Protein AF-0000000085930214 (afdb_homodimer)

Organism: NCBI:txid2903556

Radius of gyration: 37.69 Å; Cα contacts (8 Å, |Δi|>4): 2073; chains: 2; bounding box: 58×117×72 Å

Structure (mmCIF, N/CA/C/O backbone):
data_AF-0000000085930214-model_v1
#
loop_
_entity.id
_entity.type
_entity.pdbx_description
1 polymer 'Peptidase T'
#
loop_
_atom_site.group_PDB
_atom_site.id
_atom_site.type_symbol
_atom_site.label_atom_id
_atom_site.label_alt_id
_atom_site.label_comp_id
_atom_site.label_asym_id
_atom_site.label_entity_id
_atom_site.label_seq_id
_atom_site.pdbx_PDB_ins_code
_atom_site.Cartn_x
_atom_site.Cartn_y
_atom_site.Cartn_z
_atom_site.occupancy
_atom_site.B_iso_or_equiv
_atom_site.auth_seq_id
_atom_site.auth_comp_id
_atom_site.auth_asym_id
_atom_site.auth_atom_id
_atom_site.pdbx_PDB_model_num
ATOM 1 N N . MET A 1 1 ? 12.055 -40.156 -33.844 1 92 1 MET A N 1
ATOM 2 C CA . MET A 1 1 ? 12.891 -39.156 -33.219 1 92 1 MET A CA 1
ATOM 3 C C . MET A 1 1 ? 12.742 -39.188 -31.703 1 92 1 MET A C 1
ATOM 5 O O . MET A 1 1 ? 11.648 -39.469 -31.188 1 92 1 MET A O 1
ATOM 9 N N . ARG A 1 2 ? 13.875 -38.938 -31.031 1 96.81 2 ARG A N 1
ATOM 10 C CA . ARG A 1 2 ? 13.766 -38.812 -29.578 1 96.81 2 ARG A CA 1
ATOM 11 C C . ARG A 1 2 ? 13.086 -37.531 -29.188 1 96.81 2 ARG A C 1
ATOM 13 O O . ARG A 1 2 ? 13.188 -36.531 -29.891 1 96.81 2 ARG A O 1
ATOM 20 N N . ALA A 1 3 ? 12.367 -37.562 -28.125 1 98.31 3 ALA A N 1
ATOM 21 C CA . ALA A 1 3 ? 11.547 -36.438 -27.703 1 98.31 3 ALA A CA 1
ATOM 22 C C . ALA A 1 3 ? 12.398 -35.156 -27.547 1 98.31 3 ALA A C 1
ATOM 24 O O . ALA A 1 3 ? 11.961 -34.062 -27.906 1 98.31 3 ALA A O 1
ATOM 25 N N . TYR A 1 4 ? 13.68 -35.281 -27.031 1 98.38 4 TYR A N 1
ATOM 26 C CA . TYR A 1 4 ? 14.484 -34.094 -26.766 1 98.38 4 TYR A CA 1
ATOM 27 C C . TYR A 1 4 ? 14.852 -33.406 -28.078 1 98.38 4 TYR A C 1
ATOM 29 O O . TYR A 1 4 ? 15.031 -32.156 -28.094 1 98.38 4 TYR A O 1
ATOM 37 N N . GLU A 1 5 ? 14.969 -34.125 -29.141 1 98.19 5 GLU A N 1
ATOM 38 C CA . GLU A 1 5 ? 15.266 -33.531 -30.453 1 98.19 5 GLU A CA 1
ATOM 39 C C . GLU A 1 5 ? 14.133 -32.625 -30.906 1 98.19 5 GLU A C 1
ATOM 41 O O . GLU A 1 5 ? 14.383 -31.562 -31.469 1 98.19 5 GLU A O 1
ATOM 46 N N . ARG A 1 6 ? 12.898 -33.062 -30.688 1 98.25 6 ARG A N 1
ATOM 47 C CA . ARG A 1 6 ? 11.734 -32.219 -30.984 1 98.25 6 ARG A CA 1
ATOM 48 C C . ARG A 1 6 ? 11.711 -30.984 -30.094 1 98.25 6 ARG A C 1
ATOM 50 O O . ARG A 1 6 ? 11.367 -29.891 -30.547 1 98.25 6 ARG A O 1
ATOM 57 N N . LEU A 1 7 ? 12.023 -31.234 -28.797 1 98.44 7 LEU A N 1
ATOM 58 C CA . LEU A 1 7 ? 12.031 -30.125 -27.859 1 98.44 7 LEU A CA 1
ATOM 59 C C . LEU A 1 7 ? 12.969 -29.016 -28.328 1 98.44 7 LEU A C 1
ATOM 61 O O . LEU A 1 7 ? 12.625 -27.828 -28.266 1 98.44 7 LEU A O 1
ATOM 65 N N . LEU A 1 8 ? 14.125 -29.375 -28.812 1 98.12 8 LEU A N 1
ATOM 66 C CA . LEU A 1 8 ? 15.133 -28.422 -29.25 1 98.12 8 LEU A CA 1
ATOM 67 C C . LEU A 1 8 ? 14.609 -27.562 -30.406 1 98.12 8 LEU A C 1
ATOM 69 O O . LEU A 1 8 ? 15.031 -26.422 -30.578 1 98.12 8 LEU A O 1
ATOM 73 N N . GLN A 1 9 ? 13.695 -28.125 -31.141 1 97.62 9 GLN A N 1
ATOM 74 C CA . GLN A 1 9 ? 13.078 -27.375 -32.219 1 97.62 9 GLN A CA 1
ATOM 75 C C . GLN A 1 9 ? 11.953 -26.484 -31.719 1 97.62 9 GLN A C 1
ATOM 77 O O . GLN A 1 9 ? 11.844 -25.312 -32.094 1 97.62 9 GLN A O 1
ATOM 82 N N . TYR A 1 10 ? 11.141 -27 -30.859 1 98.56 10 TYR A N 1
ATOM 83 C CA . TYR A 1 10 ? 9.961 -26.297 -30.375 1 98.56 10 TYR A CA 1
ATOM 84 C C . TYR A 1 10 ? 10.352 -25.094 -29.516 1 98.56 10 TYR A C 1
ATOM 86 O O . TYR A 1 10 ? 9.68 -24.047 -29.547 1 98.56 10 TYR A O 1
ATOM 94 N N . VAL A 1 11 ? 11.484 -25.188 -28.734 1 97.81 11 VAL A N 1
ATOM 95 C CA . VAL A 1 11 ? 11.836 -24.156 -27.766 1 97.81 11 VAL A CA 1
ATOM 96 C C . VAL A 1 11 ? 12.305 -22.906 -28.5 1 97.81 11 VAL A C 1
ATOM 98 O O . VAL A 1 11 ? 12.32 -21.812 -27.938 1 97.81 11 VAL A O 1
ATOM 101 N N . ARG A 1 12 ? 12.586 -23.047 -29.719 1 96.44 12 ARG A N 1
ATOM 102 C CA . ARG A 1 12 ? 13.062 -21.922 -30.5 1 96.44 12 ARG A CA 1
ATOM 103 C C . ARG A 1 12 ? 11.891 -21.062 -30.984 1 96.44 12 ARG A C 1
ATOM 105 O O . ARG A 1 12 ? 12.086 -19.922 -31.422 1 96.44 12 ARG A O 1
ATOM 112 N N . VAL A 1 13 ? 10.672 -21.594 -30.922 1 97.81 13 VAL A N 1
ATOM 113 C CA . VAL A 1 13 ? 9.477 -20.828 -31.297 1 97.81 13 VAL A CA 1
ATOM 114 C C . VAL A 1 13 ? 9 -20 -30.094 1 97.81 13 VAL A C 1
ATOM 116 O O . VAL A 1 13 ? 8.758 -20.547 -29.016 1 97.81 13 VAL A O 1
ATOM 119 N N . HIS A 1 14 ? 8.938 -18.688 -30.281 1 97.94 14 HIS A N 1
ATOM 120 C CA . HIS A 1 14 ? 8.516 -17.797 -29.203 1 97.94 14 HIS A CA 1
ATOM 121 C C . HIS A 1 14 ? 7.008 -17.844 -29.016 1 97.94 14 HIS A C 1
ATOM 123 O O . HIS A 1 14 ? 6.25 -17.359 -29.859 1 97.94 14 HIS A O 1
ATOM 129 N N . THR A 1 15 ? 6.574 -18.391 -27.797 1 98.06 15 THR A N 1
ATOM 130 C CA . THR A 1 15 ? 5.141 -18.609 -27.625 1 98.06 15 THR A CA 1
ATOM 131 C C . THR A 1 15 ? 4.676 -18.062 -26.281 1 98.06 15 THR A C 1
ATOM 133 O O . THR A 1 15 ? 3.682 -18.531 -25.719 1 98.06 15 THR A O 1
ATOM 136 N N . THR A 1 16 ? 5.379 -17.094 -25.719 1 96.44 16 THR A N 1
ATOM 137 C CA . THR A 1 16 ? 5.039 -16.578 -24.406 1 96.44 16 THR A CA 1
ATOM 138 C C . THR A 1 16 ? 3.639 -15.969 -24.406 1 96.44 16 THR A C 1
ATOM 140 O O . THR A 1 16 ? 3.285 -15.211 -25.297 1 96.44 16 THR A O 1
ATOM 143 N N . SER A 1 17 ? 2.803 -16.375 -23.422 1 95.44 17 SER A N 1
ATOM 144 C CA . SER A 1 17 ? 1.471 -15.797 -23.266 1 95.44 17 SER A CA 1
ATOM 145 C C . SER A 1 17 ? 1.537 -14.422 -22.625 1 95.44 17 SER A C 1
ATOM 147 O O . SER A 1 17 ? 2.57 -14.039 -22.062 1 95.44 17 SER A O 1
ATOM 149 N N . ASP A 1 18 ? 0.459 -13.648 -22.812 1 92 18 ASP A N 1
ATOM 150 C CA . ASP A 1 18 ? 0.373 -12.281 -22.312 1 92 18 ASP A CA 1
ATOM 151 C C . ASP A 1 18 ? -0.847 -12.102 -21.406 1 92 18 ASP A C 1
ATOM 153 O O . ASP A 1 18 ? -1.968 -11.938 -21.891 1 92 18 ASP A O 1
ATOM 157 N N . PRO A 1 19 ? -0.649 -12.031 -20.109 1 84.81 19 PRO A N 1
ATOM 158 C CA . PRO A 1 19 ? -1.788 -11.922 -19.188 1 84.81 19 PRO A CA 1
ATOM 159 C C . PRO A 1 19 ? -2.527 -10.594 -19.328 1 84.81 19 PRO A C 1
ATOM 161 O O . PRO A 1 19 ? -3.641 -10.445 -18.812 1 84.81 19 PRO A O 1
ATOM 164 N N . ASN A 1 20 ? -2.006 -9.609 -20.078 1 81.44 20 ASN A N 1
ATOM 165 C CA . ASN A 1 20 ? -2.592 -8.281 -20.141 1 81.44 20 ASN A CA 1
ATOM 166 C C . ASN A 1 20 ? -3.316 -8.047 -21.469 1 81.44 20 ASN A C 1
ATOM 168 O O . ASN A 1 20 ? -3.9 -6.984 -21.688 1 81.44 20 ASN A O 1
ATOM 172 N N . SER A 1 21 ? -3.336 -8.977 -22.266 1 89.44 21 SER A N 1
ATOM 173 C CA . SER A 1 21 ? -3.809 -8.75 -23.625 1 89.44 21 SER A CA 1
ATOM 174 C C . SER A 1 21 ? -5.332 -8.688 -23.672 1 89.44 21 SER A C 1
ATOM 176 O O . SER A 1 21 ? -5.898 -8.008 -24.531 1 89.44 21 SER A O 1
ATOM 178 N N . GLY A 1 22 ? -6.07 -9.445 -22.891 1 87.31 22 GLY A N 1
ATOM 179 C CA . GLY A 1 22 ? -7.523 -9.523 -22.906 1 87.31 22 GLY A CA 1
ATOM 180 C C . GLY A 1 22 ? -8.062 -10.336 -24.078 1 87.31 22 GLY A C 1
ATOM 181 O O . GLY A 1 22 ? -9.273 -10.477 -24.234 1 87.31 22 GLY A O 1
ATOM 182 N N . THR A 1 23 ? -7.223 -10.836 -24.859 1 92.69 23 THR A N 1
ATOM 183 C CA . THR A 1 23 ? -7.625 -11.656 -25.984 1 92.69 23 THR A CA 1
ATOM 184 C C . THR A 1 23 ? -7.328 -13.125 -25.719 1 92.69 23 THR A C 1
ATOM 186 O O . THR A 1 23 ? -6.633 -13.461 -24.766 1 92.69 23 THR A O 1
ATOM 189 N N . HIS A 1 24 ? -8.008 -14.047 -26.594 1 94.19 24 HIS A N 1
ATOM 190 C CA . HIS A 1 24 ? -7.738 -15.484 -26.562 1 94.19 24 HIS A CA 1
ATOM 191 C C . HIS A 1 24 ? -7.539 -16.047 -27.953 1 94.19 24 HIS A C 1
ATOM 193 O O . HIS A 1 24 ? -8.438 -15.977 -28.797 1 94.19 24 HIS A O 1
ATOM 199 N N . PRO A 1 25 ? -6.312 -16.688 -28.25 1 96 25 PRO A N 1
ATOM 200 C CA . PRO A 1 25 ? -5.164 -16.75 -27.344 1 96 25 PRO A CA 1
ATOM 201 C C . PRO A 1 25 ? -4.633 -15.367 -26.969 1 96 25 PRO A C 1
ATOM 203 O O . PRO A 1 25 ? -4.91 -14.383 -27.672 1 96 25 PRO A O 1
ATOM 206 N N . SER A 1 26 ? -3.963 -15.281 -25.891 1 95.75 26 SER A N 1
ATOM 207 C CA . SER A 1 26 ? -3.48 -14.008 -25.359 1 95.75 26 SER A CA 1
ATOM 208 C C . SER A 1 26 ? -2.404 -13.406 -26.25 1 95.75 26 SER A C 1
ATOM 210 O O . SER A 1 26 ? -2.145 -12.203 -26.203 1 95.75 26 SER A O 1
ATOM 212 N N . SER A 1 27 ? -1.667 -14.188 -27.047 1 96.19 27 SER A N 1
ATOM 213 C CA . SER A 1 27 ? -0.673 -13.727 -28.016 1 96.19 27 SER A CA 1
ATOM 214 C C . SER A 1 27 ? -0.752 -14.516 -29.312 1 96.19 27 SER A C 1
ATOM 216 O O . SER A 1 27 ? -0.852 -15.742 -29.297 1 96.19 27 SER A O 1
ATOM 218 N N . ALA A 1 28 ? -0.659 -13.828 -30.438 1 96.88 28 ALA A N 1
ATOM 219 C CA . ALA A 1 28 ? -0.807 -14.43 -31.75 1 96.88 28 ALA A CA 1
ATOM 220 C C . ALA A 1 28 ? 0.369 -15.352 -32.062 1 96.88 28 ALA A C 1
ATOM 222 O O . ALA A 1 28 ? 0.23 -16.297 -32.844 1 96.88 28 ALA A O 1
ATOM 223 N N . ARG A 1 29 ? 1.49 -15.094 -31.484 1 97.56 29 ARG A N 1
ATOM 224 C CA . ARG A 1 29 ? 2.711 -15.844 -31.766 1 97.56 29 ARG A CA 1
ATOM 225 C C . ARG A 1 29 ? 2.557 -17.312 -31.375 1 97.56 29 ARG A C 1
ATOM 227 O O . ARG A 1 29 ? 3.305 -18.156 -31.859 1 97.56 29 ARG A O 1
ATOM 234 N N . GLN A 1 30 ? 1.638 -17.656 -30.516 1 98.31 30 GLN A N 1
ATOM 235 C CA . GLN A 1 30 ? 1.409 -19.047 -30.141 1 98.31 30 GLN A CA 1
ATOM 236 C C . GLN A 1 30 ? 0.952 -19.875 -31.344 1 98.31 30 GLN A C 1
ATOM 238 O O . GLN A 1 30 ? 1.174 -21.078 -31.406 1 98.31 30 GLN A O 1
ATOM 243 N N . PHE A 1 31 ? 0.354 -19.234 -32.375 1 98.5 31 PHE A N 1
ATOM 244 C CA . PHE A 1 31 ? -0.097 -19.906 -33.594 1 98.5 31 PHE A CA 1
ATOM 245 C C . PHE A 1 31 ? 1.089 -20.453 -34.375 1 98.5 31 PHE A C 1
ATOM 247 O O . PHE A 1 31 ? 0.946 -21.422 -35.125 1 98.5 31 PHE A O 1
ATOM 254 N N . ASP A 1 32 ? 2.209 -19.812 -34.188 1 98.62 32 ASP A N 1
ATOM 255 C CA . ASP A 1 32 ? 3.389 -20.281 -34.906 1 98.62 32 ASP A CA 1
ATOM 256 C C . ASP A 1 32 ? 3.707 -21.734 -34.562 1 98.62 32 ASP A C 1
ATOM 258 O O . ASP A 1 32 ? 3.912 -22.562 -35.469 1 98.62 32 ASP A O 1
ATOM 262 N N . LEU A 1 33 ? 3.701 -22 -33.312 1 98.69 33 LEU A N 1
ATOM 263 C CA . LEU A 1 33 ? 3.959 -23.375 -32.906 1 98.69 33 LEU A CA 1
ATOM 264 C C . LEU A 1 33 ? 2.771 -24.281 -33.219 1 98.69 33 LEU A C 1
ATOM 266 O O . LEU A 1 33 ? 2.951 -25.422 -33.625 1 98.69 33 LEU A O 1
ATOM 270 N N . ALA A 1 34 ? 1.61 -23.766 -33.031 1 98.81 34 ALA A N 1
ATOM 271 C CA . ALA A 1 34 ? 0.412 -24.547 -33.312 1 98.81 34 ALA A CA 1
ATOM 272 C C . ALA A 1 34 ? 0.426 -25.062 -34.75 1 98.81 34 ALA A C 1
ATOM 274 O O . ALA A 1 34 ? 0.178 -26.25 -35 1 98.81 34 ALA A O 1
ATOM 275 N N . ARG A 1 35 ? 0.671 -24.203 -35.656 1 98.69 35 ARG A N 1
ATOM 276 C CA . ARG A 1 35 ? 0.686 -24.578 -37.062 1 98.69 35 ARG A CA 1
ATOM 277 C C . ARG A 1 35 ? 1.788 -25.578 -37.344 1 98.69 35 ARG A C 1
ATOM 279 O O . ARG A 1 35 ? 1.592 -26.516 -38.125 1 98.69 35 ARG A O 1
ATOM 286 N N . MET A 1 36 ? 2.881 -25.391 -36.719 1 98.75 36 MET A N 1
ATOM 287 C CA . MET A 1 36 ? 3.977 -26.344 -36.875 1 98.75 36 MET A CA 1
ATOM 288 C C . MET A 1 36 ? 3.557 -27.719 -36.375 1 98.75 36 MET A C 1
ATOM 290 O O . MET A 1 36 ? 3.881 -28.734 -37 1 98.75 36 MET A O 1
ATOM 294 N N . LEU A 1 37 ? 2.904 -27.781 -35.281 1 98.81 37 LEU A N 1
ATOM 295 C CA . LEU A 1 37 ? 2.498 -29.031 -34.656 1 98.81 37 LEU A CA 1
ATOM 296 C C . LEU A 1 37 ? 1.438 -29.734 -35.5 1 98.81 37 LEU A C 1
ATOM 298 O O . LEU A 1 37 ? 1.433 -30.969 -35.625 1 98.81 37 LEU A O 1
ATOM 302 N N . VAL A 1 38 ? 0.516 -28.969 -36.062 1 98.81 38 VAL A N 1
ATOM 303 C CA . VAL A 1 38 ? -0.506 -29.531 -36.938 1 98.81 38 VAL A CA 1
ATOM 304 C C . VAL A 1 38 ? 0.156 -30.234 -38.125 1 98.81 38 VAL A C 1
ATOM 306 O O . VAL A 1 38 ? -0.185 -31.375 -38.438 1 98.81 38 VAL A O 1
ATOM 309 N N . GLU A 1 39 ? 1.061 -29.594 -38.75 1 98.56 39 GLU A N 1
ATOM 310 C CA . GLU A 1 39 ? 1.764 -30.172 -39.875 1 98.56 39 GLU A CA 1
ATOM 311 C C . GLU A 1 39 ? 2.512 -31.438 -39.469 1 98.56 39 GLU A C 1
ATOM 313 O O . GLU A 1 39 ? 2.494 -32.438 -40.219 1 98.56 39 GLU A O 1
ATOM 318 N N . GLU A 1 40 ? 3.148 -31.344 -38.375 1 98.38 40 GLU A N 1
ATOM 319 C CA . GLU A 1 40 ? 3.885 -32.531 -37.906 1 98.38 40 GLU A CA 1
ATOM 320 C C . GLU A 1 40 ? 2.939 -33.688 -37.594 1 98.38 40 GLU A C 1
ATOM 322 O O . GLU A 1 40 ? 3.232 -34.844 -37.906 1 98.38 40 GLU A O 1
ATOM 327 N N . LEU A 1 41 ? 1.887 -33.406 -36.906 1 98.56 41 LEU A N 1
ATOM 328 C CA . LEU A 1 41 ? 0.897 -34.438 -36.625 1 98.56 41 LEU A CA 1
ATOM 329 C C . LEU A 1 41 ? 0.411 -35.094 -37.906 1 98.56 41 LEU A C 1
ATOM 331 O O . LEU A 1 41 ? 0.295 -36.312 -37.938 1 98.56 41 LEU A O 1
ATOM 335 N N . LYS A 1 42 ? 0.135 -34.344 -38.875 1 98.06 42 LYS A N 1
ATOM 336 C CA . LYS A 1 42 ? -0.303 -34.875 -40.156 1 98.06 42 LYS A CA 1
ATOM 337 C C . LYS A 1 42 ? 0.766 -35.812 -40.75 1 98.06 42 LYS A C 1
ATOM 339 O O . LYS A 1 42 ? 0.454 -36.875 -41.281 1 98.06 42 LYS A O 1
ATOM 344 N N . THR A 1 43 ? 1.942 -35.406 -40.688 1 97.12 43 THR A N 1
ATOM 345 C CA . THR A 1 43 ? 3.055 -36.188 -41.188 1 97.12 43 THR A CA 1
ATOM 346 C C . THR A 1 43 ? 3.16 -37.5 -40.406 1 97.12 43 THR A C 1
ATOM 348 O O . THR A 1 43 ? 3.574 -38.531 -40.969 1 97.12 43 THR A O 1
ATOM 351 N N . LEU A 1 44 ? 2.715 -37.5 -39.188 1 96.19 44 LEU A N 1
ATOM 352 C CA . LEU A 1 44 ? 2.803 -38.688 -38.344 1 96.19 44 LEU A CA 1
ATOM 353 C C . LEU A 1 44 ? 1.564 -39.562 -38.5 1 96.19 44 LEU A C 1
ATOM 355 O O . LEU A 1 44 ? 1.433 -40.594 -37.844 1 96.19 44 LEU A O 1
ATOM 359 N N . GLY A 1 45 ? 0.644 -39.188 -39.281 1 93.5 45 GLY A N 1
ATOM 360 C CA . GLY A 1 45 ? -0.5 -40.031 -39.562 1 93.5 45 GLY A CA 1
ATOM 361 C C . GLY A 1 45 ? -1.779 -39.562 -38.906 1 93.5 45 GLY A C 1
ATOM 362 O O . GLY A 1 45 ? -2.82 -40.219 -39 1 93.5 45 GLY A O 1
ATOM 363 N N . VAL A 1 46 ? -1.745 -38.5 -38.188 1 97.5 46 VAL A N 1
ATOM 364 C CA . VAL A 1 46 ? -2.953 -37.906 -37.625 1 97.5 46 VAL A CA 1
ATOM 365 C C . VAL A 1 46 ? -3.564 -36.969 -38.656 1 97.5 46 VAL A C 1
ATOM 367 O O . VAL A 1 46 ? -3.426 -35.75 -38.531 1 97.5 46 VAL A O 1
ATOM 370 N N . GLU A 1 47 ? -4.332 -37.469 -39.469 1 95.94 47 GLU A N 1
ATOM 371 C CA . GLU A 1 47 ? -4.758 -36.781 -40.688 1 95.94 47 GLU A CA 1
ATOM 372 C C . GLU A 1 47 ? -5.758 -35.656 -40.375 1 95.94 47 GLU A C 1
ATOM 374 O O . GLU A 1 47 ? -5.824 -34.656 -41.094 1 95.94 47 GLU A O 1
ATOM 379 N N . ASP A 1 48 ? -6.488 -35.812 -39.344 1 98 48 ASP A N 1
ATOM 380 C CA . ASP A 1 48 ? -7.547 -34.844 -39.031 1 98 48 ASP A CA 1
ATOM 381 C C . ASP A 1 48 ? -7.023 -33.719 -38.125 1 98 48 ASP A C 1
ATOM 383 O O . ASP A 1 48 ? -7.805 -32.969 -37.562 1 98 48 ASP A O 1
ATOM 387 N N . ALA A 1 49 ? -5.703 -33.656 -38 1 98.62 49 ALA A N 1
ATOM 388 C CA . ALA A 1 49 ? -5.125 -32.625 -37.125 1 98.62 49 ALA A CA 1
ATOM 389 C C . ALA A 1 49 ? -5.457 -31.234 -37.625 1 98.62 49 ALA A C 1
ATOM 391 O O . ALA A 1 49 ? -5.438 -30.969 -38.844 1 98.62 49 ALA A O 1
ATOM 392 N N . PHE A 1 50 ? -5.824 -30.281 -36.719 1 98.62 50 PHE A N 1
ATOM 393 C CA . PHE A 1 50 ? -6.117 -28.891 -37.062 1 98.62 50 PHE A CA 1
ATOM 394 C C . PHE A 1 50 ? -5.91 -27.969 -35.875 1 98.62 50 PHE A C 1
ATOM 396 O O . PHE A 1 50 ? -5.754 -28.438 -34.75 1 98.62 50 PHE A O 1
ATOM 403 N N . VAL A 1 51 ? -5.781 -26.766 -36.156 1 98.69 51 VAL A N 1
ATOM 404 C CA . VAL A 1 51 ? -5.781 -25.719 -35.125 1 98.69 51 VAL A CA 1
ATOM 405 C C . VAL A 1 51 ? -7.004 -24.828 -35.312 1 98.69 51 VAL A C 1
ATOM 407 O O . VAL A 1 51 ? -7.328 -24.438 -36.438 1 98.69 51 VAL A O 1
ATOM 410 N N . ASP A 1 52 ? -7.711 -24.578 -34.25 1 98.06 52 ASP A N 1
ATOM 411 C CA . ASP A 1 52 ? -8.922 -23.781 -34.406 1 98.06 52 ASP A CA 1
ATOM 412 C C . ASP A 1 52 ? -8.625 -22.297 -34.25 1 98.06 52 ASP A C 1
ATOM 414 O O . ASP A 1 52 ? -7.457 -21.891 -34.188 1 98.06 52 ASP A O 1
ATOM 418 N N . GLU A 1 53 ? -9.656 -21.453 -34.219 1 97.44 53 GLU A N 1
ATOM 419 C CA . GLU A 1 53 ? -9.5 -20 -34.219 1 97.44 53 GLU A CA 1
ATOM 420 C C . GLU A 1 53 ? -8.961 -19.5 -32.875 1 97.44 53 GLU A C 1
ATOM 422 O O . GLU A 1 53 ? -8.469 -18.375 -32.781 1 97.44 53 GLU A O 1
ATOM 427 N N . HIS A 1 54 ? -9.055 -20.344 -31.922 1 97.75 54 HIS A N 1
ATOM 428 C CA . HIS A 1 54 ? -8.586 -19.969 -30.594 1 97.75 54 HIS A CA 1
ATOM 429 C C . HIS A 1 54 ? -7.234 -20.609 -30.281 1 97.75 54 HIS A C 1
ATOM 431 O O . HIS A 1 54 ? -6.789 -20.594 -29.125 1 97.75 54 HIS A O 1
ATOM 437 N N . CYS A 1 55 ? -6.602 -21.203 -31.234 1 98.44 55 CYS A N 1
ATOM 438 C CA . CYS A 1 55 ? -5.23 -21.703 -31.188 1 98.44 55 CYS A CA 1
ATOM 439 C C . CYS A 1 55 ? -5.152 -23.031 -30.453 1 98.44 55 CYS A C 1
ATOM 441 O O . CYS A 1 55 ? -4.125 -23.344 -29.859 1 98.44 55 CYS A O 1
ATOM 443 N N . TYR A 1 56 ? -6.258 -23.75 -30.359 1 98.75 56 TYR A N 1
ATOM 444 C CA . TYR A 1 56 ? -6.223 -25.125 -29.875 1 98.75 56 TYR A CA 1
ATOM 445 C C . TYR A 1 56 ? -5.883 -26.094 -31 1 98.75 56 TYR A C 1
ATOM 447 O O . TYR A 1 56 ? -6.512 -26.062 -32.062 1 98.75 56 TYR A O 1
ATOM 455 N N . VAL A 1 57 ? -4.875 -26.906 -30.797 1 98.88 57 VAL A N 1
ATOM 456 C CA . VAL A 1 57 ? -4.543 -27.969 -31.75 1 98.88 57 VAL A CA 1
ATOM 457 C C . VAL A 1 57 ? -5.238 -29.266 -31.344 1 98.88 57 VAL A C 1
ATOM 459 O O . VAL A 1 57 ? -5.18 -29.672 -30.172 1 98.88 57 VAL A O 1
ATOM 462 N N . TYR A 1 58 ? -5.918 -29.844 -32.281 1 98.75 58 TYR A N 1
ATOM 463 C CA . TYR A 1 58 ? -6.566 -31.125 -32.062 1 98.75 58 TYR A CA 1
ATOM 464 C C . TYR A 1 58 ? -6.137 -32.125 -33.125 1 98.75 58 TYR A C 1
ATOM 466 O O . TYR A 1 58 ? -5.773 -31.766 -34.25 1 98.75 58 TYR A O 1
ATOM 474 N N . GLY A 1 59 ? -6.191 -33.406 -32.75 1 98.56 59 GLY A N 1
ATOM 475 C CA . GLY A 1 59 ? -5.996 -34.5 -33.656 1 98.56 59 GLY A CA 1
ATOM 476 C C . GLY A 1 59 ? -6.332 -35.844 -33.031 1 98.56 59 GLY A C 1
ATOM 477 O O . GLY A 1 59 ? -6.352 -36 -31.812 1 98.56 59 GLY A O 1
ATOM 478 N N . THR A 1 60 ? -6.59 -36.812 -33.906 1 98.25 60 THR A N 1
ATOM 479 C CA . THR A 1 60 ? -6.965 -38.125 -33.406 1 98.25 60 THR A CA 1
ATOM 480 C C . THR A 1 60 ? -6.191 -39.219 -34.156 1 98.25 60 THR A C 1
ATOM 482 O O . THR A 1 60 ? -6.086 -39.188 -35.375 1 98.25 60 THR A O 1
ATOM 485 N N . LEU A 1 61 ? -5.562 -40.062 -33.375 1 98 61 LEU A N 1
ATOM 486 C CA . LEU A 1 61 ? -5.043 -41.312 -33.938 1 98 61 LEU A CA 1
ATOM 487 C C . LEU A 1 61 ? -6.062 -42.438 -33.781 1 98 61 LEU A C 1
ATOM 489 O O . LEU A 1 61 ? -6.367 -42.844 -32.656 1 98 61 LEU A O 1
ATOM 493 N N . PRO A 1 62 ? -6.59 -42.906 -34.906 1 97.12 62 PRO A N 1
ATOM 494 C CA . PRO A 1 62 ? -7.629 -43.938 -34.781 1 97.12 62 PRO A CA 1
ATOM 495 C C . PRO A 1 62 ? -7.129 -45.219 -34.125 1 97.12 62 PRO A C 1
ATOM 497 O O . PRO A 1 62 ? -5.934 -45.531 -34.188 1 97.12 62 PRO A O 1
ATOM 500 N N . ALA A 1 63 ? -8.07 -45.938 -33.5 1 97.56 63 ALA A N 1
ATOM 501 C CA . ALA A 1 63 ? -7.742 -47.219 -32.875 1 97.56 63 ALA A CA 1
ATOM 502 C C . ALA A 1 63 ? -7.133 -48.188 -33.875 1 97.56 63 ALA A C 1
ATOM 504 O O . ALA A 1 63 ? -7.5 -48.188 -35.062 1 97.56 63 ALA A O 1
ATOM 505 N N . THR A 1 64 ? -6.219 -48.969 -33.406 1 97.31 64 THR A N 1
ATOM 506 C CA . THR A 1 64 ? -5.73 -50.062 -34.219 1 97.31 64 THR A CA 1
ATOM 507 C C . THR A 1 64 ? -6.781 -51.188 -34.344 1 97.31 64 THR A C 1
ATOM 509 O O . THR A 1 64 ? -7.68 -51.25 -33.5 1 97.31 64 THR A O 1
ATOM 512 N N . PRO A 1 65 ? -6.645 -51.906 -35.406 1 96.12 65 PRO A N 1
ATOM 513 C CA . PRO A 1 65 ? -7.605 -53.031 -35.531 1 96.12 65 PRO A CA 1
ATOM 514 C C . PRO A 1 65 ? -7.68 -53.875 -34.281 1 96.12 65 PRO A C 1
ATOM 516 O O . PRO A 1 65 ? -6.645 -54.281 -33.719 1 96.12 65 PRO A O 1
ATOM 519 N N . GLY A 1 66 ? -8.867 -54.062 -33.812 1 96.56 66 GLY A N 1
ATOM 520 C CA . GLY A 1 66 ? -9.086 -54.875 -32.656 1 96.56 66 GLY A CA 1
ATOM 521 C C . GLY A 1 66 ? -9.203 -54.094 -31.359 1 96.56 66 GLY A C 1
ATOM 522 O O . GLY A 1 66 ? -9.625 -54.594 -30.328 1 96.56 66 GLY A O 1
ATOM 523 N N . CYS A 1 67 ? -8.898 -52.812 -31.469 1 97.56 67 CYS A N 1
ATOM 524 C CA . CYS A 1 67 ? -8.914 -51.969 -30.266 1 97.56 67 CYS A CA 1
ATOM 525 C C . CYS A 1 67 ? -9.992 -50.906 -30.375 1 97.56 67 CYS A C 1
ATOM 527 O O . CYS A 1 67 ? -9.984 -49.938 -29.609 1 97.56 67 CYS A O 1
ATOM 529 N N . GLU A 1 68 ? -10.938 -51.031 -31.281 1 95.88 68 GLU A N 1
ATOM 530 C CA . GLU A 1 68 ? -11.969 -50.031 -31.531 1 95.88 68 GLU A CA 1
ATOM 531 C C . GLU A 1 68 ? -12.914 -49.906 -30.344 1 95.88 68 GLU A C 1
ATOM 533 O O . GLU A 1 68 ? -13.516 -48.844 -30.141 1 95.88 68 GLU A O 1
ATOM 538 N N . GLY A 1 69 ? -12.977 -50.906 -29.547 1 96.19 69 GLY A N 1
ATOM 539 C CA . GLY A 1 69 ? -13.867 -50.906 -28.391 1 96.19 69 GLY A CA 1
ATOM 540 C C . GLY A 1 69 ? -13.195 -50.438 -27.125 1 96.19 69 GLY A C 1
ATOM 541 O O . GLY A 1 69 ? -13.852 -50.281 -26.094 1 96.19 69 GLY A O 1
ATOM 542 N N . LYS A 1 70 ? -11.953 -50.156 -27.172 1 97.62 70 LYS A N 1
ATOM 543 C CA . LYS A 1 70 ? -11.219 -49.688 -26.016 1 97.62 70 LYS A CA 1
ATOM 544 C C . LYS A 1 70 ? -11.5 -48.219 -25.75 1 97.62 70 LYS A C 1
ATOM 546 O O . LYS A 1 70 ? -11.961 -47.5 -26.641 1 97.62 70 LYS A O 1
ATOM 551 N N . PRO A 1 71 ? -11.289 -47.781 -24.578 1 97.56 71 PRO A N 1
ATOM 552 C CA . PRO A 1 71 ? -11.547 -46.375 -24.266 1 97.56 71 PRO A CA 1
ATOM 553 C C . PRO A 1 71 ? -10.695 -45.406 -25.094 1 97.56 71 PRO A C 1
ATOM 555 O O . PRO A 1 71 ? -9.539 -45.719 -25.406 1 97.56 71 PRO A O 1
ATOM 558 N N . ALA A 1 72 ? -11.273 -44.25 -25.406 1 98.31 72 ALA A N 1
ATOM 559 C CA . ALA A 1 72 ? -10.531 -43.188 -26.047 1 98.31 72 ALA A CA 1
ATOM 560 C C . ALA A 1 72 ? -9.695 -42.406 -25.031 1 98.31 72 ALA A C 1
ATOM 562 O O . ALA A 1 72 ? -10.242 -41.844 -24.078 1 98.31 72 ALA A O 1
ATOM 563 N N . LEU A 1 73 ? -8.461 -42.406 -25.25 1 98.69 73 LEU A N 1
ATOM 564 C CA . LEU A 1 73 ? -7.531 -41.75 -24.328 1 98.69 73 LEU A CA 1
ATOM 565 C C . LEU A 1 73 ? -7.082 -40.406 -24.891 1 98.69 73 LEU A C 1
ATOM 567 O O . LEU A 1 73 ? -6.703 -40.312 -26.062 1 98.69 73 LEU A O 1
ATOM 571 N N . GLY A 1 74 ? -7.195 -39.375 -24.047 1 98.75 74 GLY A N 1
ATOM 572 C CA . GLY A 1 74 ? -6.68 -38.062 -24.422 1 98.75 74 GLY A CA 1
ATOM 573 C C . GLY A 1 74 ? -5.289 -37.812 -23.875 1 98.75 74 GLY A C 1
ATOM 574 O O . GLY A 1 74 ? -4.984 -38.156 -22.734 1 98.75 74 GLY A O 1
ATOM 575 N N . LEU A 1 75 ? -4.41 -37.188 -24.641 1 98.88 75 LEU A N 1
ATOM 576 C CA . LEU A 1 75 ? -3.123 -36.656 -24.234 1 98.88 75 LEU A CA 1
ATOM 577 C C . LEU A 1 75 ? -3.047 -35.156 -24.547 1 98.88 75 LEU A C 1
ATOM 579 O O . LEU A 1 75 ? -3.232 -34.75 -25.688 1 98.88 75 LEU A O 1
ATOM 583 N N . ILE A 1 76 ? -2.756 -34.375 -23.469 1 98.75 76 ILE A N 1
ATOM 584 C CA . ILE A 1 76 ? -2.861 -32.938 -23.594 1 98.75 76 ILE A CA 1
ATOM 585 C C . ILE A 1 76 ? -1.592 -32.281 -23.062 1 98.75 76 ILE A C 1
ATOM 587 O O . ILE A 1 76 ? -1.06 -32.688 -22.031 1 98.75 76 ILE A O 1
ATOM 591 N N . ALA A 1 77 ? -1.053 -31.297 -23.734 1 98.56 77 ALA A N 1
ATOM 592 C CA . ALA A 1 77 ? 0.02 -30.406 -23.281 1 98.56 77 ALA A CA 1
ATOM 593 C C . ALA A 1 77 ? -0.248 -28.969 -23.719 1 98.56 77 ALA A C 1
ATOM 595 O O . ALA A 1 77 ? -1.209 -28.703 -24.438 1 98.56 77 ALA A O 1
ATOM 596 N N . HIS A 1 78 ? 0.499 -28 -23.188 1 98.19 78 HIS A N 1
ATOM 597 C CA . HIS A 1 78 ? 0.256 -26.641 -23.625 1 98.19 78 HIS A CA 1
ATOM 598 C C . HIS A 1 78 ? 1.464 -26.062 -24.359 1 98.19 78 HIS A C 1
ATOM 600 O O . HIS A 1 78 ? 2.58 -26.562 -24.219 1 98.19 78 HIS A O 1
ATOM 606 N N . MET A 1 79 ? 1.183 -25.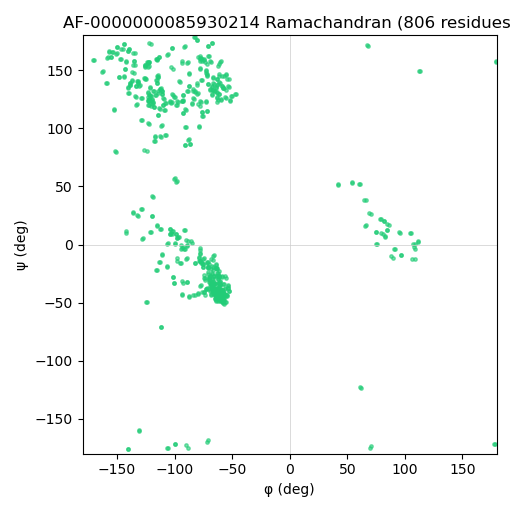047 -25.125 1 98.38 79 MET A N 1
ATOM 607 C CA . MET A 1 79 ? 2.186 -24.547 -26.062 1 98.38 79 MET A CA 1
ATOM 608 C C . MET A 1 79 ? 2.854 -23.297 -25.516 1 98.38 79 MET A C 1
ATOM 610 O O . MET A 1 79 ? 4.004 -23 -25.859 1 98.38 79 MET A O 1
ATOM 614 N N . ASP A 1 80 ? 2.145 -22.578 -24.719 1 97.19 80 ASP A N 1
ATOM 615 C CA . ASP A 1 80 ? 2.648 -21.281 -24.297 1 97.19 80 ASP A CA 1
ATOM 616 C C . ASP A 1 80 ? 3.711 -21.422 -23.203 1 97.19 80 ASP A C 1
ATOM 618 O O . ASP A 1 80 ? 3.879 -22.5 -22.641 1 97.19 80 ASP A O 1
ATOM 622 N N . THR A 1 81 ? 4.52 -20.359 -23.031 1 95 81 THR A N 1
ATOM 623 C CA . THR A 1 81 ? 5.473 -20.281 -21.938 1 95 81 THR A CA 1
ATOM 624 C C . THR A 1 81 ? 5.117 -19.125 -21 1 95 81 THR A C 1
ATOM 626 O O . THR A 1 81 ? 4.34 -18.25 -21.359 1 95 81 THR A O 1
ATOM 629 N N . ALA A 1 82 ? 5.645 -19.25 -19.844 1 88.19 82 ALA A N 1
ATOM 630 C CA . ALA A 1 82 ? 5.395 -18.219 -18.828 1 88.19 82 ALA A CA 1
ATOM 631 C C . ALA A 1 82 ? 6.117 -16.922 -19.172 1 88.19 82 ALA A C 1
ATOM 633 O O . ALA A 1 82 ? 7.027 -16.922 -20.016 1 88.19 82 ALA A O 1
ATOM 634 N N . ASN A 1 83 ? 5.699 -15.852 -18.562 1 85.5 83 ASN A N 1
ATOM 635 C CA . ASN A 1 83 ? 6.305 -14.555 -18.844 1 85.5 83 ASN A CA 1
ATOM 636 C C . ASN A 1 83 ? 7.242 -14.125 -17.719 1 85.5 83 ASN A C 1
ATOM 638 O O . ASN A 1 83 ? 7.633 -12.953 -17.641 1 85.5 83 ASN A O 1
ATOM 642 N N . ASP A 1 84 ? 7.605 -15 -16.828 1 76.94 84 ASP A N 1
ATOM 643 C CA . ASP A 1 84 ? 8.492 -14.703 -15.703 1 76.94 84 ASP A CA 1
ATOM 644 C C . ASP A 1 84 ? 9.914 -14.438 -16.188 1 76.94 84 ASP A C 1
ATOM 646 O O . ASP A 1 84 ? 10.664 -13.703 -15.547 1 76.94 84 ASP A O 1
ATOM 650 N N . ALA A 1 85 ? 10.32 -15.102 -17.25 1 81.56 85 ALA A N 1
ATOM 651 C CA . ALA A 1 85 ? 11.555 -14.891 -18 1 81.56 85 ALA A CA 1
ATOM 652 C C . ALA A 1 85 ? 11.289 -14.898 -19.516 1 81.56 85 ALA A C 1
ATOM 654 O O . ALA A 1 85 ? 10.281 -15.445 -19.969 1 81.56 85 ALA A O 1
ATOM 655 N N . SER A 1 86 ? 12.188 -14.305 -20.172 1 91.12 86 SER A N 1
ATOM 656 C CA . SER A 1 86 ? 11.969 -14.195 -21.609 1 91.12 86 SER A CA 1
ATOM 657 C C . SER A 1 86 ? 11.945 -15.57 -22.281 1 91.12 86 SER A C 1
ATOM 659 O O . SER A 1 86 ? 12.734 -16.453 -21.922 1 91.12 86 SER A O 1
ATOM 661 N N . GLY A 1 87 ? 10.992 -15.797 -23.156 1 94.94 87 GLY A N 1
ATOM 662 C CA . GLY A 1 87 ? 10.953 -17 -24 1 94.94 87 GLY A CA 1
ATOM 663 C C . GLY A 1 87 ? 11.367 -16.734 -25.438 1 94.94 87 GLY A C 1
ATOM 664 O O . GLY A 1 87 ? 11.141 -17.578 -26.312 1 94.94 87 GLY A O 1
ATOM 665 N N . GLU A 1 88 ? 11.891 -15.484 -25.641 1 95.31 88 GLU A N 1
ATOM 666 C CA . GLU A 1 88 ? 12.305 -15.086 -26.984 1 95.31 88 GLU A CA 1
ATOM 667 C C . GLU A 1 88 ? 13.758 -15.469 -27.25 1 95.31 88 GLU A C 1
ATOM 669 O O . GLU A 1 88 ? 14.633 -15.234 -26.406 1 95.31 88 GLU A O 1
ATOM 674 N N . ASN A 1 89 ? 14.008 -16.094 -28.391 1 95.94 89 ASN A N 1
ATOM 675 C CA . ASN A 1 89 ? 15.344 -16.469 -28.844 1 95.94 89 ASN A CA 1
ATOM 676 C C . ASN A 1 89 ? 16.031 -17.422 -27.875 1 95.94 89 ASN A C 1
ATOM 678 O O . ASN A 1 89 ? 17.156 -17.172 -27.438 1 95.94 89 ASN A O 1
ATOM 682 N N . VAL A 1 90 ? 15.336 -18.469 -27.562 1 96.88 90 VAL A N 1
ATOM 683 C CA . VAL A 1 90 ? 15.852 -19.469 -26.641 1 96.88 90 VAL A CA 1
ATOM 684 C C . VAL A 1 90 ? 17.031 -20.203 -27.281 1 96.88 90 VAL A C 1
ATOM 686 O O . VAL A 1 90 ? 16.953 -20.609 -28.453 1 96.88 90 VAL A O 1
ATOM 689 N N . GLN A 1 91 ? 18.125 -20.266 -26.531 1 96.69 91 GLN A N 1
ATOM 690 C CA . GLN A 1 91 ? 19.328 -20.984 -26.969 1 96.69 91 GLN A CA 1
ATOM 691 C C . GLN A 1 91 ? 19.641 -22.141 -26.016 1 96.69 91 GLN A C 1
ATOM 693 O O . GLN A 1 91 ? 20.453 -22 -25.109 1 96.69 91 GLN A O 1
ATOM 698 N N . PRO A 1 92 ? 19.078 -23.312 -26.297 1 97.69 92 PRO A N 1
ATOM 699 C CA . PRO A 1 92 ? 19.328 -24.438 -25.406 1 97.69 92 PRO A CA 1
ATOM 700 C C . PRO A 1 92 ? 20.797 -24.906 -25.438 1 97.69 92 PRO A C 1
ATOM 702 O O . PRO A 1 92 ? 21.422 -24.859 -26.5 1 97.69 92 PRO A O 1
ATOM 705 N N . VAL A 1 93 ? 21.312 -25.312 -24.281 1 98 93 VAL A N 1
ATOM 706 C CA . VAL A 1 93 ? 22.656 -25.828 -24.156 1 98 93 VAL A CA 1
ATOM 707 C C . VAL A 1 93 ? 22.609 -27.297 -23.719 1 98 93 VAL A C 1
ATOM 709 O O . VAL A 1 93 ? 21.984 -27.625 -22.703 1 98 93 VAL A O 1
ATOM 712 N N . LEU A 1 94 ? 23.312 -28.125 -24.438 1 98 94 LEU A N 1
ATOM 713 C CA . LEU A 1 94 ? 23.359 -29.547 -24.125 1 98 94 LEU A CA 1
ATOM 714 C C . LEU A 1 94 ? 24.641 -29.906 -23.391 1 98 94 LEU A C 1
ATOM 716 O O . LEU A 1 94 ? 25.734 -29.531 -23.812 1 98 94 LEU A O 1
ATOM 720 N N . HIS A 1 95 ? 24.438 -30.547 -22.266 1 97.81 95 HIS A N 1
ATOM 721 C CA . HIS A 1 95 ? 25.531 -31.109 -21.484 1 97.81 95 HIS A CA 1
ATOM 722 C C . HIS A 1 95 ? 25.484 -32.625 -21.5 1 97.81 95 HIS A C 1
ATOM 724 O O . HIS A 1 95 ? 24.859 -33.25 -20.641 1 97.81 95 HIS A O 1
ATOM 730 N N . GLU A 1 96 ? 26.203 -33.25 -22.469 1 97.62 96 GLU A N 1
ATOM 731 C CA . GLU A 1 96 ? 26.219 -34.688 -22.594 1 97.62 96 GLU A CA 1
ATOM 732 C C . GLU A 1 96 ? 27.031 -35.344 -21.469 1 97.62 96 GLU A C 1
ATOM 734 O O . GLU A 1 96 ? 28.047 -34.781 -21.047 1 97.62 96 GLU A O 1
ATOM 739 N N . ASN A 1 97 ? 26.625 -36.469 -21.141 1 97.5 97 ASN A N 1
ATOM 740 C CA . ASN A 1 97 ? 27.297 -37.156 -20.031 1 97.5 97 ASN A CA 1
ATOM 741 C C . ASN A 1 97 ? 27.609 -36.219 -18.875 1 97.5 97 ASN A C 1
ATOM 743 O O . ASN A 1 97 ? 28.75 -36.094 -18.469 1 97.5 97 ASN A O 1
ATOM 747 N N . TYR A 1 98 ? 26.547 -35.5 -18.453 1 97.56 98 TYR A N 1
ATOM 748 C CA . TYR A 1 98 ? 26.641 -34.5 -17.391 1 97.56 98 TYR A CA 1
ATOM 749 C C . TYR A 1 98 ? 27.281 -35.094 -16.141 1 97.56 98 TYR A C 1
ATOM 751 O O . TYR A 1 98 ? 27 -36.25 -15.781 1 97.56 98 TYR A O 1
ATOM 759 N N . ASP A 1 99 ? 28.109 -34.344 -15.406 1 97.5 99 ASP A N 1
ATOM 760 C CA . ASP A 1 99 ? 28.922 -34.875 -14.32 1 97.5 99 ASP A CA 1
ATOM 761 C C . ASP A 1 99 ? 28.219 -34.75 -12.977 1 97.5 99 ASP A C 1
ATOM 763 O O . ASP A 1 99 ? 28.719 -35.188 -11.945 1 97.5 99 ASP A O 1
ATOM 767 N N . GLY A 1 100 ? 27.109 -34.188 -12.977 1 96.75 100 GLY A N 1
ATOM 768 C CA . GLY A 1 100 ? 26.344 -34.062 -11.75 1 96.75 100 GLY A CA 1
ATOM 769 C C . GLY A 1 100 ? 26.812 -32.938 -10.859 1 96.75 100 GLY A C 1
ATOM 770 O O . GLY A 1 100 ? 26.422 -32.844 -9.695 1 96.75 100 GLY A O 1
ATOM 771 N N . ARG A 1 101 ? 27.797 -31.938 -11.352 1 95.75 101 ARG A N 1
ATOM 772 C CA . ARG A 1 101 ? 28.344 -30.828 -10.578 1 95.75 101 ARG A CA 1
ATOM 773 C C . ARG A 1 101 ? 27.75 -29.5 -11.031 1 95.75 101 ARG A C 1
ATOM 775 O O . ARG A 1 101 ? 26.719 -29.469 -11.711 1 95.75 101 ARG A O 1
ATOM 782 N N . ASP A 1 102 ? 28.172 -28.516 -10.555 1 97.12 102 ASP A N 1
ATOM 783 C CA . ASP A 1 102 ? 27.672 -27.188 -10.867 1 97.12 102 ASP A CA 1
ATOM 784 C C . ASP A 1 102 ? 27.719 -26.922 -12.375 1 97.12 102 ASP A C 1
ATOM 786 O O . ASP A 1 102 ? 28.625 -27.375 -13.055 1 97.12 102 ASP A O 1
ATOM 790 N N . VAL A 1 103 ? 26.734 -26.156 -12.805 1 96.38 103 VAL A N 1
ATOM 791 C CA . VAL A 1 103 ? 26.672 -25.844 -14.227 1 96.38 103 VAL A CA 1
ATOM 792 C C . VAL A 1 103 ? 26.672 -24.328 -14.406 1 96.38 103 VAL A C 1
ATOM 794 O O . VAL A 1 103 ? 25.859 -23.609 -13.82 1 96.38 103 VAL A O 1
ATOM 797 N N . THR A 1 104 ? 27.547 -23.797 -15.188 1 95.44 104 THR A N 1
ATOM 798 C CA . THR A 1 104 ? 27.594 -22.375 -15.508 1 95.44 104 THR A CA 1
ATOM 799 C C . THR A 1 104 ? 26.828 -22.094 -16.797 1 95.44 104 THR A C 1
ATOM 801 O O . THR A 1 104 ? 27.078 -22.719 -17.828 1 95.44 104 THR A O 1
ATOM 804 N N . LEU A 1 105 ? 25.891 -21.234 -16.719 1 94.44 105 LEU A N 1
ATOM 805 C CA . LEU A 1 105 ? 25.156 -20.812 -17.906 1 94.44 105 LEU A CA 1
ATOM 806 C C . LEU A 1 105 ? 25.984 -19.812 -18.719 1 94.44 105 LEU A C 1
ATOM 808 O O . LEU A 1 105 ? 26.359 -18.75 -18.219 1 94.44 105 LEU A O 1
ATOM 812 N N . PRO A 1 106 ? 26.234 -20.016 -19.828 1 94.62 106 PRO A N 1
ATOM 813 C CA . PRO A 1 106 ? 27.344 -19.375 -20.547 1 94.62 106 PRO A CA 1
ATOM 814 C C . PRO A 1 106 ? 27.078 -17.906 -20.844 1 94.62 106 PRO A C 1
ATOM 816 O O . PRO A 1 106 ? 28.016 -17.094 -20.859 1 94.62 106 PRO A O 1
ATOM 819 N N . ALA A 1 107 ? 25.875 -17.469 -21.172 1 92.69 107 ALA A N 1
ATOM 820 C CA . ALA A 1 107 ? 25.609 -16.094 -21.609 1 92.69 107 ALA A CA 1
ATOM 821 C C . ALA A 1 107 ? 25.688 -15.117 -20.438 1 92.69 107 ALA A C 1
ATOM 823 O O . ALA A 1 107 ? 26.031 -13.953 -20.609 1 92.69 107 ALA A O 1
ATOM 824 N N . THR A 1 108 ? 25.375 -15.539 -19.281 1 89.81 108 THR A N 1
ATOM 825 C CA . THR A 1 108 ? 25.25 -14.617 -18.156 1 89.81 108 THR A CA 1
ATOM 826 C C . THR A 1 108 ? 26.312 -14.922 -17.094 1 89.81 108 THR A C 1
ATOM 828 O O . THR A 1 108 ? 26.578 -14.094 -16.219 1 89.81 108 THR A O 1
ATOM 831 N N . GLY A 1 109 ? 26.844 -16.109 -17.078 1 90.56 109 GLY A N 1
ATOM 832 C CA . GLY A 1 109 ? 27.781 -16.547 -16.062 1 90.56 109 GLY A CA 1
ATOM 833 C C . GLY A 1 109 ? 27.094 -17.031 -14.797 1 90.56 109 GLY A C 1
ATOM 834 O O . GLY A 1 109 ? 27.766 -17.391 -13.828 1 90.56 109 GLY A O 1
ATOM 835 N N . MET A 1 110 ? 25.875 -17.109 -14.875 1 87.25 110 MET A N 1
ATOM 836 C CA . MET A 1 110 ? 25.125 -17.625 -13.734 1 87.25 110 MET A CA 1
ATOM 837 C C . MET A 1 110 ? 25.453 -19.094 -13.492 1 87.25 110 MET A C 1
ATOM 839 O O . MET A 1 110 ? 25.578 -19.875 -14.445 1 87.25 110 MET A O 1
ATOM 843 N N . VAL A 1 111 ? 25.609 -19.453 -12.188 1 91.06 111 VAL A N 1
ATOM 844 C CA . VAL A 1 111 ? 25.984 -20.828 -11.852 1 91.06 111 VAL A CA 1
ATOM 845 C C . VAL A 1 111 ? 24.797 -21.531 -11.188 1 91.06 111 VAL A C 1
ATOM 847 O O . VAL A 1 111 ? 24.281 -21.078 -10.164 1 91.06 111 VAL A O 1
ATOM 850 N N . MET A 1 112 ? 24.359 -22.625 -11.844 1 92.19 112 MET A N 1
ATOM 851 C CA . MET A 1 112 ? 23.438 -23.547 -11.188 1 92.19 112 MET A CA 1
ATOM 852 C C . MET A 1 112 ? 24.188 -24.453 -10.219 1 92.19 112 MET A C 1
ATOM 854 O O . MET A 1 112 ? 24.797 -25.453 -10.633 1 92.19 112 MET A O 1
ATOM 858 N N . GLN A 1 113 ? 24.078 -24.094 -8.93 1 92.38 113 GLN A N 1
ATOM 859 C CA . GLN A 1 113 ? 24.859 -24.812 -7.918 1 92.38 113 GLN A CA 1
ATOM 860 C C . GLN A 1 113 ? 24.109 -26.047 -7.422 1 92.38 113 GLN A C 1
ATOM 862 O O . GLN A 1 113 ? 22.922 -25.969 -7.094 1 92.38 113 GLN A O 1
ATOM 867 N N . VAL A 1 114 ? 24.797 -27.172 -7.273 1 94 114 VAL A N 1
ATOM 868 C CA . VAL A 1 114 ? 24.234 -28.406 -6.762 1 94 114 VAL A CA 1
ATOM 869 C C . VAL A 1 114 ? 23.719 -28.188 -5.336 1 94 114 VAL A C 1
ATOM 871 O O . VAL A 1 114 ? 22.719 -28.766 -4.934 1 94 114 VAL A O 1
ATOM 874 N N . ALA A 1 115 ? 24.406 -27.344 -4.547 1 89.31 115 ALA A N 1
ATOM 875 C CA . ALA A 1 115 ? 24 -27.031 -3.182 1 89.31 115 ALA A CA 1
ATOM 876 C C . ALA A 1 115 ? 22.609 -26.391 -3.16 1 89.31 115 ALA A C 1
ATOM 878 O O . ALA A 1 115 ? 21.828 -26.625 -2.229 1 89.31 115 ALA A O 1
ATOM 879 N N . LYS A 1 116 ? 22.25 -25.656 -4.176 1 82.62 116 LYS A N 1
ATOM 880 C CA . LYS A 1 116 ? 20.969 -24.969 -4.293 1 82.62 116 LYS A CA 1
ATOM 881 C C . LYS A 1 116 ? 19.953 -25.828 -5.039 1 82.62 116 LYS A C 1
ATOM 883 O O . LYS A 1 116 ? 18.75 -25.734 -4.785 1 82.62 116 LYS A O 1
ATOM 888 N N . PHE A 1 117 ? 20.469 -26.594 -5.926 1 88.12 117 PHE A N 1
ATOM 889 C CA . PHE A 1 117 ? 19.625 -27.469 -6.738 1 88.12 117 PHE A CA 1
ATOM 890 C C . PHE A 1 117 ? 20.125 -28.922 -6.645 1 88.12 117 PHE A C 1
ATOM 892 O O . PHE A 1 117 ? 20.688 -29.453 -7.598 1 88.12 117 PHE A O 1
ATOM 899 N N . PRO A 1 118 ? 19.734 -29.562 -5.57 1 91.44 118 PRO A N 1
ATOM 900 C CA . PRO A 1 118 ? 20.281 -30.906 -5.316 1 91.44 118 PRO A CA 1
ATOM 901 C C . PRO A 1 118 ? 19.875 -31.922 -6.379 1 91.44 118 PRO A C 1
ATOM 903 O O . PRO A 1 118 ? 20.547 -32.938 -6.551 1 91.44 118 PRO A O 1
ATOM 906 N N . PHE A 1 119 ? 18.797 -31.656 -7.145 1 91.81 119 PHE A N 1
ATOM 907 C CA . PHE A 1 119 ? 18.344 -32.594 -8.172 1 91.81 119 PHE A CA 1
ATOM 908 C C . PHE A 1 119 ? 19.406 -32.75 -9.258 1 91.81 119 PHE A C 1
ATOM 910 O O . PHE A 1 119 ? 19.422 -33.75 -9.977 1 91.81 119 PHE A O 1
ATOM 917 N N . LEU A 1 120 ? 20.312 -31.844 -9.398 1 95.62 120 LEU A N 1
ATOM 918 C CA . LEU A 1 120 ? 21.359 -31.891 -10.414 1 95.62 120 LEU A CA 1
ATOM 919 C C . LEU A 1 120 ? 22.25 -33.125 -10.227 1 95.62 120 LEU A C 1
ATOM 921 O O . LEU A 1 120 ? 22.641 -33.781 -11.195 1 95.62 120 LEU A O 1
ATOM 925 N N . ALA A 1 121 ? 22.5 -33.406 -8.953 1 96.5 121 ALA A N 1
ATOM 926 C CA . ALA A 1 121 ? 23.359 -34.531 -8.641 1 96.5 121 ALA A CA 1
ATOM 927 C C . ALA A 1 121 ? 22.75 -35.844 -9.141 1 96.5 121 ALA A C 1
ATOM 929 O O . ALA A 1 121 ? 23.469 -36.781 -9.531 1 96.5 121 ALA A O 1
ATOM 930 N N . LYS A 1 122 ? 21.438 -35.938 -9.195 1 95.38 122 LYS A N 1
ATOM 931 C CA . LYS A 1 122 ? 20.719 -37.125 -9.594 1 95.38 122 LYS A CA 1
ATOM 932 C C . LYS A 1 122 ? 20.719 -37.312 -11.109 1 95.38 122 LYS A C 1
ATOM 934 O O . LYS A 1 122 ? 20.328 -38.344 -11.625 1 95.38 122 LYS A O 1
ATOM 939 N N . MET A 1 123 ? 21.203 -36.344 -11.844 1 96.69 123 MET A N 1
ATOM 940 C CA . MET A 1 123 ? 21.172 -36.375 -13.305 1 96.69 123 MET A CA 1
ATOM 941 C C . MET A 1 123 ? 22.531 -36.75 -13.875 1 96.69 123 MET A C 1
ATOM 943 O O . MET A 1 123 ? 22.75 -36.656 -15.086 1 96.69 123 MET A O 1
ATOM 947 N N . LYS A 1 124 ? 23.422 -37.219 -12.977 1 97.62 124 LYS A N 1
ATOM 948 C CA . LYS A 1 124 ? 24.734 -37.656 -13.43 1 97.62 124 LYS A CA 1
ATOM 949 C C . LYS A 1 124 ? 24.641 -38.719 -14.516 1 97.62 124 LYS A C 1
ATOM 951 O O . LYS A 1 124 ? 23.875 -39.688 -14.375 1 97.62 124 LYS A O 1
ATOM 956 N N . GLY A 1 125 ? 25.391 -38.531 -15.547 1 98 125 GLY A N 1
ATOM 957 C CA . GLY A 1 125 ? 25.438 -39.5 -16.641 1 98 125 GLY A CA 1
ATOM 958 C C . GLY A 1 125 ? 24.406 -39.219 -17.719 1 98 125 GLY A C 1
ATOM 959 O O . GLY A 1 125 ? 24.469 -39.781 -18.812 1 98 125 GLY A O 1
ATOM 960 N N . GLU A 1 126 ? 23.469 -38.312 -17.438 1 98.12 126 GLU A N 1
ATOM 961 C CA . GLU A 1 126 ? 22.422 -38 -18.406 1 98.12 126 GLU A CA 1
ATOM 962 C C . GLU A 1 126 ? 22.859 -36.844 -19.297 1 98.12 126 GLU A C 1
ATOM 964 O O . GLU A 1 126 ? 23.938 -36.281 -19.141 1 98.12 126 GLU A O 1
ATOM 969 N N . THR A 1 127 ? 22.094 -36.562 -20.359 1 98.56 127 THR A N 1
ATOM 970 C CA . THR A 1 127 ? 22.25 -35.375 -21.188 1 98.56 127 THR A CA 1
ATOM 971 C C . THR A 1 127 ? 21.391 -34.219 -20.672 1 98.56 127 THR A C 1
ATOM 973 O O . THR A 1 127 ? 20.203 -34.156 -20.953 1 98.56 127 THR A O 1
ATOM 976 N N . LEU A 1 128 ? 22.094 -33.344 -19.984 1 98.38 128 LEU A N 1
ATOM 977 C CA . LEU A 1 128 ? 21.406 -32.188 -19.406 1 98.38 128 LEU A CA 1
ATOM 978 C C . LEU A 1 128 ? 21.219 -31.094 -20.438 1 98.38 128 LEU A C 1
ATOM 980 O O . LEU A 1 128 ? 22.125 -30.781 -21.203 1 98.38 128 LEU A O 1
ATOM 984 N N . ILE A 1 129 ? 20.016 -30.562 -20.531 1 98.44 129 ILE A N 1
ATOM 985 C CA . ILE A 1 129 ? 19.688 -29.438 -21.406 1 98.44 129 ILE A CA 1
ATOM 986 C C . ILE A 1 129 ? 19.328 -28.219 -20.578 1 98.44 129 ILE A C 1
ATOM 988 O O . ILE A 1 129 ? 18.359 -28.234 -19.812 1 98.44 129 ILE A O 1
ATOM 992 N N . THR A 1 130 ? 20.094 -27.188 -20.719 1 97.06 130 THR A N 1
ATOM 993 C CA . THR A 1 130 ? 19.859 -25.938 -19.984 1 97.06 130 THR A CA 1
ATOM 994 C C . THR A 1 130 ? 19.672 -24.766 -20.953 1 97.06 130 THR A C 1
ATOM 996 O O . THR A 1 130 ? 19.75 -24.953 -22.172 1 97.06 130 THR A O 1
ATOM 999 N N . THR A 1 131 ? 19.312 -23.641 -20.359 1 95.56 131 THR A N 1
ATOM 1000 C CA . THR A 1 131 ? 19.344 -22.391 -21.125 1 95.56 131 THR A CA 1
ATOM 1001 C C . THR A 1 131 ? 20.766 -21.797 -21.125 1 95.56 131 THR A C 1
ATOM 1003 O O . THR A 1 131 ? 21.688 -22.391 -20.578 1 95.56 131 THR A O 1
ATOM 1006 N N . ASP A 1 132 ? 20.922 -20.688 -21.812 1 95.38 132 ASP A N 1
ATOM 1007 C CA . ASP A 1 132 ? 22.219 -20.016 -21.766 1 95.38 132 ASP A CA 1
ATOM 1008 C C . ASP A 1 132 ? 22.25 -18.969 -20.641 1 95.38 132 ASP A C 1
ATOM 1010 O O . ASP A 1 132 ? 23.25 -18.281 -20.453 1 95.38 132 ASP A O 1
ATOM 1014 N N . GLY A 1 133 ? 21.109 -18.859 -20.031 1 92.31 133 GLY A N 1
ATOM 1015 C CA . GLY A 1 133 ? 21.031 -17.953 -18.891 1 92.31 133 GLY A CA 1
ATOM 1016 C C . GLY A 1 133 ? 20.25 -16.688 -19.188 1 92.31 133 GLY A C 1
ATOM 1017 O O . GLY A 1 133 ? 19.953 -15.906 -18.281 1 92.31 133 GLY A O 1
ATOM 1018 N N . THR A 1 134 ? 19.766 -16.484 -20.406 1 92.19 134 THR A N 1
ATOM 1019 C CA . THR A 1 134 ? 19.125 -15.227 -20.781 1 92.19 134 THR A CA 1
ATOM 1020 C C . THR A 1 134 ? 17.609 -15.414 -20.906 1 92.19 134 THR A C 1
ATOM 1022 O O . THR A 1 134 ? 16.859 -14.445 -20.875 1 92.19 134 THR A O 1
ATOM 1025 N N . THR A 1 135 ? 17.25 -16.625 -21.047 1 92.94 135 THR A N 1
ATOM 1026 C CA . THR A 1 135 ? 15.844 -16.953 -21.266 1 92.94 135 THR A CA 1
ATOM 1027 C C . THR A 1 135 ? 15.422 -18.125 -20.375 1 92.94 135 THR A C 1
ATOM 1029 O O . THR A 1 135 ? 16.266 -18.766 -19.75 1 92.94 135 THR A O 1
ATOM 1032 N N . LEU A 1 136 ? 14.094 -18.297 -20.266 1 93.19 136 LEU A N 1
ATOM 1033 C CA . LEU A 1 136 ? 13.672 -19.625 -19.828 1 93.19 136 LEU A CA 1
ATOM 1034 C C . LEU A 1 136 ? 13.906 -20.672 -20.906 1 93.19 136 LEU A C 1
ATOM 1036 O O . LEU A 1 136 ? 14.281 -20.312 -22.031 1 93.19 136 LEU A O 1
ATOM 1040 N N . LEU A 1 137 ? 13.758 -21.938 -20.656 1 94.62 137 LEU A N 1
ATOM 1041 C CA . LEU A 1 137 ? 13.992 -23.016 -21.625 1 94.62 137 LEU A CA 1
ATOM 1042 C C . LEU A 1 137 ? 12.742 -23.281 -22.438 1 94.62 137 LEU A C 1
ATOM 1044 O O . LEU A 1 137 ? 12.82 -23.453 -23.656 1 94.62 137 LEU A O 1
ATOM 1048 N N . GLY A 1 138 ? 11.57 -23.359 -21.75 1 95.38 138 GLY A N 1
ATOM 1049 C CA . GLY A 1 138 ? 10.32 -23.703 -22.406 1 95.38 138 GLY A CA 1
ATOM 1050 C C . GLY A 1 138 ? 9.984 -25.172 -22.297 1 95.38 138 GLY A C 1
ATOM 1051 O O . GLY A 1 138 ? 9.039 -25.656 -22.938 1 95.38 138 GLY A O 1
ATOM 1052 N N . ALA A 1 139 ? 10.734 -25.844 -21.484 1 95.69 139 ALA A N 1
ATOM 1053 C CA . ALA A 1 139 ? 10.359 -27.234 -21.219 1 95.69 139 ALA A CA 1
ATOM 1054 C C . ALA A 1 139 ? 8.945 -27.328 -20.672 1 95.69 139 ALA A C 1
ATOM 1056 O O . ALA A 1 139 ? 8.219 -28.281 -20.953 1 95.69 139 ALA A O 1
ATOM 1057 N N . ASP A 1 140 ? 8.508 -26.438 -19.953 1 92.88 140 ASP A N 1
ATOM 1058 C CA . ASP A 1 140 ? 7.133 -26.219 -19.516 1 92.88 140 ASP A CA 1
ATOM 1059 C C . ASP A 1 140 ? 6.371 -25.359 -20.516 1 92.88 140 ASP A C 1
ATOM 1061 O O . ASP A 1 140 ? 6.434 -24.125 -20.453 1 92.88 140 ASP A O 1
ATOM 1065 N N . ASP A 1 141 ? 5.75 -25.969 -21.453 1 95.44 141 ASP A N 1
ATOM 1066 C CA . ASP A 1 141 ? 5.402 -27.391 -21.5 1 95.44 141 ASP A CA 1
ATOM 1067 C C . ASP A 1 141 ? 5.688 -27.969 -22.875 1 95.44 141 ASP A C 1
ATOM 1069 O O . ASP A 1 141 ? 4.969 -28.859 -23.344 1 95.44 141 ASP A O 1
ATOM 1073 N N . LYS A 1 142 ? 6.637 -27.375 -23.516 1 98.31 142 LYS A N 1
ATOM 1074 C CA . LYS A 1 142 ? 6.992 -27.891 -24.844 1 98.31 142 LYS A CA 1
ATOM 1075 C C . LYS A 1 142 ? 7.629 -29.281 -24.734 1 98.31 142 LYS A C 1
ATOM 1077 O O . LYS A 1 142 ? 7.695 -30.016 -25.719 1 98.31 142 LYS A O 1
ATOM 1082 N N . ALA A 1 143 ? 8.094 -29.609 -23.578 1 98.44 143 ALA A N 1
ATOM 1083 C CA . ALA A 1 143 ? 8.547 -30.969 -23.344 1 98.44 143 ALA A CA 1
ATOM 1084 C C . ALA A 1 143 ? 7.391 -31.969 -23.469 1 98.44 143 ALA A C 1
ATOM 1086 O O . ALA A 1 143 ? 7.523 -33 -24.109 1 98.44 143 ALA A O 1
ATOM 1087 N N . GLY A 1 144 ? 6.266 -31.641 -22.812 1 98.69 144 GLY A N 1
ATOM 1088 C CA . GLY A 1 144 ? 5.09 -32.5 -22.953 1 98.69 144 GLY A CA 1
ATOM 1089 C C . GLY A 1 144 ? 4.633 -32.656 -24.391 1 98.69 144 GLY A C 1
ATOM 1090 O O . GLY A 1 144 ? 4.285 -33.75 -24.828 1 98.69 144 GLY A O 1
ATOM 1091 N N . VAL A 1 145 ? 4.668 -31.562 -25.141 1 98.81 145 VAL A N 1
ATOM 1092 C CA . VAL A 1 145 ? 4.32 -31.594 -26.562 1 98.81 145 VAL A CA 1
ATOM 1093 C C . VAL A 1 145 ? 5.23 -32.562 -27.297 1 98.81 145 VAL A C 1
ATOM 1095 O O . VAL A 1 145 ? 4.75 -33.438 -28.031 1 98.81 145 VAL A O 1
ATOM 1098 N N . ALA A 1 146 ? 6.488 -32.469 -27.047 1 98.88 146 ALA A N 1
ATOM 1099 C CA . ALA A 1 146 ? 7.477 -33.312 -27.719 1 98.88 146 ALA A CA 1
ATOM 1100 C C . ALA A 1 146 ? 7.262 -34.781 -27.359 1 98.88 146 ALA A C 1
ATOM 1102 O O . ALA A 1 146 ? 7.352 -35.656 -28.219 1 98.88 146 ALA A O 1
ATOM 1103 N N . GLU A 1 147 ? 6.996 -35 -26.125 1 98.88 147 GLU A N 1
ATOM 1104 C CA . GLU A 1 147 ? 6.824 -36.375 -25.656 1 98.88 147 GLU A CA 1
ATOM 1105 C C . GLU A 1 147 ? 5.57 -37.031 -26.25 1 98.88 147 GLU A C 1
ATOM 1107 O O . GLU A 1 147 ? 5.586 -38.188 -26.641 1 98.88 147 GLU A O 1
ATOM 1112 N N . ILE A 1 148 ? 4.508 -36.281 -26.328 1 98.88 148 ILE A N 1
ATOM 1113 C CA . ILE A 1 148 ? 3.277 -36.75 -26.938 1 98.88 148 ILE A CA 1
ATOM 1114 C C . ILE A 1 148 ? 3.52 -37.062 -28.422 1 98.88 148 ILE A C 1
ATOM 1116 O O . ILE A 1 148 ? 3.123 -38.125 -28.922 1 98.88 148 ILE A O 1
ATOM 1120 N N . MET A 1 149 ? 4.203 -36.188 -29.109 1 98.88 149 MET A N 1
ATOM 1121 C CA . MET A 1 149 ? 4.496 -36.375 -30.531 1 98.88 149 MET A CA 1
ATOM 1122 C C . MET A 1 149 ? 5.344 -37.625 -30.75 1 98.88 149 MET A C 1
ATOM 1124 O O . MET A 1 149 ? 5.098 -38.375 -31.688 1 98.88 149 MET A O 1
ATOM 1128 N N . THR A 1 150 ? 6.336 -37.781 -29.922 1 98.81 150 THR A N 1
ATOM 1129 C CA . THR A 1 150 ? 7.195 -38.938 -30.047 1 98.81 150 THR A CA 1
ATOM 1130 C C . THR A 1 150 ? 6.414 -40.219 -29.734 1 98.81 150 THR A C 1
ATOM 1132 O O . THR A 1 150 ? 6.652 -41.25 -30.359 1 98.81 150 THR A O 1
ATOM 1135 N N . THR A 1 151 ? 5.512 -40.156 -28.766 1 98.75 151 THR A N 1
ATOM 1136 C CA . THR A 1 151 ? 4.633 -41.281 -28.484 1 98.75 151 THR A CA 1
ATOM 1137 C C . THR A 1 151 ? 3.83 -41.656 -29.719 1 98.75 151 THR A C 1
ATOM 1139 O O . THR A 1 151 ? 3.787 -42.844 -30.094 1 98.75 151 THR A O 1
ATOM 1142 N N . VAL A 1 152 ? 3.234 -40.75 -30.391 1 98.5 152 VAL A N 1
ATOM 1143 C CA . VAL A 1 152 ? 2.441 -40.969 -31.594 1 98.5 152 VAL A CA 1
ATOM 1144 C C . VAL A 1 152 ? 3.318 -41.594 -32.688 1 98.5 152 VAL A C 1
ATOM 1146 O O . VAL A 1 152 ? 2.93 -42.562 -33.312 1 98.5 152 VAL A O 1
ATOM 1149 N N . GLU A 1 153 ? 4.461 -41.031 -32.844 1 98.5 153 GLU A N 1
ATOM 1150 C CA . GLU A 1 153 ? 5.387 -41.562 -33.875 1 98.5 153 GLU A CA 1
ATOM 1151 C C . GLU A 1 153 ? 5.738 -43.031 -33.594 1 98.5 153 GLU A C 1
ATOM 1153 O O . GLU A 1 153 ? 5.754 -43.844 -34.5 1 98.5 153 GLU A O 1
ATOM 1158 N N . THR A 1 154 ? 6.047 -43.281 -32.375 1 98.44 154 THR A N 1
ATOM 1159 C CA . THR A 1 154 ? 6.465 -44.625 -32 1 98.44 154 THR A CA 1
ATOM 1160 C C . THR A 1 154 ? 5.34 -45.656 -32.219 1 98.44 154 THR A C 1
ATOM 1162 O O . THR A 1 154 ? 5.566 -46.75 -32.719 1 98.44 154 THR A O 1
ATOM 1165 N N . LEU A 1 155 ? 4.156 -45.25 -31.797 1 97.81 155 LEU A N 1
ATOM 1166 C CA . LEU A 1 155 ? 3.002 -46.125 -31.984 1 97.81 155 LEU A CA 1
ATOM 1167 C C . LEU A 1 155 ? 2.799 -46.469 -33.469 1 97.81 155 LEU A C 1
ATOM 1169 O O . LEU A 1 155 ? 2.555 -47.625 -33.812 1 97.81 155 LEU A O 1
ATOM 1173 N N . GLN A 1 156 ? 2.891 -45.469 -34.281 1 96.06 156 GLN A N 1
ATOM 1174 C CA . GLN A 1 156 ? 2.691 -45.656 -35.719 1 96.06 156 GLN A CA 1
ATOM 1175 C C . GLN A 1 156 ? 3.822 -46.469 -36.344 1 96.06 156 GLN A C 1
ATOM 1177 O O . GLN A 1 156 ? 3.572 -47.375 -37.156 1 96.06 156 GLN A O 1
ATOM 1182 N N . ALA A 1 157 ? 5.012 -46.219 -36 1 96.31 157 ALA A N 1
ATOM 1183 C CA . ALA A 1 157 ? 6.18 -46.875 -36.562 1 96.31 157 ALA A CA 1
ATOM 1184 C C . ALA A 1 157 ? 6.207 -48.344 -36.188 1 96.31 157 ALA A C 1
ATOM 1186 O O . ALA A 1 157 ? 6.613 -49.188 -37 1 96.31 157 ALA A O 1
ATOM 1187 N N . GLU A 1 158 ? 5.754 -48.656 -34.969 1 96.69 158 GLU A N 1
ATOM 1188 C CA . GLU A 1 158 ? 5.852 -50 -34.469 1 96.69 158 GLU A CA 1
ATOM 1189 C C . GLU A 1 158 ? 4.535 -50.75 -34.656 1 96.69 158 GLU A C 1
ATOM 1191 O O . GLU A 1 158 ? 4.484 -51.969 -34.5 1 96.69 158 GLU A O 1
ATOM 1196 N N . GLY A 1 159 ? 3.543 -50.062 -34.938 1 95.38 159 GLY A N 1
ATOM 1197 C CA . GLY A 1 159 ? 2.232 -50.688 -35.062 1 95.38 159 GLY A CA 1
ATOM 1198 C C . GLY A 1 159 ? 1.706 -51.25 -33.75 1 95.38 159 GLY A C 1
ATOM 1199 O O . GLY A 1 159 ? 1.085 -52.312 -33.75 1 95.38 159 GLY A O 1
ATOM 1200 N N . ARG A 1 160 ? 1.964 -50.531 -32.656 1 96.62 160 ARG A N 1
ATOM 1201 C CA . ARG A 1 160 ? 1.51 -51 -31.344 1 96.62 160 ARG A CA 1
ATOM 1202 C C . ARG A 1 160 ? -0.002 -50.875 -31.219 1 96.62 160 ARG A C 1
ATOM 1204 O O . ARG A 1 160 ? -0.578 -49.875 -31.656 1 96.62 160 ARG A O 1
ATOM 1211 N N . PRO A 1 161 ? -0.638 -51.906 -30.625 1 97.38 161 PRO A N 1
ATOM 1212 C CA . PRO A 1 161 ? -2.08 -51.781 -30.391 1 97.38 161 PRO A CA 1
ATOM 1213 C C . PRO A 1 161 ? -2.439 -50.625 -29.484 1 97.38 161 PRO A C 1
ATOM 1215 O O . PRO A 1 161 ? -1.764 -50.375 -28.484 1 97.38 161 PRO A O 1
ATOM 1218 N N . HIS A 1 162 ? -3.477 -49.969 -29.812 1 97.94 162 HIS A N 1
ATOM 1219 C CA . HIS A 1 162 ? -3.996 -48.875 -29.016 1 97.94 162 HIS A CA 1
ATOM 1220 C C . HIS A 1 162 ? -5.438 -48.531 -29.391 1 97.94 162 HIS A C 1
ATOM 1222 O O . HIS A 1 162 ? -5.855 -48.781 -30.531 1 97.94 162 HIS A O 1
ATOM 1228 N N . GLY A 1 163 ? -6.195 -48.062 -28.391 1 97.81 163 GLY A N 1
ATOM 1229 C CA . GLY A 1 163 ? -7.48 -47.469 -28.719 1 97.81 163 GLY A CA 1
ATOM 1230 C C . GLY A 1 163 ? -7.352 -46.125 -29.406 1 97.81 163 GLY A C 1
ATOM 1231 O O . GLY A 1 163 ? -6.266 -45.75 -29.844 1 97.81 163 GLY A O 1
ATOM 1232 N N . LYS A 1 164 ? -8.516 -45.469 -29.484 1 97.69 164 LYS A N 1
ATOM 1233 C CA . LYS A 1 164 ? -8.508 -44.094 -30.031 1 97.69 164 LYS A CA 1
ATOM 1234 C C . LYS A 1 164 ? -7.676 -43.156 -29.141 1 97.69 164 LYS A C 1
ATOM 1236 O O . LYS A 1 164 ? -7.836 -43.156 -27.922 1 97.69 164 LYS A O 1
ATOM 1241 N N . LEU A 1 165 ? -6.766 -42.531 -29.797 1 98.56 165 LEU A N 1
ATOM 1242 C CA . LEU A 1 165 ? -5.961 -41.531 -29.094 1 98.56 165 LEU A CA 1
ATOM 1243 C C . LEU A 1 165 ? -6.336 -40.125 -29.531 1 98.56 165 LEU A C 1
ATOM 1245 O O . LEU A 1 165 ? -6.289 -39.812 -30.719 1 98.56 165 LEU A O 1
ATOM 1249 N N . CYS A 1 166 ? -6.742 -39.344 -28.578 1 98.75 166 CYS A N 1
ATOM 1250 C CA . CYS A 1 166 ? -7.078 -37.938 -28.828 1 98.75 166 CYS A CA 1
ATOM 1251 C C . CYS A 1 166 ? -5.961 -37.031 -28.359 1 98.75 166 CYS A C 1
ATOM 1253 O O . CYS A 1 166 ? -5.59 -37.031 -27.188 1 98.75 166 CYS A O 1
ATOM 1255 N N . ILE A 1 167 ? -5.453 -36.25 -29.266 1 98.81 167 ILE A N 1
ATOM 1256 C CA . ILE A 1 167 ? -4.305 -35.375 -28.984 1 98.81 167 ILE A CA 1
ATOM 1257 C C . ILE A 1 167 ? -4.734 -33.906 -29.016 1 98.81 167 ILE A C 1
ATOM 1259 O O . ILE A 1 167 ? -5.449 -33.5 -29.938 1 98.81 167 ILE A O 1
ATOM 1263 N N . ALA A 1 168 ? -4.285 -33.188 -28.016 1 98.81 168 ALA A N 1
ATOM 1264 C CA . ALA A 1 168 ? -4.555 -31.734 -28.031 1 98.81 168 ALA A CA 1
ATOM 1265 C C . ALA A 1 168 ? -3.385 -30.953 -27.453 1 98.81 168 ALA A C 1
ATOM 1267 O O . ALA A 1 168 ? -2.721 -31.406 -26.516 1 98.81 168 ALA A O 1
ATOM 1268 N N . PHE A 1 169 ? -3.111 -29.766 -28.016 1 98.81 169 PHE A N 1
ATOM 1269 C CA . PHE A 1 169 ? -2.174 -28.781 -27.5 1 98.81 169 PHE A CA 1
ATOM 1270 C C . PHE A 1 169 ? -2.867 -27.453 -27.266 1 98.81 169 PHE A C 1
ATOM 1272 O O . PHE A 1 169 ? -3.451 -26.875 -28.203 1 98.81 169 PHE A O 1
ATOM 1279 N N . THR A 1 170 ? -2.801 -26.938 -26.016 1 98.56 170 THR A N 1
ATOM 1280 C CA . THR A 1 170 ? -3.604 -25.781 -25.641 1 98.56 170 THR A CA 1
ATOM 1281 C C . THR A 1 170 ? -2.75 -24.516 -25.609 1 98.56 170 THR A C 1
ATOM 1283 O O . THR A 1 170 ? -1.539 -24.578 -25.391 1 98.56 170 THR A O 1
ATOM 1286 N N . PRO A 1 171 ? -3.375 -23.391 -25.844 1 97.94 171 PRO A N 1
ATOM 1287 C CA . PRO A 1 171 ? -2.748 -22.078 -25.609 1 97.94 171 PRO A CA 1
ATOM 1288 C C . PRO A 1 171 ? -2.979 -21.578 -24.188 1 97.94 171 PRO A C 1
ATOM 1290 O O . PRO A 1 171 ? -3.877 -22.047 -23.484 1 97.94 171 PRO A O 1
ATOM 1293 N N . ASP A 1 172 ? -2.166 -20.719 -23.672 1 95.69 172 ASP A N 1
ATOM 1294 C CA . ASP A 1 172 ? -2.424 -19.766 -22.609 1 95.69 172 ASP A CA 1
ATOM 1295 C C . ASP A 1 172 ? -2.59 -20.469 -21.266 1 95.69 172 ASP A C 1
ATOM 1297 O O . ASP A 1 172 ? -3.338 -20.016 -20.391 1 95.69 172 ASP A O 1
ATOM 1301 N N . GLU A 1 173 ? -2.002 -21.656 -21.078 1 92.88 173 GLU A N 1
ATOM 1302 C CA . GLU A 1 173 ? -2.049 -22.359 -19.797 1 92.88 173 GLU A CA 1
ATOM 1303 C C . GLU A 1 173 ? -1.394 -21.531 -18.688 1 92.88 173 GLU A C 1
ATOM 1305 O O . GLU A 1 173 ? -1.908 -21.469 -17.562 1 92.88 173 GLU A O 1
ATOM 1310 N N . GLU A 1 174 ? -0.397 -20.781 -18.969 1 88.62 174 GLU A N 1
ATOM 1311 C CA . GLU A 1 174 ? 0.446 -20.109 -17.984 1 88.62 174 GLU A CA 1
ATOM 1312 C C . GLU A 1 174 ? -0.265 -18.891 -17.391 1 88.62 174 GLU A C 1
ATOM 1314 O O . GLU A 1 174 ? 0.158 -18.359 -16.375 1 88.62 174 GLU A O 1
ATOM 1319 N N . ILE A 1 175 ? -1.32 -18.484 -18.078 1 85.69 175 ILE A N 1
ATOM 1320 C CA . ILE A 1 175 ? -2.09 -17.375 -17.547 1 85.69 175 ILE A CA 1
ATOM 1321 C C . ILE A 1 175 ? -3.471 -17.859 -17.109 1 85.69 175 ILE A C 1
ATOM 1323 O O . ILE A 1 175 ? -4.398 -17.062 -16.969 1 85.69 175 ILE A O 1
ATOM 1327 N N . GLY A 1 176 ? -3.604 -19.203 -17.031 1 86.44 176 GLY A N 1
ATOM 1328 C CA . GLY A 1 176 ? -4.797 -19.797 -16.469 1 86.44 176 GLY A CA 1
ATOM 1329 C C . GLY A 1 176 ? -5.949 -19.875 -17.453 1 86.44 176 GLY A C 1
ATOM 1330 O O . GLY A 1 176 ? -7.105 -20.016 -17.062 1 86.44 176 GLY A O 1
ATOM 1331 N N . GLU A 1 177 ? -5.684 -19.812 -18.75 1 90.06 177 GLU A N 1
ATOM 1332 C CA . GLU A 1 177 ? -6.762 -19.75 -19.734 1 90.06 177 GLU A CA 1
ATOM 1333 C C . GLU A 1 177 ? -6.684 -20.922 -20.719 1 90.06 177 GLU A C 1
ATOM 1335 O O . GLU A 1 177 ? -7.387 -20.938 -21.734 1 90.06 177 GLU A O 1
ATOM 1340 N N . GLY A 1 178 ? -5.887 -21.875 -20.453 1 93.31 178 GLY A N 1
ATOM 1341 C CA . GLY A 1 178 ? -5.637 -22.953 -21.391 1 93.31 178 GLY A CA 1
ATOM 1342 C C . GLY A 1 178 ? -6.863 -23.797 -21.672 1 93.31 178 GLY A C 1
ATOM 1343 O O . GLY A 1 178 ? -7.117 -24.156 -22.828 1 93.31 178 GLY A O 1
ATOM 1344 N N . ALA A 1 179 ? -7.652 -24.047 -20.656 1 93.94 179 ALA A N 1
ATOM 1345 C CA . ALA A 1 179 ? -8.797 -24.938 -20.812 1 93.94 179 ALA A CA 1
ATOM 1346 C C . ALA A 1 179 ? -10.086 -24.156 -21.031 1 93.94 179 ALA A C 1
ATOM 1348 O O . ALA A 1 179 ? -11.164 -24.75 -21.156 1 93.94 179 ALA A O 1
ATOM 1349 N N . MET A 1 180 ? -10.016 -22.875 -21.156 1 92.19 180 MET A N 1
ATOM 1350 C CA . MET A 1 180 ? -11.18 -22 -21.141 1 92.19 180 MET A CA 1
ATOM 1351 C C . MET A 1 180 ? -12.109 -22.297 -22.312 1 92.19 180 MET A C 1
ATOM 1353 O O . MET A 1 180 ? -13.336 -22.281 -22.156 1 92.19 180 MET A O 1
ATOM 1357 N N . LEU A 1 181 ? -11.562 -22.5 -23.469 1 96.19 181 LEU A N 1
ATOM 1358 C CA . LEU A 1 181 ? -12.383 -22.703 -24.656 1 96.19 181 LEU A CA 1
ATOM 1359 C C . LEU A 1 181 ? -12.102 -24.078 -25.281 1 96.19 181 LEU A C 1
ATOM 1361 O O . LEU A 1 181 ? -12.25 -24.25 -26.484 1 96.19 181 LEU A O 1
ATOM 1365 N N . PHE A 1 182 ? -11.633 -24.953 -24.422 1 97.69 182 PHE A N 1
ATOM 1366 C CA . PHE A 1 182 ? -11.336 -26.312 -24.875 1 97.69 182 PHE A CA 1
ATOM 1367 C C . PHE A 1 182 ? -12.602 -27.016 -25.312 1 97.69 182 PHE A C 1
ATOM 1369 O O . PHE A 1 182 ? -13.602 -27.031 -24.594 1 97.69 182 PHE A O 1
ATOM 1376 N N . ASP A 1 183 ? -12.641 -27.672 -26.484 1 97.81 183 ASP A N 1
ATOM 1377 C CA . ASP A 1 183 ? -13.797 -28.391 -27.031 1 97.81 183 ASP A CA 1
ATOM 1378 C C . ASP A 1 183 ? -13.781 -29.844 -26.594 1 97.81 183 ASP A C 1
ATOM 1380 O O . ASP A 1 183 ? -13.438 -30.734 -27.375 1 97.81 183 ASP A O 1
ATOM 1384 N N . ILE A 1 184 ? -14.352 -30.094 -25.391 1 97.75 184 ILE A N 1
ATOM 1385 C CA . ILE A 1 184 ? -14.297 -31.422 -24.812 1 97.75 184 ILE A CA 1
ATOM 1386 C C . ILE A 1 184 ? -15.094 -32.406 -25.688 1 97.75 184 ILE A C 1
ATOM 1388 O O . ILE A 1 184 ? -14.594 -33.469 -26.047 1 97.75 184 ILE A O 1
ATOM 1392 N N . PRO A 1 185 ? -16.328 -32.062 -26.109 1 97.5 185 PRO A N 1
ATOM 1393 C CA . PRO A 1 185 ? -17.047 -33 -26.969 1 97.5 185 PRO A CA 1
ATOM 1394 C C . PRO A 1 185 ? -16.312 -33.312 -28.281 1 97.5 185 PRO A C 1
ATOM 1396 O O . PRO A 1 185 ? -16.25 -34.438 -28.719 1 97.5 185 PRO A O 1
ATOM 1399 N N . GLY A 1 186 ? -15.797 -32.281 -28.891 1 97.56 186 GLY A N 1
ATOM 1400 C CA . GLY A 1 186 ? -15.055 -32.438 -30.125 1 97.56 186 GLY A CA 1
ATOM 1401 C C . GLY A 1 186 ? -13.75 -33.219 -29.938 1 97.56 186 GLY A C 1
ATOM 1402 O O . GLY A 1 186 ? -13.305 -33.906 -30.844 1 97.56 186 GLY A O 1
ATOM 1403 N N . PHE A 1 187 ? -13.164 -33.031 -28.781 1 97.88 187 PHE A N 1
ATOM 1404 C CA . PHE A 1 187 ? -11.938 -33.75 -28.453 1 97.88 187 PHE A CA 1
ATOM 1405 C C . PHE A 1 187 ? -12.18 -35.25 -28.406 1 97.88 187 PHE A C 1
ATOM 1407 O O . PHE A 1 187 ? -11.352 -36.031 -28.891 1 97.88 187 PHE A O 1
ATOM 1414 N N . GLY A 1 188 ? -13.266 -35.688 -27.766 1 97.56 188 GLY A N 1
ATOM 1415 C CA . GLY A 1 188 ? -13.805 -37.031 -27.938 1 97.56 188 GLY A CA 1
ATOM 1416 C C . GLY A 1 188 ? -13.133 -38.062 -27.047 1 97.56 188 GLY A C 1
ATOM 1417 O O . GLY A 1 188 ? -13.281 -39.25 -27.266 1 97.56 188 GLY A O 1
ATOM 1418 N N . ALA A 1 189 ? -12.367 -37.656 -26.078 1 98.44 189 ALA A N 1
ATOM 1419 C CA . ALA A 1 189 ? -11.719 -38.594 -25.172 1 98.44 189 ALA A CA 1
ATOM 1420 C C . ALA A 1 189 ? -12.633 -38.938 -24 1 98.44 189 ALA A C 1
ATOM 1422 O O . ALA A 1 189 ? -13.414 -38.094 -23.531 1 98.44 189 ALA A O 1
ATOM 1423 N N . ASP A 1 190 ? -12.531 -40.156 -23.5 1 98 190 ASP A N 1
ATOM 1424 C CA . ASP A 1 190 ? -13.242 -40.562 -22.297 1 98 190 ASP A CA 1
ATOM 1425 C C . ASP A 1 190 ? -12.562 -40 -21.047 1 98 190 ASP A C 1
ATOM 1427 O O . ASP A 1 190 ? -13.234 -39.656 -20.078 1 98 190 ASP A O 1
ATOM 1431 N N . PHE A 1 191 ? -11.359 -40.031 -21.031 1 98.38 191 PHE A N 1
ATOM 1432 C CA . PHE A 1 191 ? -10.461 -39.469 -20.031 1 98.38 191 PHE A CA 1
ATOM 1433 C C . PHE A 1 191 ? -9.133 -39.062 -20.656 1 98.38 191 PHE A C 1
ATOM 1435 O O . PHE A 1 191 ? -8.852 -39.438 -21.797 1 98.38 191 PHE A O 1
ATOM 1442 N N . ALA A 1 192 ? -8.398 -38.281 -19.922 1 98.69 192 ALA A N 1
ATOM 1443 C CA . ALA A 1 192 ? -7.16 -37.781 -20.5 1 98.69 192 ALA A CA 1
ATOM 1444 C C . ALA A 1 192 ? -6.078 -37.625 -19.438 1 98.69 192 ALA A C 1
ATOM 1446 O O . ALA A 1 192 ? -6.328 -37.844 -18.25 1 98.69 192 ALA A O 1
ATOM 1447 N N . TYR A 1 193 ? -4.859 -37.406 -19.875 1 98.75 193 TYR A N 1
ATOM 1448 C CA . TYR A 1 193 ? -3.734 -36.938 -19.078 1 98.75 193 TYR A CA 1
ATOM 1449 C C . TYR A 1 193 ? -3.146 -35.656 -19.656 1 98.75 193 TYR A C 1
ATOM 1451 O O . TYR A 1 193 ? -2.971 -35.562 -20.875 1 98.75 193 TYR A O 1
ATOM 1459 N N . THR A 1 194 ? -2.967 -34.688 -18.766 1 98.31 194 THR A N 1
ATOM 1460 C CA . THR A 1 194 ? -2.018 -33.656 -19.172 1 98.31 194 THR A CA 1
ATOM 1461 C C . THR A 1 194 ? -0.583 -34.125 -18.938 1 98.31 194 THR A C 1
ATOM 1463 O O . THR A 1 194 ? -0.298 -34.812 -17.953 1 98.31 194 THR A O 1
ATOM 1466 N N . VAL A 1 195 ? 0.279 -33.844 -19.859 1 98.19 195 VAL A N 1
ATOM 1467 C CA . VAL A 1 195 ? 1.718 -34.062 -19.75 1 98.19 195 VAL A CA 1
ATOM 1468 C C . VAL A 1 195 ? 2.43 -32.719 -19.609 1 98.19 195 VAL A C 1
ATOM 1470 O O . VAL A 1 195 ? 2.76 -32.062 -20.609 1 98.19 195 VAL A O 1
ATOM 1473 N N . ASP A 1 196 ? 2.629 -32.406 -18.391 1 94.38 196 ASP A N 1
ATOM 1474 C CA . ASP A 1 196 ? 2.957 -31 -18.109 1 94.38 196 ASP A CA 1
ATOM 1475 C C . ASP A 1 196 ? 3.797 -30.891 -16.828 1 94.38 196 ASP A C 1
ATOM 1477 O O . ASP A 1 196 ? 3.338 -31.25 -15.742 1 94.38 196 ASP A O 1
ATOM 1481 N N . GLY A 1 197 ? 5.02 -30.406 -17.094 1 88.44 197 GLY A N 1
ATOM 1482 C CA . GLY A 1 197 ? 5.84 -30.078 -15.938 1 88.44 197 GLY A CA 1
ATOM 1483 C C . GLY A 1 197 ? 6.309 -31.312 -15.18 1 88.44 197 GLY A C 1
ATOM 1484 O O . GLY A 1 197 ? 6.191 -32.438 -15.68 1 88.44 197 GLY A O 1
ATOM 1485 N N . GLY A 1 198 ? 6.98 -31.109 -13.992 1 90 198 GLY A N 1
ATOM 1486 C CA . GLY A 1 198 ? 7.363 -32.125 -13.047 1 90 198 GLY A CA 1
ATOM 1487 C C . GLY A 1 198 ? 8.43 -33.062 -13.586 1 90 198 GLY A C 1
ATOM 1488 O O . GLY A 1 198 ? 8.789 -33 -14.766 1 90 198 GLY A O 1
ATOM 1489 N N . ASP A 1 199 ? 8.93 -33.906 -12.695 1 94.88 199 ASP A N 1
ATOM 1490 C CA . ASP A 1 199 ? 9.898 -34.938 -13.062 1 94.88 199 ASP A CA 1
ATOM 1491 C C . ASP A 1 199 ? 9.203 -36.125 -13.695 1 94.88 199 ASP A C 1
ATOM 1493 O O . ASP A 1 199 ? 7.984 -36.281 -13.609 1 94.88 199 ASP A O 1
ATOM 1497 N N . ALA A 1 200 ? 10.109 -36.875 -14.391 1 95.94 200 ALA A N 1
ATOM 1498 C CA . ALA A 1 200 ? 9.562 -38.125 -14.953 1 95.94 200 ALA A CA 1
ATOM 1499 C C . ALA A 1 200 ? 9.07 -39.062 -13.852 1 95.94 200 ALA A C 1
ATOM 1501 O O . ALA A 1 200 ? 9.766 -39.281 -12.859 1 95.94 200 ALA A O 1
ATOM 1502 N N . GLY A 1 201 ? 7.875 -39.5 -13.844 1 96.25 201 GLY A N 1
ATOM 1503 C CA . GLY A 1 201 ? 7.309 -40.375 -12.852 1 96.25 201 GLY A CA 1
ATOM 1504 C C . GLY A 1 201 ? 6.34 -39.688 -11.906 1 96.25 201 GLY A C 1
ATOM 1505 O O . GLY A 1 201 ? 5.637 -40.344 -11.141 1 96.25 201 GLY A O 1
ATOM 1506 N N . ASP A 1 202 ? 6.379 -38.406 -11.977 1 96.5 202 ASP A N 1
ATOM 1507 C CA . ASP A 1 202 ? 5.434 -37.656 -11.156 1 96.5 202 ASP A CA 1
ATOM 1508 C C . ASP A 1 202 ? 3.998 -37.875 -11.633 1 96.5 202 ASP A C 1
ATOM 1510 O O . ASP A 1 202 ? 3.738 -37.906 -12.836 1 96.5 202 ASP A O 1
ATOM 1514 N N . ILE A 1 203 ? 3.113 -38.094 -10.734 1 97.88 203 ILE A N 1
ATOM 1515 C CA . ILE A 1 203 ? 1.674 -38.156 -10.961 1 97.88 203 ILE A CA 1
ATOM 1516 C C . ILE A 1 203 ? 0.959 -37.125 -10.102 1 97.88 203 ILE A C 1
ATOM 1518 O O . ILE A 1 203 ? 1.116 -37.094 -8.875 1 97.88 203 ILE A O 1
ATOM 1522 N N . GLU A 1 204 ? 0.275 -36.25 -10.773 1 96.56 204 GLU A N 1
ATOM 1523 C CA . GLU A 1 204 ? -0.403 -35.188 -10.062 1 96.56 204 GLU A CA 1
ATOM 1524 C C . GLU A 1 204 ? -1.911 -35.219 -10.289 1 96.56 204 GLU A C 1
ATOM 1526 O O . GLU A 1 204 ? -2.375 -35.219 -11.43 1 96.56 204 GLU A O 1
ATOM 1531 N N . TYR A 1 205 ? -2.684 -35.281 -9.188 1 96.69 205 TYR A N 1
ATOM 1532 C CA . TYR A 1 205 ? -4.137 -35.344 -9.312 1 96.69 205 TYR A CA 1
ATOM 1533 C C . TYR A 1 205 ? -4.809 -34.531 -8.219 1 96.69 205 TYR A C 1
ATOM 1535 O O . TYR A 1 205 ? -6.004 -34.656 -7.969 1 96.69 205 TYR A O 1
ATOM 1543 N N . GLU A 1 206 ? -4.02 -33.781 -7.559 1 95.38 206 GLU A N 1
ATOM 1544 C CA . GLU A 1 206 ? -4.469 -32.812 -6.586 1 95.38 206 GLU A CA 1
ATOM 1545 C C . GLU A 1 206 ? -3.914 -31.422 -6.91 1 95.38 206 GLU A C 1
ATOM 1547 O O . GLU A 1 206 ? -2.781 -31.297 -7.383 1 95.38 206 GLU A O 1
ATOM 1552 N N . ASN A 1 207 ? -4.734 -30.406 -6.68 1 94.25 207 ASN A N 1
ATOM 1553 C CA . ASN A 1 207 ? -4.297 -29.016 -6.789 1 94.25 207 ASN A CA 1
ATOM 1554 C C . ASN A 1 207 ? -4.961 -28.141 -5.738 1 94.25 207 ASN A C 1
ATOM 1556 O O . ASN A 1 207 ? -5.82 -28.609 -4.984 1 94.25 207 ASN A O 1
ATOM 1560 N N . PHE A 1 208 ? -4.535 -26.938 -5.641 1 94.75 208 PHE A N 1
ATOM 1561 C CA . PHE A 1 208 ? -5.121 -26 -4.695 1 94.75 208 PHE A CA 1
ATOM 1562 C C . PHE A 1 208 ? -6.586 -25.734 -5.031 1 94.75 208 PHE A C 1
ATOM 1564 O O . PHE A 1 208 ? -6.965 -25.734 -6.203 1 94.75 208 PHE A O 1
ATOM 1571 N N . ASN A 1 209 ? -7.34 -25.609 -3.99 1 95.06 209 ASN A N 1
ATOM 1572 C CA . ASN A 1 209 ? -8.477 -24.688 -4.086 1 95.06 209 ASN A CA 1
ATOM 1573 C C . ASN A 1 209 ? -8.039 -23.234 -3.977 1 95.06 209 ASN A C 1
ATOM 1575 O O . ASN A 1 209 ? -7.145 -22.906 -3.193 1 95.06 209 ASN A O 1
ATOM 1579 N N . ALA A 1 210 ? -8.75 -22.406 -4.824 1 93.88 210 ALA A N 1
ATOM 1580 C CA . ALA A 1 210 ? -8.219 -21.047 -4.902 1 93.88 210 ALA A CA 1
ATOM 1581 C C . ALA A 1 210 ? -9.328 -20.016 -4.75 1 93.88 210 ALA A C 1
ATOM 1583 O O . ALA A 1 210 ? -10.445 -20.219 -5.234 1 93.88 210 ALA A O 1
ATOM 1584 N N . ALA A 1 211 ? -9.016 -18.984 -4.043 1 95.25 211 ALA A N 1
ATOM 1585 C CA . ALA A 1 211 ? -9.875 -17.812 -3.934 1 95.25 211 ALA A CA 1
ATOM 1586 C C . ALA A 1 211 ? -9.047 -16.531 -3.904 1 95.25 211 ALA A C 1
ATOM 1588 O O . ALA A 1 211 ? -7.84 -16.562 -3.658 1 95.25 211 ALA A O 1
ATOM 1589 N N . ALA A 1 212 ? -9.719 -15.438 -4.273 1 93.81 212 ALA A N 1
ATOM 1590 C CA . ALA A 1 212 ? -9.148 -14.102 -4.129 1 93.81 212 ALA A CA 1
ATOM 1591 C C . ALA A 1 212 ? -9.93 -13.281 -3.107 1 93.81 212 ALA A C 1
ATOM 1593 O O . ALA A 1 212 ? -11.141 -13.445 -2.961 1 93.81 212 ALA A O 1
ATOM 1594 N N . ALA A 1 213 ? -9.25 -12.484 -2.389 1 97.81 213 ALA A N 1
ATOM 1595 C CA . ALA A 1 213 ? -9.891 -11.609 -1.409 1 97.81 213 ALA A CA 1
ATOM 1596 C C . ALA A 1 213 ? -9.383 -10.18 -1.53 1 97.81 213 ALA A C 1
ATOM 1598 O O . ALA A 1 213 ? -8.188 -9.953 -1.745 1 97.81 213 ALA A O 1
ATOM 1599 N N . THR A 1 214 ? -10.273 -9.227 -1.41 1 97.69 214 THR A N 1
ATOM 1600 C CA . THR A 1 214 ? -9.961 -7.801 -1.338 1 97.69 214 THR A CA 1
ATOM 1601 C C . THR A 1 214 ? -10.43 -7.211 -0.012 1 97.69 214 THR A C 1
ATOM 1603 O O . THR A 1 214 ? -11.609 -7.301 0.331 1 97.69 214 THR A O 1
ATOM 1606 N N . VAL A 1 215 ? -9.516 -6.668 0.682 1 98.5 215 VAL A N 1
ATOM 1607 C CA . VAL A 1 215 ? -9.812 -5.973 1.929 1 98.5 215 VAL A CA 1
ATOM 1608 C C . VAL A 1 215 ? -9.766 -4.465 1.702 1 98.5 215 VAL A C 1
ATOM 1610 O O . VAL A 1 215 ? -8.75 -3.926 1.266 1 98.5 215 VAL A O 1
ATOM 1613 N N . THR A 1 216 ? -10.844 -3.822 1.982 1 98.31 216 THR A N 1
ATOM 1614 C CA . THR A 1 216 ? -10.945 -2.371 1.867 1 98.31 216 THR A CA 1
ATOM 1615 C C . THR A 1 216 ? -11.094 -1.729 3.242 1 98.31 216 THR A C 1
ATOM 1617 O O . THR A 1 216 ? -11.891 -2.186 4.062 1 98.31 216 THR A O 1
ATOM 1620 N N . VAL A 1 217 ? -10.312 -0.692 3.471 1 97.75 217 VAL A N 1
ATOM 1621 C CA . VAL A 1 217 ? -10.352 0.018 4.742 1 97.75 217 VAL A CA 1
ATOM 1622 C C . VAL A 1 217 ? -10.688 1.488 4.504 1 97.75 217 VAL A C 1
ATOM 1624 O O . VAL A 1 217 ? -10.062 2.145 3.664 1 97.75 217 VAL A O 1
ATOM 1627 N N . ARG A 1 218 ? -11.656 1.912 5.219 1 92.94 218 ARG A N 1
ATOM 1628 C CA . ARG A 1 218 ? -12.023 3.324 5.23 1 92.94 218 ARG A CA 1
ATOM 1629 C C . ARG A 1 218 ? -11.656 3.979 6.555 1 92.94 218 ARG A C 1
ATOM 1631 O O . ARG A 1 218 ? -12.125 3.561 7.613 1 92.94 218 ARG A O 1
ATOM 1638 N N . GLY A 1 219 ? -10.695 4.977 6.453 1 90 219 GLY A N 1
ATOM 1639 C CA . GLY A 1 219 ? -10.266 5.688 7.645 1 90 219 GLY A CA 1
ATOM 1640 C C . GLY A 1 219 ? -10.938 7.039 7.809 1 90 219 GLY A C 1
ATOM 1641 O O . GLY A 1 219 ? -11.984 7.293 7.211 1 90 219 GLY A O 1
ATOM 1642 N N . LEU A 1 220 ? -10.414 7.77 8.812 1 82.56 220 LEU A N 1
ATOM 1643 C CA . LEU A 1 220 ? -10.828 9.141 9.094 1 82.56 220 LEU A CA 1
ATOM 1644 C C . LEU A 1 220 ? -9.617 10.062 9.18 1 82.56 220 LEU A C 1
ATOM 1646 O O . LEU A 1 220 ? -8.836 9.984 10.133 1 82.56 220 LEU A O 1
ATOM 1650 N N . SER A 1 221 ? -9.453 10.883 8.156 1 78.75 221 SER A N 1
ATOM 1651 C CA . SER A 1 221 ? -8.32 11.797 8.102 1 78.75 221 SER A CA 1
ATOM 1652 C C . SER A 1 221 ? -8.602 13.078 8.883 1 78.75 221 SER A C 1
ATOM 1654 O O . SER A 1 221 ? -9.703 13.617 8.828 1 78.75 221 SER A O 1
ATOM 1656 N N . VAL A 1 222 ? -7.695 13.5 9.703 1 71.81 222 VAL A N 1
ATOM 1657 C CA . VAL A 1 222 ? -7.652 14.742 10.469 1 71.81 222 VAL A CA 1
ATOM 1658 C C . VAL A 1 222 ? -6.262 15.359 10.383 1 71.81 222 VAL A C 1
ATOM 1660 O O . VAL A 1 222 ? -5.281 14.656 10.117 1 71.81 222 VAL A O 1
ATOM 1663 N N . HIS A 1 223 ? -6.168 16.75 10.414 1 76.19 223 HIS A N 1
ATOM 1664 C CA . HIS A 1 223 ? -4.844 17.359 10.461 1 76.19 223 HIS A CA 1
ATOM 1665 C C . HIS A 1 223 ? -3.959 16.688 11.508 1 76.19 223 HIS A C 1
ATOM 1667 O O . HIS A 1 223 ? -4.371 16.5 12.648 1 76.19 223 HIS A O 1
ATOM 1673 N N . PRO A 1 224 ? -2.748 16.297 11.133 1 84.88 224 PRO A N 1
ATOM 1674 C CA . PRO A 1 224 ? -1.906 15.523 12.047 1 84.88 224 PRO A CA 1
ATOM 1675 C C . PRO A 1 224 ? -1.634 16.25 13.359 1 84.88 224 PRO A C 1
ATOM 1677 O O . PRO A 1 224 ? -1.446 15.609 14.398 1 84.88 224 PRO A O 1
ATOM 1680 N N . GLY A 1 225 ? -1.646 17.5 13.375 1 84.94 225 GLY A N 1
ATOM 1681 C CA . GLY A 1 225 ? -1.391 18.281 14.57 1 84.94 225 GLY A CA 1
ATOM 1682 C C . GLY A 1 225 ? -2.516 18.203 15.586 1 84.94 225 GLY A C 1
ATOM 1683 O O . GLY A 1 225 ? -2.32 18.516 16.766 1 84.94 225 GLY A O 1
ATOM 1684 N N . SER A 1 226 ? -3.688 17.844 15.258 1 80.44 226 SER A N 1
ATOM 1685 C CA . SER A 1 226 ? -4.852 17.766 16.125 1 80.44 226 SER A CA 1
ATOM 1686 C C . SER A 1 226 ? -5.531 16.391 16.016 1 80.44 226 SER A C 1
ATOM 1688 O O . SER A 1 226 ? -6.75 16.281 16.172 1 80.44 226 SER A O 1
ATOM 1690 N N . ALA A 1 227 ? -4.734 15.414 15.742 1 83.56 227 ALA A N 1
ATOM 1691 C CA . ALA A 1 227 ? -5.281 14.133 15.305 1 83.56 227 ALA A CA 1
ATOM 1692 C C . ALA A 1 227 ? -5.559 13.219 16.5 1 83.56 227 ALA A C 1
ATOM 1694 O O . ALA A 1 227 ? -6.242 12.211 16.359 1 83.56 227 ALA A O 1
ATOM 1695 N N . LYS A 1 228 ? -5.082 13.531 17.641 1 90.75 228 LYS A N 1
ATOM 1696 C CA . LYS A 1 228 ? -5.184 12.617 18.781 1 90.75 228 LYS A CA 1
ATOM 1697 C C . LYS A 1 228 ? -6.633 12.227 19.047 1 90.75 228 LYS A C 1
ATOM 1699 O O . LYS A 1 228 ? -7.512 13.094 19.109 1 90.75 228 LYS A O 1
ATOM 1704 N N . ASP A 1 229 ? -6.875 10.922 19.094 1 88.5 229 ASP A N 1
ATOM 1705 C CA . ASP A 1 229 ? -8.141 10.289 19.438 1 88.5 229 ASP A CA 1
ATOM 1706 C C . ASP A 1 229 ? -9.211 10.594 18.391 1 88.5 229 ASP A C 1
ATOM 1708 O O . ASP A 1 229 ? -10.406 10.469 18.656 1 88.5 229 ASP A O 1
ATOM 1712 N N . LYS A 1 230 ? -8.82 11.047 17.234 1 81.06 230 LYS A N 1
ATOM 1713 C CA . LYS A 1 230 ? -9.773 11.375 16.172 1 81.06 230 LYS A CA 1
ATOM 1714 C C . LYS A 1 230 ? -9.438 10.625 14.883 1 81.06 230 LYS A C 1
ATOM 1716 O O . LYS A 1 230 ? -10.305 9.992 14.281 1 81.06 230 LYS A O 1
ATOM 1721 N N . MET A 1 231 ? -8.203 10.727 14.531 1 86.06 231 MET A N 1
ATOM 1722 C CA . MET A 1 231 ? -7.77 10.156 13.258 1 86.06 231 MET A CA 1
ATOM 1723 C C . MET A 1 231 ? -7.812 8.633 13.305 1 86.06 231 MET A C 1
ATOM 1725 O O . MET A 1 231 ? -7.434 8.023 14.312 1 86.06 231 MET A O 1
ATOM 1729 N N . ILE A 1 232 ? -8.359 8.039 12.328 1 92.44 232 ILE A N 1
ATOM 1730 C CA . ILE A 1 232 ? -8.188 6.625 12.008 1 92.44 232 ILE A CA 1
ATOM 1731 C C . ILE A 1 232 ? -7.387 6.48 10.711 1 92.44 232 ILE A C 1
ATOM 1733 O O . ILE A 1 232 ? -7.914 6.715 9.617 1 92.44 232 ILE A O 1
ATOM 1737 N N . ASN A 1 233 ? -6.094 6.145 10.844 1 94.19 233 ASN A N 1
ATOM 1738 C CA . ASN A 1 233 ? -5.254 5.969 9.664 1 94.19 233 ASN A CA 1
ATOM 1739 C C . ASN A 1 233 ? -5.539 4.641 8.969 1 94.19 233 ASN A C 1
ATOM 1741 O O . ASN A 1 233 ? -5.199 3.576 9.484 1 94.19 233 ASN A O 1
ATOM 1745 N N . ALA A 1 234 ? -6.145 4.703 7.773 1 95.38 234 ALA A N 1
ATOM 1746 C CA . ALA A 1 234 ? -6.578 3.512 7.047 1 95.38 234 ALA A CA 1
ATOM 1747 C C . ALA A 1 234 ? -5.398 2.58 6.773 1 95.38 234 ALA A C 1
ATOM 1749 O O . ALA A 1 234 ? -5.543 1.356 6.828 1 95.38 234 ALA A O 1
ATOM 1750 N N . SER A 1 235 ? -4.211 3.145 6.426 1 96.94 235 SER A N 1
ATOM 1751 C CA . SER A 1 235 ? -3.031 2.322 6.168 1 96.94 235 SER A CA 1
ATOM 1752 C C . SER A 1 235 ? -2.613 1.553 7.418 1 96.94 235 SER A C 1
ATOM 1754 O O . SER A 1 235 ? -2.27 0.371 7.34 1 96.94 235 SER A O 1
ATOM 1756 N N . ASN A 1 236 ? -2.666 2.23 8.562 1 97.62 236 ASN A N 1
ATOM 1757 C CA . ASN A 1 236 ? -2.354 1.541 9.812 1 97.62 236 ASN A CA 1
ATOM 1758 C C . ASN A 1 236 ? -3.334 0.405 10.086 1 97.62 236 ASN A C 1
ATOM 1760 O O . ASN A 1 236 ? -2.932 -0.679 10.508 1 97.62 236 ASN A O 1
ATOM 1764 N N . VAL A 1 237 ? -4.641 0.645 9.867 1 97.56 237 VAL A N 1
ATOM 1765 C CA . VAL A 1 237 ? -5.668 -0.368 10.086 1 97.56 237 VAL A CA 1
ATOM 1766 C C . VAL A 1 237 ? -5.453 -1.538 9.133 1 97.56 237 VAL A C 1
ATOM 1768 O O . VAL A 1 237 ? -5.57 -2.701 9.523 1 97.56 237 VAL A O 1
ATOM 1771 N N . ALA A 1 238 ? -5.094 -1.251 7.863 1 98.31 238 ALA A N 1
ATOM 1772 C CA . ALA A 1 238 ? -4.82 -2.295 6.879 1 98.31 238 ALA A CA 1
ATOM 1773 C C . ALA A 1 238 ? -3.646 -3.166 7.312 1 98.31 238 ALA A C 1
ATOM 1775 O O . ALA A 1 238 ? -3.689 -4.391 7.18 1 98.31 238 ALA A O 1
ATOM 1776 N N . MET A 1 239 ? -2.57 -2.541 7.824 1 97.62 239 MET A N 1
ATOM 1777 C CA . MET A 1 239 ? -1.408 -3.293 8.289 1 97.62 239 MET A CA 1
ATOM 1778 C C . MET A 1 239 ? -1.754 -4.121 9.523 1 97.62 239 MET A C 1
ATOM 1780 O O . MET A 1 239 ? -1.239 -5.227 9.695 1 97.62 239 MET A O 1
ATOM 1784 N N . GLU A 1 240 ? -2.629 -3.516 10.391 1 97.44 240 GLU A N 1
ATOM 1785 C CA . GLU A 1 240 ? -3.117 -4.281 11.531 1 97.44 240 GLU A CA 1
ATOM 1786 C C . GLU A 1 240 ? -3.893 -5.516 11.078 1 97.44 240 GLU A C 1
ATOM 1788 O O . GLU A 1 240 ? -3.744 -6.594 11.656 1 97.44 240 GLU A O 1
ATOM 1793 N N . PHE A 1 241 ? -4.723 -5.41 10.023 1 98.44 241 PHE A N 1
ATOM 1794 C CA . PHE A 1 241 ? -5.445 -6.535 9.438 1 98.44 241 PHE A CA 1
ATOM 1795 C C . PHE A 1 241 ? -4.48 -7.625 8.992 1 98.44 241 PHE A C 1
ATOM 1797 O O . PHE A 1 241 ? -4.633 -8.789 9.359 1 98.44 241 PHE A O 1
ATOM 1804 N N . HIS A 1 242 ? -3.473 -7.219 8.219 1 98.5 242 HIS A N 1
ATOM 1805 C CA . HIS A 1 242 ? -2.508 -8.172 7.676 1 98.5 242 HIS A CA 1
ATOM 1806 C C . HIS A 1 242 ? -1.739 -8.875 8.789 1 98.5 242 HIS A C 1
ATOM 1808 O O . HIS A 1 242 ? -1.474 -10.07 8.703 1 98.5 242 HIS A O 1
ATOM 1814 N N . MET A 1 243 ? -1.438 -8.125 9.867 1 96.69 243 MET A N 1
ATOM 1815 C CA . MET A 1 243 ? -0.64 -8.672 10.961 1 96.69 243 MET A CA 1
ATOM 1816 C C . MET A 1 243 ? -1.437 -9.695 11.758 1 96.69 243 MET A C 1
ATOM 1818 O O . MET A 1 243 ? -0.861 -10.5 12.492 1 96.69 243 MET A O 1
ATOM 1822 N N . ALA A 1 244 ? -2.713 -9.648 11.641 1 97.75 244 ALA A N 1
ATOM 1823 C CA . ALA A 1 244 ? -3.564 -10.594 12.359 1 97.75 244 ALA A CA 1
ATOM 1824 C C . ALA A 1 244 ? -3.584 -11.953 11.664 1 97.75 244 ALA A C 1
ATOM 1826 O O . ALA A 1 244 ? -4.027 -12.953 12.242 1 97.75 244 ALA A O 1
ATOM 1827 N N . LEU A 1 245 ? -3.105 -12.023 10.391 1 98 245 LEU A N 1
ATOM 1828 C CA . LEU A 1 245 ? -3.037 -13.289 9.664 1 98 245 LEU A CA 1
ATOM 1829 C C . LEU A 1 245 ? -1.848 -14.117 10.125 1 98 245 LEU A C 1
ATOM 1831 O O . LEU A 1 245 ? -0.851 -13.578 10.602 1 98 245 LEU A O 1
ATOM 1835 N N . PRO A 1 246 ? -1.941 -15.461 10.031 1 96.31 246 PRO A N 1
ATOM 1836 C CA . PRO A 1 246 ? -0.805 -16.297 10.414 1 96.31 246 PRO A CA 1
ATOM 1837 C C . PRO A 1 246 ? 0.448 -16.016 9.594 1 96.31 246 PRO A C 1
ATOM 1839 O O . PRO A 1 246 ? 0.434 -16.172 8.367 1 96.31 246 PRO A O 1
ATOM 1842 N N . VAL A 1 247 ? 1.561 -15.711 10.219 1 93.31 247 VAL A N 1
ATOM 1843 C CA . VAL A 1 247 ? 2.775 -15.219 9.57 1 93.31 247 VAL A CA 1
ATOM 1844 C C . VAL A 1 247 ? 3.479 -16.375 8.859 1 93.31 247 VAL A C 1
ATOM 1846 O O . VAL A 1 247 ? 4.234 -16.156 7.906 1 93.31 247 VAL A O 1
ATOM 1849 N N . MET A 1 248 ? 3.154 -17.578 9.242 1 94.75 248 MET A N 1
ATOM 1850 C CA . MET A 1 248 ? 3.846 -18.719 8.648 1 94.75 248 MET A CA 1
ATOM 1851 C C . MET A 1 248 ? 3.006 -19.359 7.551 1 94.75 248 MET A C 1
ATOM 1853 O O . MET A 1 248 ? 3.402 -20.359 6.965 1 94.75 248 MET A O 1
ATOM 1857 N N . ALA A 1 249 ? 1.828 -18.812 7.258 1 96.94 249 ALA A N 1
ATOM 1858 C CA . ALA A 1 249 ? 0.974 -19.297 6.18 1 96.94 249 ALA A CA 1
ATOM 1859 C C . ALA A 1 249 ? 1.096 -18.422 4.941 1 96.94 249 ALA A C 1
ATOM 1861 O O . ALA A 1 249 ? 0.104 -17.859 4.473 1 96.94 249 ALA A O 1
ATOM 1862 N N . ARG A 1 250 ? 2.311 -18.312 4.5 1 97.25 250 ARG A N 1
ATOM 1863 C CA . ARG A 1 250 ? 2.654 -17.547 3.303 1 97.25 250 ARG A CA 1
ATOM 1864 C C . ARG A 1 250 ? 3.381 -18.422 2.287 1 97.25 250 ARG A C 1
ATOM 1866 O O . ARG A 1 250 ? 3.928 -19.469 2.643 1 97.25 250 ARG A O 1
ATOM 1873 N N . PRO A 1 251 ? 3.348 -18.047 0.971 1 94.69 251 PRO A N 1
ATOM 1874 C CA . PRO A 1 251 ? 4.047 -18.859 -0.025 1 94.69 251 PRO A CA 1
ATOM 1875 C C . PRO A 1 251 ? 5.516 -19.094 0.321 1 94.69 251 PRO A C 1
ATOM 1877 O O . PRO A 1 251 ? 6.035 -20.203 0.154 1 94.69 251 PRO A O 1
ATOM 1880 N N . GLU A 1 252 ? 6.176 -18.094 0.887 1 93.38 252 GLU A N 1
ATOM 1881 C CA . GLU A 1 252 ? 7.609 -18.156 1.146 1 93.38 252 GLU A CA 1
ATOM 1882 C C . GLU A 1 252 ? 7.918 -18.984 2.383 1 93.38 252 GLU A C 1
ATOM 1884 O O . GLU A 1 252 ? 9.086 -19.266 2.682 1 93.38 252 GLU A O 1
ATOM 1889 N N . THR A 1 253 ? 6.848 -19.484 3.086 1 96.25 253 THR A N 1
ATOM 1890 C CA . THR A 1 253 ? 7.078 -20.266 4.289 1 96.25 253 THR A CA 1
ATOM 1891 C C . THR A 1 253 ? 6.32 -21.594 4.223 1 96.25 253 THR A C 1
ATOM 1893 O O . THR A 1 253 ? 6.234 -22.312 5.219 1 96.25 253 THR A O 1
ATOM 1896 N N . THR A 1 254 ? 5.672 -21.922 3.139 1 95.88 254 THR A N 1
ATOM 1897 C CA . THR A 1 254 ? 4.855 -23.125 3.055 1 95.88 254 THR A CA 1
ATOM 1898 C C . THR A 1 254 ? 5.324 -24.016 1.905 1 95.88 254 THR A C 1
ATOM 1900 O O . THR A 1 254 ? 6.02 -23.562 1.001 1 95.88 254 THR A O 1
ATOM 1903 N N . GLU A 1 255 ? 5.031 -25.344 1.977 1 93.19 255 GLU A N 1
ATOM 1904 C CA . GLU A 1 255 ? 5.309 -26.344 0.958 1 93.19 255 GLU A CA 1
ATOM 1905 C C . GLU A 1 255 ? 4.277 -27.469 1.003 1 93.19 255 GLU A C 1
ATOM 1907 O O . GLU A 1 255 ? 3.434 -27.516 1.899 1 93.19 255 GLU A O 1
ATOM 1912 N N . GLY A 1 256 ? 4.324 -28.328 -0.012 1 93.69 256 GLY A N 1
ATOM 1913 C CA . GLY A 1 256 ? 3.428 -29.484 -0.039 1 93.69 256 GLY A CA 1
ATOM 1914 C C . GLY A 1 256 ? 1.962 -29.094 -0.067 1 93.69 256 GLY A C 1
ATOM 1915 O O . GLY A 1 256 ? 1.543 -28.297 -0.908 1 93.69 256 GLY A O 1
ATOM 1916 N N . ARG A 1 257 ? 1.223 -29.578 0.916 1 95.62 257 ARG A N 1
ATOM 1917 C CA . ARG A 1 257 ? -0.219 -29.344 0.939 1 95.62 257 ARG A CA 1
ATOM 1918 C C . ARG A 1 257 ? -0.578 -28.188 1.868 1 95.62 257 ARG A C 1
ATOM 1920 O O . ARG A 1 257 ? -1.748 -28 2.201 1 95.62 257 ARG A O 1
ATOM 1927 N N . GLU A 1 258 ? 0.469 -27.469 2.357 1 95.81 258 GLU A N 1
ATOM 1928 C CA . GLU A 1 258 ? 0.226 -26.328 3.232 1 95.81 258 GLU A CA 1
ATOM 1929 C C . GLU A 1 258 ? -0.346 -25.141 2.455 1 95.81 258 GLU A C 1
ATOM 1931 O O . GLU A 1 258 ? 0.245 -24.703 1.468 1 95.81 258 GLU A O 1
ATOM 1936 N N . GLY A 1 259 ? -1.512 -24.688 2.896 1 97.12 259 GLY A N 1
ATOM 1937 C CA . GLY A 1 259 ? -2.125 -23.516 2.268 1 97.12 259 GLY A CA 1
ATOM 1938 C C . GLY A 1 259 ? -1.544 -22.203 2.746 1 97.12 259 GLY A C 1
ATOM 1939 O O . GLY A 1 259 ? -0.689 -22.188 3.635 1 97.12 259 GLY A O 1
ATOM 1940 N N . PHE A 1 260 ? -2.027 -21.094 2.133 1 98.06 260 PHE A N 1
ATOM 1941 C CA . PHE A 1 260 ? -1.419 -19.812 2.51 1 98.06 260 PHE A CA 1
ATOM 1942 C C . PHE A 1 260 ? -2.355 -18.656 2.199 1 98.06 260 PHE A C 1
ATOM 1944 O O . PHE A 1 260 ? -3.361 -18.828 1.511 1 98.06 260 PHE A O 1
ATOM 1951 N N . TYR A 1 261 ? -2.105 -17.562 2.812 1 98.25 261 TYR A N 1
ATOM 1952 C CA . TYR A 1 261 ? -2.525 -16.219 2.439 1 98.25 261 TYR A CA 1
ATOM 1953 C C . TYR A 1 261 ? -1.407 -15.477 1.713 1 98.25 261 TYR A C 1
ATOM 1955 O O . TYR A 1 261 ? -0.306 -15.328 2.246 1 98.25 261 TYR A O 1
ATOM 1963 N N . HIS A 1 262 ? -1.653 -15.078 0.497 1 96.69 262 HIS A N 1
ATOM 1964 C CA . HIS A 1 262 ? -0.6 -14.383 -0.232 1 96.69 262 HIS A CA 1
ATOM 1965 C C . HIS A 1 262 ? -0.994 -12.938 -0.521 1 96.69 262 HIS A C 1
ATOM 1967 O O . HIS A 1 262 ? -1.938 -12.688 -1.273 1 96.69 262 HIS A O 1
ATOM 1973 N N . LEU A 1 263 ? -0.277 -12.008 0.157 1 97.5 263 LEU A N 1
ATOM 1974 C CA . LEU A 1 263 ? -0.488 -10.594 -0.133 1 97.5 263 LEU A CA 1
ATOM 1975 C C . LEU A 1 263 ? 0.095 -10.227 -1.493 1 97.5 263 LEU A C 1
ATOM 1977 O O . LEU A 1 263 ? 1.316 -10.195 -1.663 1 97.5 263 LEU A O 1
ATOM 1981 N N . CYS A 1 264 ? -0.786 -9.852 -2.379 1 92.12 264 CYS A N 1
ATOM 1982 C CA . CYS A 1 264 ? -0.367 -9.594 -3.754 1 92.12 264 CYS A CA 1
ATOM 1983 C C . CYS A 1 264 ? -0.205 -8.102 -4.004 1 92.12 264 CYS A C 1
ATOM 1985 O O . CYS A 1 264 ? 0.608 -7.691 -4.836 1 92.12 264 CYS A O 1
ATOM 1987 N N . GLN A 1 265 ? -1.079 -7.293 -3.307 1 92.5 265 GLN A N 1
ATOM 1988 C CA . GLN A 1 265 ? -1.092 -5.855 -3.543 1 92.5 265 GLN A CA 1
ATOM 1989 C C . GLN A 1 265 ? -1.456 -5.094 -2.273 1 92.5 265 GLN A C 1
ATOM 1991 O O . GLN A 1 265 ? -2.273 -5.559 -1.476 1 92.5 265 GLN A O 1
ATOM 1996 N N . MET A 1 266 ? -0.874 -3.973 -2.096 1 96.38 266 MET A N 1
ATOM 1997 C CA . MET A 1 266 ? -1.247 -3.047 -1.029 1 96.38 266 MET A CA 1
ATOM 1998 C C . MET A 1 266 ? -1.212 -1.604 -1.522 1 96.38 266 MET A C 1
ATOM 2000 O O . MET A 1 266 ? -0.29 -1.212 -2.24 1 96.38 266 MET A O 1
ATOM 2004 N N . TYR A 1 267 ? -2.26 -0.932 -1.249 1 95.25 267 TYR A N 1
ATOM 2005 C CA . TYR A 1 267 ? -2.398 0.493 -1.527 1 95.25 267 TYR A CA 1
ATOM 2006 C C . TYR A 1 267 ? -3.096 1.208 -0.376 1 95.25 267 TYR A C 1
ATOM 2008 O O . TYR A 1 267 ? -4.016 0.661 0.236 1 95.25 267 TYR A O 1
ATOM 2016 N N . GLY A 1 268 ? -2.518 2.438 -0.088 1 93.81 268 GLY A N 1
ATOM 2017 C CA . GLY A 1 268 ? -3.299 3.137 0.918 1 93.81 268 GLY A CA 1
ATOM 2018 C C . GLY A 1 268 ? -2.717 4.488 1.291 1 93.81 268 GLY A C 1
ATOM 2019 O O . GLY A 1 268 ? -1.564 4.785 0.969 1 93.81 268 GLY A O 1
ATOM 2020 N N . ASP A 1 269 ? -3.512 5.297 1.777 1 92.56 269 ASP A N 1
ATOM 2021 C CA . ASP A 1 269 ? -3.184 6.523 2.492 1 92.56 269 ASP A CA 1
ATOM 2022 C C . ASP A 1 269 ? -3.957 6.621 3.805 1 92.56 269 ASP A C 1
ATOM 2024 O O . ASP A 1 269 ? -4.383 5.605 4.355 1 92.56 269 ASP A O 1
ATOM 2028 N N . VAL A 1 270 ? -4.086 7.812 4.359 1 89.81 270 VAL A N 1
ATOM 2029 C CA . VAL A 1 270 ? -4.738 7.992 5.648 1 89.81 270 VAL A CA 1
ATOM 2030 C C . VAL A 1 270 ? -6.238 7.73 5.508 1 89.81 270 VAL A C 1
ATOM 2032 O O . VAL A 1 270 ? -6.867 7.18 6.414 1 89.81 270 VAL A O 1
ATOM 2035 N N . THR A 1 271 ? -6.84 7.969 4.41 1 87.44 271 THR A N 1
ATOM 2036 C CA . THR A 1 271 ? -8.289 7.941 4.227 1 87.44 271 THR A CA 1
ATOM 2037 C C . THR A 1 271 ? -8.742 6.566 3.744 1 87.44 271 THR A C 1
ATOM 2039 O O . THR A 1 271 ? -9.781 6.066 4.18 1 87.44 271 THR A O 1
ATOM 2042 N N . ASP A 1 272 ? -7.996 5.992 2.793 1 93.19 272 ASP A N 1
ATOM 2043 C CA . ASP A 1 272 ? -8.383 4.738 2.16 1 93.19 272 ASP A CA 1
ATOM 2044 C C . ASP A 1 272 ? -7.188 3.803 2.01 1 93.19 272 ASP A C 1
ATOM 2046 O O . ASP A 1 272 ? -6.078 4.25 1.707 1 93.19 272 ASP A O 1
ATOM 2050 N N . ALA A 1 273 ? -7.43 2.572 2.221 1 96.75 273 ALA A N 1
ATOM 2051 C CA . ALA A 1 273 ? -6.418 1.551 1.974 1 96.75 273 ALA A CA 1
ATOM 2052 C C . ALA A 1 273 ? -7.047 0.279 1.414 1 96.75 273 ALA A C 1
ATOM 2054 O O . ALA A 1 273 ? -8.234 0.016 1.632 1 96.75 273 ALA A O 1
ATOM 2055 N N . LYS A 1 274 ? -6.324 -0.429 0.66 1 97.81 274 LYS A N 1
ATOM 2056 C CA . LYS A 1 274 ? -6.773 -1.681 0.058 1 97.81 274 LYS A CA 1
ATOM 2057 C C . LYS A 1 274 ? -5.664 -2.727 0.071 1 97.81 274 LYS A C 1
ATOM 2059 O O . LYS A 1 274 ? -4.5 -2.41 -0.189 1 97.81 274 LYS A O 1
ATOM 2064 N N . LEU A 1 275 ? -5.996 -3.924 0.44 1 98.19 275 LEU A N 1
ATOM 2065 C CA . LEU A 1 275 ? -5.121 -5.09 0.374 1 98.19 275 LEU A CA 1
ATOM 2066 C C . LEU A 1 275 ? -5.707 -6.16 -0.542 1 98.19 275 LEU A C 1
ATOM 2068 O O . LEU A 1 275 ? -6.898 -6.461 -0.469 1 98.19 275 LEU A O 1
ATOM 2072 N N . GLY A 1 276 ? -4.902 -6.668 -1.424 1 96.81 276 GLY A N 1
ATOM 2073 C CA . GLY A 1 276 ? -5.293 -7.766 -2.295 1 96.81 276 GLY A CA 1
ATOM 2074 C C . GLY A 1 276 ? -4.574 -9.062 -1.979 1 96.81 276 GLY A C 1
ATOM 2075 O O . GLY A 1 276 ? -3.346 -9.094 -1.899 1 96.81 276 GLY A O 1
ATOM 2076 N N . TYR A 1 277 ? -5.418 -10.188 -1.831 1 97.25 277 TYR A N 1
ATOM 2077 C CA . TYR A 1 277 ? -4.859 -11.484 -1.48 1 97.25 277 TYR A CA 1
ATOM 2078 C C . TYR A 1 277 ? -5.281 -12.547 -2.484 1 97.25 277 TYR A C 1
ATOM 2080 O O . TYR A 1 277 ? -6.332 -12.43 -3.123 1 97.25 277 TYR A O 1
ATOM 2088 N N . ILE A 1 278 ? -4.426 -13.562 -2.557 1 94.19 278 ILE A N 1
ATOM 2089 C CA . ILE A 1 278 ? -4.902 -14.859 -3.035 1 94.19 278 ILE A CA 1
ATOM 2090 C C . ILE A 1 278 ? -4.809 -15.891 -1.911 1 94.19 278 ILE A C 1
ATOM 2092 O O . ILE A 1 278 ? -3.877 -15.859 -1.105 1 94.19 278 ILE A O 1
ATOM 2096 N N . LEU A 1 279 ? -5.828 -16.719 -1.823 1 97.44 279 LEU A N 1
ATOM 2097 C CA . LEU A 1 279 ? -5.926 -17.781 -0.841 1 97.44 279 LEU A CA 1
ATOM 2098 C C . LEU A 1 279 ? -5.82 -19.156 -1.514 1 97.44 279 LEU A C 1
ATOM 2100 O O . LEU A 1 279 ? -6.418 -19.375 -2.568 1 97.44 279 LEU A O 1
ATOM 2104 N N . ARG A 1 280 ? -4.988 -20 -0.953 1 96.81 280 ARG A N 1
ATOM 2105 C CA . ARG A 1 280 ? -4.793 -21.344 -1.505 1 96.81 280 ARG A CA 1
ATOM 2106 C C . ARG A 1 280 ? -4.836 -22.391 -0.407 1 96.81 280 ARG A C 1
ATOM 2108 O O . ARG A 1 280 ? -4.316 -22.188 0.69 1 96.81 280 ARG A O 1
ATOM 2115 N N . ASP A 1 281 ? -5.508 -23.469 -0.667 1 97.56 281 ASP A N 1
ATOM 2116 C CA . ASP A 1 281 ? -5.453 -24.656 0.163 1 97.56 281 ASP A CA 1
ATOM 2117 C C . ASP A 1 281 ? -5.902 -25.891 -0.619 1 97.56 281 ASP A C 1
ATOM 2119 O O . ASP A 1 281 ? -6.852 -25.828 -1.404 1 97.56 281 ASP A O 1
ATOM 2123 N N . HIS A 1 282 ? -5.211 -27 -0.434 1 96.56 282 HIS A N 1
ATOM 2124 C CA . HIS A 1 282 ? -5.621 -28.234 -1.1 1 96.56 282 HIS A CA 1
ATOM 2125 C C . HIS A 1 282 ? -6.922 -28.766 -0.508 1 96.56 282 HIS A C 1
ATOM 2127 O O . HIS A 1 282 ? -7.691 -29.438 -1.197 1 96.56 282 HIS A O 1
ATOM 2133 N N . ASP A 1 283 ? -7.133 -28.484 0.705 1 95.94 283 ASP A N 1
ATOM 2134 C CA . ASP A 1 283 ? -8.344 -28.891 1.409 1 95.94 283 ASP A CA 1
ATOM 2135 C C . ASP A 1 283 ? -9.414 -27.812 1.334 1 95.94 283 ASP A C 1
ATOM 2137 O O . ASP A 1 283 ? -9.195 -26.688 1.777 1 95.94 283 ASP A O 1
ATOM 2141 N N . ALA A 1 284 ? -10.57 -28.156 0.828 1 95.06 284 ALA A N 1
ATOM 2142 C CA . ALA A 1 284 ? -11.641 -27.188 0.614 1 95.06 284 ALA A CA 1
ATOM 2143 C C . ALA A 1 284 ? -12.109 -26.594 1.938 1 95.06 284 ALA A C 1
ATOM 2145 O O . ALA A 1 284 ? -12.43 -25.391 2.014 1 95.06 284 ALA A O 1
ATOM 2146 N N . ASP A 1 285 ? -12.172 -27.406 2.932 1 97.12 285 ASP A N 1
ATOM 2147 C CA . ASP A 1 285 ? -12.617 -26.938 4.238 1 97.12 285 ASP A CA 1
ATOM 2148 C C . ASP A 1 285 ? -11.609 -25.953 4.832 1 97.12 285 ASP A C 1
ATOM 2150 O O . ASP A 1 285 ? -11.992 -24.969 5.461 1 97.12 285 ASP A O 1
ATOM 2154 N N . LYS A 1 286 ? -10.367 -26.25 4.629 1 97.56 286 LYS A N 1
ATOM 2155 C CA . LYS A 1 286 ? -9.328 -25.344 5.137 1 97.56 286 LYS A CA 1
ATOM 2156 C C . LYS A 1 286 ? -9.344 -24.016 4.395 1 97.56 286 LYS A C 1
ATOM 2158 O O . LYS A 1 286 ? -9.047 -22.969 4.977 1 97.56 286 LYS A O 1
ATOM 2163 N N . LEU A 1 287 ? -9.68 -24.047 3.119 1 97.75 287 LEU A N 1
ATOM 2164 C CA . LEU A 1 287 ? -9.82 -22.797 2.389 1 97.75 287 LEU A CA 1
ATOM 2165 C C . LEU A 1 287 ? -10.969 -21.969 2.947 1 97.75 287 LEU A C 1
ATOM 2167 O O . LEU A 1 287 ? -10.852 -20.75 3.1 1 97.75 287 LEU A O 1
ATOM 2171 N N . GLU A 1 288 ? -12.047 -22.672 3.227 1 98 288 GLU A N 1
ATOM 2172 C CA . GLU A 1 288 ? -13.188 -21.969 3.818 1 98 288 GLU A CA 1
ATOM 2173 C C . GLU A 1 288 ? -12.812 -21.328 5.156 1 98 288 GLU A C 1
ATOM 2175 O O . GLU A 1 288 ? -13.25 -20.234 5.477 1 98 288 GLU A O 1
ATOM 2180 N N . CYS A 1 289 ? -12.07 -22.062 5.934 1 98.38 289 CYS A N 1
ATOM 2181 C CA . CYS A 1 289 ? -11.594 -21.531 7.207 1 98.38 289 CYS A CA 1
ATOM 2182 C C . CYS A 1 289 ? -10.773 -20.266 7.004 1 98.38 289 CYS A C 1
ATOM 2184 O O . CYS A 1 289 ? -10.875 -19.328 7.793 1 98.38 289 CYS A O 1
ATOM 2186 N N . LYS A 1 290 ? -9.953 -20.25 5.98 1 98.38 290 LYS A N 1
ATOM 2187 C CA . LYS A 1 290 ? -9.148 -19.062 5.676 1 98.38 290 LYS A CA 1
ATOM 2188 C C . LYS A 1 290 ? -10.031 -17.875 5.328 1 98.38 290 LYS A C 1
ATOM 2190 O O . LYS A 1 290 ? -9.727 -16.734 5.695 1 98.38 290 LYS A O 1
ATOM 2195 N N . LYS A 1 291 ? -11.055 -18.141 4.555 1 98.44 291 LYS A N 1
ATOM 2196 C CA . LYS A 1 291 ? -12.016 -17.094 4.223 1 98.44 291 LYS A CA 1
ATOM 2197 C C . LYS A 1 291 ? -12.688 -16.547 5.48 1 98.44 291 LYS A C 1
ATOM 2199 O O . LYS A 1 291 ? -12.797 -15.328 5.656 1 98.44 291 LYS A O 1
ATOM 2204 N N . ASP A 1 292 ? -13.094 -17.453 6.316 1 98.56 292 ASP A N 1
ATOM 2205 C CA . ASP A 1 292 ? -13.758 -17.078 7.562 1 98.56 292 ASP A CA 1
ATOM 2206 C C . ASP A 1 292 ? -12.828 -16.281 8.461 1 98.56 292 ASP A C 1
ATOM 2208 O O . ASP A 1 292 ? -13.258 -15.352 9.141 1 98.56 292 ASP A O 1
ATOM 2212 N N . ASN A 1 293 ? -11.609 -16.672 8.492 1 98.62 293 ASN A N 1
ATOM 2213 C CA . ASN A 1 293 ? -10.625 -15.945 9.281 1 98.62 293 ASN A CA 1
ATOM 2214 C C . ASN A 1 293 ? -10.539 -14.484 8.852 1 98.62 293 ASN A C 1
ATOM 2216 O O . ASN A 1 293 ? -10.477 -13.594 9.695 1 98.62 293 ASN A O 1
ATOM 2220 N N . LEU A 1 294 ? -10.531 -14.242 7.539 1 98.69 294 LEU A N 1
ATOM 2221 C CA . LEU A 1 294 ? -10.508 -12.875 7.031 1 98.69 294 LEU A CA 1
ATOM 2222 C C . LEU A 1 294 ? -11.719 -12.086 7.527 1 98.69 294 LEU A C 1
ATOM 2224 O O . LEU A 1 294 ? -11.586 -10.953 7.977 1 98.69 294 LEU A O 1
ATOM 2228 N N . ARG A 1 295 ? -12.852 -12.719 7.469 1 98.5 295 ARG A N 1
ATOM 2229 C CA . ARG A 1 295 ? -14.086 -12.07 7.891 1 98.5 295 ARG A CA 1
ATOM 2230 C C . ARG A 1 295 ? -14.07 -11.789 9.391 1 98.5 295 ARG A C 1
ATOM 2232 O O . ARG A 1 295 ? -14.531 -10.734 9.836 1 98.5 295 ARG A O 1
ATOM 2239 N N . GLN A 1 296 ? -13.547 -12.695 10.164 1 98.62 296 GLN A N 1
ATOM 2240 C CA . GLN A 1 296 ? -13.469 -12.531 11.609 1 98.62 296 GLN A CA 1
ATOM 2241 C C . GLN A 1 296 ? -12.531 -11.383 11.984 1 98.62 296 GLN A C 1
ATOM 2243 O O . GLN A 1 296 ? -12.812 -10.625 12.914 1 98.62 296 GLN A O 1
ATOM 2248 N N . ILE A 1 297 ? -11.414 -11.297 11.297 1 98.56 297 ILE A N 1
ATOM 2249 C CA . ILE A 1 297 ? -10.484 -10.203 11.539 1 98.56 297 ILE A CA 1
ATOM 2250 C C . ILE A 1 297 ? -11.156 -8.867 11.234 1 98.56 297 ILE A C 1
ATOM 2252 O O . ILE A 1 297 ? -11.047 -7.914 12.008 1 98.56 297 ILE A O 1
ATOM 2256 N N . ALA A 1 298 ? -11.875 -8.82 10.078 1 98.5 298 ALA A N 1
ATOM 2257 C CA . ALA A 1 298 ? -12.602 -7.605 9.727 1 98.5 298 ALA A CA 1
ATOM 2258 C C . ALA A 1 298 ? -13.602 -7.223 10.812 1 98.5 298 ALA A C 1
ATOM 2260 O O . ALA A 1 298 ? -13.688 -6.055 11.203 1 98.5 298 ALA A O 1
ATOM 2261 N N . ASP A 1 299 ? -14.312 -8.219 11.359 1 98.25 299 ASP A N 1
ATOM 2262 C CA . ASP A 1 299 ? -15.289 -7.984 12.414 1 98.25 299 ASP A CA 1
ATOM 2263 C C . ASP A 1 299 ? -14.625 -7.43 13.672 1 98.25 299 ASP A C 1
ATOM 2265 O O . ASP A 1 299 ? -15.148 -6.504 14.297 1 98.25 299 ASP A O 1
ATOM 2269 N N . ALA A 1 300 ? -13.539 -7.996 14.055 1 98.38 300 ALA A N 1
ATOM 2270 C CA . ALA A 1 300 ? -12.812 -7.539 15.234 1 98.38 300 ALA A CA 1
ATOM 2271 C C . ALA A 1 300 ? -12.352 -6.09 15.062 1 98.38 300 ALA A C 1
ATOM 2273 O O . ALA A 1 300 ? -12.477 -5.285 15.992 1 98.38 300 ALA A O 1
ATOM 2274 N N . LEU A 1 301 ? -11.812 -5.746 13.898 1 98.19 301 LEU A N 1
ATOM 2275 C CA . LEU A 1 301 ? -11.328 -4.395 13.648 1 98.19 301 LEU A CA 1
ATOM 2276 C C . LEU A 1 301 ? -12.492 -3.406 13.57 1 98.19 301 LEU A C 1
ATOM 2278 O O . LEU A 1 301 ? -12.367 -2.258 14 1 98.19 301 LEU A O 1
ATOM 2282 N N . ASN A 1 302 ? -13.609 -3.85 13.023 1 97.19 302 ASN A N 1
ATOM 2283 C CA . ASN A 1 302 ? -14.797 -3.006 12.984 1 97.19 302 ASN A CA 1
ATOM 2284 C C . ASN A 1 302 ? -15.328 -2.721 14.383 1 97.19 302 ASN A C 1
ATOM 2286 O O . ASN A 1 302 ? -15.891 -1.655 14.633 1 97.19 302 ASN A O 1
ATOM 2290 N N . SER A 1 303 ? -15.18 -3.709 15.289 1 97.56 303 SER A N 1
ATOM 2291 C CA . SER A 1 303 ? -15.539 -3.486 16.688 1 97.56 303 SER A CA 1
ATOM 2292 C C . SER A 1 303 ? -14.625 -2.453 17.344 1 97.56 303 SER A C 1
ATOM 2294 O O . SER A 1 303 ? -15.062 -1.675 18.188 1 97.56 303 SER A O 1
ATOM 2296 N N . LYS A 1 304 ? -13.422 -2.453 16.938 1 95.62 304 LYS A N 1
ATOM 2297 C CA . LYS A 1 304 ? -12.406 -1.563 17.5 1 95.62 304 LYS A CA 1
ATOM 2298 C C . LYS A 1 304 ? -12.523 -0.161 16.906 1 95.62 304 LYS A C 1
ATOM 2300 O O . LYS A 1 304 ? -12.438 0.833 17.641 1 95.62 304 LYS A O 1
ATOM 2305 N N . TYR A 1 305 ? -12.734 0.002 15.586 1 95.44 305 TYR A N 1
ATOM 2306 C CA . TYR A 1 305 ? -12.602 1.278 14.891 1 95.44 305 TYR A CA 1
ATOM 2307 C C . TYR A 1 305 ? -13.969 1.792 14.438 1 95.44 305 TYR A C 1
ATOM 2309 O O . TYR A 1 305 ? -14.086 2.932 13.984 1 95.44 305 TYR A O 1
ATOM 2317 N N . GLY A 1 306 ? -14.977 1.019 14.555 1 93.62 306 GLY A N 1
ATOM 2318 C CA . GLY A 1 306 ? -16.328 1.375 14.125 1 93.62 306 GLY A CA 1
ATOM 2319 C C . GLY A 1 306 ? -16.812 0.55 12.953 1 93.62 306 GLY A C 1
ATOM 2320 O O . GLY A 1 306 ? -16.016 0.116 12.117 1 93.62 306 GLY A O 1
ATOM 2321 N N . PRO A 1 307 ? -18.172 0.317 12.891 1 94.31 307 PRO A N 1
ATOM 2322 C CA . PRO A 1 307 ? -18.734 -0.493 11.805 1 94.31 307 PRO A CA 1
ATOM 2323 C C . PRO A 1 307 ? -18.438 0.08 10.422 1 94.31 307 PRO A C 1
ATOM 2325 O O . PRO A 1 307 ? -18.469 1.3 10.234 1 94.31 307 PRO A O 1
ATOM 2328 N N . GLY A 1 308 ? -18.062 -0.784 9.531 1 94.44 308 GLY A N 1
ATOM 2329 C CA . GLY A 1 308 ? -17.875 -0.372 8.148 1 94.44 308 GLY A CA 1
ATOM 2330 C C . GLY A 1 308 ? -16.453 0.075 7.852 1 94.44 308 GLY A C 1
ATOM 2331 O O . GLY A 1 308 ? -16.109 0.369 6.703 1 94.44 308 GLY A O 1
ATOM 2332 N N . THR A 1 309 ? -15.57 0.14 8.789 1 96.06 309 THR A N 1
ATOM 2333 C CA . THR A 1 309 ? -14.18 0.538 8.594 1 96.06 309 THR A CA 1
ATOM 2334 C C . THR A 1 309 ? -13.445 -0.464 7.707 1 96.06 309 THR A C 1
ATOM 2336 O O . THR A 1 309 ? -12.727 -0.075 6.789 1 96.06 309 THR A O 1
ATOM 2339 N N . VAL A 1 310 ? -13.688 -1.713 7.965 1 98.31 310 VAL A N 1
ATOM 2340 C CA . VAL A 1 310 ? -13.023 -2.77 7.211 1 98.31 310 VAL A CA 1
ATOM 2341 C C . VAL A 1 310 ? -14.07 -3.639 6.512 1 98.31 310 VAL A C 1
ATOM 2343 O O . VAL A 1 310 ? -15.008 -4.133 7.148 1 98.31 310 VAL A O 1
ATOM 2346 N N . THR A 1 311 ? -13.93 -3.834 5.203 1 98.56 311 THR A N 1
ATOM 2347 C CA . THR A 1 311 ? -14.773 -4.727 4.426 1 98.56 311 THR A CA 1
ATOM 2348 C C . THR A 1 311 ? -13.93 -5.738 3.654 1 98.56 311 THR A C 1
ATOM 2350 O O . THR A 1 311 ? -12.844 -5.414 3.182 1 98.56 311 THR A O 1
ATOM 2353 N N . VAL A 1 312 ? -14.461 -6.973 3.557 1 98.56 312 VAL A N 1
ATOM 2354 C CA . VAL A 1 312 ? -13.773 -8.055 2.857 1 98.56 312 VAL A CA 1
ATOM 2355 C C . VAL A 1 312 ? -14.664 -8.602 1.743 1 98.56 312 VAL A C 1
ATOM 2357 O O . VAL A 1 312 ? -15.828 -8.93 1.979 1 98.56 312 VAL A O 1
ATOM 2360 N N . GLU A 1 313 ? -14.164 -8.594 0.525 1 98.19 313 GLU A N 1
ATOM 2361 C CA . GLU A 1 313 ? -14.789 -9.25 -0.619 1 98.19 313 GLU A CA 1
ATOM 2362 C C . GLU A 1 313 ? -13.992 -10.469 -1.062 1 98.19 313 GLU A C 1
ATOM 2364 O O . GLU A 1 313 ? -12.789 -10.383 -1.3 1 98.19 313 GLU A O 1
ATOM 2369 N N . ILE A 1 314 ? -14.656 -11.602 -1.132 1 97.56 314 ILE A N 1
ATOM 2370 C CA . ILE A 1 314 ? -13.992 -12.844 -1.501 1 97.56 314 ILE A CA 1
ATOM 2371 C C . ILE A 1 314 ? -14.648 -13.43 -2.752 1 97.56 314 ILE A C 1
ATOM 2373 O O . ILE A 1 314 ? -15.875 -13.438 -2.873 1 97.56 314 ILE A O 1
ATOM 2377 N N . LYS A 1 315 ? -13.805 -13.859 -3.684 1 93.12 315 LYS A N 1
ATOM 2378 C CA . LYS A 1 315 ? -14.25 -14.516 -4.91 1 93.12 315 LYS A CA 1
ATOM 2379 C C . LYS A 1 315 ? -13.516 -15.828 -5.125 1 93.12 315 LYS A C 1
ATOM 2381 O O . LYS A 1 315 ? -12.289 -15.859 -5.207 1 93.12 315 LYS A O 1
ATOM 2386 N N . ASP A 1 316 ? -14.273 -16.906 -5.309 1 92.06 316 ASP A N 1
ATOM 2387 C CA . ASP A 1 316 ? -13.664 -18.203 -5.609 1 92.06 316 ASP A CA 1
ATOM 2388 C C . ASP A 1 316 ? -13.102 -18.219 -7.027 1 92.06 316 ASP A C 1
ATOM 2390 O O . ASP A 1 316 ? -13.656 -17.594 -7.93 1 92.06 316 ASP A O 1
ATOM 2394 N N . SER A 1 317 ? -12.008 -18.922 -7.184 1 84.69 317 SER A N 1
ATOM 2395 C CA . SER A 1 317 ? -11.359 -19.016 -8.492 1 84.69 317 SER A CA 1
ATOM 2396 C C . SER A 1 317 ? -11.469 -20.422 -9.07 1 84.69 317 SER A C 1
ATOM 2398 O O . SER A 1 317 ? -12.18 -20.641 -10.047 1 84.69 317 SER A O 1
ATOM 2400 N N . TYR A 1 318 ? -10.766 -21.422 -8.539 1 85 318 TYR A N 1
ATOM 2401 C CA . TYR A 1 318 ? -10.812 -22.797 -9.008 1 85 318 TYR A CA 1
ATOM 2402 C C . TYR A 1 318 ? -10.789 -23.781 -7.836 1 85 318 TYR A C 1
ATOM 2404 O O . TYR A 1 318 ? -10.562 -23.375 -6.691 1 85 318 TYR A O 1
ATOM 2412 N N . ARG A 1 319 ? -11.109 -25.062 -8.125 1 92.31 319 ARG A N 1
ATOM 2413 C CA . ARG A 1 319 ? -11.234 -26.109 -7.105 1 92.31 319 ARG A CA 1
ATOM 2414 C C . ARG A 1 319 ? -10.289 -27.266 -7.387 1 92.31 319 ARG A C 1
ATOM 2416 O O . ARG A 1 319 ? -9.805 -27.422 -8.508 1 92.31 319 ARG A O 1
ATOM 2423 N N . ASN A 1 320 ? -10 -27.953 -6.391 1 95.88 320 ASN A N 1
ATOM 2424 C CA . ASN A 1 320 ? -9.148 -29.141 -6.461 1 95.88 320 ASN A CA 1
ATOM 2425 C C . ASN A 1 320 ? -9.773 -30.234 -7.32 1 95.88 320 ASN A C 1
ATOM 2427 O O . ASN A 1 320 ? -10.938 -30.594 -7.121 1 95.88 320 ASN A O 1
ATOM 2431 N N . MET A 1 321 ? -9.016 -30.781 -8.242 1 95.38 321 MET A N 1
ATOM 2432 C CA . MET A 1 321 ? -9.531 -31.766 -9.195 1 95.38 321 MET A CA 1
ATOM 2433 C C . MET A 1 321 ? -9.734 -33.125 -8.531 1 95.38 321 MET A C 1
ATOM 2435 O O . MET A 1 321 ? -10.359 -34 -9.102 1 95.38 321 MET A O 1
ATOM 2439 N N . ILE A 1 322 ? -9.211 -33.281 -7.336 1 95.31 322 ILE A N 1
ATOM 2440 C CA . ILE A 1 322 ? -9.242 -34.562 -6.684 1 95.31 322 ILE A CA 1
ATOM 2441 C C . ILE A 1 322 ? -10.68 -35.094 -6.625 1 95.31 322 ILE A C 1
ATOM 2443 O O . ILE A 1 322 ? -10.93 -36.281 -6.734 1 95.31 322 ILE A O 1
ATOM 2447 N N . GLU A 1 323 ? -11.617 -34.219 -6.453 1 93.69 323 GLU A N 1
ATOM 2448 C CA . GLU A 1 323 ? -13.031 -34.594 -6.383 1 93.69 323 GLU A CA 1
ATOM 2449 C C . GLU A 1 323 ? -13.5 -35.25 -7.68 1 93.69 323 GLU A C 1
ATOM 2451 O O . GLU A 1 323 ? -14.359 -36.125 -7.66 1 93.69 323 GLU A O 1
ATOM 2456 N N . LYS A 1 324 ? -12.961 -34.844 -8.758 1 96.06 324 LYS A N 1
ATOM 2457 C CA . LYS A 1 324 ? -13.398 -35.312 -10.07 1 96.06 324 LYS A CA 1
ATOM 2458 C C . LYS A 1 324 ? -12.539 -36.469 -10.539 1 96.06 324 LYS A C 1
ATOM 2460 O O . LYS A 1 324 ? -12.922 -37.219 -11.461 1 96.06 324 LYS A O 1
ATOM 2465 N N . ILE A 1 325 ? -11.359 -36.656 -9.891 1 97.19 325 ILE A N 1
ATOM 2466 C CA . ILE A 1 325 ? -10.461 -37.719 -10.289 1 97.19 325 ILE A CA 1
ATOM 2467 C C . ILE A 1 325 ? -10.789 -39 -9.516 1 97.19 325 ILE A C 1
ATOM 2469 O O . ILE A 1 325 ? -10.672 -40.094 -10.039 1 97.19 325 ILE A O 1
ATOM 2473 N N . LEU A 1 326 ? -11.242 -38.844 -8.289 1 95.94 326 LEU A N 1
ATOM 2474 C CA . LEU A 1 326 ? -11.484 -40 -7.398 1 95.94 326 LEU A CA 1
ATOM 2475 C C . LEU A 1 326 ? -12.422 -41 -8.039 1 95.94 326 LEU A C 1
ATOM 2477 O O . LEU A 1 326 ? -12.18 -42.219 -7.977 1 95.94 326 LEU A O 1
ATOM 2481 N N . PRO A 1 327 ? -13.508 -40.594 -8.688 1 97.06 327 PRO A N 1
ATOM 2482 C CA . PRO A 1 327 ? -14.383 -41.562 -9.352 1 97.06 327 PRO A CA 1
ATOM 2483 C C . PRO A 1 327 ? -13.688 -42.281 -10.492 1 97.06 327 PRO A C 1
ATOM 2485 O O . PRO A 1 327 ? -14.188 -43.312 -10.969 1 97.06 327 PRO A O 1
ATOM 2488 N N . HIS A 1 328 ? -12.625 -41.781 -10.961 1 97.69 328 HIS A N 1
ATOM 2489 C CA . HIS A 1 328 ? -11.859 -42.344 -12.055 1 97.69 328 HIS A CA 1
ATOM 2490 C C . HIS A 1 328 ? -10.445 -42.688 -11.617 1 97.69 328 HIS A C 1
ATOM 2492 O O . HIS A 1 328 ? -9.477 -42.438 -12.344 1 97.69 328 HIS A O 1
ATOM 2498 N N . PHE A 1 329 ? -10.336 -43.25 -10.453 1 97.5 329 PHE A N 1
ATOM 2499 C CA . PHE A 1 329 ? -9.023 -43.438 -9.844 1 97.5 329 PHE A CA 1
ATOM 2500 C C . PHE A 1 329 ? -8.203 -44.469 -10.625 1 97.5 329 PHE A C 1
ATOM 2502 O O . PHE A 1 329 ? -6.988 -44.562 -10.438 1 97.5 329 PHE A O 1
ATOM 2509 N N . HIS A 1 330 ? -8.82 -45.188 -11.508 1 97.69 330 HIS A N 1
ATOM 2510 C CA . HIS A 1 330 ? -8.078 -46.062 -12.398 1 97.69 330 HIS A CA 1
ATOM 2511 C C . HIS A 1 330 ? -7.023 -45.312 -13.195 1 97.69 330 HIS A C 1
ATOM 2513 O O . HIS A 1 330 ? -5.992 -45.875 -13.562 1 97.69 330 HIS A O 1
ATOM 2519 N N . LEU A 1 331 ? -7.297 -44.031 -13.406 1 98.25 331 LEU A N 1
ATOM 2520 C CA . LEU A 1 331 ? -6.32 -43.219 -14.094 1 98.25 331 LEU A CA 1
ATOM 2521 C C . LEU A 1 331 ? -5.004 -43.156 -13.32 1 98.25 331 LEU A C 1
ATOM 2523 O O . LEU A 1 331 ? -3.928 -43.219 -13.922 1 98.25 331 LEU A O 1
ATOM 2527 N N . ILE A 1 332 ? -5.086 -43.062 -12.031 1 98.25 332 ILE A N 1
ATOM 2528 C CA . ILE A 1 332 ? -3.912 -42.969 -11.172 1 98.25 332 ILE A CA 1
ATOM 2529 C C . ILE A 1 332 ? -3.244 -44.344 -11.07 1 98.25 332 ILE A C 1
ATOM 2531 O O . ILE A 1 332 ? -2.02 -44.469 -11.148 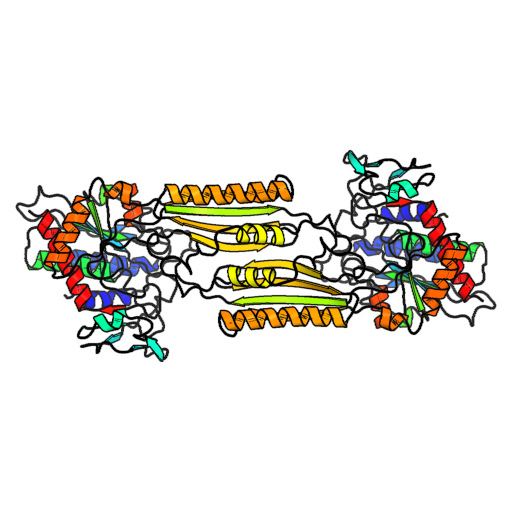1 98.25 332 ILE A O 1
ATOM 2535 N N . GLU A 1 333 ? -4.016 -45.344 -10.961 1 98.31 333 GLU A N 1
ATOM 2536 C CA . GLU A 1 333 ? -3.477 -46.688 -10.883 1 98.31 333 GLU A CA 1
ATOM 2537 C C . GLU A 1 333 ? -2.754 -47.062 -12.172 1 98.31 333 GLU A C 1
ATOM 2539 O O . GLU A 1 333 ? -1.688 -47.688 -12.133 1 98.31 333 GLU A O 1
ATOM 2544 N N . THR A 1 334 ? -3.355 -46.719 -13.266 1 98.62 334 THR A N 1
ATOM 2545 C CA . THR A 1 334 ? -2.732 -46.969 -14.562 1 98.62 334 THR A CA 1
ATOM 2546 C C . THR A 1 334 ? -1.406 -46.219 -14.68 1 98.62 334 THR A C 1
ATOM 2548 O O . THR A 1 334 ? -0.405 -46.781 -15.117 1 98.62 334 THR A O 1
ATOM 2551 N N . ALA A 1 335 ? -1.437 -44.969 -14.289 1 98.5 335 ALA A N 1
ATOM 2552 C CA . ALA A 1 335 ? -0.215 -44.156 -14.328 1 98.5 335 ALA A CA 1
ATOM 2553 C C . ALA A 1 335 ? 0.866 -44.75 -13.438 1 98.5 335 ALA A C 1
ATOM 2555 O O . ALA A 1 335 ? 2.031 -44.844 -13.828 1 98.5 335 ALA A O 1
ATOM 2556 N N . ARG A 1 336 ? 0.488 -45.219 -12.234 1 98.44 336 ARG A N 1
ATOM 2557 C CA . ARG A 1 336 ? 1.421 -45.875 -11.32 1 98.44 336 ARG A CA 1
ATOM 2558 C C . ARG A 1 336 ? 2.082 -47.094 -11.977 1 98.44 336 ARG A C 1
ATOM 2560 O O . ARG A 1 336 ? 3.307 -47.219 -11.938 1 98.44 336 ARG A O 1
ATOM 2567 N N . THR A 1 337 ? 1.263 -47.844 -12.539 1 98.62 337 THR A N 1
ATOM 2568 C CA . THR A 1 337 ? 1.745 -49.062 -13.195 1 98.62 337 THR A CA 1
ATOM 2569 C C . THR A 1 337 ? 2.678 -48.719 -14.352 1 98.62 337 THR A C 1
ATOM 2571 O O . THR A 1 337 ? 3.746 -49.312 -14.492 1 98.62 337 THR A O 1
ATOM 2574 N N . ALA A 1 338 ? 2.264 -47.75 -15.141 1 98.69 338 ALA A N 1
ATOM 2575 C CA . ALA A 1 338 ? 3.049 -47.344 -16.297 1 98.69 338 ALA A CA 1
ATOM 2576 C C . ALA A 1 338 ? 4.414 -46.812 -15.867 1 98.69 338 ALA A C 1
ATOM 2578 O O . ALA A 1 338 ? 5.422 -47.062 -16.531 1 98.69 338 ALA A O 1
ATOM 2579 N N . VAL A 1 339 ? 4.461 -46.062 -14.789 1 98.56 339 VAL A N 1
ATOM 2580 C CA . VAL A 1 339 ? 5.707 -45.5 -14.273 1 98.56 339 VAL A CA 1
ATOM 2581 C C . VAL A 1 339 ? 6.625 -46.625 -13.812 1 98.56 339 VAL A C 1
ATOM 2583 O O . VAL A 1 339 ? 7.82 -46.625 -14.117 1 98.56 339 VAL A O 1
ATOM 2586 N N . ARG A 1 340 ? 6.078 -47.594 -13.164 1 98.44 340 ARG A N 1
ATOM 2587 C CA . ARG A 1 340 ? 6.863 -48.75 -12.703 1 98.44 340 ARG A CA 1
ATOM 2588 C C . ARG A 1 340 ? 7.402 -49.562 -13.883 1 98.44 340 ARG A C 1
ATOM 2590 O O . ARG A 1 340 ? 8.531 -50.031 -13.836 1 98.44 340 ARG A O 1
ATOM 2597 N N . MET A 1 341 ? 6.621 -49.719 -14.883 1 98.44 341 MET A N 1
ATOM 2598 C CA . MET A 1 341 ? 7.047 -50.438 -16.078 1 98.44 341 MET A CA 1
ATOM 2599 C C . MET A 1 341 ? 8.234 -49.75 -16.734 1 98.44 341 MET A C 1
ATOM 2601 O O . MET A 1 341 ? 9.047 -50.375 -17.406 1 98.44 341 MET A O 1
ATOM 2605 N N . ALA A 1 342 ? 8.297 -48.438 -16.531 1 98.06 342 ALA A N 1
ATOM 2606 C CA . ALA A 1 342 ? 9.398 -47.656 -17.094 1 98.06 342 ALA A CA 1
ATOM 2607 C C . ALA A 1 342 ? 10.617 -47.688 -16.188 1 98.06 342 ALA A C 1
ATOM 2609 O O . ALA A 1 342 ? 11.617 -47 -16.453 1 98.06 342 ALA A O 1
ATOM 2610 N N . GLY A 1 343 ? 10.539 -48.375 -15.117 1 97.44 343 GLY A N 1
ATOM 2611 C CA . GLY A 1 343 ? 11.664 -48.531 -14.219 1 97.44 343 GLY A CA 1
ATOM 2612 C C . GLY A 1 343 ? 11.789 -47.406 -13.211 1 97.44 343 GLY A C 1
ATOM 2613 O O . GLY A 1 343 ? 12.859 -47.188 -12.641 1 97.44 343 GLY A O 1
ATOM 2614 N N . LEU A 1 344 ? 10.773 -46.656 -13.031 1 97.44 344 LEU A N 1
ATOM 2615 C CA . LEU A 1 344 ? 10.758 -45.562 -12.07 1 97.44 344 LEU A CA 1
ATOM 2616 C C . LEU A 1 344 ? 9.773 -45.844 -10.938 1 97.44 344 LEU A C 1
ATOM 2618 O O . LEU A 1 344 ? 8.953 -46.75 -11.039 1 97.44 344 LEU A O 1
ATOM 2622 N N . GLU A 1 345 ? 9.922 -45.156 -9.828 1 97.19 345 GLU A N 1
ATOM 2623 C CA . GLU A 1 345 ? 8.945 -45.188 -8.742 1 97.19 345 GLU A CA 1
ATOM 2624 C C . GLU A 1 345 ? 8 -44 -8.844 1 97.19 345 GLU A C 1
ATOM 2626 O O . GLU A 1 345 ? 8.445 -42.844 -8.883 1 97.19 345 GLU A O 1
ATOM 2631 N N . PRO A 1 346 ? 6.711 -44.312 -8.93 1 97.56 346 PRO A N 1
ATOM 2632 C CA . PRO A 1 346 ? 5.762 -43.188 -9 1 97.56 346 PRO A CA 1
ATOM 2633 C C . PRO A 1 346 ? 5.859 -42.25 -7.805 1 97.56 346 PRO A C 1
ATOM 2635 O O . PRO A 1 346 ? 6.055 -42.719 -6.676 1 97.56 346 PRO A O 1
ATOM 2638 N N . GLU A 1 347 ? 5.863 -40.969 -8.094 1 95.88 347 GLU A N 1
ATOM 2639 C CA . GLU A 1 347 ? 5.805 -39.938 -7.066 1 95.88 347 GLU A CA 1
ATOM 2640 C C . GLU A 1 347 ? 4.543 -39.094 -7.207 1 95.88 347 GLU A C 1
ATOM 2642 O O . GLU A 1 347 ? 4.309 -38.5 -8.258 1 95.88 347 GLU A O 1
ATOM 2647 N N . GLU A 1 348 ? 3.727 -39.125 -6.207 1 94.38 348 GLU A N 1
ATOM 2648 C CA . GLU A 1 348 ? 2.508 -38.344 -6.211 1 94.38 348 GLU A CA 1
ATOM 2649 C C . GLU A 1 348 ? 2.75 -36.938 -5.605 1 94.38 348 GLU A C 1
ATOM 2651 O O . GLU A 1 348 ? 3.098 -36.844 -4.43 1 94.38 348 GLU A O 1
ATOM 2656 N N . VAL A 1 349 ? 2.605 -35.969 -6.34 1 90.94 349 VAL A N 1
ATOM 2657 C CA . VAL A 1 349 ? 2.961 -34.625 -5.949 1 90.94 349 VAL A CA 1
ATOM 2658 C C . VAL A 1 349 ? 1.724 -33.719 -6.012 1 90.94 349 VAL A C 1
ATOM 2660 O O . VAL A 1 349 ? 1.075 -33.625 -7.059 1 90.94 349 VAL A O 1
ATOM 2663 N N . PRO A 1 350 ? 1.33 -33.125 -4.875 1 93.25 350 PRO A N 1
ATOM 2664 C CA . PRO A 1 350 ? 0.248 -32.125 -4.961 1 93.25 350 PRO A CA 1
ATOM 2665 C C . PRO A 1 350 ? 0.655 -30.875 -5.723 1 93.25 350 PRO A C 1
ATOM 2667 O O . PRO A 1 350 ? 1.714 -30.297 -5.453 1 93.25 350 PRO A O 1
ATOM 2670 N N . VAL A 1 351 ? -0.191 -30.469 -6.602 1 91.38 351 VAL A N 1
ATOM 2671 C CA . VAL A 1 351 ? 0.109 -29.281 -7.391 1 91.38 351 VAL A CA 1
ATOM 2672 C C . VAL A 1 351 ? -0.2 -28.031 -6.578 1 91.38 351 VAL A C 1
ATOM 2674 O O . VAL A 1 351 ? -1.283 -27.906 -6 1 91.38 351 VAL A O 1
ATOM 2677 N N . ARG A 1 352 ? 0.714 -27.156 -6.527 1 91.56 352 ARG A N 1
ATOM 2678 C CA . ARG A 1 352 ? 0.529 -25.891 -5.816 1 91.56 352 ARG A CA 1
ATOM 2679 C C . ARG A 1 352 ? 0.152 -24.766 -6.777 1 91.56 352 ARG A C 1
ATOM 2681 O O . ARG A 1 352 ? 0.794 -23.719 -6.797 1 91.56 352 ARG A O 1
ATOM 2688 N N . GLY A 1 353 ? -0.785 -24.938 -7.477 1 87.75 353 GLY A N 1
ATOM 2689 C CA . GLY A 1 353 ? -1.392 -24.047 -8.461 1 87.75 353 GLY A CA 1
ATOM 2690 C C . GLY A 1 353 ? -2.557 -24.688 -9.195 1 87.75 353 GLY A C 1
ATOM 2691 O O . GLY A 1 353 ? -3.123 -25.672 -8.727 1 87.75 353 GLY A O 1
ATOM 2692 N N . GLY A 1 354 ? -3.039 -24.062 -10.18 1 82.81 354 GLY A N 1
ATOM 2693 C CA . GLY A 1 354 ? -4.027 -24.641 -11.078 1 82.81 354 GLY A CA 1
ATOM 2694 C C . GLY A 1 354 ? -3.412 -25.297 -12.305 1 82.81 354 GLY A C 1
ATOM 2695 O O . GLY A 1 354 ? -2.236 -25.078 -12.602 1 82.81 354 GLY A O 1
ATOM 2696 N N . THR A 1 355 ? -4.133 -26.172 -12.875 1 88.25 355 THR A N 1
ATOM 2697 C CA . THR A 1 355 ? -3.699 -26.812 -14.109 1 88.25 355 THR A CA 1
ATOM 2698 C C . THR A 1 355 ? -4.844 -26.891 -15.117 1 88.25 355 THR A C 1
ATOM 2700 O O . THR A 1 355 ? -6.016 -26.812 -14.734 1 88.25 355 THR A O 1
ATOM 2703 N N . ASP A 1 356 ? -4.488 -26.953 -16.391 1 92.88 356 ASP A N 1
ATOM 2704 C CA . ASP A 1 356 ? -5.52 -27.234 -17.391 1 92.88 356 ASP A CA 1
ATOM 2705 C C . ASP A 1 356 ? -6.305 -28.5 -17.031 1 92.88 356 ASP A C 1
ATOM 2707 O O . ASP A 1 356 ? -7.527 -28.531 -17.172 1 92.88 356 ASP A O 1
ATOM 2711 N N . GLY A 1 357 ? -5.609 -29.484 -16.547 1 95.56 357 GLY A N 1
ATOM 2712 C CA . GLY A 1 357 ? -6.254 -30.734 -16.172 1 95.56 357 GLY A CA 1
ATOM 2713 C C . GLY A 1 357 ? -7.312 -30.562 -15.109 1 95.56 357 GLY A C 1
ATOM 2714 O O . GLY A 1 357 ? -8.352 -31.219 -15.148 1 95.56 357 GLY A O 1
ATOM 2715 N N . ALA A 1 358 ? -7.016 -29.734 -14.211 1 94.31 358 ALA A N 1
ATOM 2716 C CA . ALA A 1 358 ? -7.984 -29.469 -13.148 1 94.31 358 ALA A CA 1
ATOM 2717 C C . ALA A 1 358 ? -9.273 -28.891 -13.719 1 94.31 358 ALA A C 1
ATOM 2719 O O . ALA A 1 358 ? -10.367 -29.344 -13.398 1 94.31 358 ALA A O 1
ATOM 2720 N N . THR A 1 359 ? -9.117 -27.906 -14.562 1 93.62 359 THR A N 1
ATOM 2721 C CA . THR A 1 359 ? -10.273 -27.266 -15.188 1 93.62 359 THR A CA 1
ATOM 2722 C C . THR A 1 359 ? -11.031 -28.266 -16.047 1 93.62 359 THR A C 1
ATOM 2724 O O . THR A 1 359 ? -12.266 -28.328 -16 1 93.62 359 THR A O 1
ATOM 2727 N N . LEU A 1 360 ? -10.32 -29 -16.781 1 97.12 360 LEU A N 1
ATOM 2728 C CA . LEU A 1 360 ? -10.945 -30 -17.656 1 97.12 360 LEU A CA 1
ATOM 2729 C C . LEU A 1 360 ? -11.695 -31.031 -16.828 1 97.12 360 LEU A C 1
ATOM 2731 O O . LEU A 1 360 ? -12.789 -31.469 -17.219 1 97.12 360 LEU A O 1
ATOM 2735 N N . SER A 1 361 ? -11.086 -31.469 -15.766 1 97.06 361 SER A N 1
ATOM 2736 C CA . SER A 1 361 ? -11.742 -32.438 -14.891 1 97.06 361 SER A CA 1
ATOM 2737 C C . SER A 1 361 ? -13.086 -31.906 -14.398 1 97.06 361 SER A C 1
ATOM 2739 O O . SER A 1 361 ? -14.086 -32.625 -14.414 1 97.06 361 SER A O 1
ATOM 2741 N N . TRP A 1 362 ? -13.148 -30.719 -14.023 1 95.06 362 TRP A N 1
ATOM 2742 C CA . TRP A 1 362 ? -14.383 -30.109 -13.539 1 95.06 362 TRP A CA 1
ATOM 2743 C C . TRP A 1 362 ? -15.367 -29.891 -14.68 1 95.06 362 TRP A C 1
ATOM 2745 O O . TRP A 1 362 ? -16.578 -29.828 -14.461 1 95.06 362 TRP A O 1
ATOM 2755 N N . ASN A 1 363 ? -14.844 -29.797 -15.906 1 95.88 363 ASN A N 1
ATOM 2756 C CA . ASN A 1 363 ? -15.695 -29.625 -17.078 1 95.88 363 ASN A CA 1
ATOM 2757 C C . ASN A 1 363 ? -16.109 -30.969 -17.672 1 95.88 363 ASN A C 1
ATOM 2759 O O . ASN A 1 363 ? -16.688 -31.016 -18.766 1 95.88 363 ASN A O 1
ATOM 2763 N N . GLY A 1 364 ? -15.727 -32.031 -17.031 1 96.62 364 GLY A N 1
ATOM 2764 C CA . GLY A 1 364 ? -16.297 -33.312 -17.438 1 96.62 364 GLY A CA 1
ATOM 2765 C C . GLY A 1 364 ? -15.281 -34.219 -18.078 1 96.62 364 GLY A C 1
ATOM 2766 O O . GLY A 1 364 ? -15.633 -35.312 -18.547 1 96.62 364 GLY A O 1
ATOM 2767 N N . LEU A 1 365 ? -14.055 -33.812 -18.156 1 98.19 365 LEU A N 1
ATOM 2768 C CA . LEU A 1 365 ? -12.992 -34.688 -18.672 1 98.19 365 LEU A CA 1
ATOM 2769 C C . LEU A 1 365 ? -11.945 -34.969 -17.594 1 98.19 365 LEU A C 1
ATOM 2771 O O . LEU A 1 365 ? -10.977 -34.219 -17.453 1 98.19 365 LEU A O 1
ATOM 2775 N N . PRO A 1 366 ? -12.109 -36.094 -16.859 1 98.12 366 PRO A N 1
ATOM 2776 C CA . PRO A 1 366 ? -11.086 -36.438 -15.867 1 98.12 366 PRO A CA 1
ATOM 2777 C C . PRO A 1 366 ? -9.672 -36.438 -16.453 1 98.12 366 PRO A C 1
ATOM 2779 O O . PRO A 1 366 ? -9.414 -37.156 -17.422 1 98.12 366 PRO A O 1
ATOM 2782 N N . CYS A 1 367 ? -8.805 -35.625 -15.812 1 98.06 367 CYS A N 1
ATOM 2783 C CA . CYS A 1 367 ? -7.531 -35.375 -16.484 1 98.06 367 CYS A CA 1
ATOM 2784 C C . CYS A 1 367 ? -6.43 -35.094 -15.477 1 98.06 367 CYS A C 1
ATOM 2786 O O . CYS A 1 367 ? -6.035 -33.938 -15.289 1 98.06 367 CYS A O 1
ATOM 2788 N N . PRO A 1 368 ? -5.828 -36.156 -14.828 1 98.12 368 PRO A N 1
ATOM 2789 C CA . PRO A 1 368 ? -4.641 -35.938 -13.992 1 98.12 368 PRO A CA 1
ATOM 2790 C C . PRO A 1 368 ? -3.416 -35.531 -14.812 1 98.12 368 PRO A C 1
ATOM 2792 O O . PRO A 1 368 ? -3.486 -35.438 -16.047 1 98.12 368 PRO A O 1
ATOM 2795 N N . ASN A 1 369 ? -2.346 -35.188 -14.094 1 97.75 369 ASN A N 1
ATOM 2796 C CA . ASN A 1 369 ? -1.149 -34.688 -14.758 1 97.75 369 ASN A CA 1
ATOM 2797 C C . ASN A 1 369 ? 0.036 -35.625 -14.578 1 97.75 369 ASN A C 1
ATOM 2799 O O . ASN A 1 369 ? 0.193 -36.25 -13.523 1 97.75 369 ASN A O 1
ATOM 2803 N N . LEU A 1 370 ? 0.82 -35.75 -15.656 1 98.12 370 LEU A N 1
ATOM 2804 C CA . LEU A 1 370 ? 2.055 -36.531 -15.641 1 98.12 370 LEU A CA 1
ATOM 2805 C C . LEU A 1 370 ? 3.268 -35.625 -15.844 1 98.12 370 LEU A C 1
ATOM 2807 O O . LEU A 1 370 ? 3.211 -34.656 -16.609 1 98.12 370 LEU A O 1
ATOM 2811 N N . GLY A 1 371 ? 4.32 -36 -15.195 1 97.06 37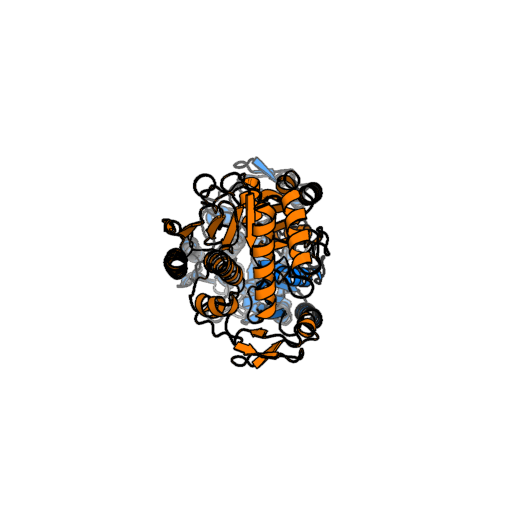1 GLY A N 1
ATOM 2812 C CA . GLY A 1 371 ? 5.547 -35.219 -15.305 1 97.06 371 GLY A CA 1
ATOM 2813 C C . GLY A 1 371 ? 6.254 -35.406 -16.641 1 97.06 371 GLY A C 1
ATOM 2814 O O . GLY A 1 371 ? 6.082 -36.438 -17.297 1 97.06 371 GLY A O 1
ATOM 2815 N N . THR A 1 372 ? 7.121 -34.406 -16.938 1 97.44 372 THR A N 1
ATOM 2816 C CA . THR A 1 372 ? 7.777 -34.406 -18.234 1 97.44 372 THR A CA 1
ATOM 2817 C C . THR A 1 372 ? 9.273 -34.625 -18.094 1 97.44 372 THR A C 1
ATOM 2819 O O . THR A 1 372 ? 9.969 -34.938 -19.062 1 97.44 372 THR A O 1
ATOM 2822 N N . GLY A 1 373 ? 9.797 -34.469 -16.875 1 96.38 373 GLY A N 1
ATOM 2823 C CA . GLY A 1 373 ? 11.219 -34.688 -16.641 1 96.38 373 GLY A CA 1
ATOM 2824 C C . GLY A 1 373 ? 11.984 -33.375 -16.469 1 96.38 373 GLY A C 1
ATOM 2825 O O . GLY A 1 373 ? 13.219 -33.375 -16.438 1 96.38 373 GLY A O 1
ATOM 2826 N N . GLY A 1 374 ? 11.312 -32.281 -16.344 1 94.94 374 GLY A N 1
ATOM 2827 C CA . GLY A 1 374 ? 11.961 -31 -16.25 1 94.94 374 GLY A CA 1
ATOM 2828 C C . GLY A 1 374 ? 12.008 -30.453 -14.836 1 94.94 374 GLY A C 1
ATOM 2829 O O . GLY A 1 374 ? 11.43 -31.047 -13.922 1 94.94 374 GLY A O 1
ATOM 2830 N N . PHE A 1 375 ? 12.859 -29.281 -14.648 1 92 375 PHE A N 1
ATOM 2831 C CA . PHE A 1 375 ? 13.055 -28.656 -13.352 1 92 375 PHE A CA 1
ATOM 2832 C C . PHE A 1 375 ? 13.242 -27.141 -13.508 1 92 375 PHE A C 1
ATOM 2834 O O . PHE A 1 375 ? 13.57 -26.672 -14.594 1 92 375 PHE A O 1
ATOM 2841 N N . ASN A 1 376 ? 13 -26.469 -12.383 1 88.38 376 ASN A N 1
ATOM 2842 C CA . ASN A 1 376 ? 13.227 -25.031 -12.297 1 88.38 376 ASN A CA 1
ATOM 2843 C C . ASN A 1 376 ? 12.492 -24.281 -13.406 1 88.38 376 ASN A C 1
ATOM 2845 O O . ASN A 1 376 ? 13.086 -23.453 -14.094 1 88.38 376 ASN A O 1
ATOM 2849 N N . PHE A 1 377 ? 11.219 -24.562 -13.461 1 87.94 377 PHE A N 1
ATOM 2850 C CA . PHE A 1 377 ? 10.398 -24.031 -14.539 1 87.94 377 PHE A CA 1
ATOM 2851 C C . PHE A 1 377 ? 10.25 -22.516 -14.398 1 87.94 377 PHE A C 1
ATOM 2853 O O . PHE A 1 377 ? 10.461 -21.953 -13.32 1 87.94 377 PHE A O 1
ATOM 2860 N N . HIS A 1 378 ? 9.953 -21.797 -15.484 1 84.44 378 HIS A N 1
ATOM 2861 C CA . HIS A 1 378 ? 9.555 -20.391 -15.57 1 84.44 378 HIS A CA 1
ATOM 2862 C C . HIS A 1 378 ? 10.75 -19.469 -15.359 1 84.44 378 HIS A C 1
ATOM 2864 O O . HIS A 1 378 ? 10.578 -18.266 -15.203 1 84.44 378 HIS A O 1
ATOM 2870 N N . GLY A 1 379 ? 12.031 -20.016 -15.359 1 84 379 GLY A N 1
ATOM 2871 C CA . GLY A 1 379 ? 13.188 -19.172 -15.125 1 84 379 GLY A CA 1
ATOM 2872 C C . GLY A 1 379 ? 14.375 -19.516 -16 1 84 379 GLY A C 1
ATOM 2873 O O . GLY A 1 379 ? 14.305 -20.453 -16.797 1 84 379 GLY A O 1
ATOM 2874 N N . VAL A 1 380 ? 15.461 -18.766 -15.703 1 88.44 380 VAL A N 1
ATOM 2875 C CA . VAL A 1 380 ? 16.641 -18.922 -16.547 1 88.44 380 VAL A CA 1
ATOM 2876 C C . VAL A 1 380 ? 17.391 -20.203 -16.188 1 88.44 380 VAL A C 1
ATOM 2878 O O . VAL A 1 380 ? 18.219 -20.672 -16.969 1 88.44 380 VAL A O 1
ATOM 2881 N N . CYS A 1 381 ? 17.062 -20.797 -15.031 1 90.5 381 CYS A N 1
ATOM 2882 C CA . CYS A 1 381 ? 17.719 -22.031 -14.617 1 90.5 381 CYS A CA 1
ATOM 2883 C C . CYS A 1 381 ? 16.906 -23.25 -14.992 1 90.5 381 CYS A C 1
ATOM 2885 O O . CYS A 1 381 ? 17.188 -24.359 -14.555 1 90.5 381 CYS A O 1
ATOM 2887 N N . GLU A 1 382 ? 15.828 -23 -15.727 1 93.44 382 GLU A N 1
ATOM 2888 C CA . GLU A 1 382 ? 15.023 -24.125 -16.203 1 93.44 382 GLU A CA 1
ATOM 2889 C C . GLU A 1 382 ? 15.867 -25.141 -16.953 1 93.44 382 GLU A C 1
ATOM 2891 O O . GLU A 1 382 ? 16.75 -24.766 -17.734 1 93.44 382 GLU A O 1
ATOM 2896 N N . CYS A 1 383 ? 15.625 -26.453 -16.672 1 96.12 383 CYS A N 1
ATOM 2897 C CA . CYS A 1 383 ? 16.422 -27.484 -17.312 1 96.12 383 CYS A CA 1
ATOM 2898 C C . CYS A 1 383 ? 15.641 -28.797 -17.391 1 96.12 383 CYS A C 1
ATOM 2900 O O . CYS A 1 383 ? 14.57 -28.922 -16.797 1 96.12 383 CYS A O 1
ATOM 2902 N N . ILE A 1 384 ? 16.125 -29.672 -18.172 1 97.56 384 ILE A N 1
ATOM 2903 C CA . ILE A 1 384 ? 15.562 -31 -18.391 1 97.56 384 ILE A CA 1
ATOM 2904 C C . ILE A 1 384 ? 16.656 -31.938 -18.906 1 97.56 384 ILE A C 1
ATOM 2906 O O . ILE A 1 384 ? 17.781 -31.516 -19.172 1 97.56 384 ILE A O 1
ATOM 2910 N N . THR A 1 385 ? 16.422 -33.219 -18.906 1 98.19 385 THR A N 1
ATOM 2911 C CA . THR A 1 385 ? 17.391 -34.125 -19.516 1 98.19 385 THR A CA 1
ATOM 2912 C C . THR A 1 385 ? 16.734 -34.969 -20.625 1 98.19 385 THR A C 1
ATOM 2914 O O . THR A 1 385 ? 15.539 -35.219 -20.578 1 98.19 385 THR A O 1
ATOM 2917 N N . ALA A 1 386 ? 17.562 -35.375 -21.578 1 98.56 386 ALA A N 1
ATOM 2918 C CA . ALA A 1 386 ? 17.078 -36.219 -22.656 1 98.56 386 ALA A CA 1
ATOM 2919 C C . ALA A 1 386 ? 16.562 -37.562 -22.109 1 98.56 386 ALA A C 1
ATOM 2921 O O . ALA A 1 386 ? 15.531 -38.062 -22.562 1 98.56 386 ALA A O 1
ATOM 2922 N N . GLU A 1 387 ? 17.25 -38.125 -21.188 1 98.31 387 GLU A N 1
ATOM 2923 C CA . GLU A 1 387 ? 16.922 -39.438 -20.641 1 98.31 387 GLU A CA 1
ATOM 2924 C C . GLU A 1 387 ? 15.602 -39.406 -19.875 1 98.31 387 GLU A C 1
ATOM 2926 O O . GLU A 1 387 ? 14.805 -40.344 -19.953 1 98.31 387 GLU A O 1
ATOM 2931 N N . ARG A 1 388 ? 15.398 -38.375 -19.156 1 98 388 ARG A N 1
ATOM 2932 C CA . ARG A 1 388 ? 14.133 -38.25 -18.438 1 98 388 ARG A CA 1
ATOM 2933 C C . ARG A 1 388 ? 12.969 -38.062 -19.391 1 98 388 ARG A C 1
ATOM 2935 O O . ARG A 1 388 ? 11.859 -38.531 -19.156 1 98 388 ARG A O 1
ATOM 2942 N N . MET A 1 389 ? 13.172 -37.312 -20.438 1 98.69 389 MET A N 1
ATOM 2943 C CA . MET A 1 389 ? 12.148 -37.188 -21.469 1 98.69 389 MET A CA 1
ATOM 2944 C C . MET A 1 389 ? 11.859 -38.562 -22.109 1 98.69 389 MET A C 1
ATOM 2946 O O . MET A 1 389 ? 10.711 -38.844 -22.453 1 98.69 389 MET A O 1
ATOM 2950 N N . ASP A 1 390 ? 12.914 -39.375 -22.297 1 98.62 390 ASP A N 1
ATOM 2951 C CA . ASP A 1 390 ? 12.711 -40.719 -22.797 1 98.62 390 ASP A CA 1
ATOM 2952 C C . ASP A 1 390 ? 11.812 -41.531 -21.859 1 98.62 390 ASP A C 1
ATOM 2954 O O . ASP A 1 390 ? 10.93 -42.25 -22.312 1 98.62 390 ASP A O 1
ATOM 2958 N N . LYS A 1 391 ? 12.125 -41.375 -20.609 1 98.56 391 LYS A N 1
ATOM 2959 C CA . LYS A 1 391 ? 11.328 -42.094 -19.625 1 98.56 391 LYS A CA 1
ATOM 2960 C C . LYS A 1 391 ? 9.875 -41.625 -19.656 1 98.56 391 LYS A C 1
ATOM 2962 O O . LYS A 1 391 ? 8.953 -42.438 -19.547 1 98.56 391 LYS A O 1
ATOM 2967 N N . ALA A 1 392 ? 9.672 -40.312 -19.719 1 98.62 392 ALA A N 1
ATOM 2968 C CA . ALA A 1 392 ? 8.312 -39.781 -19.812 1 98.62 392 ALA A CA 1
ATOM 2969 C C . ALA A 1 392 ? 7.582 -40.344 -21.031 1 98.62 392 ALA A C 1
ATOM 2971 O O . ALA A 1 392 ? 6.406 -40.719 -20.938 1 98.62 392 ALA A O 1
ATOM 2972 N N . THR A 1 393 ? 8.258 -40.406 -22.141 1 98.75 393 THR A N 1
ATOM 2973 C CA . THR A 1 393 ? 7.684 -40.969 -23.359 1 98.75 393 THR A CA 1
ATOM 2974 C C . THR A 1 393 ? 7.332 -42.438 -23.156 1 98.75 393 THR A C 1
ATOM 2976 O O . THR A 1 393 ? 6.262 -42.875 -23.562 1 98.75 393 THR A O 1
ATOM 2979 N N . GLU A 1 394 ? 8.234 -43.125 -22.562 1 98.75 394 GLU A N 1
ATOM 2980 C CA . GLU A 1 394 ? 7.988 -44.531 -22.266 1 98.75 394 GLU A CA 1
ATOM 2981 C C . GLU A 1 394 ? 6.746 -44.719 -21.391 1 98.75 394 GLU A C 1
ATOM 2983 O O . GLU A 1 394 ? 5.961 -45.625 -21.609 1 98.75 394 GLU A O 1
ATOM 2988 N N . ILE A 1 395 ? 6.602 -43.875 -20.438 1 98.81 395 ILE A N 1
ATOM 2989 C CA . ILE A 1 395 ? 5.445 -43.938 -19.547 1 98.81 395 ILE A CA 1
ATOM 2990 C C . ILE A 1 395 ? 4.164 -43.719 -20.359 1 98.81 395 ILE A C 1
ATOM 2992 O O . ILE A 1 395 ? 3.18 -44.438 -20.156 1 98.81 395 ILE A O 1
ATOM 2996 N N . LEU A 1 396 ? 4.148 -42.75 -21.266 1 98.81 396 LEU A N 1
ATOM 2997 C CA . LEU A 1 396 ? 2.984 -42.531 -22.125 1 98.81 396 LEU A CA 1
ATOM 2998 C C . LEU A 1 396 ? 2.672 -43.781 -22.953 1 98.81 396 LEU A C 1
ATOM 3000 O O . LEU A 1 396 ? 1.512 -44.156 -23.078 1 98.81 396 LEU A O 1
ATOM 3004 N N . LEU A 1 397 ? 3.699 -44.375 -23.516 1 98.75 397 LEU A N 1
ATOM 3005 C CA . LEU A 1 397 ? 3.52 -45.594 -24.312 1 98.75 397 LEU A CA 1
ATOM 3006 C C . LEU A 1 397 ? 2.938 -46.719 -23.453 1 98.75 397 LEU A C 1
ATOM 3008 O O . LEU A 1 397 ? 2.062 -47.469 -23.906 1 98.75 397 LEU A O 1
ATOM 3012 N N . ASN A 1 398 ? 3.463 -46.812 -22.25 1 98.75 398 ASN A N 1
ATOM 3013 C CA . ASN A 1 398 ? 2.951 -47.812 -21.328 1 98.75 398 ASN A CA 1
ATOM 3014 C C . ASN A 1 398 ? 1.476 -47.594 -21.016 1 98.75 398 ASN A C 1
ATOM 3016 O O . ASN A 1 398 ? 0.692 -48.562 -20.969 1 98.75 398 ASN A O 1
ATOM 3020 N N . ILE A 1 399 ? 1.08 -46.406 -20.75 1 98.75 399 ILE A N 1
ATOM 3021 C CA . ILE A 1 399 ? -0.308 -46.062 -20.438 1 98.75 399 ILE A CA 1
ATOM 3022 C C . ILE A 1 399 ? -1.201 -46.469 -21.609 1 98.75 399 ILE A C 1
ATOM 3024 O O . ILE A 1 399 ? -2.225 -47.125 -21.422 1 98.75 399 ILE A O 1
ATOM 3028 N N . VAL A 1 400 ? -0.777 -46.094 -22.812 1 98.62 400 VAL A N 1
ATOM 3029 C CA . VAL A 1 400 ? -1.527 -46.406 -24.016 1 98.62 400 VAL A CA 1
ATOM 3030 C C . VAL A 1 400 ? -1.676 -47.938 -24.109 1 98.62 400 VAL A C 1
ATOM 3032 O O . VAL A 1 400 ? -2.758 -48.438 -24.422 1 98.62 400 VAL A O 1
ATOM 3035 N N . GLY A 1 401 ? -0.616 -48.625 -23.828 1 98.31 401 GLY A N 1
ATOM 3036 C CA . GLY A 1 401 ? -0.632 -50.062 -23.891 1 98.31 401 GLY A CA 1
ATOM 3037 C C . GLY A 1 401 ? -1.572 -50.688 -22.891 1 98.31 401 GLY A C 1
ATOM 3038 O O . GLY A 1 401 ? -2.246 -51.688 -23.188 1 98.31 401 GLY A O 1
ATOM 3039 N N . ILE A 1 402 ? -1.59 -50.156 -21.719 1 98.25 402 ILE A N 1
ATOM 3040 C CA . ILE A 1 402 ? -2.447 -50.688 -20.672 1 98.25 402 ILE A CA 1
ATOM 3041 C C . ILE A 1 402 ? -3.912 -50.5 -21.062 1 98.25 402 ILE A C 1
ATOM 3043 O O . ILE A 1 402 ? -4.711 -51.438 -20.922 1 98.25 402 ILE A O 1
ATOM 3047 N N . TYR A 1 403 ? -4.297 -49.469 -21.594 1 97.69 403 TYR A N 1
ATOM 3048 C CA . TYR A 1 403 ? -5.688 -49.219 -21.953 1 97.69 403 TYR A CA 1
ATOM 3049 C C . TYR A 1 403 ? -6.074 -49.969 -23.219 1 97.69 403 TYR A C 1
ATOM 3051 O O . TYR A 1 403 ? -7.262 -50.125 -23.516 1 97.69 403 TYR A O 1
ATOM 3059 N N . ALA A 1 404 ? -5.086 -50.438 -23.953 1 96.62 404 ALA A N 1
ATOM 3060 C CA . ALA A 1 404 ? -5.352 -51.25 -25.141 1 96.62 404 ALA A CA 1
ATOM 3061 C C . ALA A 1 404 ? -5.695 -52.688 -24.781 1 96.62 404 ALA A C 1
ATOM 3063 O O . ALA A 1 404 ? -6.207 -53.438 -25.625 1 96.62 404 ALA A O 1
ATOM 3064 N N . LYS A 1 405 ? -5.48 -53.031 -23.531 1 92.12 405 LYS A N 1
ATOM 3065 C CA . LYS A 1 405 ? -5.77 -54.406 -23.062 1 92.12 405 LYS A CA 1
ATOM 3066 C C . LYS A 1 405 ? -7.168 -54.5 -22.453 1 92.12 405 LYS A C 1
ATOM 3068 O O . LYS A 1 405 ? -7.797 -55.531 -22.484 1 92.12 405 LYS A O 1
ATOM 3073 N N . MET B 1 1 ? -15.781 49.5 13.539 1 91.81 1 MET B N 1
ATOM 3074 C CA . MET B 1 1 ? -16.5 48.219 13.43 1 91.81 1 MET B CA 1
ATOM 3075 C C . MET B 1 1 ? -15.867 47.156 14.312 1 91.81 1 MET B C 1
ATOM 3077 O O . MET B 1 1 ? -14.641 47.125 14.461 1 91.81 1 MET B O 1
ATOM 3081 N N . ARG B 1 2 ? -16.734 46.312 14.898 1 96.81 2 ARG B N 1
ATOM 3082 C CA . ARG B 1 2 ? -16.172 45.188 15.641 1 96.81 2 ARG B CA 1
ATOM 3083 C C . ARG B 1 2 ? -15.609 44.156 14.688 1 96.81 2 ARG B C 1
ATOM 3085 O O . ARG B 1 2 ? -16.094 44 13.562 1 96.81 2 ARG B O 1
ATOM 3092 N N . ALA B 1 3 ? -14.594 43.5 15.102 1 98.31 3 ALA B N 1
ATOM 3093 C CA . ALA B 1 3 ? -13.867 42.562 14.25 1 98.31 3 ALA B CA 1
ATOM 3094 C C . ALA B 1 3 ? -14.797 41.5 13.688 1 98.31 3 ALA B C 1
ATOM 3096 O O . ALA B 1 3 ? -14.664 41.094 12.531 1 98.31 3 ALA B O 1
ATOM 3097 N N . TYR B 1 4 ? -15.805 41 14.5 1 98.38 4 TYR B N 1
ATOM 3098 C CA . TYR B 1 4 ? -16.656 39.906 14.039 1 98.38 4 TYR B CA 1
ATOM 3099 C C . TYR B 1 4 ? -17.531 40.344 12.875 1 98.38 4 TYR B C 1
ATOM 3101 O O . TYR B 1 4 ? -17.891 39.531 12.016 1 98.38 4 TYR B O 1
ATOM 3109 N N . GLU B 1 5 ? -17.875 41.625 12.828 1 98.19 5 GLU B N 1
ATOM 3110 C CA . GLU B 1 5 ? -18.656 42.156 11.719 1 98.19 5 GLU B CA 1
ATOM 3111 C C . GLU B 1 5 ? -17.891 42.062 10.398 1 98.19 5 GLU B C 1
ATOM 3113 O O . GLU B 1 5 ? -18.469 41.75 9.359 1 98.19 5 GLU B O 1
ATOM 3118 N N . ARG B 1 6 ? -16.609 42.375 10.438 1 98.25 6 ARG B N 1
ATOM 3119 C CA . ARG B 1 6 ? -15.742 42.219 9.273 1 98.25 6 ARG B CA 1
ATOM 3120 C C . ARG B 1 6 ? -15.625 40.75 8.875 1 98.25 6 ARG B C 1
ATOM 3122 O O . ARG B 1 6 ? -15.617 40.406 7.688 1 98.25 6 ARG B O 1
ATOM 3129 N N . LEU B 1 7 ? -15.453 39.906 9.914 1 98.44 7 LEU B N 1
ATOM 3130 C CA . LEU B 1 7 ? -15.328 38.469 9.656 1 98.44 7 LEU B CA 1
ATOM 3131 C C . LEU B 1 7 ? -16.516 37.969 8.859 1 98.44 7 LEU B C 1
ATOM 3133 O O . LEU B 1 7 ? -16.359 37.188 7.914 1 98.44 7 LEU B O 1
ATOM 3137 N N . LEU B 1 8 ? -17.703 38.406 9.234 1 98.12 8 LEU B N 1
ATOM 3138 C CA . LEU B 1 8 ? -18.938 37.938 8.594 1 98.12 8 LEU B CA 1
ATOM 3139 C C . LEU B 1 8 ? -18.953 38.312 7.113 1 98.12 8 LEU B C 1
ATOM 3141 O O . LEU B 1 8 ? -19.578 37.625 6.301 1 98.12 8 LEU B O 1
ATOM 3145 N N . GLN B 1 9 ? -18.25 39.344 6.781 1 97.62 9 GLN B N 1
ATOM 3146 C CA . GLN B 1 9 ? -18.141 39.75 5.383 1 97.62 9 GLN B CA 1
ATOM 3147 C C . GLN B 1 9 ? -17.062 38.969 4.664 1 97.62 9 GLN B C 1
ATOM 3149 O O . GLN B 1 9 ? -17.266 38.5 3.537 1 97.62 9 GLN B O 1
ATOM 3154 N N . TYR B 1 10 ? -15.938 38.781 5.281 1 98.56 10 TYR B N 1
ATOM 3155 C CA . TYR B 1 10 ? -14.789 38.125 4.66 1 98.56 10 TYR B CA 1
ATOM 3156 C C . TYR B 1 10 ? -15.055 36.656 4.402 1 98.56 10 TYR B C 1
ATOM 3158 O O . TYR B 1 10 ? -14.594 36.094 3.404 1 98.56 10 TYR B O 1
ATOM 3166 N N . VAL B 1 11 ? -15.836 35.969 5.316 1 97.81 11 VAL B N 1
ATOM 3167 C CA . VAL B 1 11 ? -16.016 34.531 5.238 1 97.81 11 VAL B CA 1
ATOM 3168 C C . VAL B 1 11 ? -16.891 34.188 4.031 1 97.81 11 VAL B C 1
ATOM 3170 O O . VAL B 1 11 ? -16.875 33.031 3.561 1 97.81 11 VAL B O 1
ATOM 3173 N N . ARG B 1 12 ? -17.516 35.125 3.514 1 96.44 12 ARG B N 1
ATOM 3174 C CA . ARG B 1 12 ? -18.391 34.906 2.363 1 96.44 12 ARG B CA 1
ATOM 3175 C C . ARG B 1 12 ? -17.578 34.875 1.068 1 96.44 12 ARG B C 1
ATOM 3177 O O . ARG B 1 12 ? -18.078 34.406 0.035 1 96.44 12 ARG B O 1
ATOM 3184 N N . VAL B 1 13 ? -16.344 35.344 1.1 1 97.81 13 VAL B N 1
ATOM 3185 C CA . VAL B 1 13 ? -15.461 35.312 -0.063 1 97.81 13 VAL B CA 1
ATOM 3186 C C . VAL B 1 13 ? -14.758 33.938 -0.121 1 97.81 13 VAL B C 1
ATOM 3188 O O . VAL B 1 13 ? -14.094 33.531 0.837 1 97.81 13 VAL B O 1
ATOM 3191 N N . HIS B 1 14 ? -14.953 33.219 -1.223 1 97.94 14 HIS B N 1
ATOM 3192 C CA . HIS B 1 14 ? -14.344 31.906 -1.389 1 97.94 14 HIS B CA 1
ATOM 3193 C C . HIS B 1 14 ? -12.859 32.031 -1.731 1 97.94 14 HIS B C 1
ATOM 3195 O O . HIS B 1 14 ? -12.508 32.438 -2.834 1 97.94 14 HIS B O 1
ATOM 3201 N N . THR B 1 15 ? -11.984 31.547 -0.76 1 98.06 15 THR B N 1
ATOM 3202 C CA . THR B 1 15 ? -10.562 31.781 -0.972 1 98.06 15 THR B CA 1
ATOM 3203 C C . THR B 1 15 ? -9.766 30.5 -0.732 1 98.06 15 THR B C 1
ATOM 3205 O O . THR B 1 15 ? -8.586 30.547 -0.376 1 98.06 15 THR B O 1
ATOM 3208 N N . THR B 1 16 ? -10.383 29.344 -0.885 1 96.44 16 THR B N 1
ATOM 3209 C CA . THR B 1 16 ? -9.719 28.078 -0.6 1 96.44 16 THR B CA 1
ATOM 3210 C C . THR B 1 16 ? -8.5 27.891 -1.502 1 96.44 16 THR B C 1
ATOM 3212 O O . THR B 1 16 ? -8.578 28.125 -2.711 1 96.44 16 THR B O 1
ATOM 3215 N N . SER B 1 17 ? -7.344 27.562 -0.903 1 95.38 17 SER B N 1
ATOM 3216 C CA . SER B 1 17 ? -6.133 27.266 -1.661 1 95.38 17 SER B CA 1
ATOM 3217 C C . SER B 1 17 ? -6.195 25.875 -2.277 1 95.38 17 SER B C 1
ATOM 3219 O O . SER B 1 17 ? -7.039 25.062 -1.9 1 95.38 17 SER B O 1
ATOM 3221 N N . ASP B 1 18 ? -5.367 25.672 -3.312 1 92 18 ASP B N 1
ATOM 3222 C CA . ASP B 1 18 ? -5.324 24.422 -4.051 1 92 18 ASP B CA 1
ATOM 3223 C C . ASP B 1 18 ? -3.922 23.812 -4.039 1 92 18 ASP B C 1
ATOM 3225 O O . ASP B 1 18 ? -3.053 24.25 -4.805 1 92 18 ASP B O 1
ATOM 3229 N N . PRO B 1 19 ? -3.701 22.781 -3.242 1 84.44 19 PRO B N 1
ATOM 3230 C CA . PRO B 1 19 ? -2.357 22.203 -3.154 1 84.44 19 PRO B CA 1
ATOM 3231 C C . PRO B 1 19 ? -1.91 21.547 -4.457 1 84.44 19 PRO B C 1
ATOM 3233 O O . PRO B 1 19 ? -0.728 21.234 -4.625 1 84.44 19 PRO B O 1
ATOM 3236 N N . ASN B 1 20 ? -2.779 21.375 -5.461 1 81.38 20 ASN B N 1
ATOM 3237 C CA . ASN B 1 20 ? -2.453 20.625 -6.676 1 81.38 20 ASN B CA 1
ATOM 3238 C C . ASN B 1 20 ? -2.244 21.562 -7.863 1 81.38 20 ASN B C 1
ATOM 3240 O O . ASN B 1 20 ? -1.931 21.109 -8.969 1 81.38 20 ASN B O 1
ATOM 3244 N N . SER B 1 21 ? -2.355 22.766 -7.652 1 89.31 21 SER B N 1
ATOM 3245 C CA . SER B 1 21 ? -2.395 23.688 -8.773 1 89.31 21 SER B CA 1
ATOM 3246 C C . SER B 1 21 ? -1.002 23.922 -9.352 1 89.31 21 SER B C 1
ATOM 3248 O O . SER B 1 21 ? -0.856 24.203 -10.547 1 89.31 21 SER B O 1
ATOM 3250 N N . GLY B 1 22 ? 0.059 23.938 -8.578 1 87.25 22 GLY B N 1
ATOM 3251 C CA . GLY B 1 22 ? 1.419 24.234 -9.008 1 87.25 22 GLY B CA 1
ATOM 3252 C C . GLY B 1 22 ? 1.665 25.703 -9.266 1 87.25 22 GLY B C 1
ATOM 3253 O O . GLY B 1 22 ? 2.771 26.094 -9.648 1 87.25 22 GLY B O 1
ATOM 3254 N N . THR B 1 23 ? 0.714 26.484 -9.086 1 92.56 23 THR B N 1
ATOM 3255 C CA . THR B 1 23 ? 0.843 27.922 -9.281 1 92.56 23 THR B CA 1
ATOM 3256 C C . THR B 1 23 ? 0.875 28.656 -7.941 1 92.56 23 THR B C 1
ATOM 3258 O O . THR B 1 23 ? 0.585 28.062 -6.902 1 92.56 23 THR B O 1
ATOM 3261 N N . HIS B 1 24 ? 1.362 30 -7.996 1 94.06 24 HIS B N 1
ATOM 3262 C CA . HIS B 1 24 ? 1.349 30.875 -6.824 1 94.06 24 HIS B CA 1
ATOM 3263 C C . HIS B 1 24 ? 0.794 32.25 -7.164 1 94.06 24 HIS B C 1
ATOM 3265 O O . HIS B 1 24 ? 1.359 32.969 -7.996 1 94.06 24 HIS B O 1
ATOM 3271 N N . PRO B 1 25 ? -0.356 32.688 -6.484 1 96 25 PRO B N 1
ATOM 3272 C CA . PRO B 1 25 ? -1.126 31.891 -5.531 1 96 25 PRO B CA 1
ATOM 3273 C C . PRO B 1 25 ? -1.708 30.625 -6.16 1 96 25 PRO B C 1
ATOM 3275 O O . PRO B 1 25 ? -1.821 30.547 -7.383 1 96 25 PRO B O 1
ATOM 3278 N N . SER B 1 26 ? -1.991 29.688 -5.367 1 95.75 26 SER B N 1
ATOM 3279 C CA . SER B 1 26 ? -2.457 28.375 -5.832 1 95.75 26 SER B CA 1
ATOM 3280 C C . SER B 1 26 ? -3.846 28.484 -6.457 1 95.75 26 SER B C 1
ATOM 3282 O O . SER B 1 26 ? -4.246 27.609 -7.234 1 95.75 26 SER B O 1
ATOM 3284 N N . SER B 1 27 ? -4.68 29.469 -6.098 1 96.19 27 SER B N 1
ATOM 3285 C CA . SER B 1 27 ? -5.992 29.719 -6.684 1 96.19 27 SER B CA 1
ATOM 3286 C C . SER B 1 27 ? -6.223 31.219 -6.895 1 96.19 27 SER B C 1
ATOM 3288 O O . SER B 1 27 ? -5.941 32.031 -6.012 1 96.19 27 SER B O 1
ATOM 3290 N N . ALA B 1 28 ? -6.777 31.578 -8.031 1 96.88 28 ALA B N 1
ATOM 3291 C CA . ALA B 1 28 ? -6.973 32.969 -8.422 1 96.88 28 ALA B CA 1
ATOM 3292 C C . ALA B 1 28 ? -8.031 33.625 -7.543 1 96.88 28 ALA B C 1
ATOM 3294 O O . ALA B 1 28 ? -8.008 34.844 -7.344 1 96.88 28 ALA B O 1
ATOM 3295 N N . ARG B 1 29 ? -8.93 32.875 -7.023 1 97.56 29 ARG B N 1
ATOM 3296 C CA . ARG B 1 29 ? -10.047 33.375 -6.238 1 97.56 29 ARG B CA 1
ATOM 3297 C C . ARG B 1 29 ? -9.555 34.094 -4.977 1 97.56 29 ARG B C 1
ATOM 3299 O O . ARG B 1 29 ? -10.281 34.906 -4.387 1 97.56 29 ARG B O 1
ATOM 3306 N N . GLN B 1 30 ? -8.367 33.812 -4.508 1 98.31 30 GLN B N 1
ATOM 3307 C CA . GLN B 1 30 ? -7.82 34.5 -3.338 1 98.31 30 GLN B CA 1
ATOM 3308 C C . GLN B 1 30 ? -7.66 35.969 -3.592 1 98.31 30 GLN B C 1
ATOM 3310 O O . GLN B 1 30 ? -7.699 36.781 -2.656 1 98.31 30 GLN B O 1
ATOM 3315 N N . PHE B 1 31 ? -7.527 36.406 -4.867 1 98.5 31 PHE B N 1
ATOM 3316 C CA . PHE B 1 31 ? -7.398 37.812 -5.227 1 98.5 31 PHE B CA 1
ATOM 3317 C C . PHE B 1 31 ? -8.68 38.562 -4.895 1 98.5 31 PHE B C 1
ATOM 3319 O O . PHE B 1 31 ? -8.641 39.781 -4.676 1 98.5 31 PHE B O 1
ATOM 3326 N N . ASP B 1 32 ? -9.766 37.844 -4.906 1 98.62 32 ASP B N 1
ATOM 3327 C CA . ASP B 1 32 ? -11.031 38.531 -4.602 1 98.62 32 ASP B CA 1
ATOM 3328 C C . ASP B 1 32 ? -10.992 39.156 -3.215 1 98.62 32 ASP B C 1
ATOM 3330 O O . ASP B 1 32 ? -11.352 40.344 -3.059 1 98.62 32 ASP B O 1
ATOM 3334 N N . LEU B 1 33 ? -10.539 38.406 -2.277 1 98.69 33 LEU B N 1
ATOM 3335 C CA . LEU B 1 33 ? -10.438 38.969 -0.932 1 98.69 33 LEU B CA 1
ATOM 3336 C C . LEU B 1 33 ? -9.297 39.969 -0.848 1 98.69 33 LEU B C 1
ATOM 3338 O O . LEU B 1 33 ? -9.422 41 -0.187 1 98.69 33 LEU B O 1
ATOM 3342 N N . ALA B 1 34 ? -8.227 39.688 -1.501 1 98.81 34 ALA B N 1
ATOM 3343 C CA . ALA B 1 34 ? -7.082 40.594 -1.48 1 98.81 34 ALA B CA 1
ATOM 3344 C C . ALA B 1 34 ? -7.48 41.969 -1.937 1 98.81 34 ALA B C 1
ATOM 3346 O O . ALA B 1 34 ? -7.141 42.969 -1.287 1 98.81 34 ALA B O 1
ATOM 3347 N N . ARG B 1 35 ? -8.141 42.031 -3.014 1 98.69 35 ARG B N 1
ATOM 3348 C CA . ARG B 1 35 ? -8.555 43.312 -3.57 1 98.69 35 ARG B CA 1
ATOM 3349 C C . ARG B 1 35 ? -9.523 44.031 -2.635 1 98.69 35 ARG B C 1
ATOM 3351 O O . ARG B 1 35 ? -9.453 45.25 -2.471 1 98.69 35 ARG B O 1
ATOM 3358 N N . MET B 1 36 ? -10.383 43.281 -2.068 1 98.75 36 MET B N 1
ATOM 3359 C CA . MET B 1 36 ? -11.297 43.844 -1.082 1 98.75 36 MET B CA 1
ATOM 3360 C C . MET B 1 36 ? -10.539 44.469 0.093 1 98.75 36 MET B C 1
ATOM 3362 O O . MET B 1 36 ? -10.891 45.531 0.584 1 98.75 36 MET B O 1
ATOM 3366 N N . LEU B 1 37 ? -9.562 43.75 0.565 1 98.81 37 LEU B N 1
ATOM 3367 C CA . LEU B 1 37 ? -8.797 44.219 1.726 1 98.81 37 LEU B CA 1
ATOM 3368 C C . LEU B 1 37 ? -7.977 45.438 1.396 1 98.81 37 LEU B C 1
ATOM 3370 O O . LEU B 1 37 ? -7.824 46.344 2.238 1 98.81 37 LEU B O 1
ATOM 3374 N N . VAL B 1 38 ? -7.41 45.5 0.2 1 98.81 38 VAL B N 1
ATOM 3375 C CA . VAL B 1 38 ? -6.652 46.688 -0.222 1 98.81 38 VAL B CA 1
ATOM 3376 C C . VAL B 1 38 ? -7.551 47.906 -0.187 1 98.81 38 VAL B C 1
ATOM 3378 O O . VAL B 1 38 ? -7.168 48.938 0.349 1 98.81 38 VAL B O 1
ATOM 3381 N N . GLU B 1 39 ? -8.703 47.812 -0.737 1 98.56 39 GLU B N 1
ATOM 3382 C CA . GLU B 1 39 ? -9.641 48.938 -0.749 1 98.56 39 GLU B CA 1
ATOM 3383 C C . GLU B 1 39 ? -10.016 49.344 0.669 1 98.56 39 GLU B C 1
ATOM 3385 O O . GLU B 1 39 ? -10.086 50.531 0.969 1 98.56 39 GLU B O 1
ATOM 3390 N N . GLU B 1 40 ? -10.266 48.375 1.471 1 98.38 40 GLU B N 1
ATOM 3391 C CA . GLU B 1 40 ? -10.625 48.688 2.85 1 98.38 40 GLU B CA 1
ATOM 3392 C C . GLU B 1 40 ? -9.469 49.344 3.584 1 98.38 40 GLU B C 1
ATOM 3394 O O . GLU B 1 40 ? -9.664 50.312 4.348 1 98.38 40 GLU B O 1
ATOM 3399 N N . LEU B 1 41 ? -8.305 48.844 3.422 1 98.56 41 LEU B N 1
ATOM 3400 C CA . LEU B 1 41 ? -7.125 49.438 4.035 1 98.56 41 LEU B CA 1
ATOM 3401 C C . LEU B 1 41 ? -6.984 50.906 3.621 1 98.56 41 LEU B C 1
ATOM 3403 O O . LEU B 1 41 ? -6.703 51.75 4.453 1 98.56 41 LEU B O 1
ATOM 3407 N N . LYS B 1 42 ? -7.156 51.156 2.383 1 98.06 42 LYS B N 1
ATOM 3408 C CA . LYS B 1 42 ? -7.078 52.531 1.895 1 98.06 42 LYS B CA 1
ATOM 3409 C C . LYS B 1 42 ? -8.133 53.406 2.559 1 98.06 42 LYS B C 1
ATOM 3411 O O . LYS B 1 42 ? -7.848 54.562 2.941 1 98.06 42 LYS B O 1
ATOM 3416 N N . THR B 1 43 ? -9.273 52.906 2.701 1 97.12 43 THR B N 1
ATOM 3417 C CA . THR B 1 43 ? -10.352 53.656 3.355 1 97.12 43 THR B CA 1
ATOM 3418 C C . THR B 1 43 ? -10 53.938 4.816 1 97.12 43 THR B C 1
ATOM 3420 O O . THR B 1 43 ? -10.422 54.938 5.371 1 97.12 43 THR B O 1
ATOM 3423 N N . LEU B 1 44 ? -9.195 53.094 5.398 1 96.19 44 LEU B N 1
ATOM 3424 C CA . LEU B 1 44 ? -8.828 53.25 6.801 1 96.19 44 LEU B CA 1
ATOM 3425 C C . LEU B 1 44 ? -7.59 54.125 6.949 1 96.19 44 LEU B C 1
ATOM 3427 O O . LEU B 1 44 ? -7.094 54.312 8.062 1 96.19 44 LEU B O 1
ATOM 3431 N N . GLY B 1 45 ? -7.039 54.562 5.91 1 93.5 45 GLY B N 1
ATOM 3432 C CA . GLY B 1 45 ? -5.938 55.531 5.996 1 93.5 45 GLY B CA 1
ATOM 3433 C C . GLY B 1 45 ? -4.598 54.906 5.625 1 93.5 45 GLY B C 1
ATOM 3434 O O . GLY B 1 45 ? -3.566 55.594 5.699 1 93.5 45 GLY B O 1
ATOM 3435 N N . VAL B 1 46 ? -4.562 53.688 5.285 1 97.5 46 VAL B N 1
ATOM 3436 C CA . VAL B 1 46 ? -3.352 53.062 4.766 1 97.5 46 VAL B CA 1
ATOM 3437 C C . VAL B 1 46 ? -3.26 53.281 3.258 1 97.5 46 VAL B C 1
ATOM 3439 O O . VAL B 1 46 ? -3.539 52.375 2.469 1 97.5 46 VAL B O 1
ATOM 3442 N N . GLU B 1 47 ? -2.721 54.344 2.91 1 96 47 GLU B N 1
ATOM 3443 C CA . GLU B 1 47 ? -2.822 54.844 1.546 1 96 47 GLU B CA 1
ATOM 3444 C C . GLU B 1 47 ? -1.954 54.062 0.587 1 96 47 GLU B C 1
ATOM 3446 O O . GLU B 1 47 ? -2.279 53.906 -0.596 1 96 47 GLU B O 1
ATOM 3451 N N . ASP B 1 48 ? -0.91 53.469 1.069 1 98 48 ASP B N 1
ATOM 3452 C CA . ASP B 1 48 ? 0.032 52.781 0.201 1 98 48 ASP B CA 1
ATOM 3453 C C . ASP B 1 48 ? -0.338 51.312 0.065 1 98 48 ASP B C 1
ATOM 3455 O O . ASP B 1 48 ? 0.455 50.5 -0.434 1 98 48 ASP B O 1
ATOM 3459 N N . ALA B 1 49 ? -1.539 50.969 0.503 1 98.62 49 ALA B N 1
ATOM 3460 C CA . ALA B 1 49 ? -1.949 49.562 0.452 1 98.62 49 ALA B CA 1
ATOM 3461 C C . ALA B 1 49 ? -2.012 49.062 -0.989 1 98.62 49 ALA B C 1
ATOM 3463 O O . ALA B 1 49 ? -2.463 49.781 -1.883 1 98.62 49 ALA B O 1
ATOM 3464 N N . PHE B 1 50 ? -1.502 47.812 -1.266 1 98.62 50 PHE B N 1
ATOM 3465 C CA . PHE B 1 50 ? -1.555 47.219 -2.594 1 98.62 50 PHE B CA 1
ATOM 3466 C C . PHE B 1 50 ? -1.499 45.688 -2.5 1 98.62 50 PHE B C 1
ATOM 3468 O O . PHE B 1 50 ? -1.211 45.125 -1.437 1 98.62 50 PHE B O 1
ATOM 3475 N N . VAL B 1 51 ? -1.9 45.062 -3.514 1 98.69 51 VAL B N 1
ATOM 3476 C CA . VAL B 1 51 ? -1.733 43.625 -3.695 1 98.69 51 VAL B CA 1
ATOM 3477 C C . VAL B 1 51 ? -0.788 43.375 -4.867 1 98.69 51 VAL B C 1
ATOM 3479 O O . VAL B 1 51 ? -0.903 44 -5.922 1 98.69 51 VAL B O 1
ATOM 3482 N N . ASP B 1 52 ? 0.199 42.531 -4.641 1 98.06 52 ASP B N 1
ATOM 3483 C CA . ASP B 1 52 ? 1.17 42.281 -5.703 1 98.06 52 ASP B CA 1
ATOM 3484 C C . ASP B 1 52 ? 0.713 41.156 -6.613 1 98.06 52 ASP B C 1
ATOM 3486 O O . ASP B 1 52 ? -0.42 40.688 -6.508 1 98.06 52 ASP B O 1
ATOM 3490 N N . GLU B 1 53 ? 1.542 40.75 -7.566 1 97.44 53 GLU B N 1
ATOM 3491 C CA . GLU B 1 53 ? 1.181 39.781 -8.586 1 97.44 53 GLU B CA 1
ATOM 3492 C C . GLU B 1 53 ? 1.035 38.375 -7.984 1 97.44 53 GLU B C 1
ATOM 3494 O O . GLU B 1 53 ? 0.443 37.5 -8.602 1 97.44 53 GLU B O 1
ATOM 3499 N N . HIS B 1 54 ? 1.562 38.219 -6.836 1 97.75 54 HIS B N 1
ATOM 3500 C CA . HIS B 1 54 ? 1.496 36.938 -6.184 1 97.75 54 HIS B CA 1
ATOM 3501 C C . HIS B 1 54 ? 0.437 36.906 -5.086 1 97.75 54 HIS B C 1
ATOM 3503 O O . HIS B 1 54 ? 0.388 35.969 -4.277 1 97.75 54 HIS B O 1
ATOM 3509 N N . CYS B 1 55 ? -0.374 37.906 -4.988 1 98.44 55 CYS B N 1
ATOM 3510 C CA . CYS B 1 55 ? -1.565 38 -4.152 1 98.44 55 CYS B CA 1
ATOM 3511 C C . CYS B 1 55 ? -1.195 38.312 -2.709 1 98.44 55 CYS B C 1
ATOM 3513 O O . CYS B 1 55 ? -1.915 37.938 -1.782 1 98.44 55 CYS B O 1
ATOM 3515 N N . TYR B 1 56 ? -0.024 38.875 -2.48 1 98.75 56 TYR B N 1
ATOM 3516 C CA . TYR B 1 56 ? 0.311 39.438 -1.169 1 98.75 56 TYR B CA 1
ATOM 3517 C C . TYR B 1 56 ? -0.227 40.844 -1.012 1 98.75 56 TYR B C 1
ATOM 3519 O O . TYR B 1 56 ? 0.018 41.719 -1.859 1 98.75 56 TYR B O 1
ATOM 3527 N N . VAL B 1 57 ? -0.982 41.062 0.039 1 98.88 57 VAL B N 1
ATOM 3528 C CA . VAL B 1 57 ? -1.441 42.406 0.371 1 98.88 57 VAL B CA 1
ATOM 3529 C C . VAL B 1 57 ? -0.464 43.062 1.344 1 98.88 57 VAL B C 1
ATOM 3531 O O . VAL B 1 57 ? -0.083 42.469 2.352 1 98.88 57 VAL B O 1
ATOM 3534 N N . TYR B 1 58 ? -0.045 44.25 0.992 1 98.75 58 TYR B N 1
ATOM 3535 C CA . TYR B 1 58 ? 0.827 45.031 1.86 1 98.75 58 TYR B CA 1
ATOM 3536 C C . TYR B 1 58 ? 0.239 46.406 2.123 1 98.75 58 TYR B C 1
ATOM 3538 O O . TYR B 1 58 ? -0.52 46.938 1.304 1 98.75 58 TYR B O 1
ATOM 3546 N N . GLY B 1 59 ? 0.596 46.969 3.264 1 98.56 59 GLY B N 1
ATOM 3547 C CA . GLY B 1 59 ? 0.285 48.344 3.617 1 98.56 59 GLY B CA 1
ATOM 3548 C C . GLY B 1 59 ? 1.004 48.812 4.867 1 98.56 59 GLY B C 1
ATOM 3549 O O . GLY B 1 59 ? 1.44 48 5.684 1 98.56 59 GLY B O 1
ATOM 3550 N N . THR B 1 60 ? 1.102 50.125 4.973 1 98.25 60 THR B N 1
ATOM 3551 C CA . THR B 1 60 ? 1.809 50.688 6.113 1 98.25 60 THR B CA 1
ATOM 3552 C C . THR B 1 60 ? 1.009 51.812 6.734 1 98.25 60 THR B C 1
ATOM 3554 O O . THR B 1 60 ? 0.504 52.688 6.02 1 98.25 60 THR B O 1
ATOM 3557 N N . LEU B 1 61 ? 0.792 51.719 8.016 1 97.94 61 LEU B N 1
ATOM 3558 C CA . LEU B 1 61 ? 0.322 52.875 8.781 1 97.94 61 LEU B CA 1
ATOM 3559 C C . LEU B 1 61 ? 1.494 53.656 9.375 1 97.94 61 LEU B C 1
ATOM 3561 O O . LEU B 1 61 ? 2.207 53.125 10.242 1 97.94 61 LEU B O 1
ATOM 3565 N N . PRO B 1 62 ? 1.697 54.875 8.898 1 97.06 62 PRO B N 1
ATOM 3566 C CA . PRO B 1 62 ? 2.855 55.625 9.391 1 97.06 62 PRO B CA 1
ATOM 3567 C C . PRO B 1 62 ? 2.799 55.875 10.891 1 97.06 62 PRO B C 1
ATOM 3569 O O . PRO B 1 62 ? 1.712 55.969 11.469 1 97.06 62 PRO B O 1
ATOM 3572 N N . ALA B 1 63 ? 3.979 56.062 11.484 1 97.5 63 ALA B N 1
ATOM 3573 C CA . ALA B 1 63 ? 4.074 56.375 12.906 1 97.5 63 ALA B CA 1
ATOM 3574 C C . ALA B 1 63 ? 3.322 57.656 13.227 1 97.5 63 ALA B C 1
ATOM 3576 O O . ALA B 1 63 ? 3.279 58.594 12.414 1 97.5 63 ALA B O 1
ATOM 3577 N N . THR B 1 64 ? 2.736 57.688 14.398 1 97.31 64 THR B N 1
ATOM 3578 C CA . THR B 1 64 ? 2.178 58.969 14.875 1 97.31 64 THR B CA 1
ATOM 3579 C C . THR B 1 64 ? 3.287 59.906 15.289 1 97.31 64 THR B C 1
ATOM 3581 O O . THR B 1 64 ? 4.414 59.5 15.555 1 97.31 64 THR B O 1
ATOM 3584 N N . PRO B 1 65 ? 2.914 61.156 15.258 1 96.12 65 PRO B N 1
ATOM 3585 C CA . PRO B 1 65 ? 3.932 62.125 15.688 1 96.12 65 PRO B CA 1
ATOM 3586 C C . PRO B 1 65 ? 4.547 61.781 17.031 1 96.12 65 PRO B C 1
ATOM 3588 O O . PRO B 1 65 ? 3.82 61.5 17.984 1 96.12 65 PRO B O 1
ATOM 3591 N N . GLY B 1 66 ? 5.832 61.75 17.047 1 96.56 66 GLY B N 1
ATOM 3592 C CA . GLY B 1 66 ? 6.547 61.469 18.281 1 96.56 66 GLY B CA 1
ATOM 3593 C C . GLY B 1 66 ? 6.949 60 18.406 1 96.56 66 GLY B C 1
ATOM 3594 O O . GLY B 1 66 ? 7.762 59.656 19.266 1 96.56 66 GLY B O 1
ATOM 3595 N N . CYS B 1 67 ? 6.441 59.188 17.5 1 97.56 67 CYS B N 1
ATOM 3596 C CA . CYS B 1 67 ? 6.719 57.781 17.578 1 97.56 67 CYS B CA 1
ATOM 3597 C C . CYS B 1 67 ? 7.535 57.312 16.375 1 97.56 67 CYS B C 1
ATOM 3599 O O . CYS B 1 67 ? 7.629 56.094 16.109 1 97.56 67 CYS B O 1
ATOM 3601 N N . GLU B 1 68 ? 8.148 58.188 15.641 1 95.88 68 GLU B N 1
ATOM 3602 C CA . GLU B 1 68 ? 8.875 57.875 14.414 1 95.88 68 GLU B CA 1
ATOM 3603 C C . GLU B 1 68 ? 10.125 57.062 14.711 1 95.88 68 GLU B C 1
ATOM 3605 O O . GLU B 1 68 ? 10.594 56.312 13.867 1 95.88 68 GLU B O 1
ATOM 3610 N N . GLY B 1 69 ? 10.602 57.125 15.922 1 96.19 69 GLY B N 1
ATOM 3611 C CA . GLY B 1 69 ? 11.805 56.406 16.312 1 96.19 69 GLY B CA 1
ATOM 3612 C C . GLY B 1 69 ? 11.523 55.062 16.922 1 96.19 69 GLY B C 1
ATOM 3613 O O . GLY B 1 69 ? 12.445 54.281 17.203 1 96.19 69 GLY B O 1
ATOM 3614 N N . LYS B 1 70 ? 10.297 54.75 17.094 1 97.62 70 LYS B N 1
ATOM 3615 C CA . LYS B 1 70 ? 9.914 53.469 17.656 1 97.62 70 LYS B CA 1
ATOM 3616 C C . LYS B 1 70 ? 10.047 52.344 16.625 1 97.62 70 LYS B C 1
ATOM 3618 O O . LYS B 1 70 ? 10.078 52.594 15.422 1 97.62 70 LYS B O 1
ATOM 3623 N N . PRO B 1 71 ? 10.172 51.156 17.078 1 97.56 71 PRO B N 1
ATOM 3624 C CA . PRO B 1 71 ? 10.305 50.031 16.125 1 97.56 71 PRO B CA 1
ATOM 3625 C C . PRO B 1 71 ? 9.094 49.875 15.219 1 97.56 71 PRO B C 1
ATOM 3627 O O . PRO B 1 71 ? 7.961 50.156 15.633 1 97.56 71 PRO B O 1
ATOM 3630 N N . ALA B 1 72 ? 9.359 49.469 13.977 1 98.31 72 ALA B N 1
ATOM 3631 C CA . ALA B 1 72 ? 8.297 49.125 13.039 1 98.31 72 ALA B CA 1
ATOM 3632 C C . ALA B 1 72 ? 7.73 47.719 13.328 1 98.31 72 ALA B C 1
ATOM 3634 O O . ALA B 1 72 ? 8.461 46.75 13.32 1 98.31 72 ALA B O 1
ATOM 3635 N N . LEU B 1 73 ? 6.504 47.688 13.617 1 98.69 73 LEU B N 1
ATOM 3636 C CA . LEU B 1 73 ? 5.832 46.438 13.977 1 98.69 73 LEU B CA 1
ATOM 3637 C C . LEU B 1 73 ? 5.035 45.906 12.797 1 98.69 73 LEU B C 1
ATOM 3639 O O . LEU B 1 73 ? 4.293 46.656 12.148 1 98.69 73 LEU B O 1
ATOM 3643 N N . GLY B 1 74 ? 5.266 44.625 12.484 1 98.75 74 GLY B N 1
ATOM 3644 C CA . GLY B 1 74 ? 4.461 43.969 11.469 1 98.75 74 GLY B CA 1
ATOM 3645 C C . GLY B 1 74 ? 3.303 43.188 12.047 1 98.75 74 GLY B C 1
ATOM 3646 O O . GLY B 1 74 ? 3.439 42.531 13.086 1 98.75 74 GLY B O 1
ATOM 3647 N N . LEU B 1 75 ? 2.139 43.219 11.438 1 98.88 75 LEU B N 1
ATOM 3648 C CA . LEU B 1 75 ? 0.983 42.375 11.688 1 98.88 75 LEU B CA 1
ATOM 3649 C C . LEU B 1 75 ? 0.586 41.594 10.43 1 98.88 75 LEU B C 1
ATOM 3651 O O . LEU B 1 75 ? 0.326 42.219 9.391 1 98.88 75 LEU B O 1
ATOM 3655 N N . ILE B 1 76 ? 0.555 40.25 10.594 1 98.75 76 ILE B N 1
ATOM 3656 C CA . ILE B 1 76 ? 0.392 39.406 9.414 1 98.75 76 ILE B CA 1
ATOM 3657 C C . ILE B 1 76 ? -0.717 38.406 9.648 1 98.75 76 ILE B C 1
ATOM 3659 O O . ILE B 1 76 ? -0.821 37.844 10.742 1 98.75 76 ILE B O 1
ATOM 3663 N N . ALA B 1 77 ? -1.591 38.156 8.703 1 98.56 77 ALA B N 1
ATOM 3664 C CA . ALA B 1 77 ? -2.582 37.094 8.656 1 98.56 77 ALA B CA 1
ATOM 3665 C C . ALA B 1 77 ? -2.686 36.5 7.25 1 98.56 77 ALA B C 1
ATOM 3667 O O . ALA B 1 77 ? -2.061 37 6.312 1 98.56 77 ALA B O 1
ATOM 3668 N N . HIS B 1 78 ? -3.363 35.375 7.086 1 98.19 78 HIS B N 1
ATOM 3669 C CA . HIS B 1 78 ? -3.48 34.812 5.742 1 98.19 78 HIS B CA 1
ATOM 3670 C C . HIS B 1 78 ? -4.934 34.812 5.277 1 98.19 78 HIS B C 1
ATOM 3672 O O . HIS B 1 78 ? -5.852 34.875 6.094 1 98.19 78 HIS B O 1
ATOM 3678 N N . MET B 1 79 ? -5.07 34.75 3.975 1 98.38 79 MET B N 1
ATOM 3679 C CA . MET B 1 79 ? -6.383 34.969 3.375 1 98.38 79 MET B CA 1
ATOM 3680 C C . MET B 1 79 ? -7.02 33.625 2.982 1 98.38 79 MET B C 1
ATOM 3682 O O . MET B 1 79 ? -8.25 33.531 2.936 1 98.38 79 MET B O 1
ATOM 3686 N N . ASP B 1 80 ? -6.195 32.688 2.701 1 97.19 80 ASP B N 1
ATOM 3687 C CA . ASP B 1 80 ? -6.727 31.438 2.154 1 97.19 80 ASP B CA 1
ATOM 3688 C C . ASP B 1 80 ? -7.344 30.578 3.252 1 97.19 80 ASP B C 1
ATOM 3690 O O . ASP B 1 80 ? -7.152 30.844 4.441 1 97.19 80 ASP B O 1
ATOM 3694 N N . THR B 1 81 ? -8.211 29.641 2.844 1 94.94 81 THR B N 1
ATOM 3695 C CA . THR B 1 81 ? -8.75 28.625 3.744 1 94.94 81 THR B CA 1
ATOM 3696 C C . THR B 1 81 ? -8.297 27.234 3.33 1 94.94 81 THR B C 1
ATOM 3698 O O . THR B 1 81 ? -7.828 27.031 2.205 1 94.94 81 THR B O 1
ATOM 3701 N N . ALA B 1 82 ? -8.383 26.375 4.281 1 88.06 82 ALA B N 1
ATOM 3702 C CA . ALA B 1 82 ? -7.977 24.984 4.039 1 88.06 82 ALA B CA 1
ATOM 3703 C C . ALA B 1 82 ? -8.961 24.281 3.107 1 88.06 82 ALA B C 1
ATOM 3705 O O . ALA B 1 82 ? -10.078 24.766 2.898 1 88.06 82 ALA B O 1
ATOM 3706 N N . ASN B 1 83 ? -8.539 23.188 2.533 1 85.44 83 ASN B N 1
ATOM 3707 C CA . ASN B 1 83 ? -9.391 22.453 1.608 1 85.44 83 ASN B CA 1
ATOM 3708 C C . ASN B 1 83 ? -9.969 21.203 2.26 1 85.44 83 ASN B C 1
ATOM 3710 O O . ASN B 1 83 ? -10.492 20.312 1.571 1 85.44 83 ASN B O 1
ATOM 3714 N N . ASP B 1 84 ? -9.891 21.062 3.553 1 76.75 84 ASP B N 1
ATOM 3715 C CA . ASP B 1 84 ? -10.398 19.891 4.281 1 76.75 84 ASP B CA 1
ATOM 3716 C C . ASP B 1 84 ? -11.93 19.875 4.27 1 76.75 84 ASP B C 1
ATOM 3718 O O . ASP B 1 84 ? -12.539 18.797 4.344 1 76.75 84 ASP B O 1
ATOM 3722 N N . ALA B 1 85 ? -12.555 21.047 4.262 1 81.69 85 ALA B N 1
ATOM 3723 C CA . ALA B 1 85 ? -13.984 21.281 4.062 1 81.69 85 ALA B CA 1
ATOM 3724 C C . ALA B 1 85 ? -14.219 22.438 3.098 1 81.69 85 ALA B C 1
ATOM 3726 O O . ALA B 1 85 ? -13.344 23.281 2.908 1 81.69 85 ALA B O 1
ATOM 3727 N N . SER B 1 86 ? -15.367 22.406 2.553 1 91.19 86 SER B N 1
ATOM 3728 C CA . SER B 1 86 ? -15.648 23.422 1.551 1 91.19 86 SER B CA 1
ATOM 3729 C C . SER B 1 86 ? -15.633 24.812 2.166 1 91.19 86 SER B C 1
ATOM 3731 O O . SER B 1 86 ? -16.125 25.016 3.279 1 91.19 86 SER B O 1
ATOM 3733 N N . GLY B 1 87 ? -14.992 25.766 1.505 1 95 87 GLY B N 1
ATOM 3734 C CA . GLY B 1 87 ? -15.039 27.172 1.881 1 95 87 GLY B CA 1
ATOM 3735 C C . GLY B 1 87 ? -15.938 28 0.979 1 95 87 GLY B C 1
ATOM 3736 O O . GLY B 1 87 ? -15.891 29.234 1.005 1 95 87 GLY B O 1
ATOM 3737 N N . GLU B 1 88 ? -16.688 27.25 0.099 1 95.31 88 GLU B N 1
ATOM 3738 C CA . GLU B 1 88 ? -17.562 27.922 -0.852 1 95.31 88 GLU B CA 1
ATOM 3739 C C . GLU B 1 88 ? -18.953 28.141 -0.253 1 95.31 88 GLU B C 1
ATOM 3741 O O . GLU B 1 88 ? -19.531 27.234 0.347 1 95.31 88 GLU B O 1
ATOM 3746 N N . ASN B 1 89 ? -19.484 29.375 -0.372 1 96 89 ASN B N 1
ATOM 3747 C CA . ASN B 1 89 ? -20.828 29.75 0.06 1 96 89 ASN B CA 1
ATOM 3748 C C . ASN B 1 89 ? -21 29.547 1.563 1 96 89 ASN B C 1
ATOM 3750 O O . ASN B 1 89 ? -21.953 28.891 2 1 96 89 ASN B O 1
ATOM 3754 N N . VAL B 1 90 ? -20.078 30.109 2.287 1 96.81 90 VAL B N 1
ATOM 3755 C CA . VAL B 1 90 ? -20.109 30.016 3.742 1 96.81 90 VAL B CA 1
ATOM 3756 C C . VAL B 1 90 ? -21.312 30.797 4.281 1 96.81 90 VAL B C 1
ATOM 3758 O O . VAL B 1 90 ? -21.547 31.938 3.869 1 96.81 90 VAL B O 1
ATOM 3761 N N . GLN B 1 91 ? -22.078 30.125 5.121 1 96.75 91 GLN B N 1
ATOM 3762 C CA . GLN B 1 91 ? -23.234 30.734 5.797 1 96.75 91 GLN B CA 1
ATOM 3763 C C . GLN B 1 91 ? -23.031 30.75 7.309 1 96.75 91 GLN B C 1
ATOM 3765 O O . GLN B 1 91 ? -23.531 29.859 8.008 1 96.75 91 GLN B O 1
ATOM 3770 N N . PRO B 1 92 ? -22.422 31.797 7.832 1 97.69 92 PRO B N 1
ATOM 3771 C CA . PRO B 1 92 ? -22.203 31.844 9.281 1 97.69 92 PRO B CA 1
ATOM 3772 C C . PRO B 1 92 ? -23.516 31.953 10.07 1 97.69 92 PRO B C 1
ATOM 3774 O O . PRO B 1 92 ? -24.453 32.625 9.625 1 97.69 92 PRO B O 1
ATOM 3777 N N . VAL B 1 93 ? -23.547 31.297 11.227 1 98 93 VAL B N 1
ATOM 3778 C CA . VAL B 1 93 ? -24.688 31.344 12.133 1 98 93 VAL B CA 1
ATOM 3779 C C . VAL B 1 93 ? -24.281 31.984 13.453 1 98 93 VAL B C 1
ATOM 3781 O O . VAL B 1 93 ? -23.312 31.547 14.094 1 98 93 VAL B O 1
ATOM 3784 N N . LEU B 1 94 ? -25.047 32.969 13.859 1 98 94 LEU B N 1
ATOM 3785 C CA . LEU B 1 94 ? -24.766 33.656 15.109 1 98 94 LEU B CA 1
ATOM 3786 C C . LEU B 1 94 ? -25.656 33.156 16.234 1 98 94 LEU B C 1
ATOM 3788 O O . LEU B 1 94 ? -26.875 33.031 16.047 1 98 94 LEU B O 1
ATOM 3792 N N . HIS B 1 95 ? -25 32.781 17.297 1 97.81 95 HIS B N 1
ATOM 3793 C CA . HIS B 1 95 ? -25.688 32.406 18.531 1 97.81 95 HIS B CA 1
ATOM 3794 C C . HIS B 1 95 ? -25.422 33.406 19.625 1 97.81 95 HIS B C 1
ATOM 3796 O O . HIS B 1 95 ? -24.453 33.281 20.375 1 97.81 95 HIS B O 1
ATOM 3802 N N . GLU B 1 96 ? -26.328 34.406 19.75 1 97.56 96 GLU B N 1
ATOM 3803 C CA . GLU B 1 96 ? -26.156 35.469 20.75 1 97.56 96 GLU B CA 1
ATOM 3804 C C . GLU B 1 96 ? -26.438 34.906 22.156 1 97.56 96 GLU B C 1
ATOM 3806 O O . GLU B 1 96 ? -27.344 34.094 22.328 1 97.56 96 GLU B O 1
ATOM 3811 N N . ASN B 1 97 ? -25.797 35.469 23.047 1 97.5 97 ASN B N 1
ATOM 3812 C CA . ASN B 1 97 ? -25.969 35.031 24.422 1 97.5 97 ASN B CA 1
ATOM 3813 C C . ASN B 1 97 ? -26.016 33.5 24.5 1 97.5 97 ASN B C 1
ATOM 3815 O O . ASN B 1 97 ? -26.984 32.938 25.031 1 97.5 97 ASN B O 1
ATOM 3819 N N . TYR B 1 98 ? -24.984 32.875 23.891 1 97.56 98 TYR B N 1
ATOM 3820 C CA . TYR B 1 98 ? -24.891 31.422 23.812 1 97.56 98 TYR B CA 1
ATOM 3821 C C . TYR B 1 98 ? -24.984 30.797 25.188 1 97.56 98 TYR B C 1
ATOM 3823 O O . TYR B 1 98 ? -24.453 31.328 26.172 1 97.56 98 TYR B O 1
ATOM 3831 N N . ASP B 1 99 ? -25.641 29.641 25.344 1 97.44 99 ASP B N 1
ATOM 3832 C CA . ASP B 1 99 ? -25.969 29.078 26.656 1 97.44 99 ASP B CA 1
ATOM 3833 C C . ASP B 1 99 ? -24.891 28.078 27.094 1 97.44 99 ASP B C 1
ATOM 3835 O O . ASP B 1 99 ? -24.969 27.547 28.203 1 97.44 99 ASP B O 1
ATOM 3839 N N . GLY B 1 100 ? -23.953 27.875 26.328 1 96.81 100 GLY B N 1
ATOM 3840 C CA . GLY B 1 100 ? -22.859 27 26.719 1 96.81 100 GLY B CA 1
ATOM 3841 C C . GLY B 1 100 ? -23.172 25.531 26.547 1 96.81 100 GLY B C 1
ATOM 3842 O O . GLY B 1 100 ? -22.438 24.672 27.047 1 96.81 100 GLY B O 1
ATOM 3843 N N . ARG B 1 101 ? -24.406 25.109 25.844 1 95.69 101 ARG B N 1
ATOM 3844 C CA . ARG B 1 101 ? -24.844 23.734 25.656 1 95.69 101 ARG B CA 1
ATOM 3845 C C . ARG B 1 101 ? -24.625 23.281 24.219 1 95.69 101 ARG B C 1
ATOM 3847 O O . ARG B 1 101 ? -23.891 23.922 23.469 1 95.69 101 ARG B O 1
ATOM 3854 N N . ASP B 1 102 ? -25.016 22.219 23.922 1 97.19 102 ASP B N 1
ATOM 3855 C CA . ASP B 1 102 ? -24.844 21.641 22.578 1 97.19 102 ASP B CA 1
ATOM 3856 C C . ASP B 1 102 ? -25.422 22.578 21.516 1 97.19 102 ASP B C 1
ATOM 3858 O O . ASP B 1 102 ? -26.422 23.25 21.75 1 97.19 102 ASP B O 1
ATOM 3862 N N . VAL B 1 103 ? -24.766 22.562 20.391 1 96.44 103 VAL B N 1
ATOM 3863 C CA . VAL B 1 103 ? -25.203 23.406 19.281 1 96.44 103 VAL B CA 1
ATOM 3864 C C . VAL B 1 103 ? -25.5 22.547 18.062 1 96.44 103 VAL B C 1
ATOM 3866 O O . VAL B 1 103 ? -24.656 21.766 17.625 1 96.44 103 VAL B O 1
ATOM 3869 N N . THR B 1 104 ? -26.656 22.641 17.516 1 95.5 104 THR B N 1
ATOM 3870 C CA . THR B 1 104 ? -27 21.938 16.281 1 95.5 104 THR B CA 1
ATOM 3871 C C . THR B 1 104 ? -26.75 22.812 15.062 1 95.5 104 THR B C 1
ATOM 3873 O O . THR B 1 104 ? -27.234 23.953 15 1 95.5 104 THR B O 1
ATOM 3876 N N . LEU B 1 105 ? -25.984 22.344 14.172 1 94.56 105 LEU B N 1
ATOM 3877 C CA . LEU B 1 105 ? -25.75 23.047 12.914 1 94.56 105 LEU B CA 1
ATOM 3878 C C . LEU B 1 105 ? -26.938 22.875 11.969 1 94.56 105 LEU B C 1
ATOM 3880 O O . LEU B 1 105 ? -27.281 21.75 11.609 1 94.56 105 LEU B O 1
ATOM 3884 N N . PRO B 1 106 ? -27.516 23.797 11.539 1 94.56 106 PRO B N 1
ATOM 3885 C CA . PRO B 1 106 ? -28.875 23.75 11 1 94.56 106 PRO B CA 1
ATOM 3886 C C . PRO B 1 106 ? -28.938 23.031 9.656 1 94.56 106 PRO B C 1
ATOM 3888 O O . PRO B 1 106 ? -29.938 22.359 9.352 1 94.56 106 PRO B O 1
ATOM 3891 N N . ALA B 1 107 ? -27.984 23.156 8.742 1 92.75 107 ALA B N 1
ATOM 3892 C CA . ALA B 1 107 ? -28.094 22.609 7.387 1 92.75 107 ALA B CA 1
ATOM 3893 C C . ALA B 1 107 ? -27.922 21.094 7.379 1 92.75 107 ALA B C 1
ATOM 3895 O O . ALA B 1 107 ? -28.484 20.406 6.527 1 92.75 107 ALA B O 1
ATOM 3896 N N . THR B 1 108 ? -27.203 20.562 8.273 1 89.81 108 THR B N 1
ATOM 3897 C CA . THR B 1 108 ? -26.859 19.156 8.227 1 89.81 108 THR B CA 1
ATOM 3898 C C . THR B 1 108 ? -27.453 18.406 9.414 1 89.81 108 THR B C 1
ATOM 3900 O O . THR B 1 108 ? -27.547 17.172 9.406 1 89.81 108 THR B O 1
ATOM 3903 N N . GLY B 1 109 ? -27.766 19.109 10.469 1 90.56 109 GLY B N 1
ATOM 3904 C CA . GLY B 1 109 ? -28.25 18.5 11.695 1 90.56 109 GLY B CA 1
ATOM 3905 C C . GLY B 1 109 ? -27.125 17.984 12.586 1 90.56 109 GLY B C 1
ATOM 3906 O O . GLY B 1 109 ? -27.391 17.391 13.641 1 90.56 109 GLY B O 1
ATOM 3907 N N . MET B 1 110 ? -26 18.281 12.195 1 87.44 110 MET B N 1
ATOM 3908 C CA . MET B 1 110 ? -24.859 17.875 13.016 1 87.44 110 MET B CA 1
ATOM 3909 C C . MET B 1 110 ? -24.859 18.625 14.344 1 87.44 110 MET B C 1
ATOM 3911 O O . MET B 1 110 ? -25.172 19.812 14.406 1 87.44 110 MET B O 1
ATOM 3915 N N . VAL B 1 111 ? -24.531 17.859 15.438 1 91.25 111 VAL B N 1
ATOM 3916 C CA . VAL B 1 111 ? -24.562 18.469 16.766 1 91.25 111 VAL B CA 1
ATOM 3917 C C . VAL B 1 111 ? -23.125 18.609 17.297 1 91.25 111 VAL B C 1
ATOM 3919 O O . VAL B 1 111 ? -22.391 17.641 17.375 1 91.25 111 VAL B O 1
ATOM 3922 N N . MET B 1 112 ? -22.766 19.875 17.562 1 92.38 112 MET B N 1
ATOM 3923 C CA . MET B 1 112 ? -21.547 20.125 18.344 1 92.38 112 MET B CA 1
ATOM 3924 C C . MET B 1 112 ? -21.797 19.906 19.828 1 92.38 112 MET B C 1
ATOM 3926 O O . MET B 1 112 ? -22.344 20.766 20.516 1 92.38 112 MET B O 1
ATOM 3930 N N . GLN B 1 113 ? -21.328 18.734 20.281 1 92.5 113 GLN B N 1
ATOM 3931 C CA . GLN B 1 113 ? -21.625 18.328 21.656 1 92.5 113 GLN B CA 1
ATOM 3932 C C . GLN B 1 113 ? -20.578 18.891 22.609 1 92.5 113 GLN B C 1
ATOM 3934 O O . GLN B 1 113 ? -19.375 18.766 22.375 1 92.5 113 GLN B O 1
ATOM 3939 N N . VAL B 1 114 ? -21.016 19.422 23.75 1 94.12 114 VAL B N 1
ATOM 3940 C CA . VAL B 1 114 ? -20.125 19.938 24.797 1 94.12 114 VAL B CA 1
ATOM 3941 C C . VAL B 1 114 ? -19.234 18.828 25.312 1 94.12 114 VAL B C 1
ATOM 3943 O O . VAL B 1 114 ? -18.062 19.062 25.656 1 94.12 114 VAL B O 1
ATOM 3946 N N . ALA B 1 115 ? -19.734 17.578 25.375 1 89.56 115 ALA B N 1
ATOM 3947 C CA . ALA B 1 115 ? -18.969 16.422 25.828 1 89.56 115 ALA B CA 1
ATOM 3948 C C . ALA B 1 115 ? -17.75 16.203 24.922 1 89.56 115 ALA B C 1
ATOM 3950 O O . ALA B 1 115 ? -16.688 15.773 25.391 1 89.56 115 ALA B O 1
ATOM 3951 N N . LYS B 1 116 ? -17.859 16.516 23.672 1 83.69 116 LYS B N 1
ATOM 3952 C CA . LYS B 1 116 ? -16.812 16.328 22.672 1 83.69 116 LYS B CA 1
ATOM 3953 C C . LYS B 1 116 ? -15.969 17.594 22.531 1 83.69 116 LYS B C 1
ATOM 3955 O O . LYS B 1 116 ? -14.789 17.531 22.203 1 83.69 116 LYS B O 1
ATOM 3960 N N . PHE B 1 117 ? -16.625 18.688 22.719 1 88.38 117 PHE B N 1
ATOM 3961 C CA . PHE B 1 117 ? -15.969 20 22.625 1 88.38 117 PHE B CA 1
ATOM 3962 C C . PHE B 1 117 ? -16.172 20.797 23.906 1 88.38 117 PHE B C 1
ATOM 3964 O O . PHE B 1 117 ? -16.922 21.781 23.922 1 88.38 117 PHE B O 1
ATOM 3971 N N . PRO B 1 118 ? -15.367 20.484 24.906 1 91.5 118 PRO B N 1
ATOM 3972 C CA . PRO B 1 118 ? -15.594 21.094 26.219 1 91.5 118 PRO B CA 1
ATOM 3973 C C . PRO B 1 118 ? -15.398 22.609 26.203 1 91.5 118 PRO B C 1
ATOM 3975 O O . PRO B 1 118 ? -15.922 23.312 27.078 1 91.5 118 PRO B O 1
ATOM 3978 N N . PHE B 1 119 ? -14.68 23.156 25.203 1 91.69 119 PHE B N 1
ATOM 3979 C CA . PHE B 1 119 ? -14.445 24.594 25.141 1 91.69 119 PHE B CA 1
ATOM 3980 C C . PHE B 1 119 ? -15.758 25.344 24.969 1 91.69 119 PHE B C 1
ATOM 3982 O O . PHE B 1 119 ? -15.852 26.531 25.297 1 91.69 119 PHE B O 1
ATOM 3989 N N . LEU B 1 120 ? -16.797 24.719 24.516 1 95.56 120 LEU B N 1
ATOM 3990 C CA . LEU B 1 120 ? -18.094 25.359 24.297 1 95.56 120 LEU B CA 1
ATOM 3991 C C . LEU B 1 120 ? -18.672 25.891 25.594 1 95.56 120 LEU B C 1
ATOM 3993 O O . LEU B 1 120 ? -19.266 26.969 25.625 1 95.56 120 LEU B O 1
ATOM 3997 N N . ALA B 1 121 ? -18.453 25.094 26.641 1 96.56 121 ALA B N 1
ATOM 3998 C CA . ALA B 1 121 ? -18.984 25.484 27.938 1 96.56 121 ALA B CA 1
ATOM 3999 C C . ALA B 1 121 ? -18.375 26.797 28.406 1 96.56 121 ALA B C 1
ATOM 4001 O O . ALA B 1 121 ? -19.047 27.594 29.094 1 96.56 121 ALA B O 1
ATOM 4002 N N . LYS B 1 122 ? -17.156 27.078 28.016 1 95.44 122 LYS B N 1
ATOM 4003 C CA . LYS B 1 122 ? -16.438 28.281 28.438 1 95.44 122 LYS B CA 1
ATOM 4004 C C . LYS B 1 122 ? -16.906 29.516 27.672 1 95.44 122 LYS B C 1
ATOM 4006 O O . LYS B 1 122 ? -16.562 30.641 28.016 1 95.44 122 LYS B O 1
ATOM 4011 N N . MET B 1 123 ? -17.734 29.344 26.672 1 96.69 123 MET B N 1
ATOM 4012 C CA . MET B 1 123 ? -18.172 30.438 25.812 1 96.69 123 MET B CA 1
ATOM 4013 C C . MET B 1 123 ? -19.562 30.906 26.203 1 96.69 123 MET B C 1
ATOM 4015 O O . MET B 1 123 ? -20.172 31.719 25.5 1 96.69 123 MET B O 1
ATOM 4019 N N . LYS B 1 124 ? -20.031 30.438 27.375 1 97.62 124 LYS B N 1
ATOM 4020 C CA . LYS B 1 124 ? -21.359 30.844 27.844 1 97.62 124 LYS B CA 1
ATOM 4021 C C . LYS B 1 124 ? -21.453 32.375 27.953 1 97.62 124 LYS B C 1
ATOM 4023 O O . LYS B 1 124 ? -20.547 33 28.5 1 97.62 124 LYS B O 1
ATOM 4028 N N . GLY B 1 125 ? -22.531 32.875 27.469 1 97.94 125 GLY B N 1
ATOM 4029 C CA . GLY B 1 125 ? -22.781 34.312 27.547 1 97.94 125 GLY B CA 1
ATOM 4030 C C . GLY B 1 125 ? -22.203 35.094 26.375 1 97.94 125 GLY B C 1
ATOM 4031 O O . GLY B 1 125 ? -22.547 36.25 26.172 1 97.94 125 GLY B O 1
ATOM 4032 N N . GLU B 1 126 ? -21.391 34.438 25.562 1 98.12 126 GLU B N 1
ATOM 4033 C CA . GLU B 1 126 ? -20.781 35.094 24.422 1 98.12 126 GLU B CA 1
ATOM 4034 C C . GLU B 1 126 ? -21.641 34.938 23.172 1 98.12 126 GLU B C 1
ATOM 4036 O O . GLU B 1 126 ? -22.672 34.281 23.203 1 98.12 126 GLU B O 1
ATOM 4041 N N . THR B 1 127 ? -21.312 35.656 22.078 1 98.56 127 THR B N 1
ATOM 4042 C CA . THR B 1 127 ? -21.906 35.469 20.766 1 98.56 127 THR B CA 1
ATOM 4043 C C . THR B 1 127 ? -21.109 34.438 19.953 1 98.56 127 THR B C 1
ATOM 4045 O O . THR B 1 127 ? -20.094 34.812 19.344 1 98.56 127 THR B O 1
ATOM 4048 N N . LEU B 1 128 ? -21.672 33.281 19.938 1 98.38 128 LEU B N 1
ATOM 4049 C CA . LEU B 1 128 ? -21.016 32.188 19.203 1 98.38 128 LEU B CA 1
ATOM 4050 C C . LEU B 1 128 ? -21.344 32.25 17.719 1 98.38 128 LEU B C 1
ATOM 4052 O O . LEU B 1 128 ? -22.484 32.469 17.344 1 98.38 128 LEU B O 1
ATOM 4056 N N . ILE B 1 129 ? -20.328 32.156 16.875 1 98.5 129 ILE B N 1
ATOM 4057 C CA . ILE B 1 129 ? -20.469 32.125 15.43 1 98.5 129 ILE B CA 1
ATOM 4058 C C . ILE B 1 129 ? -20.062 30.75 14.898 1 98.5 129 ILE B C 1
ATOM 4060 O O . ILE B 1 129 ? -18.906 30.344 15.055 1 98.5 129 ILE B O 1
ATOM 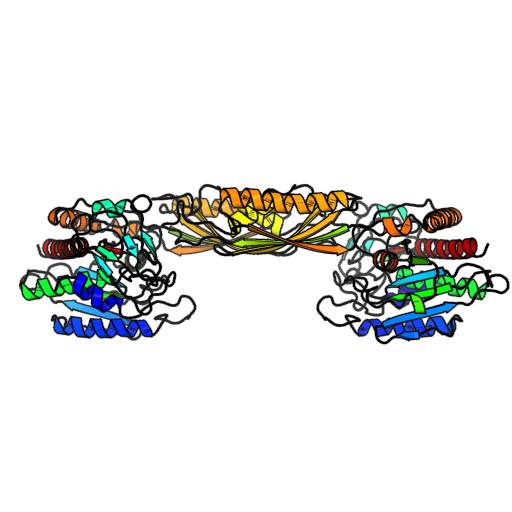4064 N N . THR B 1 130 ? -20.984 30.062 14.32 1 97.12 130 THR B N 1
ATOM 4065 C CA . THR B 1 130 ? -20.719 28.734 13.75 1 97.12 130 THR B CA 1
ATOM 4066 C C . THR B 1 130 ? -21.031 28.719 12.258 1 97.12 130 THR B C 1
ATOM 4068 O O . THR B 1 130 ? -21.453 29.734 11.695 1 97.12 130 THR B O 1
ATOM 4071 N N . THR B 1 131 ? -20.672 27.594 11.648 1 95.56 131 THR B N 1
ATOM 4072 C CA . THR B 1 131 ? -21.141 27.328 10.289 1 95.56 131 THR B CA 1
ATOM 4073 C C . THR B 1 131 ? -22.547 26.75 10.312 1 95.56 131 THR B C 1
ATOM 4075 O O . THR B 1 131 ? -23.156 26.594 11.375 1 95.56 131 THR B O 1
ATOM 4078 N N . ASP B 1 132 ? -23.094 26.5 9.133 1 95.44 132 ASP B N 1
ATOM 4079 C CA . ASP B 1 132 ? -24.375 25.812 9.086 1 95.44 132 ASP B CA 1
ATOM 4080 C C . ASP B 1 132 ? -24.203 24.312 8.992 1 95.44 132 ASP B C 1
ATOM 4082 O O . ASP B 1 132 ? -25.188 23.562 8.914 1 95.44 132 ASP B O 1
ATOM 4086 N N . GLY B 1 133 ? -22.969 23.938 8.898 1 92.25 133 GLY B N 1
ATOM 4087 C CA . GLY B 1 133 ? -22.672 22.516 8.875 1 92.25 133 GLY B CA 1
ATOM 4088 C C . GLY B 1 133 ? -22.219 22.031 7.508 1 92.25 133 GLY B C 1
ATOM 4089 O O . GLY B 1 133 ? -21.766 20.891 7.371 1 92.25 133 GLY B O 1
ATOM 4090 N N . THR B 1 134 ? -22.203 22.859 6.477 1 92.19 134 THR B N 1
ATOM 4091 C CA . THR B 1 134 ? -21.906 22.422 5.121 1 92.19 134 THR B CA 1
ATOM 4092 C C . THR B 1 134 ? -20.516 22.875 4.691 1 92.19 134 THR B C 1
ATOM 4094 O O . THR B 1 134 ? -19.938 22.312 3.752 1 92.19 134 THR B O 1
ATOM 4097 N N . THR B 1 135 ? -20.031 23.797 5.371 1 93 135 THR B N 1
ATOM 4098 C CA . THR B 1 135 ? -18.75 24.391 5.031 1 93 135 THR B CA 1
ATOM 4099 C C . THR B 1 135 ? -17.891 24.578 6.281 1 93 135 THR B C 1
ATOM 4101 O O . THR B 1 135 ? -18.359 24.391 7.402 1 93 135 THR B O 1
ATOM 4104 N N . LEU B 1 136 ? -16.578 24.812 6.062 1 93.25 136 LEU B N 1
ATOM 4105 C CA . LEU B 1 136 ? -15.844 25.422 7.164 1 93.25 136 LEU B CA 1
ATOM 4106 C C . LEU B 1 136 ? -16.25 26.875 7.367 1 93.25 136 LEU B C 1
ATOM 4108 O O . LEU B 1 136 ? -17.016 27.422 6.57 1 93.25 136 LEU B O 1
ATOM 4112 N N . LEU B 1 137 ? -15.844 27.547 8.414 1 94.56 137 LEU B N 1
ATOM 4113 C CA . LEU B 1 137 ? -16.219 28.922 8.703 1 94.56 137 LEU B CA 1
ATOM 4114 C C . LEU B 1 137 ? -15.266 29.891 8.016 1 94.56 137 LEU B C 1
ATOM 4116 O O . LEU B 1 137 ? -15.703 30.906 7.453 1 94.56 137 LEU B O 1
ATOM 4120 N N . GLY B 1 138 ? -13.938 29.594 8.102 1 95.38 138 GLY B N 1
ATOM 4121 C CA . GLY B 1 138 ? -12.922 30.484 7.566 1 95.38 138 GLY B CA 1
ATOM 4122 C C . GLY B 1 138 ? -12.352 31.438 8.609 1 95.38 138 GLY B C 1
ATOM 4123 O O . GLY B 1 138 ? -11.609 32.344 8.273 1 95.38 138 GLY B O 1
ATOM 4124 N N . ALA B 1 139 ? -12.695 31.156 9.828 1 95.69 139 ALA B N 1
ATOM 4125 C CA . ALA B 1 139 ? -12.055 31.938 10.891 1 95.69 139 ALA B CA 1
ATOM 4126 C C . ALA B 1 139 ? -10.531 31.797 10.82 1 95.69 139 ALA B C 1
ATOM 4128 O O . ALA B 1 139 ? -9.805 32.75 11.133 1 95.69 139 ALA B O 1
ATOM 4129 N N . ASP B 1 140 ? -10.031 30.734 10.461 1 92.94 140 ASP B N 1
ATOM 4130 C CA . ASP B 1 140 ? -8.641 30.484 10.109 1 92.94 140 ASP B CA 1
ATOM 4131 C C . ASP B 1 140 ? -8.391 30.766 8.633 1 92.94 140 ASP B C 1
ATOM 4133 O O . ASP B 1 140 ? -8.609 29.891 7.785 1 92.94 140 ASP B O 1
ATOM 4137 N N . ASP B 1 141 ? -8.016 31.953 8.328 1 95.38 141 ASP B N 1
ATOM 4138 C CA . ASP B 1 141 ? -7.484 32.969 9.219 1 95.38 141 ASP B CA 1
ATOM 4139 C C . ASP B 1 141 ? -8.109 34.344 8.938 1 95.38 141 ASP B C 1
ATOM 4141 O O . ASP B 1 141 ? -7.457 35.375 9.094 1 95.38 141 ASP B O 1
ATOM 4145 N N . LYS B 1 142 ? -9.289 34.281 8.43 1 98.31 142 LYS B N 1
ATOM 4146 C CA . LYS B 1 142 ? -9.977 35.531 8.148 1 98.31 142 LYS B CA 1
ATOM 4147 C C . LYS B 1 142 ? -10.32 36.281 9.438 1 98.31 142 LYS B C 1
ATOM 4149 O O . LYS B 1 142 ? -10.594 37.469 9.414 1 98.31 142 LYS B O 1
ATOM 4154 N N . ALA B 1 143 ? -10.328 35.562 10.516 1 98.44 143 ALA B N 1
ATOM 4155 C CA . ALA B 1 143 ? -10.477 36.219 11.805 1 98.44 143 ALA B CA 1
ATOM 4156 C C . ALA B 1 143 ? -9.281 37.125 12.094 1 98.44 143 ALA B C 1
ATOM 4158 O O . ALA B 1 143 ? -9.461 38.281 12.539 1 98.44 143 ALA B O 1
ATOM 4159 N N . GLY B 1 144 ? -8.078 36.625 11.875 1 98.69 144 GLY B N 1
ATOM 4160 C CA . GLY B 1 144 ? -6.895 37.438 12.031 1 98.69 144 GLY B CA 1
ATOM 4161 C C . GLY B 1 144 ? -6.914 38.688 11.156 1 98.69 144 GLY B C 1
ATOM 4162 O O . GLY B 1 144 ? -6.559 39.781 11.602 1 98.69 144 GLY B O 1
ATOM 4163 N N . VAL B 1 145 ? -7.348 38.531 9.93 1 98.81 145 VAL B N 1
ATOM 4164 C CA . VAL B 1 145 ? -7.48 39.656 9 1 98.81 145 VAL B CA 1
ATOM 4165 C C . VAL B 1 145 ? -8.422 40.688 9.594 1 98.81 145 VAL B C 1
ATOM 4167 O O . VAL B 1 145 ? -8.086 41.875 9.641 1 98.81 145 VAL B O 1
ATOM 4170 N N . ALA B 1 146 ? -9.539 40.25 10.055 1 98.88 146 ALA B N 1
ATOM 4171 C CA . ALA B 1 146 ? -10.547 41.156 10.617 1 98.88 146 ALA B CA 1
ATOM 4172 C C . ALA B 1 146 ? -10.008 41.875 11.844 1 98.88 146 ALA B C 1
ATOM 4174 O O . ALA B 1 146 ? -10.25 43.062 12.016 1 98.88 146 ALA B O 1
ATOM 4175 N N . GLU B 1 147 ? -9.32 41.156 12.656 1 98.88 147 GLU B N 1
ATOM 4176 C CA . GLU B 1 147 ? -8.797 41.719 13.891 1 98.88 147 GLU B CA 1
ATOM 4177 C C . GLU B 1 147 ? -7.727 42.781 13.594 1 98.88 147 GLU B C 1
ATOM 4179 O O . GLU B 1 147 ? -7.688 43.844 14.234 1 98.88 147 GLU B O 1
ATOM 4184 N N . ILE B 1 148 ? -6.875 42.5 12.656 1 98.88 148 ILE B N 1
ATOM 4185 C CA . ILE B 1 148 ? -5.852 43.469 12.25 1 98.88 148 ILE B CA 1
ATOM 4186 C C . ILE B 1 148 ? -6.512 44.719 11.672 1 98.88 148 ILE B C 1
ATOM 4188 O O . ILE B 1 148 ? -6.145 45.844 12.031 1 98.88 148 ILE B O 1
ATOM 4192 N N . MET B 1 149 ? -7.512 44.531 10.844 1 98.88 149 MET B N 1
ATOM 4193 C CA . MET B 1 149 ? -8.219 45.656 10.242 1 98.88 149 MET B CA 1
ATOM 4194 C C . MET B 1 149 ? -8.891 46.531 11.312 1 98.88 149 MET B C 1
ATOM 4196 O O . MET B 1 149 ? -8.852 47.75 11.242 1 98.88 149 MET B O 1
ATOM 4200 N N . THR B 1 150 ? -9.523 45.875 12.242 1 98.81 150 THR B N 1
ATOM 4201 C CA . THR B 1 150 ? -10.188 46.594 13.32 1 98.81 150 THR B CA 1
ATOM 4202 C C . THR B 1 150 ? -9.164 47.344 14.18 1 98.81 150 THR B C 1
ATOM 4204 O O . THR B 1 150 ? -9.43 48.438 14.664 1 98.81 150 THR B O 1
ATOM 4207 N N . THR B 1 151 ? -8.023 46.719 14.398 1 98.75 151 THR B N 1
ATOM 4208 C CA . THR B 1 151 ? -6.941 47.375 15.117 1 98.75 151 THR B CA 1
ATOM 4209 C C . THR B 1 151 ? -6.535 48.656 14.414 1 98.75 151 THR B C 1
ATOM 4211 O O . THR B 1 151 ? -6.434 49.719 15.047 1 98.75 151 THR B O 1
ATOM 4214 N N . VAL B 1 152 ? -6.332 48.625 13.141 1 98.5 152 VAL B N 1
ATOM 4215 C CA . VAL B 1 152 ? -5.949 49.781 12.344 1 98.5 152 VAL B CA 1
ATOM 4216 C C . VAL B 1 152 ? -7.027 50.875 12.445 1 98.5 152 VAL B C 1
ATOM 4218 O O . VAL B 1 152 ? -6.719 52.031 12.664 1 98.5 152 VAL B O 1
ATOM 4221 N N . GLU B 1 153 ? -8.234 50.469 12.297 1 98.5 153 GLU B N 1
ATOM 4222 C CA . GLU B 1 153 ? -9.352 51.406 12.391 1 98.5 153 GLU B CA 1
ATOM 4223 C C . GLU B 1 153 ? -9.367 52.125 13.75 1 98.5 153 GLU B C 1
ATOM 4225 O O . GLU B 1 153 ? -9.555 53.312 13.82 1 98.5 153 GLU B O 1
ATOM 4230 N N . THR B 1 154 ? -9.227 51.375 14.758 1 98.44 154 THR B N 1
ATOM 4231 C CA . THR B 1 154 ? -9.289 51.906 16.109 1 98.44 154 THR B CA 1
ATOM 4232 C C . THR B 1 154 ? -8.156 52.875 16.359 1 98.44 154 THR B C 1
ATOM 4234 O O . THR B 1 154 ? -8.375 53.969 16.938 1 98.44 154 THR B O 1
ATOM 4237 N N . LEU B 1 155 ? -6.977 52.5 15.945 1 97.81 155 LEU B N 1
ATOM 4238 C CA . LEU B 1 155 ? -5.828 53.375 16.109 1 97.81 155 LEU B CA 1
ATOM 4239 C C . LEU B 1 155 ? -6.066 54.719 15.406 1 97.81 155 LEU B C 1
ATOM 4241 O O . LEU B 1 155 ? -5.777 55.781 15.969 1 97.81 155 LEU B O 1
ATOM 4245 N N . GLN B 1 156 ? -6.57 54.688 14.211 1 96.12 156 GLN B N 1
ATOM 4246 C CA . GLN B 1 156 ? -6.828 55.875 13.422 1 96.12 156 GLN B CA 1
ATOM 4247 C C . GLN B 1 156 ? -7.961 56.688 14.031 1 96.12 156 GLN B C 1
ATOM 4249 O O . GLN B 1 156 ? -7.848 57.938 14.156 1 96.12 156 GLN B O 1
ATOM 4254 N N . ALA B 1 157 ? -8.992 56.094 14.445 1 96.31 157 ALA B N 1
ATOM 4255 C CA . ALA B 1 157 ? -10.164 56.781 14.977 1 96.31 157 ALA B CA 1
ATOM 4256 C C . ALA B 1 157 ? -9.844 57.469 16.312 1 96.31 157 ALA B C 1
ATOM 4258 O O . ALA B 1 157 ? -10.359 58.531 16.594 1 96.31 157 ALA B O 1
ATOM 4259 N N . GLU B 1 158 ? -8.992 56.812 17.109 1 96.75 158 GLU B N 1
ATOM 4260 C CA . GLU B 1 158 ? -8.719 57.344 18.438 1 96.75 158 GLU B CA 1
ATOM 4261 C C . GLU B 1 158 ? -7.426 58.156 18.469 1 96.75 158 GLU B C 1
ATOM 4263 O O . GLU B 1 158 ? -7.152 58.844 19.438 1 96.75 158 GLU B O 1
ATOM 4268 N N . GLY B 1 159 ? -6.707 58.062 17.453 1 95.38 159 GLY B N 1
ATOM 4269 C CA . GLY B 1 159 ? -5.434 58.75 17.406 1 95.38 159 GLY B CA 1
ATOM 4270 C C . GLY B 1 159 ? -4.434 58.25 18.422 1 95.38 159 GLY B C 1
ATOM 4271 O O . GLY B 1 159 ? -3.686 59.031 19.016 1 95.38 159 GLY B O 1
ATOM 4272 N N . ARG B 1 160 ? -4.414 56.938 18.656 1 96.62 160 ARG B N 1
ATOM 4273 C CA . ARG B 1 160 ? -3.496 56.344 19.609 1 96.62 160 ARG B CA 1
ATOM 4274 C C . ARG B 1 160 ? -2.062 56.375 19.094 1 96.62 160 ARG B C 1
ATOM 4276 O O . ARG B 1 160 ? -1.818 56.156 17.906 1 96.62 160 ARG B O 1
ATOM 4283 N N . PRO B 1 161 ? -1.123 56.719 20.016 1 97.38 161 PRO B N 1
ATOM 4284 C CA . PRO B 1 161 ? 0.28 56.688 19.594 1 97.38 161 PRO B CA 1
ATOM 4285 C C . PRO B 1 161 ? 0.739 55.312 19.156 1 97.38 161 PRO B C 1
ATOM 4287 O O . PRO B 1 161 ? 0.404 54.312 19.781 1 97.38 161 PRO B O 1
ATOM 4290 N N . HIS B 1 162 ? 1.494 55.281 18.125 1 97.94 162 HIS B N 1
ATOM 4291 C CA . HIS B 1 162 ? 2.074 54.031 17.609 1 97.94 162 HIS B CA 1
ATOM 4292 C C . HIS B 1 162 ? 3.25 54.344 16.688 1 97.94 162 HIS B C 1
ATOM 4294 O O . HIS B 1 162 ? 3.301 55.375 16.047 1 97.94 162 HIS B O 1
ATOM 4300 N N . GLY B 1 163 ? 4.219 53.406 16.672 1 97.81 163 GLY B N 1
ATOM 4301 C CA . GLY B 1 163 ? 5.223 53.438 15.625 1 97.81 163 GLY B CA 1
ATOM 4302 C C . GLY B 1 163 ? 4.676 53.031 14.266 1 97.81 163 GLY B C 1
ATOM 4303 O O . GLY B 1 163 ? 3.461 52.938 14.086 1 97.81 163 GLY B O 1
ATOM 4304 N N . LYS B 1 164 ? 5.645 52.844 13.352 1 97.69 164 LYS B N 1
ATOM 4305 C CA . LYS B 1 164 ? 5.254 52.375 12.039 1 97.69 164 LYS B CA 1
ATOM 4306 C C . LYS B 1 164 ? 4.621 50.969 12.141 1 97.69 164 LYS B C 1
ATOM 4308 O O . LYS B 1 164 ? 5.164 50.094 12.797 1 97.69 164 LYS B O 1
ATOM 4313 N N . LEU B 1 165 ? 3.469 50.875 11.586 1 98.56 165 LEU B N 1
ATOM 4314 C CA . LEU B 1 165 ? 2.797 49.594 11.523 1 98.56 165 LEU B CA 1
ATOM 4315 C C . LEU B 1 165 ? 2.795 49.062 10.094 1 98.56 165 LEU B C 1
ATOM 4317 O O . LEU B 1 165 ? 2.314 49.719 9.18 1 98.56 165 LEU B O 1
ATOM 4321 N N . CYS B 1 166 ? 3.367 47.875 9.938 1 98.75 166 CYS B N 1
ATOM 4322 C CA . CYS B 1 166 ? 3.393 47.219 8.648 1 98.75 166 CYS B CA 1
ATOM 4323 C C . CYS B 1 166 ? 2.361 46.094 8.609 1 98.75 166 CYS B C 1
ATOM 4325 O O . CYS B 1 166 ? 2.396 45.156 9.438 1 98.75 166 CYS B O 1
ATOM 4327 N N . ILE B 1 167 ? 1.469 46.156 7.656 1 98.81 167 ILE B N 1
ATOM 4328 C CA . ILE B 1 167 ? 0.361 45.219 7.562 1 98.81 167 ILE B CA 1
ATOM 4329 C C . ILE B 1 167 ? 0.528 44.344 6.32 1 98.81 167 ILE B C 1
ATOM 4331 O O . ILE B 1 167 ? 0.835 44.844 5.238 1 98.81 167 ILE B O 1
ATOM 4335 N N . ALA B 1 168 ? 0.331 43.031 6.516 1 98.81 168 ALA B N 1
ATOM 4336 C CA . ALA B 1 168 ? 0.357 42.156 5.352 1 98.81 168 ALA B CA 1
ATOM 4337 C C . ALA B 1 168 ? -0.667 41.031 5.492 1 98.81 168 ALA B C 1
ATOM 4339 O O . ALA B 1 168 ? -0.917 40.562 6.598 1 98.81 168 ALA B O 1
ATOM 4340 N N . PHE B 1 169 ? -1.283 40.625 4.375 1 98.81 169 PHE B N 1
ATOM 4341 C CA . PHE B 1 169 ? -2.137 39.438 4.254 1 98.81 169 PHE B CA 1
ATOM 4342 C C . PHE B 1 169 ? -1.618 38.5 3.172 1 98.81 169 PHE B C 1
ATOM 4344 O O . PHE B 1 169 ? -1.447 38.906 2.021 1 98.81 169 PHE B O 1
ATOM 4351 N N . THR B 1 170 ? -1.35 37.25 3.561 1 98.56 170 THR B N 1
ATOM 4352 C CA . THR B 1 170 ? -0.652 36.312 2.672 1 98.56 170 THR B CA 1
ATOM 4353 C C . THR B 1 170 ? -1.633 35.344 2.025 1 98.56 170 THR B C 1
ATOM 4355 O O . THR B 1 170 ? -2.684 35.062 2.596 1 98.56 170 THR B O 1
ATOM 4358 N N . PRO B 1 171 ? -1.299 34.875 0.839 1 97.88 171 PRO B N 1
ATOM 4359 C CA . PRO B 1 171 ? -2 33.75 0.228 1 97.88 171 PRO B CA 1
ATOM 4360 C C . PRO B 1 171 ? -1.396 32.406 0.617 1 97.88 171 PRO B C 1
ATOM 4362 O O . PRO B 1 171 ? -0.258 32.344 1.089 1 97.88 171 PRO B O 1
ATOM 4365 N N . ASP B 1 172 ? -2.123 31.344 0.542 1 95.56 172 ASP B N 1
ATOM 4366 C CA . ASP B 1 172 ? -1.673 29.953 0.394 1 95.56 172 ASP B CA 1
ATOM 4367 C C . ASP B 1 172 ? -0.975 29.469 1.661 1 95.56 172 ASP B C 1
ATOM 4369 O O . ASP B 1 172 ? -0.051 28.656 1.593 1 95.56 172 ASP B O 1
ATOM 4373 N N . GLU B 1 173 ? -1.299 30.016 2.842 1 92.81 173 GLU B N 1
ATOM 4374 C CA . GLU B 1 173 ? -0.735 29.531 4.102 1 92.81 173 GLU B CA 1
ATOM 4375 C C . GLU B 1 173 ? -1.113 28.078 4.359 1 92.81 173 GLU B C 1
ATOM 4377 O O . GLU B 1 173 ? -0.281 27.281 4.805 1 92.81 173 GLU B O 1
ATOM 4382 N N . GLU B 1 174 ? -2.236 27.641 3.957 1 88.56 174 GLU B N 1
ATOM 4383 C CA . GLU B 1 174 ? -2.807 26.344 4.305 1 88.56 174 GLU B CA 1
ATOM 4384 C C . GLU B 1 174 ? -2.129 25.219 3.533 1 88.56 174 GLU B C 1
ATOM 4386 O O . GLU B 1 174 ? -2.266 24.047 3.887 1 88.56 174 GLU B O 1
ATOM 4391 N N . ILE B 1 175 ? -1.436 25.625 2.492 1 85.56 175 ILE B N 1
ATOM 4392 C CA . ILE B 1 175 ? -0.712 24.609 1.729 1 85.56 175 ILE B CA 1
ATOM 4393 C C . ILE B 1 175 ? 0.792 24.812 1.897 1 85.56 175 ILE B C 1
ATOM 4395 O O . ILE B 1 175 ? 1.586 24.328 1.094 1 85.56 175 ILE B O 1
ATOM 4399 N N . GLY B 1 176 ? 1.135 25.656 2.891 1 86.31 176 GLY B N 1
ATOM 4400 C CA . GLY B 1 176 ? 2.523 25.812 3.291 1 86.31 176 GLY B CA 1
ATOM 4401 C C . GLY B 1 176 ? 3.295 26.766 2.396 1 86.31 176 GLY B C 1
ATOM 4402 O O . GLY B 1 176 ? 4.527 26.734 2.363 1 86.31 176 GLY B O 1
ATOM 4403 N N . GLU B 1 177 ? 2.631 27.641 1.655 1 89.94 177 GLU B N 1
ATOM 4404 C CA . GLU B 1 177 ? 3.316 28.5 0.683 1 89.94 177 GLU B CA 1
ATOM 4405 C C . GLU B 1 177 ? 3.1 29.969 0.987 1 89.94 177 GLU B C 1
ATOM 4407 O O . GLU B 1 177 ? 3.439 30.828 0.175 1 89.94 177 GLU B O 1
ATOM 4412 N N . GLY B 1 178 ? 2.576 30.266 2.107 1 93.19 178 GLY B N 1
ATOM 4413 C CA . GLY B 1 178 ? 2.195 31.641 2.428 1 93.19 178 GLY B CA 1
ATOM 4414 C C . GLY B 1 178 ? 3.375 32.594 2.48 1 93.19 178 GLY B C 1
ATOM 4415 O O . GLY B 1 178 ? 3.291 33.719 2 1 93.19 178 GLY B O 1
ATOM 4416 N N . ALA B 1 179 ? 4.484 32.125 3.018 1 93.81 179 ALA B N 1
ATOM 4417 C CA . ALA B 1 179 ? 5.637 33 3.225 1 93.81 179 ALA B CA 1
ATOM 4418 C C . ALA B 1 179 ? 6.652 32.844 2.096 1 93.81 179 ALA B C 1
ATOM 4420 O O . ALA B 1 179 ? 7.699 33.469 2.1 1 93.81 179 ALA B O 1
ATOM 4421 N N . MET B 1 180 ? 6.359 32.094 1.091 1 92.06 180 MET B N 1
ATOM 4422 C CA . MET B 1 180 ? 7.312 31.672 0.065 1 92.06 180 MET B CA 1
ATOM 4423 C C . MET B 1 180 ? 7.844 32.875 -0.701 1 92.06 180 MET B C 1
ATOM 4425 O O . MET B 1 180 ? 9.031 32.938 -1.023 1 92.06 180 MET B O 1
ATOM 4429 N N . LEU B 1 181 ? 6.984 33.781 -1.055 1 96.12 181 LEU B N 1
ATOM 4430 C CA . LEU B 1 181 ? 7.391 34.906 -1.868 1 96.12 181 LEU B CA 1
ATOM 4431 C C . LEU B 1 181 ? 7.137 36.219 -1.131 1 96.12 181 LEU B C 1
ATOM 4433 O O . LEU B 1 181 ? 6.902 37.281 -1.758 1 96.12 181 LEU B O 1
ATOM 4437 N N . PHE B 1 182 ? 7.113 36.094 0.178 1 97.62 182 PHE B N 1
ATOM 4438 C CA . PHE B 1 182 ? 6.887 37.281 1.006 1 97.62 182 PHE B CA 1
ATOM 4439 C C . PHE B 1 182 ? 8.039 38.25 0.863 1 97.62 182 PHE B C 1
ATOM 4441 O O . PHE B 1 182 ? 9.203 37.875 0.975 1 97.62 182 PHE B O 1
ATOM 4448 N N . ASP B 1 183 ? 7.793 39.562 0.641 1 97.69 183 ASP B N 1
ATOM 4449 C CA . ASP B 1 183 ? 8.797 40.594 0.474 1 97.69 183 ASP B CA 1
ATOM 4450 C C . ASP B 1 183 ? 9.148 41.25 1.814 1 97.69 183 ASP B C 1
ATOM 4452 O O . ASP B 1 183 ? 8.711 42.344 2.111 1 97.69 183 ASP B O 1
ATOM 4456 N N . ILE B 1 184 ? 10.102 40.594 2.508 1 97.69 184 ILE B N 1
ATOM 4457 C CA . ILE B 1 184 ? 10.445 41.031 3.855 1 97.69 184 ILE B CA 1
ATOM 4458 C C . ILE B 1 184 ? 11.047 42.438 3.801 1 97.69 184 ILE B C 1
ATOM 4460 O O . ILE B 1 184 ? 10.633 43.344 4.547 1 97.69 184 ILE B O 1
ATOM 4464 N N . PRO B 1 185 ? 12.023 42.719 2.926 1 97.44 185 PRO B N 1
ATOM 4465 C CA . PRO B 1 185 ? 12.562 44.094 2.869 1 97.44 185 PRO B CA 1
ATOM 4466 C C . PRO B 1 185 ? 11.492 45.125 2.555 1 97.44 185 PRO B C 1
ATOM 4468 O O . PRO B 1 185 ? 11.469 46.219 3.17 1 97.44 185 PRO B O 1
ATOM 4471 N N . GLY B 1 186 ? 10.648 44.844 1.602 1 97.5 186 GLY B N 1
ATOM 4472 C CA . GLY B 1 186 ? 9.586 45.75 1.243 1 97.5 186 GLY B CA 1
ATOM 4473 C C . GLY B 1 186 ? 8.547 45.906 2.336 1 97.5 186 GLY B C 1
ATOM 4474 O O . GLY B 1 186 ? 7.934 46.969 2.467 1 97.5 186 GLY B O 1
ATOM 4475 N N . PHE B 1 187 ? 8.344 44.875 3.076 1 97.88 187 PHE B N 1
ATOM 4476 C CA . PHE B 1 187 ? 7.41 44.906 4.199 1 97.88 187 PHE B CA 1
ATOM 4477 C C . PHE B 1 187 ? 7.871 45.906 5.25 1 97.88 187 PHE B C 1
ATOM 4479 O O . PHE B 1 187 ? 7.055 46.656 5.805 1 97.88 187 PHE B O 1
ATOM 4486 N N . GLY B 1 188 ? 9.156 45.875 5.594 1 97.5 188 GLY B N 1
ATOM 4487 C CA . GLY B 1 188 ? 9.805 46.969 6.312 1 97.5 188 GLY B CA 1
ATOM 4488 C C . GLY B 1 188 ? 9.617 46.875 7.816 1 97.5 188 GLY B C 1
ATOM 4489 O O . GLY B 1 188 ? 9.883 47.844 8.539 1 97.5 188 GLY B O 1
ATOM 4490 N N . ALA B 1 189 ? 9.164 45.781 8.336 1 98.44 189 ALA B N 1
ATOM 4491 C CA . ALA B 1 189 ? 9 45.625 9.781 1 98.44 189 ALA B CA 1
ATOM 4492 C C . ALA B 1 189 ? 10.281 45.125 10.43 1 98.44 189 ALA B C 1
ATOM 4494 O O . ALA B 1 189 ? 11.031 44.344 9.82 1 98.44 189 ALA B O 1
ATOM 4495 N N . ASP B 1 190 ? 10.539 45.562 11.664 1 98 190 ASP B N 1
ATOM 4496 C CA . ASP B 1 190 ? 11.656 45.031 12.445 1 98 190 ASP B CA 1
ATOM 4497 C C . ASP B 1 190 ? 11.344 43.625 12.977 1 98 190 ASP B C 1
ATOM 4499 O O . ASP B 1 190 ? 12.234 42.781 13.062 1 98 190 ASP B O 1
ATOM 4503 N N . PHE B 1 191 ? 10.234 43.438 13.398 1 98.38 191 PHE B N 1
ATOM 4504 C CA . PHE B 1 191 ? 9.633 42.219 13.859 1 98.38 191 PHE B CA 1
ATOM 4505 C C . PHE B 1 191 ? 8.125 42.219 13.633 1 98.38 191 PHE B C 1
ATOM 4507 O O . PHE B 1 191 ? 7.543 43.25 13.32 1 98.38 191 PHE B O 1
ATOM 4514 N N . ALA B 1 192 ? 7.566 41.031 13.719 1 98.69 192 ALA B N 1
ATOM 4515 C CA . ALA B 1 192 ? 6.145 40.938 13.398 1 98.69 192 ALA B CA 1
ATOM 4516 C C . ALA B 1 192 ? 5.453 39.906 14.273 1 98.69 192 ALA B C 1
ATOM 4518 O O . ALA B 1 192 ? 6.109 39.219 15.055 1 98.69 192 ALA B O 1
ATOM 4519 N N . TYR B 1 193 ? 4.148 39.906 14.25 1 98.75 193 TYR B N 1
ATOM 4520 C CA . TYR B 1 193 ? 3.285 38.844 14.742 1 98.75 193 TYR B CA 1
ATOM 4521 C C . TYR B 1 193 ? 2.354 38.344 13.641 1 98.75 193 TYR B C 1
ATOM 4523 O O . TYR B 1 193 ? 1.779 39.125 12.898 1 98.75 193 TYR B O 1
ATOM 4531 N N . THR B 1 194 ? 2.328 37.031 13.5 1 98.31 194 THR B N 1
ATOM 4532 C CA . THR B 1 194 ? 1.158 36.5 12.812 1 98.31 194 THR B CA 1
ATOM 4533 C C . THR B 1 194 ? -0.036 36.406 13.758 1 98.31 194 THR B C 1
ATOM 4535 O O . THR B 1 194 ? 0.122 36.094 14.938 1 98.31 194 THR B O 1
ATOM 4538 N N . VAL B 1 195 ? -1.185 36.781 13.289 1 98.19 195 VAL B N 1
ATOM 4539 C CA . VAL B 1 195 ? -2.457 36.625 13.984 1 98.19 195 VAL B CA 1
ATOM 4540 C C . VAL B 1 195 ? -3.277 35.531 13.312 1 98.19 195 VAL B C 1
ATOM 4542 O O . VAL B 1 195 ? -4.008 35.781 12.352 1 98.19 195 VAL B O 1
ATOM 4545 N N . ASP B 1 196 ? -3.117 34.375 13.859 1 94.38 196 ASP B N 1
ATOM 4546 C CA . ASP B 1 196 ? -3.541 33.219 13.109 1 94.38 196 ASP B CA 1
ATOM 4547 C C . ASP B 1 196 ? -3.928 32.062 14.055 1 94.38 196 ASP B C 1
ATOM 4549 O O . ASP B 1 196 ? -3.096 31.578 14.828 1 94.38 196 ASP B O 1
ATOM 4553 N N . GLY B 1 197 ? -5.227 31.75 13.93 1 88.31 197 GLY B N 1
ATOM 4554 C CA . GLY B 1 197 ? -5.664 30.562 14.648 1 88.31 197 GLY B CA 1
ATOM 4555 C C . GLY B 1 197 ? -5.668 30.734 16.156 1 88.31 197 GLY B C 1
ATOM 4556 O O . GLY B 1 197 ? -5.527 31.844 16.656 1 88.31 197 GLY B O 1
ATOM 4557 N N . GLY B 1 198 ? -5.961 29.625 16.922 1 89.88 198 GLY B N 1
ATOM 4558 C CA . GLY B 1 198 ? -5.855 29.547 18.375 1 89.88 198 GLY B CA 1
ATOM 4559 C C . GLY B 1 198 ? -6.879 30.406 19.094 1 89.88 198 GLY B C 1
ATOM 4560 O O . GLY B 1 198 ? -7.605 31.172 18.469 1 89.88 198 GLY B O 1
ATOM 4561 N N . ASP B 1 199 ? -6.934 30.203 20.391 1 94.81 199 ASP B N 1
ATOM 4562 C CA . ASP B 1 199 ? -7.797 31 21.25 1 94.81 199 ASP B CA 1
ATOM 4563 C C . ASP B 1 199 ? -7.18 32.375 21.531 1 94.81 199 ASP B C 1
ATOM 4565 O O . ASP B 1 199 ? -5.988 32.594 21.297 1 94.81 199 ASP B O 1
ATOM 4569 N N . ALA B 1 200 ? -8.133 33.219 21.984 1 95.94 200 ALA B N 1
ATOM 4570 C CA . ALA B 1 200 ? -7.621 34.531 22.375 1 95.94 200 ALA B CA 1
ATOM 4571 C C . ALA B 1 200 ? -6.652 34.438 23.547 1 95.94 200 ALA B C 1
ATOM 4573 O O . ALA B 1 200 ? -6.941 33.75 24.531 1 95.94 200 ALA B O 1
ATOM 4574 N N . GLY B 1 201 ? -5.477 34.875 23.484 1 96.25 201 GLY B N 1
ATOM 4575 C CA . GLY B 1 201 ? -4.484 34.844 24.547 1 96.25 201 GLY B CA 1
ATOM 4576 C C . GLY B 1 201 ? -3.375 33.844 24.266 1 96.25 201 GLY B C 1
ATOM 4577 O O . GLY B 1 201 ? -2.367 33.812 24.984 1 96.25 201 GLY B O 1
ATOM 4578 N N . ASP B 1 202 ? -3.643 33.031 23.281 1 96.5 202 ASP B N 1
ATOM 4579 C CA . ASP B 1 202 ? -2.605 32.062 22.922 1 96.5 202 ASP B CA 1
ATOM 4580 C C . ASP B 1 202 ? -1.388 32.781 22.328 1 96.5 202 ASP B C 1
ATOM 4582 O O . ASP B 1 202 ? -1.529 33.719 21.578 1 96.5 202 ASP B O 1
ATOM 4586 N N . ILE B 1 203 ? -0.227 32.375 22.734 1 97.88 203 ILE B N 1
ATOM 4587 C CA . ILE B 1 203 ? 1.055 32.812 22.188 1 97.88 203 ILE B CA 1
ATOM 4588 C C . ILE B 1 203 ? 1.844 31.609 21.703 1 97.88 203 ILE B C 1
ATOM 4590 O O . ILE B 1 203 ? 2.094 30.672 22.453 1 97.88 203 ILE B O 1
ATOM 4594 N N . GLU B 1 204 ? 2.133 31.641 20.438 1 96.5 204 GLU B N 1
ATOM 4595 C CA . GLU B 1 204 ? 2.834 30.5 19.844 1 96.5 204 GLU B CA 1
ATOM 4596 C C . GLU B 1 204 ? 4.18 30.938 19.266 1 96.5 204 GLU B C 1
ATOM 4598 O O . GLU B 1 204 ? 4.242 31.844 18.438 1 96.5 204 GLU B O 1
ATOM 4603 N N . TYR B 1 205 ? 5.273 30.281 19.703 1 96.62 205 TYR B N 1
ATOM 4604 C CA . TYR B 1 205 ? 6.602 30.641 19.219 1 96.62 205 TYR B CA 1
ATOM 4605 C C . TYR B 1 205 ? 7.457 29.391 19.031 1 96.62 205 TYR B C 1
ATOM 4607 O O . TYR B 1 205 ? 8.68 29.484 18.906 1 96.62 205 TYR B O 1
ATOM 4615 N N . GLU B 1 206 ? 6.824 28.297 19.125 1 95.31 206 GLU B N 1
ATOM 4616 C CA . GLU B 1 206 ? 7.414 26.984 18.828 1 95.31 206 GLU B CA 1
ATOM 4617 C C . GLU B 1 206 ? 6.582 26.234 17.781 1 95.31 206 GLU B C 1
ATOM 4619 O O . GLU B 1 206 ? 5.352 26.328 17.781 1 95.31 206 GLU B O 1
ATOM 4624 N N . ASN B 1 207 ? 7.266 25.531 16.922 1 94.12 207 ASN B N 1
ATOM 4625 C CA . ASN B 1 207 ? 6.617 24.625 15.969 1 94.12 207 ASN B CA 1
ATOM 4626 C C . ASN B 1 207 ? 7.453 23.375 15.727 1 94.12 207 ASN B C 1
ATOM 4628 O O . ASN B 1 207 ? 8.562 23.25 16.234 1 94.12 207 ASN B O 1
ATOM 4632 N N . PHE B 1 208 ? 6.91 22.469 15.039 1 94.69 208 PHE B N 1
ATOM 4633 C CA . PHE B 1 208 ? 7.625 21.234 14.711 1 94.69 208 PHE B CA 1
ATOM 4634 C C . PHE B 1 208 ? 8.844 21.531 13.844 1 94.69 208 PHE B C 1
ATOM 4636 O O . PHE B 1 208 ? 8.812 22.438 13.016 1 94.69 208 PHE B O 1
ATOM 4643 N N . ASN B 1 209 ? 9.875 20.797 14.125 1 94.94 209 ASN B N 1
ATOM 4644 C CA . ASN B 1 209 ? 10.766 20.438 13.023 1 94.94 209 ASN B CA 1
ATOM 4645 C C . ASN B 1 209 ? 10.172 19.328 12.156 1 94.94 209 ASN B C 1
ATOM 4647 O O . ASN B 1 209 ? 9.547 18.406 12.664 1 94.94 209 ASN B O 1
ATOM 4651 N N . ALA B 1 210 ? 10.43 19.516 10.82 1 93.81 210 ALA B N 1
ATOM 4652 C CA . ALA B 1 210 ? 9.711 18.609 9.938 1 93.81 210 ALA B CA 1
ATOM 4653 C C . ALA B 1 210 ? 10.648 17.984 8.906 1 93.81 210 ALA B C 1
ATOM 4655 O O . ALA B 1 210 ? 11.562 18.641 8.406 1 93.81 210 ALA B O 1
ATOM 4656 N N . ALA B 1 211 ? 10.438 16.75 8.648 1 95.19 211 ALA B N 1
ATOM 4657 C CA . ALA B 1 211 ? 11.102 16.016 7.562 1 95.19 211 ALA B CA 1
ATOM 4658 C C . ALA B 1 211 ? 10.148 15.031 6.898 1 95.19 211 ALA B C 1
ATOM 4660 O O . ALA B 1 211 ? 9.102 14.695 7.461 1 95.19 211 ALA B O 1
ATOM 4661 N N . ALA B 1 212 ? 10.484 14.688 5.656 1 93.75 212 ALA B N 1
ATOM 4662 C CA . ALA B 1 212 ? 9.797 13.617 4.934 1 93.75 212 ALA B CA 1
ATOM 4663 C C . ALA B 1 212 ? 10.727 12.445 4.672 1 93.75 212 ALA B C 1
ATOM 4665 O O . ALA B 1 212 ? 11.938 12.633 4.488 1 93.75 212 ALA B O 1
ATOM 4666 N N . ALA B 1 213 ? 10.211 11.289 4.727 1 97.69 213 ALA B N 1
ATOM 4667 C CA . ALA B 1 213 ? 11 10.094 4.445 1 97.69 213 ALA B CA 1
ATOM 4668 C C . ALA B 1 213 ? 10.266 9.172 3.477 1 97.69 213 ALA B C 1
ATOM 4670 O O . ALA B 1 213 ? 9.047 9 3.57 1 97.69 213 ALA B O 1
ATOM 4671 N N . THR B 1 214 ? 11 8.578 2.545 1 97.69 214 THR B N 1
ATOM 4672 C CA . THR B 1 214 ? 10.516 7.547 1.636 1 97.69 214 THR B CA 1
ATOM 4673 C C . THR B 1 214 ? 11.297 6.25 1.83 1 97.69 214 THR B C 1
ATOM 4675 O O . THR B 1 214 ? 12.523 6.234 1.715 1 97.69 214 THR B O 1
ATOM 4678 N N . VAL B 1 215 ? 10.578 5.242 2.127 1 98.5 215 VAL B N 1
ATOM 4679 C CA . VAL B 1 215 ? 11.164 3.908 2.248 1 98.5 215 VAL B CA 1
ATOM 4680 C C . VAL B 1 215 ? 10.82 3.08 1.014 1 98.5 215 VAL B C 1
ATOM 4682 O O . VAL B 1 215 ? 9.648 2.896 0.687 1 98.5 215 VAL B O 1
ATOM 4685 N N . THR B 1 216 ? 11.828 2.617 0.36 1 98.31 216 THR B N 1
ATOM 4686 C CA . THR B 1 216 ? 11.656 1.765 -0.812 1 98.31 216 THR B CA 1
ATOM 4687 C C . THR B 1 216 ? 12.148 0.348 -0.523 1 98.31 216 THR B C 1
ATOM 4689 O O . THR B 1 216 ? 13.227 0.162 0.042 1 98.31 216 THR B O 1
ATOM 4692 N N . VAL B 1 217 ? 11.328 -0.616 -0.913 1 97.69 217 VAL B N 1
ATOM 4693 C CA . VAL B 1 217 ? 11.672 -2.018 -0.701 1 97.69 217 VAL B CA 1
ATOM 4694 C C . VAL B 1 217 ? 11.688 -2.754 -2.039 1 97.69 217 VAL B C 1
ATOM 4696 O O . VAL B 1 217 ? 10.734 -2.656 -2.818 1 97.69 217 VAL B O 1
ATOM 4699 N N . ARG B 1 218 ? 12.766 -3.416 -2.252 1 92.94 218 ARG B N 1
ATOM 4700 C CA . ARG B 1 218 ? 12.898 -4.293 -3.41 1 92.94 218 ARG B CA 1
ATOM 4701 C C . ARG B 1 218 ? 12.875 -5.762 -2.99 1 92.94 218 ARG B C 1
ATOM 4703 O O . ARG B 1 218 ? 13.719 -6.199 -2.207 1 92.94 218 ARG B O 1
ATOM 4710 N N . GLY B 1 219 ? 11.789 -6.48 -3.482 1 89.94 219 GLY B N 1
ATOM 4711 C CA . GLY B 1 219 ? 11.664 -7.895 -3.168 1 89.94 219 GLY B CA 1
ATOM 4712 C C . GLY B 1 219 ? 12.141 -8.797 -4.289 1 89.94 219 GLY B C 1
ATOM 4713 O O . GLY B 1 219 ? 12.891 -8.367 -5.168 1 89.94 219 GLY B O 1
ATOM 4714 N N . LEU B 1 220 ? 11.859 -10.102 -4.074 1 82.62 220 LEU B N 1
ATOM 4715 C CA . LEU B 1 220 ? 12.125 -11.141 -5.059 1 82.62 220 LEU B CA 1
ATOM 4716 C C . LEU B 1 220 ? 10.883 -12 -5.297 1 82.62 220 LEU B C 1
ATOM 4718 O O . LEU B 1 220 ? 10.484 -12.766 -4.422 1 82.62 220 LEU B O 1
ATOM 4722 N N . SER B 1 221 ? 10.289 -11.805 -6.449 1 78.88 221 SER B N 1
ATOM 4723 C CA . SER B 1 221 ? 9.07 -12.539 -6.793 1 78.88 221 SER B CA 1
ATOM 4724 C C . SER B 1 221 ? 9.398 -13.914 -7.367 1 78.88 221 SER B C 1
ATOM 4726 O O . SER B 1 221 ? 10.328 -14.055 -8.164 1 78.88 221 SER B O 1
ATOM 4728 N N . VAL B 1 222 ? 8.734 -14.93 -6.91 1 71.88 222 VAL B N 1
ATOM 4729 C CA . VAL B 1 222 ? 8.758 -16.312 -7.363 1 71.88 222 VAL B CA 1
ATOM 4730 C C . VAL B 1 222 ? 7.336 -16.859 -7.422 1 71.88 222 VAL B C 1
ATOM 4732 O O . VAL B 1 222 ? 6.441 -16.359 -6.734 1 71.88 222 VAL B O 1
ATOM 4735 N N . HIS B 1 223 ? 7.059 -17.812 -8.383 1 76.06 223 HIS B N 1
ATOM 4736 C CA . HIS B 1 223 ? 5.746 -18.453 -8.383 1 76.06 223 HIS B CA 1
ATOM 4737 C C . HIS B 1 223 ? 5.359 -18.922 -6.98 1 76.06 223 HIS B C 1
ATOM 4739 O O . HIS B 1 223 ? 6.141 -19.594 -6.309 1 76.06 223 HIS B O 1
ATOM 4745 N N . PRO B 1 224 ? 4.172 -18.578 -6.523 1 84.88 224 PRO B N 1
ATOM 4746 C CA . PRO B 1 224 ? 3.797 -18.859 -5.137 1 84.88 224 PRO B CA 1
ATOM 4747 C C . PRO B 1 224 ? 3.855 -20.359 -4.812 1 84.88 224 PRO B C 1
ATOM 4749 O O . PRO B 1 224 ? 4.113 -20.734 -3.664 1 84.88 224 PRO B O 1
ATOM 4752 N N . GLY B 1 225 ? 3.676 -21.188 -5.73 1 84.94 225 GLY B N 1
ATOM 4753 C CA . GLY B 1 225 ? 3.703 -22.625 -5.52 1 84.94 225 GLY B CA 1
ATOM 4754 C C . GLY B 1 225 ? 5.094 -23.156 -5.23 1 84.94 225 GLY B C 1
ATOM 4755 O O . GLY B 1 225 ? 5.246 -24.266 -4.719 1 84.94 225 GLY B O 1
ATOM 4756 N N . SER B 1 226 ? 6.133 -22.484 -5.543 1 80.62 226 SER B N 1
ATOM 4757 C CA . SER B 1 226 ? 7.52 -22.906 -5.344 1 80.62 226 SER B CA 1
ATOM 4758 C C . SER B 1 226 ? 8.32 -21.828 -4.629 1 80.62 226 SER B C 1
ATOM 4760 O O . SER B 1 226 ? 9.531 -21.688 -4.852 1 80.62 226 SER B O 1
ATOM 4762 N N . ALA B 1 227 ? 7.633 -21.094 -3.816 1 83.5 227 ALA B N 1
ATOM 4763 C CA . ALA B 1 227 ? 8.203 -19.859 -3.303 1 83.5 227 ALA B CA 1
ATOM 4764 C C . ALA B 1 227 ? 8.977 -20.094 -2.014 1 83.5 227 ALA B C 1
ATOM 4766 O O . ALA B 1 227 ? 9.734 -19.234 -1.563 1 83.5 227 ALA B O 1
ATOM 4767 N N . LYS B 1 228 ? 8.867 -21.219 -1.402 1 90.94 228 LYS B N 1
ATOM 4768 C CA . LYS B 1 228 ? 9.469 -21.438 -0.09 1 90.94 228 LYS B CA 1
ATOM 4769 C C . LYS B 1 228 ? 10.969 -21.172 -0.113 1 90.94 228 LYS B C 1
ATOM 4771 O O . LYS B 1 228 ? 11.68 -21.656 -0.993 1 90.94 228 LYS B O 1
ATOM 4776 N N . ASP B 1 229 ? 11.398 -20.312 0.809 1 88.5 229 ASP B N 1
ATOM 4777 C CA . ASP B 1 229 ? 12.797 -19.953 1.07 1 88.5 229 ASP B CA 1
ATOM 4778 C C . ASP B 1 229 ? 13.406 -19.219 -0.118 1 88.5 229 ASP B C 1
ATOM 4780 O O . ASP B 1 229 ? 14.633 -19.156 -0.249 1 88.5 229 ASP B O 1
ATOM 4784 N N . LYS B 1 230 ? 12.602 -18.734 -1.027 1 81 230 LYS B N 1
ATOM 4785 C CA . LYS B 1 230 ? 13.102 -18.016 -2.199 1 81 230 LYS B CA 1
ATOM 4786 C C . LYS B 1 230 ? 12.484 -16.625 -2.295 1 81 230 LYS B C 1
ATOM 4788 O O . LYS B 1 230 ? 13.203 -15.633 -2.459 1 81 230 LYS B O 1
ATOM 4793 N N . MET B 1 231 ? 11.203 -16.625 -2.18 1 86.06 231 MET B N 1
ATOM 4794 C CA . MET B 1 231 ? 10.477 -15.367 -2.365 1 86.06 231 MET B CA 1
ATOM 4795 C C . MET B 1 231 ? 10.766 -14.398 -1.225 1 86.06 231 MET B C 1
ATOM 4797 O O . MET B 1 231 ? 10.828 -14.797 -0.062 1 86.06 231 MET B O 1
ATOM 4801 N N . ILE B 1 232 ? 11.039 -13.188 -1.535 1 92.38 232 ILE B N 1
ATOM 4802 C CA . ILE B 1 232 ? 10.992 -12.047 -0.624 1 92.38 232 ILE B CA 1
ATOM 4803 C C . ILE B 1 232 ? 9.852 -11.117 -1.02 1 92.38 232 ILE B C 1
ATOM 4805 O O . ILE B 1 232 ? 9.953 -10.383 -2.006 1 92.38 232 ILE B O 1
ATOM 4809 N N . ASN B 1 233 ? 8.734 -11.195 -0.274 1 94.25 233 ASN B N 1
ATOM 4810 C CA . ASN B 1 233 ? 7.598 -10.328 -0.565 1 94.25 233 ASN B CA 1
ATOM 4811 C C . ASN B 1 233 ? 7.84 -8.898 -0.086 1 94.25 233 ASN B C 1
ATOM 4813 O O . ASN B 1 233 ? 7.852 -8.641 1.118 1 94.25 233 ASN B O 1
ATOM 4817 N N . ALA B 1 234 ? 8.008 -7.965 -1.026 1 95.44 234 ALA B N 1
ATOM 4818 C CA . ALA B 1 234 ? 8.359 -6.582 -0.713 1 95.44 234 ALA B CA 1
ATOM 4819 C C . ALA B 1 234 ? 7.312 -5.945 0.198 1 95.44 234 ALA B C 1
ATOM 4821 O O . ALA B 1 234 ? 7.648 -5.16 1.089 1 95.44 234 ALA B O 1
ATOM 4822 N N . SER B 1 235 ? 6.012 -6.238 -0.036 1 97 235 SER B N 1
ATOM 4823 C CA . SER B 1 235 ? 4.949 -5.688 0.804 1 97 235 SER B CA 1
ATOM 4824 C C . SER B 1 235 ? 5.082 -6.168 2.244 1 97 235 SER B C 1
ATOM 4826 O O . SER B 1 235 ? 4.914 -5.391 3.184 1 97 235 SER B O 1
ATOM 4828 N N . ASN B 1 236 ? 5.395 -7.449 2.396 1 97.62 236 ASN B N 1
ATOM 4829 C CA . ASN B 1 236 ? 5.609 -7.969 3.744 1 97.62 236 ASN B CA 1
ATOM 4830 C C . ASN B 1 236 ? 6.789 -7.281 4.426 1 97.62 236 ASN B C 1
ATOM 4832 O O . ASN B 1 236 ? 6.715 -6.945 5.613 1 97.62 236 ASN B O 1
ATOM 4836 N N . VAL B 1 237 ? 7.895 -7.086 3.705 1 97.62 237 VAL B N 1
ATOM 4837 C CA . VAL B 1 237 ? 9.078 -6.434 4.25 1 97.62 237 VAL B CA 1
ATOM 4838 C C . VAL B 1 237 ? 8.75 -4.988 4.621 1 97.62 237 VAL B C 1
ATOM 4840 O O . VAL B 1 237 ? 9.164 -4.5 5.676 1 97.62 237 VAL B O 1
ATOM 4843 N N . ALA B 1 238 ? 7.965 -4.293 3.77 1 98.31 238 ALA B N 1
ATOM 4844 C CA . ALA B 1 238 ? 7.547 -2.922 4.051 1 98.31 238 ALA B CA 1
ATOM 4845 C C . ALA B 1 238 ? 6.723 -2.852 5.332 1 98.31 238 ALA B C 1
ATOM 4847 O O . ALA B 1 238 ? 6.906 -1.94 6.145 1 98.31 238 ALA B O 1
ATOM 4848 N N . MET B 1 239 ? 5.797 -3.799 5.531 1 97.62 239 MET B N 1
ATOM 4849 C CA . MET B 1 239 ? 4.973 -3.826 6.734 1 97.62 239 MET B CA 1
ATOM 4850 C C . MET B 1 239 ? 5.816 -4.145 7.965 1 97.62 239 MET B C 1
ATOM 4852 O O . MET B 1 239 ? 5.555 -3.629 9.055 1 97.62 239 MET B O 1
ATOM 4856 N N . GLU B 1 240 ? 6.82 -5.047 7.738 1 97.44 240 GLU B N 1
ATOM 4857 C CA . GLU B 1 240 ? 7.762 -5.32 8.82 1 97.44 240 GLU B CA 1
ATOM 4858 C C . GLU B 1 240 ? 8.523 -4.059 9.219 1 97.44 240 GLU B C 1
ATOM 4860 O O . GLU B 1 240 ? 8.734 -3.801 10.406 1 97.44 240 GLU B O 1
ATOM 4865 N N . PHE B 1 241 ? 8.938 -3.225 8.25 1 98.44 241 PHE B N 1
ATOM 4866 C CA . PHE B 1 241 ? 9.594 -1.947 8.508 1 98.44 241 PHE B CA 1
ATOM 4867 C C . PHE B 1 241 ? 8.711 -1.046 9.359 1 98.44 241 PHE B C 1
ATOM 4869 O O . PHE B 1 241 ? 9.148 -0.534 10.391 1 98.44 241 PHE B O 1
ATOM 4876 N N . HIS B 1 242 ? 7.473 -0.893 8.938 1 98.5 242 HIS B N 1
ATOM 4877 C CA . HIS B 1 242 ? 6.535 -0.015 9.633 1 98.5 242 HIS B CA 1
ATOM 4878 C C . HIS B 1 242 ? 6.277 -0.493 11.055 1 98.5 242 HIS B C 1
ATOM 4880 O O . HIS B 1 242 ? 6.18 0.319 11.977 1 98.5 242 HIS B O 1
ATOM 4886 N N . MET B 1 243 ? 6.23 -1.821 11.227 1 96.75 243 MET B N 1
ATOM 4887 C CA . MET B 1 243 ? 5.922 -2.398 12.531 1 96.75 243 MET B CA 1
ATOM 4888 C C . MET B 1 243 ? 7.078 -2.199 13.508 1 96.75 243 MET B C 1
ATOM 4890 O O . MET B 1 243 ? 6.906 -2.316 14.719 1 96.75 243 MET B O 1
ATOM 4894 N N . ALA B 1 244 ? 8.227 -1.948 12.984 1 97.75 244 ALA B N 1
ATOM 4895 C CA . ALA B 1 244 ? 9.398 -1.732 13.836 1 97.75 244 ALA B CA 1
ATOM 4896 C C . ALA B 1 244 ? 9.391 -0.326 14.422 1 97.75 244 ALA B C 1
ATOM 4898 O O . ALA B 1 244 ? 10.141 -0.038 15.359 1 97.75 244 ALA B O 1
ATOM 4899 N N . LEU B 1 245 ? 8.547 0.602 13.891 1 97.94 245 LEU B N 1
ATOM 4900 C CA . LEU B 1 245 ? 8.438 1.957 14.414 1 97.94 245 LEU B CA 1
ATOM 4901 C C . LEU B 1 245 ? 7.605 1.979 15.688 1 97.94 245 LEU B C 1
ATOM 4903 O O . LEU B 1 245 ? 6.746 1.115 15.891 1 97.94 245 LEU B O 1
ATOM 4907 N N . PRO B 1 246 ? 7.863 2.943 16.609 1 96.31 246 PRO B N 1
ATOM 4908 C CA . PRO B 1 246 ? 7.055 3.039 17.812 1 96.31 246 PRO B CA 1
ATOM 4909 C C . PRO B 1 246 ? 5.574 3.27 17.531 1 96.31 246 PRO B C 1
ATOM 4911 O O . PRO B 1 246 ? 5.211 4.277 16.922 1 96.31 246 PRO B O 1
ATOM 4914 N N . VAL B 1 247 ? 4.684 2.432 18.031 1 93.31 247 VAL B N 1
ATOM 4915 C CA . VAL B 1 247 ? 3.268 2.404 17.672 1 93.31 247 VAL B CA 1
ATOM 4916 C C . VAL B 1 247 ? 2.545 3.576 18.328 1 93.31 247 VAL B C 1
ATOM 4918 O O . VAL B 1 247 ? 1.493 4.012 17.859 1 93.31 247 VAL B O 1
ATOM 4921 N N . MET B 1 248 ? 3.15 4.148 19.359 1 94.75 248 MET B N 1
ATOM 4922 C CA . MET B 1 248 ? 2.482 5.227 20.078 1 94.75 248 MET B CA 1
ATOM 4923 C C . MET B 1 248 ? 3.004 6.586 19.625 1 94.75 248 MET B C 1
ATOM 4925 O O . MET B 1 248 ? 2.588 7.621 20.156 1 94.75 248 MET B O 1
ATOM 4929 N N . ALA B 1 249 ? 3.949 6.621 18.672 1 96.94 249 ALA B N 1
ATOM 4930 C CA . ALA B 1 249 ? 4.469 7.871 18.125 1 96.94 249 ALA B CA 1
ATOM 4931 C C . ALA B 1 249 ? 3.82 8.195 16.781 1 96.94 249 ALA B C 1
ATOM 4933 O O . ALA B 1 249 ? 4.512 8.328 15.773 1 96.94 249 ALA B O 1
ATOM 4934 N N . ARG B 1 250 ? 2.521 8.266 16.844 1 97.19 250 ARG B N 1
ATOM 4935 C CA . ARG B 1 250 ? 1.697 8.602 15.68 1 97.19 250 ARG B CA 1
ATOM 4936 C C . ARG B 1 250 ? 0.817 9.812 15.969 1 97.19 250 ARG B C 1
ATOM 4938 O O . ARG B 1 250 ? 0.582 10.156 17.125 1 97.19 250 ARG B O 1
ATOM 4945 N N . PRO B 1 251 ? 0.373 10.539 14.914 1 94.69 251 PRO B N 1
ATOM 4946 C CA . PRO B 1 251 ? -0.485 11.703 15.156 1 94.69 251 PRO B CA 1
ATOM 4947 C C . PRO B 1 251 ? -1.711 11.367 16 1 94.69 251 PRO B C 1
ATOM 4949 O O . PRO B 1 251 ? -2.08 12.133 16.891 1 94.69 251 PRO B O 1
ATOM 4952 N N . GLU B 1 252 ? -2.295 10.211 15.812 1 93.44 252 GLU B N 1
ATOM 4953 C CA . GLU B 1 252 ? -3.543 9.836 16.469 1 93.44 252 GLU B CA 1
ATOM 4954 C C . GLU B 1 252 ? -3.305 9.422 17.922 1 93.44 252 GLU B C 1
ATOM 4956 O O . GLU B 1 252 ? -4.258 9.219 18.672 1 93.44 252 GLU B O 1
ATOM 4961 N N . THR B 1 253 ? -2.004 9.375 18.344 1 96.25 253 THR B N 1
ATOM 4962 C CA . THR B 1 253 ? -1.712 8.969 19.719 1 96.25 253 THR B CA 1
ATOM 4963 C C . THR B 1 253 ? -0.829 10 20.406 1 96.25 253 THR B C 1
ATOM 4965 O O . THR B 1 253 ? -0.31 9.75 21.5 1 96.25 253 THR B O 1
ATOM 4968 N N . THR B 1 254 ? -0.528 11.125 19.797 1 95.81 254 THR B N 1
ATOM 4969 C CA . THR B 1 254 ? 0.387 12.102 20.375 1 95.81 254 THR B CA 1
ATOM 4970 C C . THR B 1 254 ? -0.29 13.461 20.5 1 95.81 254 THR B C 1
ATOM 4972 O O . THR B 1 254 ? -1.307 13.719 19.859 1 95.81 254 THR B O 1
ATOM 4975 N N . GLU B 1 255 ? 0.203 14.312 21.438 1 93.12 255 GLU B N 1
ATOM 4976 C CA . GLU B 1 255 ? -0.238 15.688 2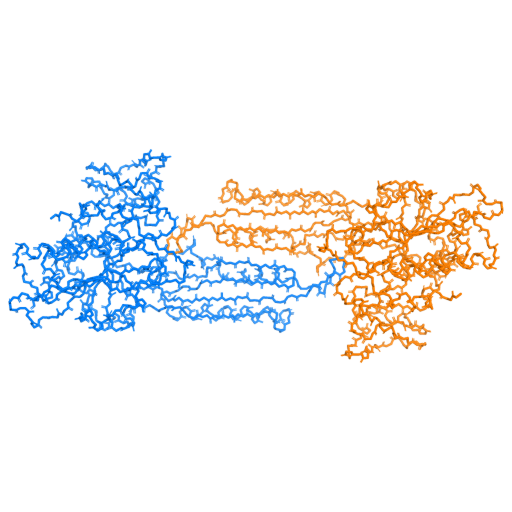1.672 1 93.12 255 GLU B CA 1
ATOM 4977 C C . GLU B 1 255 ? 0.904 16.547 22.203 1 93.12 255 GLU B C 1
ATOM 4979 O O . GLU B 1 255 ? 1.991 16.047 22.484 1 93.12 255 GLU B O 1
ATOM 4984 N N . GLY B 1 256 ? 0.66 17.859 22.25 1 93.62 256 GLY B N 1
ATOM 4985 C CA . GLY B 1 256 ? 1.659 18.766 22.797 1 93.62 256 GLY B CA 1
ATOM 4986 C C . GLY B 1 256 ? 2.963 18.75 22.016 1 93.62 256 GLY B C 1
ATOM 4987 O O . GLY B 1 256 ? 2.967 18.906 20.797 1 93.62 256 GLY B O 1
ATOM 4988 N N . ARG B 1 257 ? 4.047 18.453 22.719 1 95.56 257 ARG B N 1
ATOM 4989 C CA . ARG B 1 257 ? 5.371 18.516 22.109 1 95.56 257 ARG B CA 1
ATOM 4990 C C . ARG B 1 257 ? 5.832 17.125 21.688 1 95.56 257 ARG B C 1
ATOM 4992 O O . ARG B 1 257 ? 7.004 16.922 21.359 1 95.56 257 ARG B O 1
ATOM 4999 N N . GLU B 1 258 ? 4.902 16.125 21.766 1 95.75 258 GLU B N 1
ATOM 5000 C CA . GLU B 1 258 ? 5.242 14.766 21.344 1 95.75 258 GLU B CA 1
ATOM 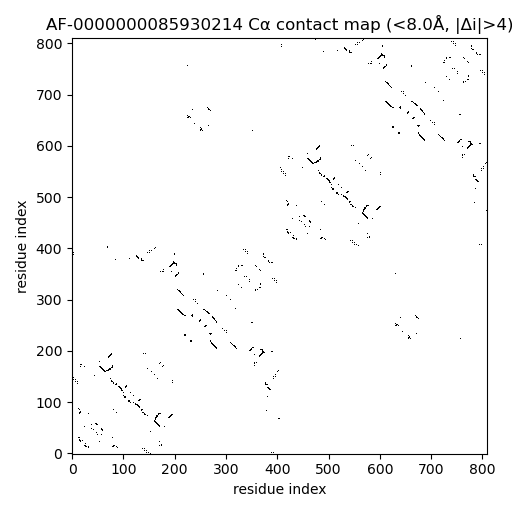5001 C C . GLU B 1 258 ? 5.352 14.656 19.828 1 95.75 258 GLU B C 1
ATOM 5003 O O . GLU B 1 258 ? 4.414 15 19.109 1 95.75 258 GLU B O 1
ATOM 5008 N N . GLY B 1 259 ? 6.52 14.203 19.391 1 97.06 259 GLY B N 1
ATOM 5009 C CA . GLY B 1 259 ? 6.719 14 17.953 1 97.06 259 GLY B CA 1
ATOM 5010 C C . GLY B 1 259 ? 6.133 12.695 17.453 1 97.06 259 GLY B C 1
ATOM 5011 O O . GLY B 1 259 ? 5.621 11.898 18.234 1 97.06 259 GLY B O 1
ATOM 5012 N N . PHE B 1 260 ? 6.223 12.492 16.109 1 98.06 260 PHE B N 1
ATOM 5013 C CA . PHE B 1 260 ? 5.586 11.289 15.586 1 98.06 260 PHE B CA 1
ATOM 5014 C C . PHE B 1 260 ? 6.184 10.898 14.234 1 98.06 260 PHE B C 1
ATOM 5016 O O . PHE B 1 260 ? 6.922 11.68 13.633 1 98.06 260 PHE B O 1
ATOM 5023 N N . TYR B 1 261 ? 5.992 9.688 13.867 1 98.19 261 TYR B N 1
ATOM 5024 C CA . TYR B 1 261 ? 6.062 9.148 12.508 1 98.19 261 TYR B CA 1
ATOM 5025 C C . TYR B 1 261 ? 4.672 9.031 11.898 1 98.19 261 TYR B C 1
ATOM 5027 O O . TYR B 1 261 ? 3.795 8.367 12.461 1 98.19 261 TYR B O 1
ATOM 5035 N N . HIS B 1 262 ? 4.445 9.703 10.812 1 96.69 262 HIS B N 1
ATOM 5036 C CA . HIS B 1 262 ? 3.119 9.617 10.203 1 96.69 262 HIS B CA 1
ATOM 5037 C C . HIS B 1 262 ? 3.178 8.945 8.836 1 96.69 262 HIS B C 1
ATOM 5039 O O . HIS B 1 262 ? 3.779 9.484 7.906 1 96.69 262 HIS B O 1
ATOM 5045 N N . LEU B 1 263 ? 2.594 7.723 8.773 1 97.44 263 LEU B N 1
ATOM 5046 C CA . LEU B 1 263 ? 2.484 7.043 7.488 1 97.44 263 LEU B CA 1
ATOM 5047 C C . LEU B 1 263 ? 1.444 7.719 6.602 1 97.44 263 LEU B C 1
ATOM 5049 O O . LEU B 1 263 ? 0.244 7.645 6.879 1 97.44 263 LEU B O 1
ATOM 5053 N N . CYS B 1 264 ? 1.925 8.266 5.516 1 92.12 264 CYS B N 1
ATOM 5054 C CA . CYS B 1 264 ? 1.05 9.055 4.652 1 92.12 264 CYS B CA 1
ATOM 5055 C C . CYS B 1 264 ? 0.594 8.242 3.447 1 92.12 264 CYS B C 1
ATOM 5057 O O . CYS B 1 264 ? -0.494 8.469 2.916 1 92.12 264 CYS B O 1
ATOM 5059 N N . GLN B 1 265 ? 1.519 7.332 2.98 1 92.56 265 GLN B N 1
ATOM 5060 C CA . GLN B 1 265 ? 1.239 6.57 1.77 1 92.56 265 GLN B CA 1
ATOM 5061 C C . GLN B 1 265 ? 1.875 5.184 1.833 1 92.56 265 GLN B C 1
ATOM 5063 O O . GLN B 1 265 ? 2.967 5.02 2.379 1 92.56 265 GLN B O 1
ATOM 5068 N N . MET B 1 266 ? 1.214 4.238 1.304 1 96.38 266 MET B N 1
ATOM 5069 C CA . MET B 1 266 ? 1.767 2.898 1.125 1 96.38 266 MET B CA 1
ATOM 5070 C C . MET B 1 266 ? 1.356 2.316 -0.223 1 96.38 266 MET B C 1
ATOM 5072 O O . MET B 1 266 ? 0.206 2.457 -0.641 1 96.38 266 MET B O 1
ATOM 5076 N N . TYR B 1 267 ? 2.33 1.83 -0.899 1 95.31 267 TYR B N 1
ATOM 5077 C CA . TYR B 1 267 ? 2.152 1.123 -2.162 1 95.31 267 TYR B CA 1
ATOM 5078 C C . TYR B 1 267 ? 3.064 -0.096 -2.236 1 95.31 267 TYR B C 1
ATOM 5080 O O . TYR B 1 267 ? 4.203 -0.056 -1.766 1 95.31 267 TYR B O 1
ATOM 5088 N N . GLY B 1 268 ? 2.43 -1.195 -2.797 1 93.94 268 GLY B N 1
ATOM 5089 C CA . GLY B 1 268 ? 3.379 -2.281 -2.98 1 93.94 268 GLY B CA 1
ATOM 5090 C C . GLY B 1 268 ? 2.75 -3.531 -3.566 1 93.94 268 GLY B C 1
ATOM 5091 O O . GLY B 1 268 ? 1.524 -3.66 -3.598 1 93.94 268 GLY B O 1
ATOM 5092 N N . ASP B 1 269 ? 3.527 -4.301 -4.133 1 92.56 269 ASP B N 1
ATOM 5093 C CA . ASP B 1 269 ? 3.262 -5.688 -4.516 1 92.56 269 ASP B CA 1
ATOM 5094 C C . ASP B 1 269 ? 4.395 -6.605 -4.066 1 92.56 269 ASP B C 1
ATOM 5096 O O . ASP B 1 269 ? 5.125 -6.285 -3.127 1 92.56 269 ASP B O 1
ATOM 5100 N N . VAL B 1 270 ? 4.512 -7.785 -4.668 1 89.88 270 VAL B N 1
ATOM 5101 C CA . VAL B 1 270 ? 5.516 -8.758 -4.254 1 89.88 270 VAL B CA 1
ATOM 5102 C C . VAL B 1 270 ? 6.91 -8.258 -4.629 1 89.88 270 VAL B C 1
ATOM 5104 O O . VAL B 1 270 ? 7.871 -8.477 -3.891 1 89.88 270 VAL B O 1
ATOM 5107 N N . THR B 1 271 ? 7.078 -7.508 -5.648 1 87.31 271 THR B N 1
ATOM 5108 C CA . THR B 1 271 ? 8.375 -7.137 -6.207 1 87.31 271 THR B CA 1
ATOM 5109 C C . THR B 1 271 ? 8.852 -5.809 -5.625 1 87.31 271 THR B C 1
ATOM 5111 O O . THR B 1 271 ? 10.047 -5.641 -5.34 1 87.31 271 THR B O 1
ATOM 5114 N N . ASP B 1 272 ? 7.93 -4.844 -5.512 1 93.19 272 ASP B N 1
ATOM 5115 C CA . ASP B 1 272 ? 8.281 -3.492 -5.086 1 93.19 272 ASP B CA 1
ATOM 5116 C C . ASP B 1 272 ? 7.258 -2.947 -4.09 1 93.19 272 ASP B C 1
ATOM 5118 O O . ASP B 1 272 ? 6.055 -3.186 -4.234 1 93.19 272 ASP B O 1
ATOM 5122 N N . ALA B 1 273 ? 7.742 -2.264 -3.135 1 96.69 273 ALA B N 1
ATOM 5123 C CA . ALA B 1 273 ? 6.871 -1.565 -2.193 1 96.69 273 ALA B CA 1
ATOM 5124 C C . ALA B 1 273 ? 7.473 -0.222 -1.785 1 96.69 273 ALA B C 1
ATOM 5126 O O . ALA B 1 273 ? 8.688 -0.032 -1.854 1 96.69 273 ALA B O 1
ATOM 5127 N N . LYS B 1 274 ? 6.66 0.698 -1.464 1 97.81 274 LYS B N 1
ATOM 5128 C CA . LYS B 1 274 ? 7.074 2.031 -1.039 1 97.81 274 LYS B CA 1
ATOM 5129 C C . LYS B 1 274 ? 6.199 2.543 0.102 1 97.81 274 LYS B C 1
ATOM 5131 O O . LYS B 1 274 ? 4.984 2.355 0.089 1 97.81 274 LYS B O 1
ATOM 5136 N N . LEU B 1 275 ? 6.809 3.086 1.093 1 98.12 275 LEU B N 1
ATOM 5137 C CA . LEU B 1 275 ? 6.145 3.766 2.199 1 98.12 275 LEU B CA 1
ATOM 5138 C C . LEU B 1 275 ? 6.555 5.234 2.262 1 98.12 275 LEU B C 1
ATOM 5140 O O . LEU B 1 275 ? 7.738 5.559 2.137 1 98.12 275 LEU B O 1
ATOM 5144 N N . GLY B 1 276 ? 5.605 6.094 2.387 1 96.81 276 GLY B N 1
ATOM 5145 C CA . GLY B 1 276 ? 5.852 7.52 2.561 1 96.81 276 GLY B CA 1
ATOM 5146 C C . GLY B 1 276 ? 5.477 8.023 3.941 1 96.81 276 GLY B C 1
ATOM 5147 O O . GLY B 1 276 ? 4.359 7.793 4.41 1 96.81 276 GLY B O 1
ATOM 5148 N N . TYR B 1 277 ? 6.473 8.773 4.586 1 97.25 277 TYR B N 1
ATOM 5149 C CA . TYR B 1 277 ? 6.258 9.281 5.938 1 97.25 277 TYR B CA 1
ATOM 5150 C C . TYR B 1 277 ? 6.488 10.789 5.996 1 97.25 277 TYR B C 1
ATOM 5152 O O . TYR B 1 277 ? 7.238 11.344 5.191 1 97.25 277 TYR B O 1
ATOM 5160 N N . ILE B 1 278 ? 5.816 11.391 6.988 1 94.12 278 ILE B N 1
ATOM 5161 C CA . ILE B 1 278 ? 6.297 12.664 7.512 1 94.12 278 ILE B CA 1
ATOM 5162 C C . ILE B 1 278 ? 6.73 12.5 8.969 1 94.12 278 ILE B C 1
ATOM 5164 O O . ILE B 1 278 ? 6.117 11.734 9.719 1 94.12 278 ILE B O 1
ATOM 5168 N N . LEU B 1 279 ? 7.832 13.125 9.297 1 97.44 279 LEU B N 1
ATOM 5169 C CA . LEU B 1 279 ? 8.406 13.117 10.641 1 97.44 279 LEU B CA 1
ATOM 5170 C C . LEU B 1 279 ? 8.289 14.492 11.289 1 97.44 279 LEU B C 1
ATOM 5172 O O . LEU B 1 279 ? 8.539 15.516 10.641 1 97.44 279 LEU B O 1
ATOM 5176 N N . ARG B 1 280 ? 7.824 14.508 12.523 1 96.81 280 ARG B N 1
ATOM 5177 C CA . ARG B 1 280 ? 7.66 15.766 13.25 1 96.81 280 ARG B CA 1
ATOM 5178 C C . ARG B 1 280 ? 8.219 15.656 14.664 1 96.81 280 ARG B C 1
ATOM 5180 O O . ARG B 1 280 ? 8.062 14.625 15.328 1 96.81 280 ARG B O 1
ATOM 5187 N N . ASP B 1 281 ? 8.922 16.656 15.086 1 97.56 281 ASP B N 1
ATOM 5188 C CA . ASP B 1 281 ? 9.312 16.812 16.484 1 97.56 281 ASP B CA 1
ATOM 5189 C C . ASP B 1 281 ? 9.664 18.266 16.781 1 97.56 281 ASP B C 1
ATOM 5191 O O . ASP B 1 281 ? 10.281 18.953 15.953 1 97.56 281 ASP B O 1
ATOM 5195 N N . HIS B 1 282 ? 9.242 18.75 17.938 1 96.5 282 HIS B N 1
ATOM 5196 C CA . HIS B 1 282 ? 9.594 20.109 18.328 1 96.5 282 HIS B CA 1
ATOM 5197 C C . HIS B 1 282 ? 11.086 20.219 18.656 1 96.5 282 HIS B C 1
ATOM 5199 O O . HIS B 1 282 ? 11.68 21.297 18.484 1 96.5 282 HIS B O 1
ATOM 5205 N N . ASP B 1 283 ? 11.633 19.172 19.078 1 95.88 283 ASP B N 1
ATOM 5206 C CA . ASP B 1 283 ? 13.055 19.109 19.406 1 95.88 283 ASP B CA 1
ATOM 5207 C C . ASP B 1 283 ? 13.867 18.609 18.219 1 95.88 283 ASP B C 1
ATOM 5209 O O . ASP B 1 283 ? 13.641 17.5 17.719 1 95.88 283 ASP B O 1
ATOM 5213 N N . ALA B 1 284 ? 14.836 19.375 17.797 1 94.94 284 ALA B N 1
ATOM 5214 C CA . ALA B 1 284 ? 15.617 19.062 16.609 1 94.94 284 ALA B CA 1
ATOM 5215 C C . ALA B 1 284 ? 16.406 17.766 16.797 1 94.94 284 ALA B C 1
ATOM 5217 O O . ALA B 1 284 ? 16.547 16.984 15.852 1 94.94 284 ALA B O 1
ATOM 5218 N N . ASP B 1 285 ? 16.922 17.594 17.969 1 97.06 285 ASP B N 1
ATOM 5219 C CA . ASP B 1 285 ? 17.688 16.375 18.234 1 97.06 285 ASP B CA 1
ATOM 5220 C C . ASP B 1 285 ? 16.781 15.141 18.188 1 97.06 285 ASP B C 1
ATOM 5222 O O . ASP B 1 285 ? 17.203 14.078 17.703 1 97.06 285 ASP B O 1
ATOM 5226 N N . LYS B 1 286 ? 15.602 15.297 18.688 1 97.56 286 LYS B N 1
ATOM 5227 C CA . LYS B 1 286 ? 14.664 14.18 18.672 1 97.56 286 LYS B CA 1
ATOM 5228 C C . LYS B 1 286 ? 14.234 13.852 17.25 1 97.56 286 LYS B C 1
ATOM 5230 O O . LYS B 1 286 ? 13.992 12.688 16.906 1 97.56 286 LYS B O 1
ATOM 5235 N N . LEU B 1 287 ? 14.141 14.859 16.406 1 97.75 287 LEU B N 1
ATOM 5236 C CA . LEU B 1 287 ? 13.844 14.594 15 1 97.75 287 LEU B CA 1
ATOM 5237 C C . LEU B 1 287 ? 14.977 13.812 14.344 1 97.75 287 LEU B C 1
ATOM 5239 O O . LEU B 1 287 ? 14.727 12.891 13.562 1 97.75 287 LEU B O 1
ATOM 5243 N N . GLU B 1 288 ? 16.188 14.234 14.672 1 98 288 GLU B N 1
ATOM 5244 C CA . GLU B 1 288 ? 17.328 13.508 14.133 1 98 288 GLU B CA 1
ATOM 5245 C C . GLU B 1 288 ? 17.328 12.047 14.578 1 98 288 GLU B C 1
ATOM 5247 O O . GLU B 1 288 ? 17.672 11.156 13.805 1 98 288 GLU B O 1
ATOM 5252 N N . CYS B 1 289 ? 16.984 11.844 15.805 1 98.31 289 CYS B N 1
ATOM 5253 C CA . CYS B 1 289 ? 16.875 10.484 16.312 1 98.31 289 CYS B CA 1
ATOM 5254 C C . CYS B 1 289 ? 15.859 9.68 15.516 1 98.31 289 CYS B C 1
ATOM 5256 O O . CYS B 1 289 ? 16.062 8.5 15.25 1 98.31 289 CYS B O 1
ATOM 5258 N N . LYS B 1 290 ? 14.742 10.289 15.172 1 98.38 290 LYS B N 1
ATOM 5259 C CA . LYS B 1 290 ? 13.719 9.625 14.375 1 98.38 290 LYS B CA 1
ATOM 5260 C C . LYS B 1 290 ? 14.258 9.234 13 1 98.38 290 LYS B C 1
ATOM 5262 O O . LYS B 1 290 ? 13.906 8.18 12.469 1 98.38 290 LYS B O 1
ATOM 5267 N N . LYS B 1 291 ? 15.008 10.133 12.406 1 98.38 291 LYS B N 1
ATOM 5268 C CA . LYS B 1 291 ? 15.641 9.836 11.125 1 98.38 291 LYS B CA 1
ATOM 5269 C C . LYS B 1 291 ? 16.594 8.656 11.242 1 98.38 291 LYS B C 1
ATOM 5271 O O . LYS B 1 291 ? 16.578 7.746 10.414 1 98.38 291 LYS B O 1
ATOM 5276 N N . ASP B 1 292 ? 17.391 8.695 12.281 1 98.56 292 ASP B N 1
ATOM 5277 C CA . ASP B 1 292 ? 18.359 7.633 12.516 1 98.56 292 ASP B CA 1
ATOM 5278 C C . ASP B 1 292 ? 17.656 6.297 12.758 1 98.56 292 ASP B C 1
ATOM 5280 O O . ASP B 1 292 ? 18.141 5.25 12.328 1 98.56 292 ASP B O 1
ATOM 5284 N N . ASN B 1 293 ? 16.578 6.352 13.461 1 98.62 293 ASN B N 1
ATOM 5285 C CA . ASN B 1 293 ? 15.812 5.141 13.703 1 98.62 293 ASN B CA 1
ATOM 5286 C C . ASN B 1 293 ? 15.375 4.484 12.398 1 98.62 293 ASN B C 1
ATOM 5288 O O . ASN B 1 293 ? 15.453 3.262 12.258 1 98.62 293 ASN B O 1
ATOM 5292 N N . LEU B 1 294 ? 14.898 5.289 11.445 1 98.69 294 LEU B N 1
ATOM 5293 C CA . LEU B 1 294 ? 14.508 4.762 10.141 1 98.69 294 LEU B CA 1
ATOM 5294 C C . LEU B 1 294 ? 15.68 4.066 9.461 1 98.69 294 LEU B C 1
ATOM 5296 O O . LEU B 1 294 ? 15.531 2.965 8.93 1 98.69 294 LEU B O 1
ATOM 5300 N N . ARG B 1 295 ? 16.812 4.691 9.516 1 98.44 295 ARG B N 1
ATOM 5301 C CA . ARG B 1 295 ? 18 4.141 8.883 1 98.44 295 ARG B CA 1
ATOM 5302 C C . ARG B 1 295 ? 18.438 2.842 9.562 1 98.44 295 ARG B C 1
ATOM 5304 O O . ARG B 1 295 ? 18.844 1.895 8.898 1 98.44 295 ARG B O 1
ATOM 5311 N N . GLN B 1 296 ? 18.328 2.797 10.867 1 98.62 296 GLN B N 1
ATOM 5312 C CA . GLN B 1 296 ? 18.703 1.604 11.617 1 98.62 296 GLN B CA 1
ATOM 5313 C C . GLN B 1 296 ? 17.781 0.437 11.289 1 98.62 296 GLN B C 1
ATOM 5315 O O . GLN B 1 296 ? 18.219 -0.707 11.18 1 98.62 296 GLN B O 1
ATOM 5320 N N . ILE B 1 297 ? 16.5 0.693 11.188 1 98.56 297 ILE B N 1
ATOM 5321 C CA . ILE B 1 297 ? 15.539 -0.344 10.828 1 98.56 297 ILE B CA 1
ATOM 5322 C C . ILE B 1 297 ? 15.867 -0.889 9.438 1 98.56 297 ILE B C 1
ATOM 5324 O O . ILE B 1 297 ? 15.875 -2.104 9.227 1 98.56 297 ILE B O 1
ATOM 5328 N N . ALA B 1 298 ? 16.156 0.042 8.484 1 98.5 298 ALA B N 1
ATOM 5329 C CA . ALA B 1 298 ? 16.531 -0.379 7.141 1 98.5 298 ALA B CA 1
ATOM 5330 C C . ALA B 1 298 ? 17.766 -1.286 7.18 1 98.5 298 ALA B C 1
ATOM 5332 O O . ALA B 1 298 ? 17.797 -2.326 6.516 1 98.5 298 ALA B O 1
ATOM 5333 N N . ASP B 1 299 ? 18.766 -0.911 8.008 1 98.25 299 ASP B N 1
ATOM 5334 C CA . ASP B 1 299 ? 19.984 -1.699 8.133 1 98.25 299 ASP B CA 1
ATOM 5335 C C . ASP B 1 299 ? 19.688 -3.094 8.672 1 98.25 299 ASP B C 1
ATOM 5337 O O . ASP B 1 299 ? 20.234 -4.086 8.188 1 98.25 299 ASP B O 1
ATOM 5341 N N . ALA B 1 300 ? 18.875 -3.18 9.68 1 98.38 300 ALA B N 1
ATOM 5342 C CA . ALA B 1 300 ? 18.5 -4.461 10.273 1 98.38 300 ALA B CA 1
ATOM 5343 C C . ALA B 1 300 ? 17.797 -5.355 9.25 1 98.38 300 ALA B C 1
ATOM 5345 O O . ALA B 1 300 ? 18.094 -6.551 9.164 1 98.38 300 ALA B O 1
ATOM 5346 N N . LEU B 1 301 ? 16.875 -4.805 8.492 1 98.19 301 LEU B N 1
ATOM 5347 C CA . LEU B 1 301 ? 16.141 -5.578 7.496 1 98.19 301 LEU B CA 1
ATOM 5348 C C . LEU B 1 301 ? 17.047 -5.996 6.348 1 98.19 301 LEU B C 1
ATOM 5350 O O . LEU B 1 301 ? 16.891 -7.086 5.793 1 98.19 301 LEU B O 1
ATOM 5354 N N . ASN B 1 302 ? 17.984 -5.117 5.988 1 97.12 302 ASN B N 1
ATOM 5355 C CA . ASN B 1 302 ? 18.953 -5.465 4.953 1 97.12 302 ASN B CA 1
ATOM 5356 C C . ASN B 1 302 ? 19.859 -6.609 5.398 1 97.12 302 ASN B C 1
ATOM 5358 O O . ASN B 1 302 ? 20.312 -7.406 4.574 1 97.12 302 ASN B O 1
ATOM 5362 N N . SER B 1 303 ? 20.156 -6.656 6.707 1 97.44 303 SER B N 1
ATOM 5363 C CA . SER B 1 303 ? 20.922 -7.781 7.246 1 97.44 303 SER B CA 1
ATOM 5364 C C . SER B 1 303 ? 20.109 -9.078 7.16 1 97.44 303 SER B C 1
ATOM 5366 O O . SER B 1 303 ? 20.688 -10.148 6.941 1 97.44 303 SER B O 1
ATOM 5368 N N . LYS B 1 304 ? 18.844 -8.984 7.312 1 95.62 304 LYS B N 1
ATOM 5369 C CA . LYS B 1 304 ? 17.938 -10.133 7.312 1 95.62 304 LYS B CA 1
ATOM 5370 C C . LYS B 1 304 ? 17.641 -10.594 5.891 1 95.62 304 LYS B C 1
ATOM 5372 O O . LYS B 1 304 ? 17.641 -11.797 5.609 1 95.62 304 LYS B O 1
ATOM 5377 N N . TYR B 1 305 ? 17.406 -9.672 4.93 1 95.25 305 TYR B N 1
ATOM 5378 C CA . TYR B 1 305 ? 16.875 -10.016 3.617 1 95.25 305 TYR B CA 1
ATOM 5379 C C . TYR B 1 305 ? 17.922 -9.812 2.527 1 95.25 305 TYR B C 1
ATOM 5381 O O . TYR B 1 305 ? 17.703 -10.211 1.379 1 95.25 305 TYR B O 1
ATOM 5389 N N . GLY B 1 306 ? 19.016 -9.234 2.836 1 93.5 306 GLY B N 1
ATOM 5390 C CA . GLY B 1 306 ? 20.078 -8.945 1.884 1 93.5 306 GLY B CA 1
ATOM 5391 C C . GLY B 1 306 ? 20.281 -7.465 1.643 1 93.5 306 GLY B C 1
ATOM 5392 O O . GLY B 1 306 ? 19.328 -6.68 1.728 1 93.5 306 GLY B O 1
ATOM 5393 N N . PRO B 1 307 ? 21.562 -7.062 1.333 1 94.25 307 PRO B N 1
ATOM 5394 C CA . PRO B 1 307 ? 21.859 -5.648 1.109 1 94.25 307 PRO B CA 1
ATOM 5395 C C . PRO B 1 307 ? 21.047 -5.047 -0.033 1 94.25 307 PRO B C 1
ATOM 5397 O O . PRO B 1 307 ? 20.828 -5.703 -1.051 1 94.25 307 PRO B O 1
ATOM 5400 N N . GLY B 1 308 ? 20.547 -3.877 0.196 1 94.44 308 GLY B N 1
ATOM 5401 C CA . GLY B 1 308 ? 19.859 -3.156 -0.861 1 94.44 308 GLY B CA 1
ATOM 5402 C C . GLY B 1 308 ? 18.375 -3.443 -0.904 1 94.44 308 GLY B C 1
ATOM 5403 O O . GLY B 1 308 ? 17.641 -2.84 -1.692 1 94.44 308 GLY B O 1
ATOM 5404 N N . THR B 1 309 ? 17.844 -4.312 -0.101 1 95.94 309 THR B N 1
ATOM 5405 C CA . THR B 1 309 ? 16.422 -4.637 -0.056 1 95.94 309 THR B CA 1
ATOM 5406 C C . THR B 1 309 ? 15.602 -3.434 0.398 1 95.94 309 THR B C 1
ATOM 5408 O O . THR B 1 309 ? 14.57 -3.117 -0.195 1 95.94 309 THR B O 1
ATOM 5411 N N . VAL B 1 310 ? 16.109 -2.775 1.391 1 98.31 310 VAL B N 1
ATOM 5412 C CA . VAL B 1 310 ? 15.398 -1.624 1.946 1 98.31 310 VAL B CA 1
ATOM 5413 C C . VAL B 1 310 ? 16.281 -0.38 1.842 1 98.31 310 VAL B C 1
ATOM 5415 O O . VAL B 1 310 ? 17.438 -0.391 2.27 1 98.31 310 VAL B O 1
ATOM 5418 N N . THR B 1 311 ? 15.75 0.704 1.267 1 98.56 311 THR B N 1
ATOM 5419 C CA . THR B 1 311 ? 16.422 1.995 1.198 1 98.56 311 THR B CA 1
ATOM 5420 C C . THR B 1 311 ? 15.539 3.1 1.765 1 98.56 311 THR B C 1
ATOM 5422 O O . THR B 1 311 ? 14.32 3.07 1.598 1 98.56 311 THR B O 1
ATOM 5425 N N . VAL B 1 312 ? 16.188 4.059 2.441 1 98.56 312 VAL B N 1
ATOM 5426 C CA . VAL B 1 312 ? 15.477 5.18 3.051 1 98.56 312 VAL B CA 1
ATOM 5427 C C . VAL B 1 312 ? 16.031 6.496 2.51 1 98.56 312 VAL B C 1
ATOM 5429 O O . VAL B 1 312 ? 17.25 6.719 2.525 1 98.56 312 VAL B O 1
ATOM 5432 N N . GLU B 1 313 ? 15.18 7.316 1.96 1 98.12 313 GLU B N 1
ATOM 5433 C CA . GLU B 1 313 ? 15.492 8.688 1.568 1 98.12 313 GLU B CA 1
ATOM 5434 C C . GLU B 1 313 ? 14.789 9.695 2.475 1 98.12 313 GLU B C 1
ATOM 5436 O O . GLU B 1 313 ? 13.57 9.625 2.662 1 98.12 313 GLU B O 1
ATOM 5441 N N . ILE B 1 314 ? 15.547 10.594 3.049 1 97.5 314 ILE B N 1
ATOM 5442 C CA . ILE B 1 314 ? 15 11.586 3.971 1 97.5 314 ILE B CA 1
ATOM 5443 C C . ILE B 1 314 ? 15.289 12.992 3.457 1 97.5 314 ILE B C 1
ATOM 5445 O O . ILE B 1 314 ? 16.391 13.266 2.986 1 97.5 314 ILE B O 1
ATOM 5449 N N . LYS B 1 315 ? 14.266 13.836 3.518 1 93.62 315 LYS B N 1
ATOM 5450 C CA . LYS B 1 315 ? 14.375 15.242 3.139 1 93.62 315 LYS B CA 1
ATOM 5451 C C . LYS B 1 315 ? 13.82 16.156 4.227 1 93.62 315 LYS B C 1
ATOM 5453 O O . LYS B 1 315 ? 12.648 16.031 4.598 1 93.62 315 LYS B O 1
ATOM 5458 N N . ASP B 1 316 ? 14.625 17.109 4.664 1 91.88 316 ASP B N 1
ATOM 5459 C CA . ASP B 1 316 ? 14.156 18.078 5.641 1 91.88 316 ASP B CA 1
ATOM 5460 C C . ASP B 1 316 ? 13.172 19.062 5.004 1 91.88 316 ASP B C 1
ATOM 5462 O O . ASP B 1 316 ? 13.297 19.406 3.828 1 91.88 316 ASP B O 1
ATOM 5466 N N . SER B 1 317 ? 12.195 19.469 5.777 1 84.5 317 SER B N 1
ATOM 5467 C CA . SER B 1 317 ? 11.18 20.391 5.277 1 84.5 317 SER B CA 1
ATOM 5468 C C . SER B 1 317 ? 11.297 21.75 5.945 1 84.5 317 SER B C 1
ATOM 5470 O O . SER B 1 317 ? 11.664 22.734 5.297 1 84.5 317 SER B O 1
ATOM 5472 N N . TYR B 1 318 ? 10.969 21.906 7.223 1 84.81 318 TYR B N 1
ATOM 5473 C CA . TYR B 1 318 ? 11.07 23.172 7.953 1 84.81 318 TYR B CA 1
ATOM 5474 C C . TYR B 1 318 ? 11.57 22.938 9.375 1 84.81 318 TYR B C 1
ATOM 5476 O O . TYR B 1 318 ? 11.68 21.797 9.82 1 84.81 318 TYR B O 1
ATOM 5484 N N . ARG B 1 319 ? 11.961 24.047 10.039 1 92.19 319 ARG B N 1
ATOM 5485 C CA . ARG B 1 319 ? 12.57 24 11.367 1 92.19 319 ARG B CA 1
ATOM 5486 C C . ARG B 1 319 ? 11.766 24.828 12.359 1 92.19 319 ARG B C 1
ATOM 5488 O O . ARG B 1 319 ? 10.984 25.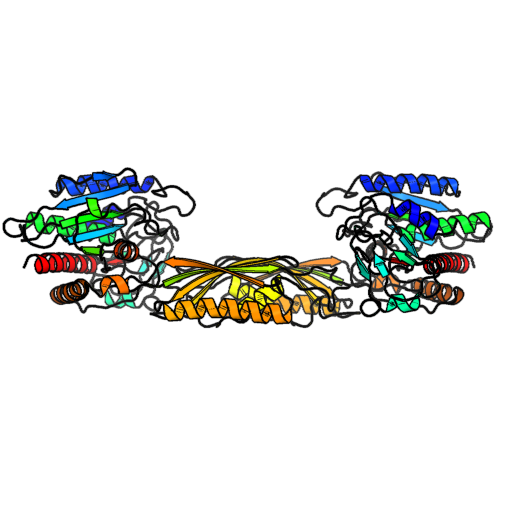703 11.969 1 92.19 319 ARG B O 1
ATOM 5495 N N . ASN B 1 320 ? 11.914 24.5 13.562 1 95.75 320 ASN B N 1
ATOM 5496 C CA . ASN B 1 320 ? 11.266 25.203 14.664 1 95.75 320 ASN B CA 1
ATOM 5497 C C . ASN B 1 320 ? 11.742 26.656 14.773 1 95.75 320 ASN B C 1
ATOM 5499 O O . ASN B 1 320 ? 12.945 26.922 14.781 1 95.75 320 ASN B O 1
ATOM 5503 N N . MET B 1 321 ? 10.812 27.578 14.875 1 95.25 321 MET B N 1
ATOM 5504 C CA . MET B 1 321 ? 11.125 29 14.867 1 95.25 321 MET B CA 1
ATOM 5505 C C . MET B 1 321 ? 11.734 29.438 16.203 1 95.25 321 MET B C 1
ATOM 5507 O O . MET B 1 321 ? 12.273 30.531 16.312 1 95.25 321 MET B O 1
ATOM 5511 N N . ILE B 1 322 ? 11.648 28.578 17.188 1 95.25 322 ILE B N 1
ATOM 5512 C CA . ILE B 1 322 ? 12.094 28.953 18.516 1 95.25 322 ILE B CA 1
ATOM 5513 C C . ILE B 1 322 ? 13.531 29.469 18.469 1 95.25 322 ILE B C 1
ATOM 5515 O O . ILE B 1 322 ? 13.906 30.375 19.203 1 95.25 322 ILE B O 1
ATOM 5519 N N . GLU B 1 323 ? 14.328 28.922 17.625 1 93.56 323 GLU B N 1
ATOM 5520 C CA . GLU B 1 323 ? 15.727 29.312 17.484 1 93.56 323 GLU B CA 1
ATOM 5521 C C . GLU B 1 323 ? 15.844 30.766 17.047 1 93.56 323 GLU B C 1
ATOM 5523 O O . GLU B 1 323 ? 16.781 31.469 17.438 1 93.56 323 GLU B O 1
ATOM 5528 N N . LYS B 1 324 ? 14.945 31.234 16.281 1 96.06 324 LYS B N 1
ATOM 5529 C CA . LYS B 1 324 ? 14.992 32.562 15.719 1 96.06 324 LYS B CA 1
ATOM 5530 C C . LYS B 1 324 ? 14.211 33.562 16.578 1 96.06 324 LYS B C 1
ATOM 5532 O O . LYS B 1 324 ? 14.391 34.781 16.469 1 96.06 324 LYS B O 1
ATOM 5537 N N . ILE B 1 325 ? 13.359 33 17.469 1 97.12 325 ILE B N 1
ATOM 5538 C CA . ILE B 1 325 ? 12.547 33.875 18.328 1 97.12 325 ILE B CA 1
ATOM 5539 C C . ILE B 1 325 ? 13.305 34.188 19.625 1 97.12 325 ILE B C 1
ATOM 5541 O O . ILE B 1 325 ? 13.188 35.281 20.172 1 97.12 325 ILE B O 1
ATOM 5545 N N . LEU B 1 326 ? 14.094 33.25 20.078 1 95.88 326 LEU B N 1
ATOM 5546 C CA . LEU B 1 326 ? 14.781 33.375 21.359 1 95.88 326 LEU B CA 1
ATOM 5547 C C . LEU B 1 326 ? 15.602 34.656 21.438 1 95.88 326 LEU B C 1
ATOM 5549 O O . LEU B 1 326 ? 15.578 35.344 22.438 1 95.88 326 LEU B O 1
ATOM 5553 N N . PRO B 1 327 ? 16.344 35.031 20.391 1 96.94 327 PRO B N 1
ATOM 5554 C CA . PRO B 1 327 ? 17.094 36.281 20.438 1 96.94 327 PRO B CA 1
ATOM 5555 C C . PRO B 1 327 ? 16.188 37.5 20.531 1 96.94 327 PRO B C 1
ATOM 5557 O O . PRO B 1 327 ? 16.656 38.594 20.844 1 96.94 327 PRO B O 1
ATOM 5560 N N . HIS B 1 328 ? 14.945 37.344 20.219 1 97.62 328 HIS B N 1
ATOM 5561 C CA . HIS B 1 328 ? 13.969 38.406 20.25 1 97.62 328 HIS B CA 1
ATOM 5562 C C . HIS B 1 328 ? 12.836 38.125 21.219 1 97.62 328 HIS B C 1
ATOM 5564 O O . HIS B 1 328 ? 11.664 38.344 20.922 1 97.62 328 HIS B O 1
ATOM 5570 N N . PHE B 1 329 ? 13.195 37.594 22.344 1 97.38 329 PHE B N 1
ATOM 5571 C CA . PHE B 1 329 ? 12.195 37.062 23.266 1 97.38 329 PHE B CA 1
ATOM 5572 C C . PHE B 1 329 ? 11.336 38.188 23.828 1 97.38 329 PHE B C 1
ATOM 5574 O O . PHE B 1 329 ? 10.273 37.938 24.406 1 97.38 329 PHE B O 1
ATOM 5581 N N . HIS B 1 330 ? 11.734 39.406 23.656 1 97.62 330 HIS B N 1
ATOM 5582 C CA . HIS B 1 330 ? 10.891 40.562 24.031 1 97.62 330 HIS B CA 1
ATOM 5583 C C . HIS B 1 330 ? 9.531 40.469 23.344 1 97.62 330 HIS B C 1
ATOM 5585 O O . HIS B 1 330 ? 8.531 40.969 23.875 1 97.62 330 HIS B O 1
ATOM 5591 N N . LEU B 1 331 ? 9.516 39.844 22.188 1 98.25 331 LEU B N 1
ATOM 5592 C CA . LEU B 1 331 ? 8.258 39.656 21.469 1 98.25 331 LEU B CA 1
ATOM 5593 C C . LEU B 1 331 ? 7.27 38.844 22.328 1 98.25 331 LEU B C 1
ATOM 5595 O O . LEU B 1 331 ? 6.082 39.188 22.375 1 98.25 331 LEU B O 1
ATOM 5599 N N . ILE B 1 332 ? 7.754 37.844 22.984 1 98.19 332 ILE B N 1
ATOM 5600 C CA . ILE B 1 332 ? 6.926 36.969 23.812 1 98.19 332 ILE B CA 1
ATOM 5601 C C . ILE B 1 332 ? 6.543 37.719 25.094 1 98.19 332 ILE B C 1
ATOM 5603 O O . ILE B 1 332 ? 5.387 37.656 25.531 1 98.19 332 ILE B O 1
ATOM 5607 N N . GLU B 1 333 ? 7.453 38.375 25.656 1 98.31 333 GLU B N 1
ATOM 5608 C CA . GLU B 1 333 ? 7.176 39.125 26.875 1 98.31 333 GLU B CA 1
ATOM 5609 C C . GLU B 1 333 ? 6.141 40.219 26.625 1 98.31 333 GLU B C 1
ATOM 5611 O O . GLU B 1 333 ? 5.25 40.438 27.453 1 98.31 333 GLU B O 1
ATOM 5616 N N . THR B 1 334 ? 6.293 40.906 25.516 1 98.56 334 THR B N 1
ATOM 5617 C CA . THR B 1 334 ? 5.328 41.938 25.141 1 98.56 334 THR B CA 1
ATOM 5618 C C . THR B 1 334 ? 3.941 41.312 24.953 1 98.56 334 THR B C 1
ATOM 5620 O O . THR B 1 334 ? 2.949 41.875 25.438 1 98.56 334 THR B O 1
ATOM 5623 N N . ALA B 1 335 ? 3.9 40.219 24.25 1 98.5 335 ALA B N 1
ATOM 5624 C CA . ALA B 1 335 ? 2.627 39.531 24.031 1 98.5 335 ALA B CA 1
ATOM 5625 C C . ALA B 1 335 ? 1.997 39.094 25.344 1 98.5 335 ALA B C 1
ATOM 5627 O O . ALA B 1 335 ? 0.791 39.25 25.547 1 98.5 335 ALA B O 1
ATOM 5628 N N . ARG B 1 336 ? 2.809 38.594 26.281 1 98.44 336 ARG B N 1
ATOM 5629 C CA . ARG B 1 336 ? 2.332 38.188 27.609 1 98.44 336 ARG B CA 1
ATOM 5630 C C . ARG B 1 336 ? 1.683 39.375 28.312 1 98.44 336 ARG B C 1
ATOM 5632 O O . ARG B 1 336 ? 0.576 39.25 28.844 1 98.44 336 ARG B O 1
ATOM 5639 N N . THR B 1 337 ? 2.383 40.406 28.297 1 98.62 337 THR B N 1
ATOM 5640 C CA . THR B 1 337 ? 1.901 41.625 28.953 1 98.62 337 THR B CA 1
ATOM 5641 C C . THR B 1 337 ? 0.603 42.094 28.312 1 98.62 337 THR B C 1
ATOM 5643 O O . THR B 1 337 ? -0.35 42.438 29.016 1 98.62 337 THR B O 1
ATOM 5646 N N . ALA B 1 338 ? 0.584 42.125 27.016 1 98.69 338 ALA B N 1
ATOM 5647 C CA . ALA B 1 338 ? -0.59 42.594 26.266 1 98.69 338 ALA B CA 1
ATOM 5648 C C . ALA B 1 338 ? -1.805 41.719 26.578 1 98.69 338 ALA B C 1
ATOM 5650 O O . ALA B 1 338 ? -2.924 42.219 26.703 1 98.69 338 ALA B O 1
ATOM 5651 N N . VAL B 1 339 ? -1.605 40.406 26.672 1 98.56 339 VAL B N 1
ATOM 5652 C CA . VAL B 1 339 ? -2.682 39.469 26.969 1 98.56 339 VAL B CA 1
ATOM 5653 C C . VAL B 1 339 ? -3.217 39.719 28.375 1 98.56 339 VAL B C 1
ATOM 5655 O O . VAL B 1 339 ? -4.434 39.781 28.594 1 98.56 339 VAL B O 1
ATOM 5658 N N . ARG B 1 340 ? -2.355 39.969 29.312 1 98.44 340 ARG B N 1
ATOM 5659 C CA . ARG B 1 340 ? -2.766 40.281 30.688 1 98.44 340 ARG B CA 1
ATOM 5660 C C . ARG B 1 340 ? -3.529 41.594 30.766 1 98.44 340 ARG B C 1
ATOM 5662 O O . ARG B 1 340 ? -4.492 41.719 31.516 1 98.44 340 ARG B O 1
ATOM 5669 N N . MET B 1 341 ? -3.104 42.562 30.031 1 98.44 341 MET B N 1
ATOM 5670 C CA . MET B 1 341 ? -3.781 43.844 29.984 1 98.44 341 MET B CA 1
ATOM 5671 C C . MET B 1 341 ? -5.207 43.719 29.469 1 98.44 341 MET B C 1
ATOM 5673 O O . MET B 1 341 ? -6.086 44.5 29.828 1 98.44 341 MET B O 1
ATOM 5677 N N . ALA B 1 342 ? -5.387 42.688 28.656 1 98.06 342 ALA B N 1
ATOM 5678 C CA . ALA B 1 342 ? -6.715 42.438 28.109 1 98.06 342 ALA B CA 1
ATOM 5679 C C . ALA B 1 342 ? -7.555 41.594 29.062 1 98.06 342 ALA B C 1
ATOM 5681 O O . ALA B 1 342 ? -8.68 41.188 28.719 1 98.06 342 ALA B O 1
ATOM 5682 N N . GLY B 1 343 ? -7.039 41.281 30.172 1 97.44 343 GLY B N 1
ATOM 5683 C CA . GLY B 1 343 ? -7.773 40.531 31.188 1 97.44 343 GLY B CA 1
ATOM 5684 C C . GLY B 1 343 ? -7.73 39.031 30.984 1 97.44 343 GLY B C 1
ATOM 5685 O O . GLY B 1 343 ? -8.586 38.312 31.5 1 97.44 343 GLY B O 1
ATOM 5686 N N . LEU B 1 344 ? -6.84 38.562 30.219 1 97.44 344 LEU B N 1
ATOM 5687 C CA . LEU B 1 344 ? -6.68 37.125 29.969 1 97.44 344 LEU B CA 1
ATOM 5688 C C . LEU B 1 344 ? -5.355 36.625 30.531 1 97.44 344 LEU B C 1
ATOM 5690 O O . LEU B 1 344 ? -4.484 37.438 30.875 1 97.44 344 LEU B O 1
ATOM 5694 N N . GLU B 1 345 ? -5.234 35.344 30.719 1 97.19 345 GLU B N 1
ATOM 5695 C CA . GLU B 1 345 ? -3.963 34.719 31.047 1 97.19 345 GLU B CA 1
ATOM 5696 C C . GLU B 1 345 ? -3.295 34.125 29.797 1 97.19 345 GLU B C 1
ATOM 5698 O O . GLU B 1 345 ? -3.9 33.344 29.062 1 97.19 345 GLU B O 1
ATOM 5703 N N . PRO B 1 346 ? -2.062 34.594 29.562 1 97.56 346 PRO B N 1
ATOM 5704 C CA . PRO B 1 346 ? -1.369 34.062 28.391 1 97.56 346 PRO B CA 1
ATOM 5705 C C . PRO B 1 346 ? -1.22 32.531 28.438 1 97.56 346 PRO B C 1
ATOM 5707 O O . PRO B 1 346 ? -0.962 31.969 29.5 1 97.56 346 PRO B O 1
ATOM 5710 N N . GLU B 1 347 ? -1.508 31.922 27.328 1 95.88 347 GLU B N 1
ATOM 5711 C CA . GLU B 1 347 ? -1.282 30.5 27.156 1 95.88 347 GLU B CA 1
ATOM 5712 C C . GLU B 1 347 ? -0.274 30.234 26.031 1 95.88 347 GLU B C 1
ATOM 5714 O O . GLU B 1 347 ? -0.488 30.641 24.891 1 95.88 347 GLU B O 1
ATOM 5719 N N . GLU B 1 348 ? 0.815 29.625 26.391 1 94.31 348 GLU B N 1
ATOM 5720 C CA . GLU B 1 348 ? 1.832 29.297 25.391 1 94.31 348 GLU B CA 1
ATOM 5721 C C . GLU B 1 348 ? 1.593 27.906 24.812 1 94.31 348 GLU B C 1
ATOM 5723 O O . GLU B 1 348 ? 1.63 26.906 25.531 1 94.31 348 GLU B O 1
ATOM 5728 N N . VAL B 1 349 ? 1.341 27.828 23.609 1 90.88 349 VAL B N 1
ATOM 5729 C CA . VAL B 1 349 ? 0.934 26.594 22.953 1 90.88 349 VAL B CA 1
ATOM 5730 C C . VAL B 1 349 ? 1.938 26.234 21.859 1 90.88 349 VAL B C 1
ATOM 5732 O O . VAL B 1 349 ? 2.197 27.047 20.953 1 90.88 349 VAL B O 1
ATOM 5735 N N . PRO B 1 350 ? 2.586 25.047 21.938 1 93.06 350 PRO B N 1
ATOM 5736 C CA . PRO B 1 350 ? 3.424 24.625 20.812 1 93.06 350 PRO B CA 1
ATOM 5737 C C . PRO B 1 350 ? 2.611 24.312 19.562 1 93.06 350 PRO B C 1
ATOM 5739 O O . PRO B 1 350 ? 1.62 23.578 19.641 1 93.06 350 PRO B O 1
ATOM 5742 N N . VAL B 1 351 ? 3.055 24.828 18.469 1 91.19 351 VAL B N 1
ATOM 5743 C CA . VAL B 1 351 ? 2.346 24.578 17.219 1 91.19 351 VAL B CA 1
ATOM 5744 C C . VAL B 1 351 ? 2.715 23.203 16.688 1 91.19 351 VAL B C 1
ATOM 5746 O O . VAL B 1 351 ? 3.896 22.859 16.578 1 91.19 351 VAL B O 1
ATOM 5749 N N . ARG B 1 352 ? 1.751 22.453 16.359 1 91.38 352 ARG B N 1
ATOM 5750 C CA . ARG B 1 352 ? 1.97 21.125 15.797 1 91.38 352 ARG B CA 1
ATOM 5751 C C . ARG B 1 352 ? 1.845 21.141 14.273 1 91.38 352 ARG B C 1
ATOM 5753 O O . ARG B 1 352 ? 1.094 20.359 13.695 1 91.38 352 ARG B O 1
ATOM 5760 N N . GLY B 1 353 ? 2.506 21.922 13.68 1 87.5 353 GLY B N 1
ATOM 5761 C CA . GLY B 1 353 ? 2.627 22.156 12.25 1 87.5 353 GLY B CA 1
ATOM 5762 C C . GLY B 1 353 ? 3.568 23.297 11.914 1 87.5 353 GLY B C 1
ATOM 5763 O O . GLY B 1 353 ? 4.395 23.688 12.742 1 87.5 353 GLY B O 1
ATOM 5764 N N . GLY B 1 354 ? 3.613 23.688 10.719 1 82.75 354 GLY B N 1
ATOM 5765 C CA . GLY B 1 354 ? 4.328 24.891 10.289 1 82.75 354 GLY B CA 1
ATOM 5766 C C . GLY B 1 354 ? 3.449 26.125 10.242 1 82.75 354 GLY B C 1
ATOM 5767 O O . GLY B 1 354 ? 2.221 26.016 10.266 1 82.75 354 GLY B O 1
ATOM 5768 N N . THR B 1 355 ? 4.059 27.234 10.336 1 87.94 355 THR B N 1
ATOM 5769 C CA . THR B 1 355 ? 3.346 28.5 10.219 1 87.94 355 THR B CA 1
ATOM 5770 C C . THR B 1 355 ? 4.098 29.469 9.305 1 87.94 355 THR B C 1
ATOM 5772 O O . THR B 1 355 ? 5.305 29.312 9.094 1 87.94 355 THR B O 1
ATOM 5775 N N . ASP B 1 356 ? 3.359 30.391 8.711 1 92.69 356 ASP B N 1
ATOM 5776 C CA . ASP B 1 356 ? 4.039 31.469 7.992 1 92.69 356 ASP B CA 1
ATOM 5777 C C . ASP B 1 356 ? 5.074 32.156 8.883 1 92.69 356 ASP B C 1
ATOM 5779 O O . ASP B 1 356 ? 6.176 32.469 8.43 1 92.69 356 ASP B O 1
ATOM 5783 N N . GLY B 1 357 ? 4.727 32.344 10.117 1 95.44 357 GLY B N 1
ATOM 5784 C CA . GLY B 1 357 ? 5.637 33 11.055 1 95.44 357 GLY B CA 1
ATOM 5785 C C . GLY B 1 357 ? 6.949 32.25 11.219 1 95.44 357 GLY B C 1
ATOM 5786 O O . GLY B 1 357 ? 8.008 32.875 11.344 1 95.44 357 GLY B O 1
ATOM 5787 N N . ALA B 1 358 ? 6.848 31 11.234 1 94.19 358 ALA B N 1
ATOM 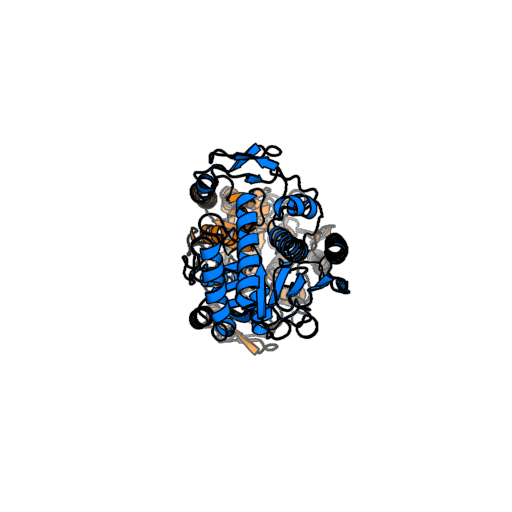5788 C CA . ALA B 1 358 ? 8.055 30.188 11.352 1 94.19 358 ALA B CA 1
ATOM 5789 C C . ALA B 1 358 ? 8.984 30.422 10.156 1 94.19 358 ALA B C 1
ATOM 5791 O O . ALA B 1 358 ? 10.188 30.641 10.336 1 94.19 358 ALA B O 1
ATOM 5792 N N . THR B 1 359 ? 8.422 30.359 8.984 1 93.5 359 THR B N 1
ATOM 5793 C CA . THR B 1 359 ? 9.195 30.578 7.773 1 93.5 359 THR B CA 1
ATOM 5794 C C . THR B 1 359 ? 9.773 32 7.75 1 93.5 359 THR B C 1
ATOM 5796 O O . THR B 1 359 ? 10.945 32.188 7.418 1 93.5 359 THR B O 1
ATOM 5799 N N . LEU B 1 360 ? 8.992 32.906 8.094 1 97.06 360 LEU B N 1
ATOM 5800 C CA . LEU B 1 360 ? 9.43 34.312 8.117 1 97.06 360 LEU B CA 1
ATOM 5801 C C . LEU B 1 360 ? 10.562 34.5 9.125 1 97.06 360 LEU B C 1
ATOM 5803 O O . LEU B 1 360 ? 11.516 35.25 8.867 1 97.06 360 LEU B O 1
ATOM 5807 N N . SER B 1 361 ? 10.391 33.906 10.266 1 97 361 SER B N 1
ATOM 5808 C CA . SER B 1 361 ? 11.438 34 11.281 1 97 361 SER B CA 1
ATOM 5809 C C . SER B 1 361 ? 12.773 33.469 10.75 1 97 361 SER B C 1
ATOM 5811 O O . SER B 1 361 ? 13.805 34.125 10.953 1 97 361 SER B O 1
ATOM 5813 N N . TRP B 1 362 ? 12.781 32.438 10.086 1 95 362 TRP B N 1
ATOM 5814 C CA . TRP B 1 362 ? 14 31.859 9.523 1 95 362 TRP B CA 1
ATOM 5815 C C . TRP B 1 362 ? 14.516 32.719 8.375 1 95 362 TRP B C 1
ATOM 5817 O O . TRP B 1 362 ? 15.711 32.719 8.07 1 95 362 TRP B O 1
ATOM 5827 N N . ASN B 1 363 ? 13.625 33.469 7.738 1 95.81 363 ASN B N 1
ATOM 5828 C CA . ASN B 1 363 ? 14.008 34.375 6.641 1 95.81 363 ASN B CA 1
ATOM 5829 C C . ASN B 1 363 ? 14.406 35.75 7.145 1 95.81 363 ASN B C 1
ATOM 5831 O O . ASN B 1 363 ? 14.586 36.688 6.352 1 95.81 363 ASN B O 1
ATOM 5835 N N . GLY B 1 364 ? 14.414 35.906 8.43 1 96.56 364 GLY B N 1
ATOM 5836 C CA . GLY B 1 364 ? 15 37.125 8.953 1 96.56 364 GLY B CA 1
ATOM 5837 C C . GLY B 1 364 ? 13.984 38.062 9.586 1 96.56 364 GLY B C 1
ATOM 5838 O O . GLY B 1 364 ? 14.32 39.188 9.984 1 96.56 364 GLY B O 1
ATOM 5839 N N . LEU B 1 365 ? 12.758 37.656 9.641 1 98.19 365 LEU B N 1
ATOM 5840 C CA . LEU B 1 365 ? 11.727 38.438 10.312 1 98.19 365 LEU B CA 1
ATOM 5841 C C . LEU B 1 365 ? 11.148 37.688 11.492 1 98.19 365 LEU B C 1
ATOM 5843 O O . LEU B 1 365 ? 10.172 36.938 11.344 1 98.19 365 LEU B O 1
ATOM 5847 N N . PRO B 1 366 ? 11.703 37.906 12.719 1 98.06 366 PRO B N 1
ATOM 5848 C CA . PRO B 1 366 ? 11.117 37.25 13.875 1 98.06 366 PRO B CA 1
ATOM 5849 C C . PRO B 1 366 ? 9.609 37.469 13.992 1 98.06 366 PRO B C 1
ATOM 5851 O O . PRO B 1 366 ? 9.156 38.625 14.023 1 98.06 366 PRO B O 1
ATOM 5854 N N . CYS B 1 367 ? 8.883 36.312 14.055 1 98 367 CYS B N 1
ATOM 5855 C CA . CYS B 1 367 ? 7.441 36.469 13.875 1 98 367 CYS B CA 1
ATOM 5856 C C . CYS B 1 367 ? 6.695 35.344 14.617 1 98 367 CYS B C 1
ATOM 5858 O O . CYS B 1 367 ? 6.215 34.406 14.008 1 98 367 CYS B O 1
ATOM 5860 N N . PRO B 1 368 ? 6.504 35.469 15.977 1 98.06 368 PRO B N 1
ATOM 5861 C CA . PRO B 1 368 ? 5.633 34.562 16.688 1 98.06 368 PRO B CA 1
ATOM 5862 C C . PRO B 1 368 ? 4.16 34.719 16.312 1 98.06 368 PRO B C 1
ATOM 5864 O O . PRO B 1 368 ? 3.818 35.562 15.5 1 98.06 368 PRO B O 1
ATOM 5867 N N . ASN B 1 369 ? 3.34 33.812 16.844 1 97.69 369 ASN B N 1
ATOM 5868 C CA . ASN B 1 369 ? 1.933 33.781 16.469 1 97.69 369 ASN B CA 1
ATOM 5869 C C . ASN B 1 369 ? 1.023 34.094 17.656 1 97.69 369 ASN B C 1
ATOM 5871 O O . ASN B 1 369 ? 1.311 33.688 18.781 1 97.69 369 ASN B O 1
ATOM 5875 N N . LEU B 1 370 ? -0.039 34.844 17.359 1 98.06 370 LEU B N 1
ATOM 5876 C CA . LEU B 1 370 ? -1.07 35.156 18.344 1 98.06 370 LEU B CA 1
ATOM 5877 C C . LEU B 1 370 ? -2.402 34.531 17.953 1 98.06 370 LEU B C 1
ATOM 5879 O O . LEU B 1 370 ? -2.744 34.469 16.766 1 98.06 370 LEU B O 1
ATOM 5883 N N . GLY B 1 371 ? -3.117 34.125 18.953 1 97 371 GLY B N 1
ATOM 5884 C CA . GLY B 1 371 ? -4.414 33.5 18.719 1 97 371 GLY B CA 1
ATOM 5885 C C . GLY B 1 371 ? -5.48 34.5 18.312 1 97 371 GLY B C 1
ATOM 5886 O O . GLY B 1 371 ? -5.383 35.688 18.625 1 97 371 GLY B O 1
ATOM 5887 N N . THR B 1 372 ? -6.539 33.938 17.656 1 97.44 372 THR B N 1
ATOM 5888 C CA . THR B 1 372 ? -7.574 34.812 17.109 1 97.44 372 THR B CA 1
ATOM 5889 C C . THR B 1 372 ? -8.891 34.625 17.859 1 97.44 372 THR B C 1
ATOM 5891 O O . THR B 1 372 ? -9.805 35.438 17.719 1 97.44 372 THR B O 1
ATOM 5894 N N . GLY B 1 373 ? -9 33.562 18.625 1 96.31 373 GLY B N 1
ATOM 5895 C CA . GLY B 1 373 ? -10.219 33.312 19.375 1 96.31 373 GLY B CA 1
ATOM 5896 C C . GLY B 1 373 ? -11.078 32.219 18.766 1 96.31 373 GLY B C 1
ATOM 5897 O O . GLY B 1 373 ? -12.219 32 19.203 1 96.31 373 GLY B O 1
ATOM 5898 N N . GLY B 1 374 ? -10.578 31.516 17.812 1 94.94 374 GLY B N 1
ATOM 5899 C CA . GLY B 1 374 ? -11.352 30.5 17.125 1 94.94 374 GLY B CA 1
ATOM 5900 C C . GLY B 1 374 ? -11.016 29.078 17.578 1 94.94 374 GLY B C 1
ATOM 5901 O O . GLY B 1 374 ? -10.086 28.875 18.359 1 94.94 374 GLY B O 1
ATOM 5902 N N . PHE B 1 375 ? -11.93 28.062 17.094 1 92 375 PHE B N 1
ATOM 5903 C CA . PHE B 1 375 ? -11.789 26.656 17.469 1 92 375 PHE B CA 1
ATOM 5904 C C . PHE B 1 375 ? -12.242 25.75 16.328 1 92 375 PHE B C 1
ATOM 5906 O O . PHE B 1 375 ? -12.984 26.188 15.438 1 92 375 PHE B O 1
ATOM 5913 N N . ASN B 1 376 ? -11.758 24.516 16.406 1 88.31 376 ASN B N 1
ATOM 5914 C CA . ASN B 1 376 ? -12.156 23.469 15.469 1 88.31 376 ASN B CA 1
ATOM 5915 C C . ASN B 1 376 ? -11.945 23.906 14.023 1 88.31 376 ASN B C 1
ATOM 5917 O O . ASN B 1 376 ? -12.844 23.797 13.195 1 88.31 376 ASN B O 1
ATOM 5921 N N . PHE B 1 377 ? -10.734 24.312 13.789 1 87.75 377 PHE B N 1
ATOM 5922 C CA . PHE B 1 377 ? -10.398 24.891 12.492 1 87.75 377 PHE B CA 1
ATOM 5923 C C . PHE B 1 377 ? -10.445 23.812 11.406 1 87.75 377 PHE B C 1
ATOM 5925 O O . PHE B 1 377 ? -10.383 22.625 11.703 1 87.75 377 PHE B O 1
ATOM 5932 N N . HIS B 1 378 ? -10.617 24.188 10.141 1 84.25 378 HIS B N 1
ATOM 5933 C CA . HIS B 1 378 ? -10.484 23.391 8.93 1 84.25 378 HIS B CA 1
ATOM 5934 C C . HIS B 1 378 ? -11.672 22.453 8.758 1 84.25 378 HIS B C 1
ATOM 5936 O O . HIS B 1 378 ? -11.641 21.547 7.906 1 84.25 378 HIS B O 1
ATOM 5942 N N . GLY B 1 379 ? -12.781 22.609 9.562 1 83.94 379 GLY B N 1
ATOM 5943 C CA . GLY B 1 379 ? -13.922 21.703 9.453 1 83.94 379 GLY B CA 1
ATOM 5944 C C . GLY B 1 379 ? -15.258 22.422 9.578 1 83.94 379 GLY B C 1
ATOM 5945 O O . GLY B 1 379 ? -15.305 23.625 9.773 1 83.94 379 GLY B O 1
ATOM 5946 N N . VAL B 1 380 ? -16.281 21.547 9.555 1 88.5 380 VAL B N 1
ATOM 5947 C CA . VAL B 1 380 ? -17.641 22.094 9.539 1 88.5 380 VAL B CA 1
ATOM 5948 C C . VAL B 1 380 ? -18.031 22.547 10.945 1 88.5 380 VAL B C 1
ATOM 5950 O O . VAL B 1 380 ? -18.969 23.328 11.102 1 88.5 380 VAL B O 1
ATOM 5953 N N . CYS B 1 381 ? -17.266 22.141 11.977 1 90.62 381 CYS B N 1
ATOM 5954 C CA . CYS B 1 381 ? -17.562 22.547 13.344 1 90.62 381 CYS B CA 1
ATOM 5955 C C . CYS B 1 381 ? -16.719 23.75 13.75 1 90.62 381 CYS B C 1
ATOM 5957 O O . CYS B 1 381 ? -16.688 24.109 14.93 1 90.62 381 CYS B O 1
ATOM 5959 N N . GLU B 1 382 ? -16 24.266 12.773 1 93.44 382 GLU B N 1
ATOM 5960 C CA . GLU B 1 382 ? -15.234 25.484 13.055 1 93.44 382 GLU B CA 1
ATOM 5961 C C . GLU B 1 382 ? -16.109 26.578 13.641 1 93.44 382 GLU B C 1
ATOM 5963 O O . GLU B 1 382 ? -17.25 26.781 13.188 1 93.44 382 GLU B O 1
ATOM 5968 N N . CYS B 1 383 ? -15.602 27.266 14.711 1 96.19 383 CYS B N 1
ATOM 5969 C CA . CYS B 1 383 ? -16.391 28.312 15.352 1 96.19 383 CYS B CA 1
ATOM 5970 C C . CYS B 1 383 ? -15.492 29.344 16.016 1 96.19 383 CYS B C 1
ATOM 5972 O O . CYS B 1 383 ? -14.281 29.141 16.125 1 96.19 383 CYS B O 1
ATOM 5974 N N . ILE B 1 384 ? -16.047 30.422 16.359 1 97.56 384 ILE B N 1
ATOM 5975 C CA . ILE B 1 384 ? -15.406 31.531 17.031 1 97.56 384 ILE B CA 1
ATOM 5976 C C . ILE B 1 384 ? -16.453 32.375 17.766 1 97.56 384 ILE B C 1
ATOM 5978 O O . ILE B 1 384 ? -17.641 32.125 17.672 1 97.56 384 ILE B O 1
ATOM 5982 N N . THR B 1 385 ? -16.047 33.25 18.656 1 98.19 385 THR B N 1
ATOM 5983 C CA . THR B 1 385 ? -17.016 34.156 19.266 1 98.19 385 THR B CA 1
ATOM 5984 C C . THR B 1 385 ? -16.641 35.594 19.031 1 98.19 385 THR B C 1
ATOM 5986 O O . THR B 1 385 ? -15.461 35.938 18.859 1 98.19 385 THR B O 1
ATOM 5989 N N . ALA B 1 386 ? -17.656 36.469 19.031 1 98.56 386 ALA B N 1
ATOM 5990 C CA . ALA B 1 386 ? -17.422 37.875 18.875 1 98.56 386 ALA B CA 1
ATOM 5991 C C . ALA B 1 386 ? -16.562 38.438 20.016 1 98.56 386 ALA B C 1
ATOM 5993 O O . ALA B 1 386 ? -15.672 39.25 19.797 1 98.56 386 ALA B O 1
ATOM 5994 N N . GLU B 1 387 ? -16.812 38 21.188 1 98.31 387 GLU B N 1
ATOM 5995 C CA . GLU B 1 387 ? -16.125 38.531 22.375 1 98.31 387 GLU B CA 1
ATOM 5996 C C . GLU B 1 387 ? -14.656 38.125 22.375 1 98.31 387 GLU B C 1
ATOM 5998 O O . GLU B 1 387 ? -13.797 38.906 22.781 1 98.31 387 GLU B O 1
ATOM 6003 N N . ARG B 1 388 ? -14.391 36.938 21.984 1 98 388 ARG B N 1
ATOM 6004 C CA . ARG B 1 388 ? -12.992 36.531 21.906 1 98 388 ARG B CA 1
ATOM 6005 C C . ARG B 1 388 ? -12.258 37.281 20.812 1 98 388 ARG B C 1
ATOM 6007 O O . ARG B 1 388 ? -11.07 37.594 20.953 1 98 388 ARG B O 1
ATOM 6014 N N . MET B 1 389 ? -12.898 37.531 19.719 1 98.69 389 MET B N 1
ATOM 6015 C CA . MET B 1 389 ? -12.297 38.375 18.688 1 98.69 389 MET B CA 1
ATOM 6016 C C . MET B 1 389 ? -12.031 39.781 19.219 1 98.69 389 MET B C 1
ATOM 6018 O O . MET B 1 389 ? -11.031 40.406 18.859 1 98.69 389 MET B O 1
ATOM 6022 N N . ASP B 1 390 ? -12.945 40.281 20.062 1 98.62 390 ASP B N 1
ATOM 6023 C CA . ASP B 1 390 ? -12.711 41.594 20.703 1 98.62 390 ASP B CA 1
ATOM 6024 C C . ASP B 1 390 ? -11.445 41.562 21.547 1 98.62 390 ASP B C 1
ATOM 6026 O O . ASP B 1 390 ? -10.664 42.5 21.547 1 98.62 390 ASP B O 1
ATOM 6030 N N . LYS B 1 391 ? -11.367 40.469 22.281 1 98.56 391 LYS B N 1
ATOM 6031 C CA . LYS B 1 391 ? -10.188 40.344 23.125 1 98.56 391 LYS B CA 1
ATOM 6032 C C . LYS B 1 391 ? -8.914 40.281 22.297 1 98.56 391 LYS B C 1
ATOM 6034 O O . LYS B 1 391 ? -7.898 40.875 22.656 1 98.56 391 LYS B O 1
ATOM 6039 N N . ALA B 1 392 ? -8.945 39.5 21.219 1 98.62 392 ALA B N 1
ATOM 6040 C CA . ALA B 1 392 ? -7.781 39.438 20.344 1 98.62 392 ALA B CA 1
ATOM 6041 C C . ALA B 1 392 ? -7.414 40.812 19.797 1 98.62 392 ALA B C 1
ATOM 6043 O O . ALA B 1 392 ? -6.234 41.156 19.734 1 98.62 392 ALA B O 1
ATOM 6044 N N . THR B 1 393 ? -8.398 41.562 19.391 1 98.75 393 THR B N 1
ATOM 6045 C CA . THR B 1 393 ? -8.172 42.906 18.906 1 98.75 393 THR B CA 1
ATOM 6046 C C . THR B 1 393 ? -7.555 43.781 20 1 98.75 393 THR B C 1
ATOM 6048 O O . THR B 1 393 ? -6.617 44.531 19.75 1 98.75 393 THR B O 1
ATOM 6051 N N . GLU B 1 394 ? -8.102 43.656 21.156 1 98.75 394 GLU B N 1
ATOM 6052 C CA . GLU B 1 394 ? -7.566 44.406 22.297 1 98.75 394 GLU B CA 1
ATOM 6053 C C . GLU B 1 394 ? -6.098 44.062 22.531 1 98.75 394 GLU B C 1
ATOM 6055 O O . GLU B 1 394 ? -5.293 44.938 22.844 1 98.75 394 GLU B O 1
ATOM 6060 N N . ILE B 1 395 ? -5.781 42.844 22.438 1 98.81 395 ILE B N 1
ATOM 6061 C CA . ILE B 1 395 ? -4.406 42.375 22.625 1 98.81 395 ILE B CA 1
ATOM 6062 C C . ILE B 1 395 ? -3.504 43.031 21.578 1 98.81 395 ILE B C 1
ATOM 6064 O O . ILE B 1 395 ? -2.41 43.5 21.906 1 98.81 395 ILE B O 1
ATOM 6068 N N . LEU B 1 396 ? -3.926 43.094 20.312 1 98.81 396 LEU B N 1
ATOM 6069 C CA . LEU B 1 396 ? -3.15 43.75 19.266 1 98.81 396 LEU B CA 1
ATOM 6070 C C . LEU B 1 396 ? -2.945 45.219 19.594 1 98.81 396 LEU B C 1
ATOM 6072 O O . LEU B 1 396 ? -1.839 45.75 19.438 1 98.81 396 LEU B O 1
ATOM 6076 N N . LEU B 1 397 ? -3.992 45.875 20.047 1 98.75 397 LEU B N 1
ATOM 6077 C CA . LEU B 1 397 ? -3.9 47.281 20.422 1 98.75 397 LEU B CA 1
ATOM 6078 C C . LEU B 1 397 ? -2.914 47.469 21.562 1 98.75 397 LEU B C 1
ATOM 6080 O O . LEU B 1 397 ? -2.139 48.438 21.562 1 98.75 397 LEU B O 1
ATOM 6084 N N . ASN B 1 398 ? -2.994 46.562 22.531 1 98.75 398 ASN B N 1
ATOM 6085 C CA . ASN B 1 398 ? -2.066 46.625 23.656 1 98.75 398 ASN B CA 1
ATOM 6086 C C . ASN B 1 398 ? -0.619 46.469 23.188 1 98.75 398 ASN B C 1
ATOM 6088 O O . ASN B 1 398 ? 0.27 47.188 23.672 1 98.75 398 ASN B O 1
ATOM 6092 N N . ILE B 1 399 ? -0.347 45.562 22.328 1 98.75 399 ILE B N 1
ATOM 6093 C CA . ILE B 1 399 ? 0.998 45.312 21.812 1 98.75 399 ILE B CA 1
ATOM 6094 C C . ILE B 1 399 ? 1.51 46.594 21.109 1 98.75 399 ILE B C 1
ATOM 6096 O O . ILE B 1 399 ? 2.629 47.031 21.375 1 98.75 399 ILE B O 1
ATOM 6100 N N . VAL B 1 400 ? 0.671 47.125 20.266 1 98.62 400 VAL B N 1
ATOM 6101 C CA . VAL B 1 400 ? 1.029 48.375 19.562 1 98.62 400 VAL B CA 1
ATOM 6102 C C . VAL B 1 400 ? 1.361 49.469 20.578 1 98.62 400 VAL B C 1
ATOM 6104 O O . VAL B 1 400 ? 2.346 50.188 20.422 1 98.62 400 VAL B O 1
ATOM 6107 N N . GLY B 1 401 ? 0.565 49.531 21.578 1 98.31 401 GLY B N 1
ATOM 6108 C CA . GLY B 1 401 ? 0.777 50.562 22.609 1 98.31 401 GLY B CA 1
ATOM 6109 C C . GLY B 1 401 ? 2.078 50.344 23.375 1 98.31 401 GLY B C 1
ATOM 6110 O O . GLY B 1 401 ? 2.754 51.344 23.703 1 98.31 401 GLY B O 1
ATOM 6111 N N . ILE B 1 402 ? 2.389 49.125 23.641 1 98.25 402 ILE B N 1
ATOM 6112 C CA . ILE B 1 402 ? 3.611 48.844 24.375 1 98.25 402 ILE B CA 1
ATOM 6113 C C . ILE B 1 402 ? 4.824 49.25 23.547 1 98.25 402 ILE B C 1
ATOM 6115 O O . ILE B 1 402 ? 5.762 49.875 24.062 1 98.25 402 ILE B O 1
ATOM 6119 N N . TYR B 1 403 ? 4.852 49 22.328 1 97.69 403 TYR B N 1
ATOM 6120 C CA . TYR B 1 403 ? 5.996 49.312 21.469 1 97.69 403 TYR B CA 1
ATOM 6121 C C . TYR B 1 403 ? 6.062 50.812 21.172 1 97.69 403 TYR B C 1
ATOM 6123 O O . TYR B 1 403 ? 7.094 51.312 20.719 1 97.69 403 TYR B O 1
ATOM 6131 N N . ALA B 1 404 ? 4.969 51.5 21.406 1 96.62 404 ALA B N 1
ATOM 6132 C CA . ALA B 1 404 ? 4.945 52.938 21.203 1 96.62 404 ALA B CA 1
ATOM 6133 C C . ALA B 1 404 ? 5.602 53.688 22.359 1 96.62 404 ALA B C 1
ATOM 6135 O O . ALA B 1 404 ? 5.922 54.875 22.25 1 96.62 404 ALA B O 1
ATOM 6136 N N . LYS B 1 405 ? 5.867 52.969 23.438 1 92.25 405 LYS B N 1
ATOM 6137 C CA . LYS B 1 405 ? 6.488 53.562 24.625 1 92.25 405 LYS B CA 1
ATOM 6138 C C . LYS B 1 405 ? 8.008 53.406 24.578 1 92.25 405 LYS B C 1
ATOM 6140 O O . LYS B 1 405 ? 8.742 54.188 25.172 1 92.25 405 LYS B O 1
#

Secondary structure (DSSP, 8-state):
--HHHHHHHHTTS--B--TTS-SSSS-TTHHHHHHHHHHHHHHTT-TT-EE-TTS-EEEEEPPPTT-TTSPPEEEEEE--B-SSS--SS---EEETT--SS-EE-TTT--EE-TTT-GGGGGGTTS-EEE--SSS---HHHHHHHHHHHHHHHHHHHHT-----EEEEEES-GGGT-TTTT--HHHH--SEEEEE-SS-TTEEE----EEEEEEEEEE-B---GGG-TTT-B-HHHHHHHHHHTS-TT-SGGG--TT--EEEEEEEEEESSEEEEEEEEEESSHHHHHHHHHHHHHHHHHHHHHH-TTSEEEEEEEEE--THHHHGGGTHHHHHHHHHHHHTT---EE---SS--HHHHHHHTT----EE--SEESTTSTT-EEEHHHHHHHHHHHHHHHHHHT-/--HHHHHHHHTTS--B--TTS-SSSS-TTHHHHHHHHHHHHHHTT-TT-EE-TTS-EEEEEPPPTT-TTSPPEEEEEE--B-SSS--SS---EEETT--SS-EE-TTT--EE-TTT-GGGGGGTTS-EEE--SSS---HHHHHHHHHHHHHHHHHHHHT-----EEEEEES-GGGT-TTTT--HHHH--SEEEEE-SS-TTEEE----EEEEEEEEEE-B---GGG-TTT-B-HHHHHHHHHHTS-TT-SGGG--TT--EEEEEEEEEESSEEEEEEEEEESSHHHHHHHHHHHHHHHHHHHHHH-TTSEEEEEEEEE--THHHHGGGTHHHHHHHHHHHHTT---EE---SS--HHHHHHHTT----EE--SEESTTSTT-EEEHHHHHHHHHHHHHHHHHHT-

Foldseek 3Di:
DFLVVQLQVLLQQAAAADLPQPDASRDPSLLVSLVVLQVLCCVLPQVPWDADPRGKTKTKDAFAPPLQPFFEEEEEAARHAYVLAGSHRWDKDKDAQQQLAWDAQAPPRDIDGCVVVVVSNVQHGFIKIATSLRGFRPVFPSLSVSLVSVLSNVCSVVVAGFHMYMYMYFGDFNSPCGQVPPDPVVSPGQAYAYAGADAFQEWEQWEKWKKKKKKKFFWADDDPVPPPPNTQFRLVLVVVLVVLDDPQQEPVNDDAQRKHWYFDDWDGGRGMIMTITMTIGRDPVVSVVVVVSSVVSQVVSCVVRNPPRMDMDMGTDAHILNVLCVVVVVVVVLLQVLLVVLVHGHDYGHHHHDGSQSVVSVVNHNYIYGYQAWDDGNRNGTMGTSVRNVSNSSSVNSSRNVSSD/DFLVVQLQVLLQQAAAADLPQPDASRDPSLLVSLVVLQVLCCVLPQVPWDADPRGKTKTKDAFAPPLQPFFEEEEEAARHAYPLAGSHRWDKDKDAQQQLAWDAQAPPRDIDGCVVVVVSNVCHGFIKIATSLRGFRPVFPSLSVSLVSVLSNVCSVVVAGFHMYMYMYFGDFNSPCGQVPPDPVVSPGQAYAYAGADAAQEWEQWEKWKKKKKKKFFWADDDPVPPPPNTQFRLVLVVVLVVLDDPQQEPVNDDAQRKHWYFDDWDGGRGMIMTITMTIGRDPVVSVVVVVSSVVSQVVSCVVRNPPRMDMDMGTDAHILNVLCVVVVVLVVLLQVLLVVLVHGHDYGHHHHDGSQSVVSVVNHNYIYGYQAWDDGNRNGTMGTSVRNNSNSSSVNSSRNVSSD

InterPro domains:
  IPR001261 ArgE/DapE/ACY1/CPG2/YscS, conserved site [PS00758] (73-82)
  IPR001261 ArgE/DapE/ACY1/CPG2/YscS, conserved site [PS00759] (138-176)
  IPR002933 Peptidase M20 [PF01546] (139-400)
  IPR010161 Peptidase M20B, tripeptide aminopeptidase [PIRSF037215] (4-402)
  IPR010161 Peptidase M20B, tripeptide aminopeptidase [TIGR01882] (5-402)
  IPR010161 Peptidase M20B, tripeptide aminopeptidase [cd03892] (4-400)
  IPR011650 Peptidase M20, dimerisation domain [PF07687] (205-305)
  IPR036264 Bacterial exopeptidase dimerisation domain [SSF55031] (208-318)

Solvent-accessible surface area (backbone atoms only — not comparable to full-atom values): 38648 Å² total; per-residue (Å²): 118,61,29,50,64,46,25,67,57,55,29,49,50,47,19,44,37,38,87,81,57,87,47,73,46,34,36,74,50,40,44,59,51,40,54,52,49,28,53,50,37,36,75,56,63,18,72,70,32,40,63,51,93,51,44,39,29,40,30,46,40,74,38,31,92,92,16,72,83,32,66,28,38,24,45,34,24,32,59,23,24,42,72,78,27,45,38,63,77,32,52,77,38,79,34,68,60,25,82,29,62,64,42,68,19,74,77,65,61,50,67,52,42,35,92,81,39,58,69,44,47,75,44,46,65,31,35,37,36,31,22,30,41,77,15,17,42,40,52,50,13,35,38,19,45,19,23,52,52,32,36,50,41,49,37,60,75,67,64,54,66,22,20,30,34,21,39,39,37,25,32,26,46,74,68,74,46,26,48,73,80,59,57,61,78,80,53,58,41,67,33,36,35,27,26,50,37,47,40,49,32,31,39,28,54,40,21,27,20,35,30,36,37,39,37,41,25,51,35,36,75,53,63,57,59,72,6,45,84,62,34,34,48,8,40,59,53,49,51,52,55,58,65,71,47,68,85,63,30,21,34,42,60,30,60,76,73,53,39,29,53,35,73,51,36,37,41,25,23,33,45,42,18,39,39,33,35,42,36,37,13,51,44,65,67,59,37,50,50,53,54,48,49,54,51,49,51,32,51,54,49,15,70,73,74,35,82,75,26,41,46,78,47,76,46,79,71,52,60,36,25,37,76,48,33,58,86,47,44,62,58,56,53,44,48,42,50,16,19,42,75,57,73,41,72,58,38,80,47,66,39,55,46,86,51,50,28,30,52,32,17,76,72,70,34,34,20,41,34,29,19,28,20,36,45,55,72,60,25,39,72,9,33,35,31,44,58,33,26,48,44,26,24,45,23,53,48,37,40,45,43,58,56,39,107,118,60,30,49,64,47,26,65,56,54,29,48,50,46,19,45,39,38,86,81,55,86,48,75,46,34,36,75,49,39,46,59,53,41,54,52,49,29,54,50,37,36,74,56,64,17,71,72,33,40,63,50,94,52,42,37,28,40,30,45,39,74,38,32,92,90,15,72,84,32,65,27,39,25,44,34,22,32,60,22,25,43,72,78,27,46,37,63,78,32,53,78,36,79,36,68,62,24,81,29,61,64,43,68,18,75,78,66,61,48,67,54,42,34,93,81,39,59,69,44,47,75,43,45,66,30,34,36,36,31,22,30,42,79,15,16,41,40,52,50,12,34,36,19,45,20,24,52,52,31,35,48,40,50,37,59,74,68,62,55,66,22,19,30,34,20,39,37,37,27,31,27,46,74,68,72,47,26,48,74,80,58,57,62,78,80,54,58,40,67,33,37,34,27,27,50,36,48,40,49,33,29,40,30,53,39,21,27,21,33,33,36,36,39,39,40,25,52,35,38,74,51,64,57,60,73,7,46,84,61,35,35,48,7,39,60,53,49,51,52,56,58,65,71,47,68,83,62,31,21,34,42,60,31,59,77,74,53,40,29,53,35,73,53,35,37,41,25,23,31,45,40,19,39,39,32,35,40,37,37,13,51,44,65,69,58,38,51,50,54,54,49,48,54,50,49,52,31,51,53,49,16,71,73,74,35,83,75,27,42,46,77,49,77,46,79,71,51,60,36,26,37,76,48,33,58,86,48,44,63,58,55,55,45,48,40,50,16,18,42,74,58,74,40,72,59,38,79,46,66,39,55,44,84,51,51,28,30,54,33,16,74,73,69,33,34,19,41,33,29,19,29,20,34,44,56,70,60,24,38,73,9,34,36,32,45,57,34,26,50,44,25,25,45,22,53,47,38,40,43,43,58,56,39,106

Nearest PDB structures (foldseek):
  1vix-assembly1_B  TM=9.735E-01  e=1.301E-61  Escherichia coli
  3ife-assembly1_A-2  TM=9.136E-01  e=2.168E-60  Bacillus anthracis str. 'Ames Ancestor'
  1fno-assembly1_A-2  TM=9.670E-01  e=4.613E-59  Salmonella enterica subsp. enterica serovar Typhimurium
  3gb0-assembly1_A-2  TM=8.563E-01  e=9.613E-33  Bacillus cereus ATCC 10987
  3rza-assembly1_B  TM=8.493E-01  e=5.441E-31  Staphylococcus aureus subsp. aureus Mu50

Sequence (810 aa):
MRAYERLLQYVRVHTTSDPNSGTHPSSARQFDLARMLVEELKTLGVEDAFVDEHCYVYGTLPATPGCEGKPALGLIAHMDTANDASGENVQPVLHENYDGRDVTLPATGMVMQVAKFPFLAKMKGETLITTDGTTLLGADDKAGVAEIMTTVETLQAEGRPHGKLCIAFTPDEEIGEGAMLFDIPGFGADFAYTVDGGDAGDIEYENFNAAAATVTVRGLSVHPGSAKDKMINASNVAMEFHMALPVMARPETTEGREGFYHLCQMYGDVTDAKLGYILRDHDADKLECKKDNLRQIADALNSKYGPGTVTVEIKDSYRNMIEKILPHFHLIETARTAVRMAGLEPEEVPVRGGTDGATLSWNGLPCPNLGTGGFNFHGVCECITAERMDKATEILLNIVGIYAKMRAYERLLQYVRVHTTSDPNSGTHPSSARQFDLARMLVEELKTLGVEDAFVDEHCYVYGTLPATPGCEGKPALGLIAHMDTANDASGENVQPVLHENYDGRDVTLPATGMVMQVAKFPFLAKMKGETLITTDGTTLLGADDKAGVAEIMTTVETLQAEGRPHGKLCIAFTPDEEIGEGAMLFDIPGFGADFAYTVDGGDAGDIEYENFNAAAATVTVRGLSVHPGSAKDKMINASNVAMEFHMALPVMARPETTEGREGFYHLCQMYGDVTDAKLGYILRDHDADKLECKKDNLRQIADALNSKYGPGTVTVEIKDSYRNMIEKILPHFHLIETARTAVRMAGLEPEEVPVRGGTDGATLSWNGLPCPNLGTGGFNFHGVCECITAERMDKATEILLNIVGIYAK

pLDDT: mean 95.49, std 4.23, range [71.81, 98.88]